Protein AF-0000000082942618 (afdb_homodimer)

pLDDT: mean 71.34, std 27.85, range [18.3, 97.94]

Nearest PDB structures (foldseek):
  6x68-assembly1_C  TM=7.010E-01  e=1.190E-18  Trichoplusia ni
  1muh-assembly1_A-2  TM=3.674E-01  e=6.248E-06  Escherichia coli
  8fmw-assembly1_K  TM=4.222E-01  e=3.245E+00  Borreliella burgdorferi B31
  6yt9-assembly1_l  TM=3.705E-01  e=3.069E+00  Acinetobacter baumannii
  6x68-assembly1_C  TM=7.028E-01  e=9.181E-19  Trichoplusia ni

Sequence (1066 aa):
MNRGLNDDDIVNLLNGDVSDIEEFDEGEDINYENLDEILSTIPNESEVNNNVELTINENLNEVIPNNLDLLEQILNNNEIEDFELFETIQIPKWEKVPWNNTDNIWKGSLPKPPDNILSPFEYFKLFVDNDMICNISEQTNLYSVEKCGKCVATSPEEIEQFLGIQLYMSIIKMPSYRMFWSENTRFTTISDAMSRNRFDSLRSNIHFNDNSKMLPREHPNHDKLFKVRPFINAIRENMKKIKVEEYTAVDEIIIPFKGRSTMKQYNKNKPHKWGIKMFALASSNGLVHDFEIYVGKGTLPPSEHGLGISGDVVMRLVDSIPKHQNYKVSMDNWFNSHSLQCKLHFCGILGIGTVRSNRIAGCVLESDKTLKSKGRGTHDSQVDTVNNIVVTKWFDNKVVHVISNYQGPLPINQVKRWSVTDKKYINIPRPTSIAEYNSFMGGVDLYDMLVEIYRVNIRQLKIKKTMSLLKFKSEVAHALLQAGKNKLNKRGRPSLSTTPPTKKRRLFAPRPVDNVRFDEIAHWPIPVTKKQRMNRGLNDDDIVNLLNGDVSDIEEFDEGEDINYENLDEILSTIPNESEVNNNVELTINENLNEVIPNNLDLLEQILNNNEIEDFELFETIQIPKWEKVPWNNTDNIWKGSLPKPPDNILSPFEYFKLFVDNDMICNISEQTNLYSVEKCGKCVATSPEEIEQFLGIQLYMSIIKMPSYRMFWSENTRFTTISDAMSRNRFDSLRSNIHFNDNSKMLPREHPNHDKLFKVRPFINAIRENMKKIKVEEYTAVDEIIIPFKGRSTMKQYNKNKPHKWGIKMFALASSNGLVHDFEIYVGKGTLPPSEHGLGISGDVVMRLVDSIPKHQNYKVSMDNWFNSHSLQCKLHFCGILGIGTVRSNRIAGCVLESDKTLKSKGRGTHDSQVDTVNNIVVTKWFDNKVVHVISNYQGPLPINQVKRWSVTDKKYINIPRPTSIAEYNSFMGGVDLYDMLVEIYRVNIRQLKIKKTMSLLKFKSEVAHALLQAGKNKLNKRGRPSLSTTPPTKKRRLFAPRPVDNVRFDEIAHWPIPVTKKQR

Solvent-accessible surface area (backbone atoms only — not comparable to full-atom values): 62410 Å² total; per-residue (Å²): 132,84,80,66,83,48,71,66,53,50,50,53,62,68,49,50,79,60,68,75,56,64,74,75,67,74,75,72,68,74,67,66,66,56,54,54,54,59,61,58,63,49,77,69,73,67,73,72,71,74,74,78,74,75,76,75,75,81,70,86,68,71,81,74,67,80,72,65,60,64,64,52,52,72,64,66,73,72,76,79,66,79,69,70,72,74,71,71,81,65,80,68,44,74,38,85,56,86,73,76,77,55,93,66,68,65,66,68,79,75,79,73,77,69,91,66,83,70,52,54,49,56,56,47,38,57,44,60,34,68,66,58,42,42,44,31,24,51,24,17,28,53,45,20,28,72,72,73,69,48,62,74,72,63,42,45,40,54,48,36,25,49,51,13,45,52,47,44,48,64,54,41,38,52,72,45,79,67,40,37,63,30,84,88,54,39,29,56,74,52,40,72,67,44,54,65,67,57,49,51,50,47,68,75,30,66,34,47,40,67,70,86,73,58,62,55,84,83,41,90,80,38,55,95,52,51,59,48,39,58,56,52,52,48,38,38,55,36,27,52,68,48,81,74,54,59,47,29,35,46,46,82,42,70,42,74,43,91,69,92,51,91,48,56,38,80,37,88,90,39,95,60,34,35,14,37,43,27,36,34,31,25,21,50,88,41,52,62,33,31,71,45,67,49,58,63,90,67,54,52,73,79,69,84,76,70,55,47,70,48,27,40,51,51,55,59,51,50,63,79,50,71,62,67,26,36,32,34,39,34,35,44,44,80,44,39,34,46,69,44,39,46,51,32,46,71,51,25,33,35,36,34,25,33,33,46,83,90,36,44,77,83,67,84,68,77,48,69,68,61,43,58,72,71,34,65,32,37,69,43,60,36,26,21,74,73,70,49,37,30,40,35,37,37,30,61,96,55,79,47,39,35,38,19,46,56,50,41,48,70,65,72,40,78,41,80,42,78,32,81,91,73,69,42,76,41,78,29,50,34,38,34,36,57,53,55,44,49,57,50,62,72,37,36,40,41,62,58,47,49,46,45,66,68,38,53,71,56,72,84,62,85,66,73,94,61,73,48,70,61,56,40,49,50,49,28,18,53,55,26,46,50,42,71,58,78,69,62,71,71,84,58,82,80,66,81,74,75,71,73,81,75,78,76,77,76,77,77,72,78,78,76,63,63,78,70,61,69,50,74,69,76,74,63,77,71,79,70,78,77,76,84,124,133,85,78,65,85,50,71,64,55,50,51,54,65,68,49,51,78,60,68,76,58,64,75,76,68,74,73,73,69,76,67,65,66,56,53,54,53,60,58,59,62,49,77,71,74,66,71,72,68,79,72,79,73,73,74,75,73,79,72,85,66,72,78,76,64,82,70,64,58,65,63,53,51,67,61,62,81,58,69,78,65,78,69,72,74,74,71,72,81,64,80,71,44,74,38,85,56,85,74,75,76,56,93,66,68,66,64,68,78,75,80,72,77,69,91,66,81,71,52,54,48,56,55,47,39,57,44,58,35,69,66,57,42,42,43,32,24,52,23,16,28,51,44,22,28,73,72,74,68,47,63,74,73,63,42,46,39,54,48,36,25,50,51,11,45,51,47,44,48,65,54,42,38,54,70,44,79,67,41,36,62,31,84,88,55,38,30,57,74,51,39,72,67,44,52,65,66,58,49,51,52,46,68,75,31,66,36,46,39,68,69,86,74,58,61,56,82,85,42,91,80,37,56,95,52,50,59,48,38,60,56,52,52,49,37,38,56,37,28,52,69,49,83,73,53,60,49,29,34,45,46,82,42,70,42,75,44,90,68,93,51,91,48,57,38,81,38,88,89,39,94,60,34,36,14,38,42,28,38,34,30,25,21,50,86,40,52,63,33,33,69,45,67,49,59,63,89,68,54,54,73,79,69,84,74,71,55,48,70,49,27,42,49,51,54,60,50,50,63,79,51,72,64,66,26,38,32,33,39,33,36,45,45,80,44,40,34,45,68,44,40,45,52,33,46,73,51,25,33,35,36,34,24,33,34,45,84,88,36,44,78,83,66,84,68,76,50,70,69,62,41,56,72,72,32,66,32,36,69,43,61,38,25,21,73,72,70,52,37,30,40,37,38,38,28,61,97,54,78,46,38,36,38,18,43,57,49,39,47,70,65,72,39,77,41,81,42,79,31,80,91,72,69,41,75,40,80,29,51,35,39,34,36,57,52,53,45,51,57,50,63,73,37,35,39,44,61,59,48,49,44,46,67,68,38,53,71,56,73,84,61,88,65,71,92,61,73,46,68,62,55,40,50,50,49,29,18,52,54,27,44,50,42,71,56,79,72,61,74,69,85,57,80,80,66,81,75,76,72,74,81,74,78,76,78,76,79,75,70,79,78,77,62,62,78,68,62,68,50,76,69,77,73,60,74,67,75,66,72,72,40,103,75

Foldseek 3Di:
DPPPCDPVNVVVVVVPCCVVVPPPPDPPPPPVVCVCVVVVPPPPVPPPVPVPVPPPDPPPPDDPDPCVVVVVVVVPDPPPPPPPCPPPPDQFDKDQDDADFDDQDFQDDADDPDPDDDALQVVVCLQVPLVQLQLQQVQLQVQCCVPVVDGLNDDSLVSLLLVLLVLVCLLPPDPDSLLCCDDVSPVCLNCVLDPPVNSVSCVVRGWRDDPVPADDPPDPLGDPCRGCVVVQVSSLVSLLVHAADLEKEKDKDWAQDPDDDLQWAADPPDPRRIGWIKIFIAHLQQRTRHIFTPRDPPSDPPPPPPQPPLLVRVVVRCVSPQFQRNREYEYEQVRDACSSQLVCVVRNYKYKYWHDPVRHSPDDWDDQVVQVVVPAQDKTKIARPVSQKIWMWGHHPHIIIMIINRFYQPPWDWDWDADPVVRDTDIHIGGVSVVVNVVSVVRNCNRVVSCVVNVVVDDPDVPPPPCRPSNSSNSNSSVSSCRPVVPPDPPDPPDPDCPDDDPDPPPPDPDPDCVVVPPVPCPPPPPPPDPPD/DPPDCDPVNVVVVVVPCCVVVPPPPDPPPPPVVCVCVVVVPPPPVPPPVPVPVPCPDPPPPDDPDPCVVVVVPVVPVPPVPPPPCPPPPDQFDKDQDDADFDPQDFQDDADDPDPDDDALQVVVCLQVPLVQLQLQQVQLQVQCCVPVVDGLNDDSLVSLLLVLLVLVCLLPPDPDSLLCCDDVSPVCLNCVLDPPVNSVSCVVRGWRDHPVPADDPPDPLGDPCRGCVVVQVSSLVSLLVHAADLEKEKDKDWAQDPDDDLQWAADPPDPRRIGWIKIFIAHLQQRTRHIFTPRDPPSDDPPPPPQPPLLVRVVVRCVSPQFQRNREYEYEQVRDACSSQLVCVVRRYKYKYWHDPVRHSPDDWDDQVVQVVVPAQDKTKIARPVSQKIWMWHHHPHIIIMIINRFYQPPWDWDWDADPVVRDTDIHIGGVSRVVNVVSVVRNCNVVVSCVVNCSVDDPDVPPPPCRPSNSSNSNSSVSSCRPVVPPDPPDPPDPDCPDDDPDPPPPDPDPDVVVVPPVPCPPVPPPPPPCD

Radius of gyration: 37.54 Å; Cα contacts (8 Å, |Δi|>4): 1390; chains: 2; bounding box: 103×123×80 Å

Secondary structure (DSSP, 8-state):
------HHHHHHHHS---TTS----------THHHHHHHHTS--TT-----------S-TTS----TTHHHHHHTTS-----S------PPP-EE--------------PPPPPSSPPPHHHHHHHHS-HHHHHHHHHHHHHHHHHHHSS-----HHHHHHHHHHHHHHHHSB-SSGGGGGSTTT--HHHHTTS-HHHHHHHHHH--SS-GGGPPPTTSTT--TTGGGHHHHHHHHHHHHTSPPPSEEEEEEEEEE--S--TTEEE-TTSSS-EEEEEEEEEETTS-EEEEEE--STTSSSS-SSSSHHHHHHHHHHHTTSPTTS-EEEEE-TTT--HHHHHHHHHTTEEEEEE--GGGSTT-----HHHHHHH-TT-EEEEEETTTTEEEEEEESSSEEEEEESS--SPSEEEEEEEETTTTEEEEEEEEHHHHHHHHHHTT-THHHHHHHHH----------SS--HHHHHHHHHHHHHTTTGGG----------------------PPPPGGGTT---------------/------HHHHHHHHS---TTS----------THHHHHHHHTS--TT-----------S-TTS----TTSHHHHHTTS-----S------PPP-EE--PPPPP-------PPPPPSSPPPHHHHHHHHS-HHHHHHHHHHHHHHHHHHHSS-----HHHHHHHHHHHHHHHHSB-SSGGGGGSTTT--HHHHTTS-HHHHHHHHHH--SS-GGGPPPTTSTT--TTGGGHHHHHHHHHHHHTSPPPSEEEEEEEEEE--S--TTEEE-TTSSS-EEEEEEEEEETTS-EEEEEE--STTSSSS-SSSSHHHHHHHHHHHTTSPTTS-EEEEE-TTT--HHHHHHHHHTTEEEEEE--GGGSTT-----HHHHHHH-TT-EEEEEETTTTEEEEEEESSSEEEEEESS--SPSEEEEEEEETTTTEEEEEEEEHHHHHHHHHHHH-THHHHHHHHH----------SS--HHHHHHHHHHHHHTTTTT-----------------------PPPPHHHHT---------------

Organism: Aphis glycines (NCBI:txid307491)

Structure (mmCIF, N/CA/C/O backbone):
data_AF-0000000082942618-model_v1
#
loop_
_entity.id
_entity.type
_entity.pdbx_description
1 polymer 'PiggyBac transposable element-derived protein domain-containing protein'
#
loop_
_atom_site.group_PDB
_atom_site.id
_atom_site.type_symbol
_atom_site.label_atom_id
_atom_site.label_alt_id
_atom_site.label_comp_id
_atom_site.label_asym_id
_atom_site.label_entity_id
_atom_site.label_seq_id
_atom_site.pdbx_PDB_ins_code
_atom_site.Cartn_x
_atom_site.Cartn_y
_atom_site.Cartn_z
_atom_site.occupancy
_atom_site.B_iso_or_equiv
_atom_site.auth_seq_id
_atom_site.auth_comp_id
_atom_site.auth_asym_id
_atom_site.auth_atom_id
_atom_site.pdbx_PDB_model_num
ATOM 1 N N . MET A 1 1 ? 4.152 -18.672 38.906 1 23.05 1 MET A N 1
ATOM 2 C CA . MET A 1 1 ? 4.121 -17.203 38.969 1 23.05 1 MET A CA 1
ATOM 3 C C . MET A 1 1 ? 4.379 -16.594 37.594 1 23.05 1 MET A C 1
ATOM 5 O O . MET A 1 1 ? 5.41 -16.875 36.969 1 23.05 1 MET A O 1
ATOM 9 N N . ASN A 1 2 ? 3.318 -16.359 36.75 1 24.41 2 ASN A N 1
ATOM 10 C CA . ASN A 1 2 ? 3.133 -15.961 35.375 1 24.41 2 ASN A CA 1
ATOM 11 C C . ASN A 1 2 ? 3.818 -14.625 35.094 1 24.41 2 ASN A C 1
ATOM 13 O O . ASN A 1 2 ? 3.422 -13.594 35.625 1 24.41 2 ASN A O 1
ATOM 17 N N . ARG A 1 3 ? 5.219 -14.672 35 1 29.75 3 ARG A N 1
ATOM 18 C CA . ARG A 1 3 ? 6.047 -13.477 34.938 1 29.75 3 ARG A CA 1
ATOM 19 C C . ARG A 1 3 ? 5.547 -12.531 33.844 1 29.75 3 ARG A C 1
ATOM 21 O O . ARG A 1 3 ? 5.508 -12.883 32.656 1 29.75 3 ARG A O 1
ATOM 28 N N . GLY A 1 4 ? 4.684 -11.648 34.156 1 30.09 4 GLY A N 1
ATOM 29 C CA . GLY A 1 4 ? 4.039 -10.586 33.375 1 30.09 4 GLY A CA 1
ATOM 30 C C . GLY A 1 4 ? 5.023 -9.727 32.625 1 30.09 4 GLY A C 1
ATOM 31 O O . GLY A 1 4 ? 6.172 -9.555 33.031 1 30.09 4 GLY A O 1
ATOM 32 N N . LEU A 1 5 ? 5.004 -9.766 31.281 1 34.5 5 LEU A N 1
ATOM 33 C CA . LEU A 1 5 ? 5.875 -8.938 30.453 1 34.5 5 LEU A CA 1
ATOM 34 C C . LEU A 1 5 ? 5.949 -7.516 30.984 1 34.5 5 LEU A C 1
ATOM 36 O O . LEU A 1 5 ? 4.922 -6.914 31.312 1 34.5 5 LEU A O 1
ATOM 40 N N . ASN A 1 6 ? 6.996 -7.203 31.844 1 34.38 6 ASN A N 1
ATOM 41 C CA . ASN A 1 6 ? 7.172 -5.875 32.406 1 34.38 6 ASN A CA 1
ATOM 42 C C . ASN A 1 6 ? 7.16 -4.793 31.344 1 34.38 6 ASN A C 1
ATOM 44 O O . ASN A 1 6 ? 7.305 -5.09 30.156 1 34.38 6 ASN A O 1
ATOM 48 N N . ASP A 1 7 ? 6.914 -3.592 31.719 1 33.34 7 ASP A N 1
ATOM 49 C CA . ASP A 1 7 ? 6.727 -2.387 30.922 1 33.34 7 ASP A CA 1
ATOM 50 C C . ASP A 1 7 ? 7.883 -2.195 29.938 1 33.34 7 ASP A C 1
ATOM 52 O O . ASP A 1 7 ? 7.672 -1.813 28.781 1 33.34 7 ASP A O 1
ATOM 56 N N . ASP A 1 8 ? 9.039 -2.432 30.453 1 36.84 8 ASP A N 1
ATOM 57 C CA . ASP A 1 8 ? 10.227 -2.217 29.641 1 36.84 8 ASP A CA 1
ATOM 58 C C . ASP A 1 8 ? 10.289 -3.203 28.484 1 36.84 8 ASP A C 1
ATOM 60 O O . ASP A 1 8 ? 10.734 -2.854 27.391 1 36.84 8 ASP A O 1
ATOM 64 N N . ASP A 1 9 ? 9.812 -4.371 28.766 1 37.56 9 ASP A N 1
ATOM 65 C CA . ASP A 1 9 ? 9.82 -5.391 27.719 1 37.56 9 ASP A CA 1
ATOM 66 C C . ASP A 1 9 ? 8.875 -5.016 26.578 1 37.56 9 ASP A C 1
ATOM 68 O O . ASP A 1 9 ? 9.188 -5.254 25.422 1 37.56 9 ASP A O 1
ATOM 72 N N . ILE A 1 10 ? 7.797 -4.453 27.016 1 34.31 10 ILE A N 1
ATOM 73 C CA . ILE A 1 10 ? 6.832 -4.016 26.016 1 34.31 10 ILE A CA 1
ATOM 74 C C . ILE A 1 10 ? 7.438 -2.896 25.172 1 34.31 10 ILE A C 1
ATOM 76 O O . ILE A 1 10 ? 7.316 -2.902 23.953 1 34.31 10 ILE A O 1
ATOM 80 N N . VAL A 1 11 ? 8.156 -1.949 25.875 1 34.22 11 VAL A N 1
ATOM 81 C CA . VAL A 1 11 ? 8.797 -0.866 25.141 1 34.22 11 VAL A CA 1
ATOM 82 C C . VAL A 1 11 ? 9.805 -1.44 24.141 1 34.22 11 VAL A C 1
ATOM 84 O O . VAL A 1 11 ? 9.859 -1.009 22.984 1 34.22 11 VAL A O 1
ATOM 87 N N . ASN A 1 12 ? 10.562 -2.363 24.641 1 35.03 12 ASN A N 1
ATOM 88 C CA . ASN A 1 12 ? 11.562 -2.949 23.75 1 35.03 12 ASN A CA 1
ATOM 89 C C . ASN A 1 12 ? 10.922 -3.709 22.594 1 35.03 12 ASN A C 1
ATOM 91 O O . ASN A 1 12 ? 11.461 -3.74 21.484 1 35.03 12 ASN A O 1
ATOM 95 N N . LEU A 1 13 ? 9.906 -4.504 22.859 1 33.56 13 LEU A N 1
ATOM 96 C CA . LEU A 1 13 ? 9.211 -5.238 21.812 1 33.56 13 LEU A CA 1
ATOM 97 C C . LEU A 1 13 ? 8.578 -4.281 20.797 1 33.56 13 LEU A C 1
ATOM 99 O O . LEU A 1 13 ? 8.523 -4.578 19.609 1 33.56 13 LEU A O 1
ATOM 103 N N . LEU A 1 14 ? 7.945 -3.291 21.344 1 29.89 14 LEU A N 1
ATOM 104 C CA . LEU A 1 14 ? 7.352 -2.291 20.469 1 29.89 14 LEU A CA 1
ATOM 105 C C . LEU A 1 14 ? 8.43 -1.538 19.688 1 29.89 14 LEU A C 1
ATOM 107 O O . LEU A 1 14 ? 8.148 -0.947 18.656 1 29.89 14 LEU A O 1
ATOM 111 N N . ASN A 1 15 ? 9.578 -1.283 20.391 1 28.83 15 ASN A N 1
ATOM 112 C CA . ASN A 1 15 ? 10.633 -0.607 19.656 1 28.83 15 ASN A CA 1
ATOM 113 C C . ASN A 1 15 ? 11.195 -1.496 18.547 1 28.83 15 ASN A C 1
ATOM 115 O O . ASN A 1 15 ? 11.945 -2.438 18.812 1 28.83 15 ASN A O 1
ATOM 119 N N . GLY A 1 16 ? 10.344 -2.145 17.844 1 28 16 GLY A N 1
ATOM 120 C CA . GLY A 1 16 ? 10.906 -2.736 16.641 1 28 16 GLY A CA 1
ATOM 121 C C . GLY A 1 16 ? 12.156 -2.031 16.156 1 28 16 GLY A C 1
ATOM 122 O O . GLY A 1 16 ? 12.406 -0.881 16.516 1 28 16 GLY A O 1
ATOM 123 N N . ASP A 1 17 ? 13.227 -2.799 16.094 1 25.98 17 ASP A N 1
ATOM 124 C CA . ASP A 1 17 ? 14.516 -2.277 15.648 1 25.98 17 ASP A CA 1
ATOM 125 C C . ASP A 1 17 ? 14.336 -1.259 14.523 1 25.98 17 ASP A C 1
ATOM 127 O O . ASP A 1 17 ? 14.133 -1.634 13.367 1 25.98 17 ASP A O 1
ATOM 131 N N . VAL A 1 18 ? 13.609 -0.201 14.828 1 27.31 18 VAL A N 1
ATOM 132 C CA . VAL A 1 18 ? 13.594 0.966 13.953 1 27.31 18 VAL A CA 1
ATOM 133 C C . VAL A 1 18 ? 15.023 1.4 13.641 1 27.31 18 VAL A C 1
ATOM 135 O O . VAL A 1 18 ? 15.242 2.416 12.977 1 27.31 18 VAL A O 1
ATOM 138 N N . SER A 1 19 ? 16 0.824 14.367 1 26.03 19 SER A N 1
ATOM 139 C CA . SER A 1 19 ? 17.344 1.326 14.086 1 26.03 19 SER A CA 1
ATOM 140 C C . SER A 1 19 ? 17.719 1.116 12.625 1 26.03 19 SER A C 1
ATOM 142 O O . SER A 1 19 ? 18.547 1.849 12.078 1 26.03 19 SER A O 1
ATOM 144 N N . ASP A 1 20 ? 17.453 -0.089 12.172 1 23.78 20 ASP A N 1
ATOM 145 C CA . ASP A 1 20 ? 17.938 -0.301 10.812 1 23.78 20 ASP A CA 1
ATOM 146 C C . ASP A 1 20 ? 17.141 0.535 9.812 1 23.78 20 ASP A C 1
ATOM 148 O O . ASP A 1 20 ? 17.141 0.241 8.609 1 23.78 20 ASP A O 1
ATOM 152 N N . ILE A 1 21 ? 16.141 1.247 10.289 1 24.03 21 ILE A N 1
ATOM 153 C CA . ILE A 1 21 ? 15.734 2.279 9.336 1 24.03 21 ILE A CA 1
ATOM 154 C C . ILE A 1 21 ? 16.938 3.143 8.977 1 24.03 21 ILE A C 1
ATOM 156 O O . ILE A 1 21 ? 17.5 3.84 9.828 1 24.03 21 ILE A O 1
ATOM 160 N N . GLU A 1 22 ? 17.812 2.537 8.172 1 24.22 22 GLU A N 1
ATOM 161 C CA . GLU A 1 22 ? 18.891 3.322 7.57 1 24.22 22 GLU A CA 1
ATOM 162 C C . GLU A 1 22 ? 18.5 4.797 7.48 1 24.22 22 GLU A C 1
ATOM 164 O O . GLU A 1 22 ? 17.328 5.133 7.352 1 24.22 22 GLU A O 1
ATOM 169 N N . GLU A 1 23 ? 19.344 5.613 8.133 1 24.73 23 GLU A N 1
ATOM 170 C CA . GLU A 1 23 ? 19.406 7.062 8 1 24.73 23 GLU A CA 1
ATOM 171 C C . GLU A 1 23 ? 18.906 7.52 6.637 1 24.73 23 GLU A C 1
ATOM 173 O O . GLU A 1 23 ? 19.266 6.934 5.609 1 24.73 23 GLU A O 1
ATOM 178 N N . PHE A 1 24 ? 17.734 8.062 6.664 1 23.31 24 PHE A N 1
ATOM 179 C CA . PHE A 1 24 ? 17.281 8.906 5.57 1 23.31 24 PHE A CA 1
ATOM 180 C C . PHE A 1 24 ? 18.438 9.688 4.969 1 23.31 24 PHE A C 1
ATOM 182 O O . PHE A 1 24 ? 19.094 10.484 5.656 1 23.31 24 PHE A O 1
ATOM 189 N N . ASP A 1 25 ? 19.297 8.984 4.254 1 24.55 25 ASP A N 1
ATOM 190 C CA . ASP A 1 25 ? 20.203 9.828 3.494 1 24.55 25 ASP A CA 1
ATOM 191 C C . ASP A 1 25 ? 19.531 11.141 3.09 1 24.55 25 ASP A C 1
ATOM 193 O O . ASP A 1 25 ? 18.344 11.156 2.758 1 24.55 25 ASP A O 1
ATOM 197 N N . GLU A 1 26 ? 20.016 12.242 3.633 1 25.06 26 GLU A N 1
ATOM 198 C CA . GLU A 1 26 ? 19.75 13.609 3.199 1 25.06 26 GLU A CA 1
ATOM 199 C C . GLU A 1 26 ? 19.422 13.664 1.709 1 25.06 26 GLU A C 1
ATOM 201 O O . GLU A 1 26 ? 20.031 12.945 0.911 1 25.06 26 GLU A O 1
ATOM 206 N N . GLY A 1 27 ? 18.203 14 1.404 1 24.83 27 GLY A N 1
ATOM 207 C CA . GLY A 1 27 ? 17.641 14.305 0.095 1 24.83 27 GLY A CA 1
ATOM 208 C C . GLY A 1 27 ? 18.672 14.891 -0.864 1 24.83 27 GLY A C 1
ATOM 209 O O . GLY A 1 27 ? 19.297 15.898 -0.56 1 24.83 27 GLY A O 1
ATOM 210 N N . GLU A 1 28 ? 19.594 14.047 -1.373 1 25.14 28 GLU A N 1
ATOM 211 C CA . GLU A 1 28 ? 20.172 14.719 -2.531 1 25.14 28 GLU A CA 1
ATOM 212 C C . GLU A 1 28 ? 19.141 15.57 -3.26 1 25.14 28 GLU A C 1
ATOM 214 O O . GLU A 1 28 ? 18 15.133 -3.467 1 25.14 28 GLU A O 1
ATOM 219 N N . ASP A 1 29 ? 19.297 16.891 -3.146 1 24.25 29 ASP A N 1
ATOM 220 C CA . ASP A 1 29 ? 18.594 17.938 -3.881 1 24.25 29 ASP A CA 1
ATOM 221 C C . ASP A 1 29 ? 18.25 17.469 -5.293 1 24.25 29 ASP A C 1
ATOM 223 O O . ASP A 1 29 ? 19.047 16.812 -5.953 1 24.25 29 ASP A O 1
ATOM 227 N N . ILE A 1 30 ? 17.031 17.219 -5.43 1 25.38 30 ILE A N 1
ATOM 228 C CA . ILE A 1 30 ? 16.562 17.109 -6.805 1 25.38 30 ILE A CA 1
ATOM 229 C C . ILE A 1 30 ? 17.328 18.078 -7.699 1 25.38 30 ILE A C 1
ATOM 231 O O . ILE A 1 30 ? 17.312 19.281 -7.477 1 25.38 30 ILE A O 1
ATOM 235 N N . ASN A 1 31 ? 18.531 17.594 -8.062 1 23.41 31 ASN A N 1
ATOM 236 C CA . ASN A 1 31 ? 19.109 18.391 -9.133 1 23.41 31 ASN A CA 1
ATOM 237 C C . ASN A 1 31 ? 18.047 18.797 -10.164 1 23.41 31 ASN A C 1
ATOM 239 O O . ASN A 1 31 ? 17.469 17.938 -10.828 1 23.41 31 ASN A O 1
ATOM 243 N N . TYR A 1 32 ? 17.312 19.922 -9.891 1 25.34 32 TYR A N 1
ATOM 244 C CA . TYR A 1 32 ? 16.406 20.688 -10.734 1 25.34 32 TYR A CA 1
ATOM 245 C C . TYR A 1 32 ? 16.922 20.75 -12.164 1 25.34 32 TYR A C 1
ATOM 247 O O . TYR A 1 32 ? 16.312 21.406 -13.016 1 25.34 32 TYR A O 1
ATOM 255 N N . GLU A 1 33 ? 18.172 20.328 -12.336 1 26.92 33 GLU A N 1
ATOM 256 C CA . GLU A 1 33 ? 18.594 20.578 -13.711 1 26.92 33 GLU A CA 1
ATOM 257 C C . GLU A 1 33 ? 17.797 19.734 -14.703 1 26.92 33 GLU A C 1
ATOM 259 O O . GLU A 1 33 ? 17.469 20.188 -15.797 1 26.92 33 GLU A O 1
ATOM 264 N N . ASN A 1 34 ? 17.516 18.438 -14.266 1 26.11 34 ASN A N 1
ATOM 265 C CA . ASN A 1 34 ? 17.016 17.656 -15.398 1 26.11 34 ASN A CA 1
ATOM 266 C C . ASN A 1 34 ? 15.508 17.844 -15.562 1 26.11 34 ASN A C 1
ATOM 268 O O . ASN A 1 34 ? 14.883 17.156 -16.375 1 26.11 34 ASN A O 1
ATOM 272 N N . LEU A 1 35 ? 14.844 18.391 -14.57 1 25.73 35 LEU A N 1
ATOM 273 C CA . LEU A 1 35 ? 13.43 18.641 -14.844 1 25.73 35 LEU A CA 1
ATOM 274 C C . LEU A 1 35 ? 13.266 19.5 -16.094 1 25.73 35 LEU A C 1
ATOM 276 O O . LEU A 1 35 ? 12.352 19.281 -16.891 1 25.73 35 LEU A O 1
ATOM 280 N N . ASP A 1 36 ? 14.141 20.484 -16.25 1 26.75 36 ASP A N 1
ATOM 281 C CA . ASP A 1 36 ? 14.047 21.297 -17.453 1 26.75 36 ASP A CA 1
ATOM 282 C C . ASP A 1 36 ? 14.172 20.438 -18.703 1 26.75 36 ASP A C 1
ATOM 284 O O . ASP A 1 36 ? 13.531 20.719 -19.719 1 26.75 36 ASP A O 1
ATOM 288 N N . GLU A 1 37 ? 14.953 19.391 -18.547 1 28.38 37 GLU A N 1
ATOM 289 C CA . GLU A 1 37 ? 15.102 18.609 -19.766 1 28.38 37 GLU A CA 1
ATOM 290 C C . GLU A 1 37 ? 13.836 17.797 -20.078 1 28.38 37 GLU A C 1
ATOM 292 O O . GLU A 1 37 ? 13.43 17.688 -21.234 1 28.38 37 GLU A O 1
ATOM 297 N N . ILE A 1 38 ? 13.219 17.219 -18.984 1 28.61 38 ILE A N 1
ATOM 298 C CA . ILE A 1 38 ? 12.039 16.438 -19.328 1 28.61 38 ILE A CA 1
ATOM 299 C C . ILE A 1 38 ? 10.914 17.375 -19.781 1 28.61 38 ILE A C 1
ATOM 301 O O . ILE A 1 38 ? 10.203 17.094 -20.75 1 28.61 38 ILE A O 1
ATOM 305 N N . LEU A 1 39 ? 10.734 18.5 -19.078 1 26.91 39 LEU A N 1
ATOM 306 C CA . LEU A 1 39 ? 9.727 19.438 -19.547 1 26.91 39 LEU A CA 1
ATOM 307 C C . LEU A 1 39 ? 10.07 19.984 -20.938 1 26.91 39 LEU A C 1
ATOM 309 O O . LEU A 1 39 ? 9.188 20.406 -21.672 1 26.91 39 LEU A O 1
ATOM 313 N N . SER A 1 40 ? 11.344 20.094 -21.109 1 28.75 40 SER A N 1
ATOM 314 C CA . SER A 1 40 ? 11.641 20.672 -22.406 1 28.75 40 SER A CA 1
ATOM 315 C C . SER A 1 40 ? 11.211 19.75 -23.547 1 28.75 40 SER A C 1
ATOM 317 O O . SER A 1 40 ? 11.211 20.141 -24.719 1 28.75 40 SER A O 1
ATOM 319 N N . THR A 1 41 ? 11.117 18.438 -23.141 1 29 41 THR A N 1
ATOM 320 C CA . THR A 1 41 ? 10.789 17.625 -24.312 1 29 41 THR A CA 1
ATOM 321 C C . THR A 1 41 ? 9.32 17.781 -24.688 1 29 41 THR A C 1
ATOM 323 O O . THR A 1 41 ? 8.797 17.047 -25.516 1 29 41 THR A O 1
ATOM 326 N N . ILE A 1 42 ? 8.5 18.469 -23.797 1 26.17 42 ILE A N 1
ATOM 327 C CA . ILE A 1 42 ? 7.18 18.734 -24.359 1 26.17 42 ILE A CA 1
ATOM 328 C C . ILE A 1 42 ? 7.324 19.578 -25.625 1 26.17 42 ILE A C 1
ATOM 330 O O . ILE A 1 42 ? 7.953 20.641 -25.609 1 26.17 42 ILE A O 1
ATOM 334 N N . PRO A 1 43 ? 7.145 18.953 -26.781 1 25.58 43 PRO A N 1
ATOM 335 C CA . PRO A 1 43 ? 7.25 19.719 -28.016 1 25.58 43 PRO A CA 1
ATOM 336 C C . PRO A 1 43 ? 6.543 21.078 -27.953 1 25.58 43 PRO A C 1
ATOM 338 O O . PRO A 1 43 ? 5.395 21.156 -27.5 1 25.58 43 PRO A O 1
ATOM 341 N N . ASN A 1 44 ? 7.254 22.094 -27.375 1 23.47 44 ASN A N 1
ATOM 342 C CA . ASN A 1 44 ? 6.773 23.453 -27.594 1 23.47 44 ASN A CA 1
ATOM 343 C C . ASN A 1 44 ? 6.32 23.656 -29.031 1 23.47 44 ASN A C 1
ATOM 345 O O . ASN A 1 44 ? 7.102 23.469 -29.969 1 23.47 44 ASN A O 1
ATOM 349 N N . GLU A 1 45 ? 5.137 23.25 -29.422 1 24.12 45 GLU A N 1
ATOM 350 C CA . GLU A 1 45 ? 4.602 23.562 -30.734 1 24.12 45 GLU A CA 1
ATOM 351 C C . GLU A 1 45 ? 4.957 24.984 -31.156 1 24.12 45 GLU A C 1
ATOM 353 O O . GLU A 1 45 ? 4.77 25.375 -32.312 1 24.12 45 GLU A O 1
ATOM 358 N N . SER A 1 46 ? 5.168 25.875 -30.172 1 23.53 46 SER A N 1
ATOM 359 C CA . SER A 1 46 ? 5.031 27.25 -30.672 1 23.53 46 SER A CA 1
ATOM 360 C C . SER A 1 46 ? 6.152 27.594 -31.641 1 23.53 46 SER A C 1
ATOM 362 O O . SER A 1 46 ? 6.285 28.734 -32.062 1 23.53 46 SER A O 1
ATOM 364 N N . GLU A 1 47 ? 7.055 26.766 -32.062 1 22.62 47 GLU A N 1
ATOM 365 C CA . GLU A 1 47 ? 8.086 27.5 -32.812 1 22.62 47 GLU A CA 1
ATOM 366 C C . GLU A 1 47 ? 7.508 28.156 -34.062 1 22.62 47 GLU A C 1
ATOM 368 O O . GLU A 1 47 ? 7.719 27.688 -35.188 1 22.62 47 GLU A O 1
ATOM 373 N N . VAL A 1 48 ? 6.148 28.312 -34.281 1 21.53 48 VAL A N 1
ATOM 374 C CA . VAL A 1 48 ? 5.914 29.141 -35.469 1 21.53 48 VAL A CA 1
ATOM 375 C C . VAL A 1 48 ? 6.695 30.438 -35.344 1 21.53 48 VAL A C 1
ATOM 377 O O . VAL A 1 48 ? 6.426 31.25 -34.438 1 21.53 48 VAL A O 1
ATOM 380 N N . ASN A 1 49 ? 7.992 30.422 -35.625 1 20.31 49 ASN A N 1
ATOM 381 C CA . ASN A 1 49 ? 9 31.469 -35.719 1 20.31 49 ASN A CA 1
ATOM 382 C C . ASN A 1 49 ? 8.547 32.594 -36.656 1 20.31 49 ASN A C 1
ATOM 384 O O . ASN A 1 49 ? 8.75 32.5 -37.875 1 20.31 49 ASN A O 1
ATOM 388 N N . ASN A 1 50 ? 7.152 33 -36.75 1 20.45 50 ASN A N 1
ATOM 389 C CA . ASN A 1 50 ? 7.035 34.219 -37.594 1 20.45 50 ASN A CA 1
ATOM 390 C C . ASN A 1 50 ? 8.109 35.25 -37.219 1 20.45 50 ASN A C 1
ATOM 392 O O . ASN A 1 50 ? 8.406 35.469 -36.062 1 20.45 50 ASN A O 1
ATOM 396 N N . ASN A 1 51 ? 9.062 35.469 -38.156 1 22.12 51 ASN A N 1
ATOM 397 C CA . ASN A 1 51 ? 10.156 36.406 -38.281 1 22.12 51 ASN A CA 1
ATOM 398 C C . ASN A 1 51 ? 9.711 37.844 -38 1 22.12 51 ASN A C 1
ATOM 400 O O . ASN A 1 51 ? 9.766 38.688 -38.875 1 22.12 51 ASN A O 1
ATOM 404 N N . VAL A 1 52 ? 8.555 38.156 -37.281 1 20.66 52 VAL A N 1
ATOM 405 C CA . VAL A 1 52 ? 8.297 39.562 -37.344 1 20.66 52 VAL A CA 1
ATOM 406 C C . VAL A 1 52 ? 9.531 40.344 -36.875 1 20.66 52 VAL A C 1
ATOM 408 O O . VAL A 1 52 ? 10.055 40.062 -35.781 1 20.66 52 VAL A O 1
ATOM 411 N N . GLU A 1 53 ? 10.312 40.906 -37.812 1 21.77 53 GLU A N 1
ATOM 412 C CA . GLU A 1 53 ? 11.422 41.844 -37.844 1 21.77 53 GLU A CA 1
ATOM 413 C C . GLU A 1 53 ? 11.141 43.062 -36.938 1 21.77 53 GLU A C 1
ATOM 415 O O . GLU A 1 53 ? 10.336 43.906 -37.281 1 21.77 53 GLU A O 1
ATOM 420 N N . LEU A 1 54 ? 10.539 42.875 -35.75 1 19.91 54 LEU A N 1
ATOM 421 C CA . LEU A 1 54 ? 10.344 44.156 -35.094 1 19.91 54 LEU A CA 1
ATOM 422 C C . LEU A 1 54 ? 11.656 44.938 -35.031 1 19.91 54 LEU A C 1
ATOM 424 O O . LEU A 1 54 ? 12.648 44.438 -34.5 1 19.91 54 LEU A O 1
ATOM 428 N N . THR A 1 55 ? 11.914 45.75 -36.062 1 20.25 55 THR A N 1
ATOM 429 C CA . THR A 1 55 ? 12.914 46.812 -36.25 1 20.25 55 THR A CA 1
ATOM 430 C C . THR A 1 55 ? 13 47.719 -35.031 1 20.25 55 THR A C 1
ATOM 432 O O . THR A 1 55 ? 12.086 48.5 -34.75 1 20.25 55 THR A O 1
ATOM 435 N N . ILE A 1 56 ? 13.203 47.094 -33.875 1 20.78 56 ILE A N 1
ATOM 436 C CA . ILE A 1 56 ? 13.367 47.969 -32.719 1 20.78 56 ILE A CA 1
ATOM 437 C C . ILE A 1 56 ? 14.414 49.031 -33.062 1 20.78 56 ILE A C 1
ATOM 439 O O . ILE A 1 56 ? 15.562 48.719 -33.344 1 20.78 56 ILE A O 1
ATOM 443 N N . ASN A 1 57 ? 13.922 50.156 -33.625 1 20.08 57 ASN A N 1
ATOM 444 C CA . ASN A 1 57 ? 14.57 51.406 -34 1 20.08 57 ASN A CA 1
ATOM 445 C C . ASN A 1 57 ? 15.555 51.844 -32.906 1 20.08 57 ASN A C 1
ATOM 447 O O . ASN A 1 57 ? 15.336 51.594 -31.719 1 20.0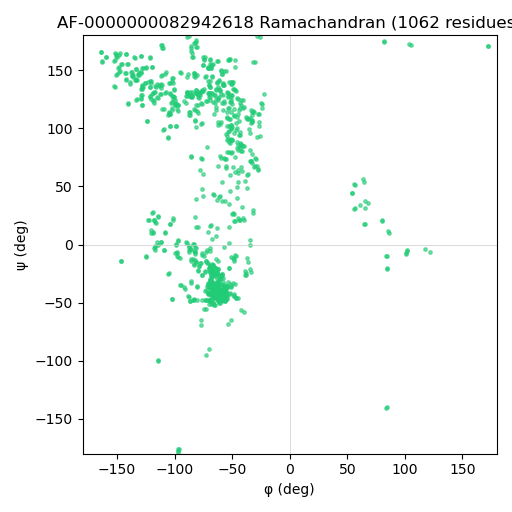8 57 ASN A O 1
ATOM 451 N N . GLU A 1 58 ? 16.844 52.062 -33.312 1 23.19 58 GLU A N 1
ATOM 452 C CA . GLU A 1 58 ? 18.141 52.406 -32.75 1 23.19 58 GLU A CA 1
ATOM 453 C C . GLU A 1 58 ? 18.031 53.594 -31.781 1 23.19 58 GLU A C 1
ATOM 455 O O . GLU A 1 58 ? 18.891 53.781 -30.922 1 23.19 58 GLU A O 1
ATOM 460 N N . ASN A 1 59 ? 17.047 54.531 -32.156 1 22.28 59 ASN A N 1
ATOM 461 C CA . ASN A 1 59 ? 17.438 55.906 -31.781 1 22.28 59 ASN A CA 1
ATOM 462 C C . ASN A 1 59 ? 17.406 56.094 -30.281 1 22.28 59 ASN A C 1
ATOM 464 O O . ASN A 1 59 ? 17.469 57.25 -29.797 1 22.28 59 ASN A O 1
ATOM 468 N N . LEU A 1 60 ? 16.625 55.219 -29.562 1 21.27 60 LEU A N 1
ATOM 469 C CA . LEU A 1 60 ? 16.172 55.812 -28.312 1 21.27 60 LEU A CA 1
ATOM 470 C C . LEU A 1 60 ? 17.359 56.188 -27.422 1 21.27 60 L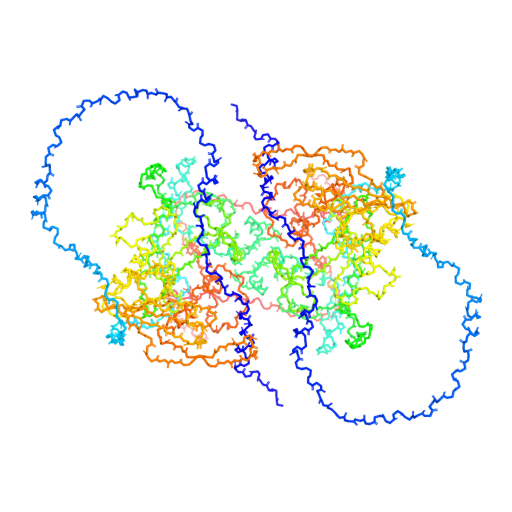EU A C 1
ATOM 472 O O . LEU A 1 60 ? 17.859 55.312 -26.688 1 21.27 60 LEU A O 1
ATOM 476 N N . ASN A 1 61 ? 18.406 56.75 -28.078 1 22.12 61 ASN A N 1
ATOM 477 C CA . ASN A 1 61 ? 19.625 57.219 -27.422 1 22.12 61 ASN A CA 1
ATOM 478 C C . ASN A 1 61 ? 19.328 57.906 -26.094 1 22.12 61 ASN A C 1
ATOM 480 O O . ASN A 1 61 ? 20.109 57.781 -25.156 1 22.12 61 ASN A O 1
ATOM 484 N N . GLU A 1 62 ? 18.5 58.969 -26.219 1 22.34 62 GLU A N 1
ATOM 485 C CA . GLU A 1 62 ? 18.875 60.219 -25.578 1 22.34 62 GLU A CA 1
ATOM 486 C C . GLU A 1 62 ? 18.719 60.125 -24.062 1 22.34 62 GLU A C 1
ATOM 488 O O . GLU A 1 62 ? 19.641 60.5 -23.328 1 22.34 62 GLU A O 1
ATOM 493 N N . VAL A 1 63 ? 17.469 60.625 -23.594 1 22.31 63 VAL A N 1
ATOM 494 C CA . VAL A 1 63 ? 17.281 61.5 -22.453 1 22.31 63 VAL A CA 1
ATOM 495 C C . VAL A 1 63 ? 17.297 60.688 -21.156 1 22.31 63 VAL A C 1
ATOM 497 O O . VAL A 1 63 ? 16.312 60.031 -20.828 1 22.31 63 VAL A O 1
ATOM 500 N N . ILE A 1 64 ? 18.156 59.688 -21.031 1 24.7 64 ILE A N 1
ATOM 501 C CA . ILE A 1 64 ? 18.047 58.844 -19.844 1 24.7 64 ILE A CA 1
ATOM 502 C C . ILE A 1 64 ? 18.219 59.688 -18.594 1 24.7 64 ILE A C 1
ATOM 504 O O . ILE A 1 64 ? 19.344 60.094 -18.25 1 24.7 64 ILE A O 1
ATOM 508 N N . PRO A 1 65 ? 17.344 60.812 -18.531 1 25.06 65 PRO A N 1
ATOM 509 C CA . PRO A 1 65 ? 17.672 61.75 -17.469 1 25.06 65 PRO A CA 1
ATOM 510 C C . PRO A 1 65 ? 17.906 61.062 -16.125 1 25.06 65 PRO A C 1
ATOM 512 O O . PRO A 1 65 ? 17.453 59.938 -15.914 1 25.06 65 PRO A O 1
ATOM 515 N N . ASN A 1 66 ? 18.766 61.75 -15.242 1 26.03 66 ASN A N 1
ATOM 516 C CA . ASN A 1 66 ? 19.406 61.438 -13.977 1 26.03 66 ASN A CA 1
ATOM 517 C C . ASN A 1 66 ? 18.375 61.156 -12.883 1 26.03 66 ASN A C 1
ATOM 519 O O . ASN A 1 66 ? 17.906 62.062 -12.211 1 26.03 66 ASN A O 1
ATOM 523 N N . ASN A 1 67 ? 17.281 60.406 -13.242 1 24.19 67 ASN A N 1
ATOM 524 C CA . ASN A 1 67 ? 16.125 60.219 -12.375 1 24.19 67 ASN A CA 1
ATOM 525 C C . ASN A 1 67 ? 16.547 59.812 -10.969 1 24.19 67 ASN A C 1
ATOM 527 O O . ASN A 1 67 ? 16.297 58.688 -10.539 1 24.19 67 ASN A O 1
ATOM 531 N N . LEU A 1 68 ? 17.797 60.188 -10.523 1 25.66 68 LEU A N 1
ATOM 532 C CA . LEU A 1 68 ? 18.344 60.031 -9.18 1 25.66 68 LEU A CA 1
ATOM 533 C C . LEU A 1 68 ? 17.422 60.656 -8.141 1 25.66 68 LEU A C 1
ATOM 535 O O . LEU A 1 68 ? 17.25 60.125 -7.047 1 25.66 68 LEU A O 1
ATOM 539 N N . ASP A 1 69 ? 16.953 61.969 -8.531 1 26.84 69 ASP A N 1
ATOM 540 C CA . ASP A 1 69 ? 16.359 62.844 -7.535 1 26.84 69 ASP A CA 1
ATOM 541 C C . ASP A 1 69 ? 15.008 62.312 -7.07 1 26.84 69 ASP A C 1
ATOM 543 O O . ASP A 1 69 ? 14.656 62.438 -5.895 1 26.84 69 ASP A O 1
ATOM 547 N N . LEU A 1 70 ? 14.117 61.938 -8.148 1 27.09 70 LEU A N 1
ATOM 548 C CA . LEU A 1 70 ? 12.75 61.625 -7.762 1 27.09 70 LEU A CA 1
ATOM 549 C C . LEU A 1 70 ? 12.711 60.438 -6.824 1 27.09 70 LEU A C 1
ATOM 551 O O . LEU A 1 70 ? 11.758 60.281 -6.059 1 27.09 70 LEU A O 1
ATOM 555 N N . LEU A 1 71 ? 13.758 59.531 -6.961 1 27.28 71 LEU A N 1
ATOM 556 C CA . LEU A 1 71 ? 13.797 58.438 -6.012 1 27.28 71 LEU A CA 1
ATOM 557 C C . LEU A 1 71 ? 13.883 58.938 -4.582 1 27.28 71 LEU A C 1
ATOM 559 O O . LEU A 1 71 ? 13.352 58.344 -3.658 1 27.28 71 LEU A O 1
ATOM 563 N N . GLU A 1 72 ? 14.445 60.188 -4.387 1 28.92 72 GLU A N 1
ATOM 564 C CA . GLU A 1 72 ? 14.648 60.781 -3.072 1 28.92 72 GLU A CA 1
ATOM 565 C C . GLU A 1 72 ? 13.32 61.219 -2.451 1 28.92 72 GLU A C 1
ATOM 567 O O . GLU A 1 72 ? 13.117 61.062 -1.245 1 28.92 72 GLU A O 1
ATOM 572 N N . GLN A 1 73 ? 12.477 61.938 -3.246 1 29.53 73 GLN A N 1
ATOM 573 C CA . GLN A 1 73 ? 11.305 62.562 -2.67 1 29.53 73 GLN A CA 1
ATOM 574 C C . GLN A 1 73 ? 10.266 61.531 -2.234 1 29.53 73 GLN A C 1
ATOM 576 O O . GLN A 1 73 ? 9.5 61.781 -1.296 1 29.53 73 GLN A O 1
ATOM 581 N N . ILE A 1 74 ? 9.969 60.562 -3.188 1 29.28 74 ILE A N 1
ATOM 582 C CA . ILE A 1 74 ? 8.961 59.625 -2.744 1 29.28 74 ILE A CA 1
ATOM 583 C C . ILE A 1 74 ? 9.367 59.031 -1.392 1 29.28 74 ILE A C 1
ATOM 585 O O . ILE A 1 74 ? 8.523 58.5 -0.66 1 29.28 74 ILE A O 1
ATOM 589 N N . LEU A 1 75 ? 10.734 59.062 -0.957 1 28.81 75 LEU A N 1
ATOM 590 C CA . LEU A 1 75 ? 11.258 58.781 0.375 1 28.81 75 LEU A CA 1
ATOM 591 C C . LEU A 1 75 ? 10.586 59.656 1.423 1 28.81 75 LEU A C 1
ATOM 593 O O . LEU A 1 75 ? 10.43 59.25 2.576 1 28.81 75 LEU A O 1
ATOM 597 N N . ASN A 1 76 ? 10.344 60.938 1.181 1 29.69 76 ASN A N 1
ATOM 598 C CA . ASN A 1 76 ? 10.031 61.875 2.246 1 29.69 76 ASN A CA 1
ATOM 599 C C . ASN A 1 76 ? 8.586 61.719 2.729 1 29.69 76 ASN A C 1
ATOM 601 O O . ASN A 1 76 ? 8.312 61.812 3.924 1 29.69 76 ASN A O 1
ATOM 605 N N . ASN A 1 77 ? 7.465 62.062 1.971 1 29.42 77 ASN A N 1
ATOM 606 C CA . ASN A 1 77 ? 6.184 62.406 2.592 1 29.42 77 ASN A CA 1
ATOM 607 C C . ASN A 1 77 ? 5.457 61.156 3.08 1 29.42 77 ASN A C 1
ATOM 609 O O . ASN A 1 77 ? 4.328 61.219 3.561 1 29.42 77 ASN A O 1
ATOM 613 N N . ASN A 1 78 ? 5.34 60.062 2.232 1 28.69 78 ASN A N 1
ATOM 614 C CA . ASN A 1 78 ? 4.426 58.969 2.496 1 28.69 78 ASN A CA 1
ATOM 615 C C . ASN A 1 78 ? 4.656 58.344 3.879 1 28.69 78 ASN A C 1
ATOM 617 O O . ASN A 1 78 ? 5.734 57.812 4.156 1 28.69 78 ASN A O 1
ATOM 621 N N . GLU A 1 79 ? 3.938 58.719 4.961 1 30.2 79 GLU A N 1
ATOM 622 C CA . GLU A 1 79 ? 3.738 58.438 6.379 1 30.2 79 GLU A CA 1
ATOM 623 C C . GLU A 1 79 ? 3.465 56.969 6.605 1 30.2 79 GLU A C 1
ATOM 625 O O . GLU A 1 79 ? 2.379 56.594 7.051 1 30.2 79 GLU A O 1
ATOM 630 N N . ILE A 1 80 ? 3.461 56.125 5.605 1 30.7 80 ILE A N 1
ATOM 631 C CA . ILE A 1 80 ? 3.379 54.656 5.816 1 30.7 80 ILE A CA 1
ATOM 632 C C . ILE A 1 80 ? 4.266 54.281 6.996 1 30.7 80 ILE A C 1
ATOM 634 O O . ILE A 1 80 ? 5.484 54.125 6.844 1 30.7 80 ILE A O 1
ATOM 638 N N . GLU A 1 81 ? 4.047 54.719 8.211 1 29.58 81 GLU A N 1
ATOM 639 C CA . GLU A 1 81 ? 4.66 54.656 9.539 1 29.58 81 GLU A CA 1
ATOM 640 C C . GLU A 1 81 ? 4.895 53.188 9.938 1 29.58 81 GLU A C 1
ATOM 642 O O . GLU A 1 81 ? 5.957 52.844 10.469 1 29.58 81 GLU A O 1
ATOM 647 N N . ASP A 1 82 ? 3.754 52.469 10.172 1 29.72 82 ASP A N 1
ATOM 648 C CA . ASP A 1 82 ? 3.881 51.25 10.992 1 29.72 82 ASP A CA 1
ATOM 649 C C . ASP A 1 82 ? 4.59 50.125 10.234 1 29.72 82 ASP A C 1
AT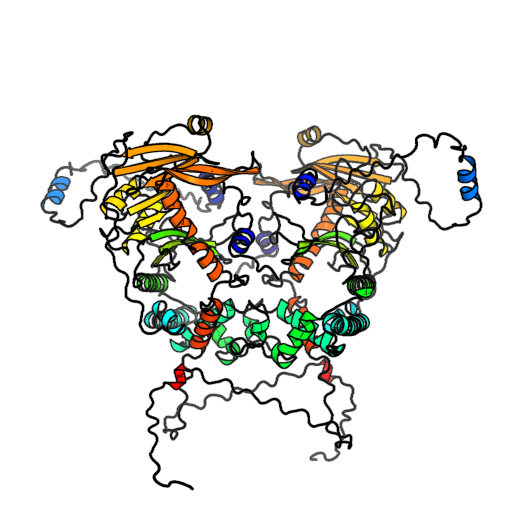OM 651 O O . ASP A 1 82 ? 4.387 48.969 10.523 1 29.72 82 ASP A O 1
ATOM 655 N N . PHE A 1 83 ? 4.918 50.25 8.992 1 31.97 83 PHE A N 1
ATOM 656 C CA . PHE A 1 83 ? 5.719 49.156 8.43 1 31.97 83 PHE A CA 1
ATOM 657 C C . PHE A 1 83 ? 6.848 48.781 9.375 1 31.97 83 PHE A C 1
ATOM 659 O O . PHE A 1 83 ? 7.75 49.594 9.633 1 31.97 83 PHE A O 1
ATOM 666 N N . GLU A 1 84 ? 6.562 47.938 10.383 1 35.16 84 GLU A N 1
ATOM 667 C CA . GLU A 1 84 ? 7.527 47.375 11.328 1 35.16 84 GLU A CA 1
ATOM 668 C C . GLU A 1 84 ? 8.891 47.188 10.664 1 35.16 84 GLU A C 1
ATOM 670 O O . GLU A 1 84 ? 8.969 46.844 9.484 1 35.16 84 GLU A O 1
ATOM 675 N N . LEU A 1 85 ? 9.914 47.844 11.039 1 33.34 85 LEU A N 1
ATOM 676 C CA . LEU A 1 85 ? 11.352 47.781 10.836 1 33.34 85 LEU A CA 1
ATOM 677 C C . LEU A 1 85 ? 11.797 46.344 10.547 1 33.34 85 LEU A C 1
ATOM 679 O O . LEU A 1 85 ? 11.688 45.469 11.406 1 33.34 85 LEU A O 1
ATOM 683 N N . PHE A 1 86 ? 11.422 45.75 9.492 1 41.09 86 PHE A N 1
ATOM 684 C CA . PHE A 1 86 ? 12.266 44.594 9.195 1 41.09 86 PHE A CA 1
ATOM 685 C C . PHE A 1 86 ? 13.688 44.812 9.688 1 41.09 86 PHE A C 1
ATOM 687 O O . PHE A 1 86 ? 14.406 45.656 9.172 1 41.09 86 PHE A O 1
ATOM 694 N N . GLU A 1 87 ? 13.961 44.875 10.914 1 47.72 87 GLU A N 1
ATOM 695 C CA . GLU A 1 87 ? 15.328 45 11.422 1 47.72 87 GLU A CA 1
ATOM 696 C C . GLU A 1 87 ? 16.312 44.219 10.547 1 47.72 87 GLU A C 1
ATOM 698 O O . GLU A 1 87 ? 16.047 43.062 10.188 1 47.72 87 GLU A O 1
ATOM 703 N N . THR A 1 88 ? 16.984 44.844 9.68 1 57.5 88 THR A N 1
ATOM 704 C CA . THR A 1 88 ? 18.109 44.438 8.844 1 57.5 88 THR A CA 1
ATOM 705 C C . THR A 1 88 ? 18.938 43.344 9.539 1 57.5 88 THR A C 1
ATOM 707 O O . THR A 1 88 ? 19.406 43.562 10.656 1 57.5 88 THR A O 1
ATOM 710 N N . ILE A 1 89 ? 18.594 42.125 9.242 1 69.12 89 ILE A N 1
ATOM 711 C CA . ILE A 1 89 ? 19.516 41.062 9.672 1 69.12 89 ILE A CA 1
ATOM 712 C C . ILE A 1 89 ? 20.953 41.562 9.523 1 69.12 89 ILE A C 1
ATOM 714 O O . ILE A 1 89 ? 21.359 42 8.453 1 69.12 89 ILE A O 1
ATOM 718 N N . GLN A 1 90 ? 21.5 41.781 10.648 1 75.75 90 GLN A N 1
ATOM 719 C CA . GLN A 1 90 ? 22.891 42.188 10.648 1 75.75 90 GLN A CA 1
ATOM 720 C C . GLN A 1 90 ? 23.812 41.062 10.203 1 75.75 90 GLN A C 1
ATOM 722 O O . GLN A 1 90 ? 23.453 39.906 10.281 1 75.75 90 GLN A O 1
ATOM 727 N N . ILE A 1 91 ? 24.906 41.5 9.648 1 86.5 91 ILE A N 1
ATOM 728 C CA . ILE A 1 91 ? 25.938 40.531 9.32 1 86.5 91 ILE A CA 1
ATOM 729 C C . ILE A 1 91 ? 26.375 39.812 10.586 1 86.5 91 ILE A C 1
ATOM 731 O O . ILE A 1 91 ? 26.703 40.438 11.602 1 86.5 91 ILE A O 1
ATOM 735 N N . PRO A 1 92 ? 26.219 38.562 10.508 1 91.88 92 PRO A N 1
ATOM 736 C CA . PRO A 1 92 ? 26.531 37.812 11.719 1 91.88 92 PRO A CA 1
ATOM 737 C C . PRO A 1 92 ? 27.984 37.938 12.156 1 91.88 92 PRO A C 1
ATOM 739 O O . PRO A 1 92 ? 28.875 38.094 11.312 1 91.88 92 PRO A O 1
ATOM 742 N N . LYS A 1 93 ? 28.203 38.031 13.422 1 93.88 93 LYS A N 1
ATOM 743 C CA . LYS A 1 93 ? 29.516 37.938 14.047 1 93.88 93 LYS A CA 1
ATOM 744 C C . LYS A 1 93 ? 29.656 36.625 14.836 1 93.88 93 LYS A C 1
ATOM 746 O O . LYS A 1 93 ? 29.297 36.562 16.016 1 93.88 93 LYS A O 1
ATOM 751 N N . TRP A 1 94 ? 30.297 35.719 14.18 1 95.56 94 TRP A N 1
ATOM 752 C CA . TRP A 1 94 ? 30.422 34.406 14.781 1 95.56 94 TRP A CA 1
ATOM 753 C C . TRP A 1 94 ? 31.625 34.344 15.719 1 95.56 94 TRP A C 1
ATOM 755 O O . TRP A 1 94 ? 32.75 34.688 15.336 1 95.56 94 TRP A O 1
ATOM 765 N N . GLU A 1 95 ? 31.375 33.906 16.969 1 95.44 95 GLU A N 1
ATOM 766 C CA . GLU A 1 95 ? 32.406 33.781 17.969 1 95.44 95 GLU A CA 1
ATOM 767 C C . GLU A 1 95 ? 32.281 32.469 18.766 1 95.44 95 GLU A C 1
ATOM 769 O O . GLU A 1 95 ? 31.172 31.984 18.953 1 95.44 95 GLU A O 1
ATOM 774 N N . LYS A 1 96 ? 33.406 31.969 19.172 1 93.56 96 LYS A N 1
ATOM 775 C CA . LYS A 1 96 ? 33.406 30.781 20.031 1 93.56 96 LYS A CA 1
ATOM 776 C C . LYS A 1 96 ? 33.25 31.172 21.5 1 93.56 96 LYS A C 1
ATOM 778 O O . LYS A 1 96 ? 34.25 31.203 22.234 1 93.56 96 LYS A O 1
ATOM 783 N N . VAL A 1 97 ? 32.094 31.516 21.891 1 92.12 97 VAL A N 1
ATOM 784 C CA . VAL A 1 97 ? 31.781 31.922 23.25 1 92.12 97 VAL A CA 1
ATOM 785 C C . VAL A 1 97 ? 30.641 31.062 23.781 1 92.12 97 VAL A C 1
ATOM 787 O O . VAL A 1 97 ? 29.859 30.5 23.016 1 92.12 97 VAL A O 1
ATOM 790 N N . PRO A 1 98 ? 30.656 30.938 25.078 1 90.69 98 PRO A N 1
ATOM 791 C CA . PRO A 1 98 ? 29.5 30.219 25.641 1 90.69 98 PRO A CA 1
ATOM 792 C C . PRO A 1 98 ? 28.172 30.938 25.406 1 90.69 98 PRO A C 1
ATOM 794 O O . PRO A 1 98 ? 28.125 32.156 25.438 1 90.69 98 PRO A O 1
ATOM 797 N N . TRP A 1 99 ? 27.25 30.219 25.109 1 92.06 99 TRP A N 1
ATOM 798 C CA . TRP A 1 99 ? 25.906 30.766 24.891 1 92.06 99 TRP A CA 1
ATOM 799 C C . TRP A 1 99 ? 25.281 31.234 26.203 1 92.06 99 TRP A C 1
ATOM 801 O O . TRP A 1 99 ? 25.359 30.531 27.219 1 92.06 99 TRP A O 1
ATOM 811 N N . ASN A 1 100 ? 24.797 32.406 26.172 1 83.94 100 ASN A N 1
ATOM 812 C CA . ASN A 1 100 ? 24.047 32.938 27.312 1 83.94 100 ASN A CA 1
ATOM 813 C C . ASN A 1 100 ? 22.547 32.781 27.125 1 83.94 100 ASN A C 1
ATOM 815 O O . ASN A 1 100 ? 21.969 33.344 26.203 1 83.94 100 ASN A O 1
ATOM 819 N N . ASN A 1 101 ? 22.016 31.969 28 1 72.06 101 ASN A N 1
ATOM 820 C CA . ASN A 1 101 ? 20.594 31.656 27.875 1 72.06 101 ASN A CA 1
ATOM 821 C C . ASN A 1 101 ? 19.719 32.875 28.141 1 72.06 101 ASN A C 1
ATOM 823 O O . ASN A 1 101 ? 19.953 33.594 29.109 1 72.06 101 ASN A O 1
ATOM 827 N N . THR A 1 102 ? 18.969 33.156 27.203 1 75.69 102 THR A N 1
ATOM 828 C CA . THR A 1 102 ? 17.969 34.219 27.359 1 75.69 102 THR A CA 1
ATOM 829 C C . THR A 1 102 ? 16.703 33.656 28 1 75.69 102 THR A C 1
ATOM 831 O O . THR A 1 102 ? 16.547 32.438 28.172 1 75.69 102 THR A O 1
ATOM 834 N N . ASP A 1 103 ? 15.836 34.531 28.484 1 85.12 103 ASP A N 1
ATOM 835 C CA . ASP A 1 103 ? 14.531 34.156 29.031 1 85.12 103 ASP A CA 1
ATOM 836 C C . ASP A 1 103 ? 13.742 33.281 28.062 1 85.12 103 ASP A C 1
ATOM 838 O O . ASP A 1 103 ? 13.422 33.719 26.953 1 85.12 103 ASP A O 1
ATOM 842 N N . ASN A 1 104 ? 13.656 32.031 28.438 1 89.5 104 ASN A N 1
ATOM 843 C CA . ASN A 1 104 ? 12.914 31.125 27.562 1 89.5 104 ASN A CA 1
ATOM 844 C C . ASN A 1 104 ? 11.695 30.547 28.281 1 89.5 104 ASN A C 1
ATOM 846 O O . ASN A 1 104 ? 11.188 29.484 27.891 1 89.5 104 ASN A O 1
ATOM 850 N N . ILE A 1 105 ? 11.211 31.203 29.359 1 92.25 105 ILE A N 1
ATOM 851 C CA . ILE A 1 105 ? 10.055 30.734 30.109 1 92.25 105 ILE A CA 1
ATOM 852 C C . ILE A 1 105 ? 8.773 31.094 29.359 1 92.25 105 ILE A C 1
ATOM 854 O O . ILE A 1 105 ? 8.578 32.25 28.969 1 92.25 105 ILE A O 1
ATOM 858 N N . TRP A 1 106 ? 8.039 30.141 29.219 1 94 106 TRP A N 1
ATOM 859 C CA . TRP A 1 106 ? 6.785 30.312 28.484 1 94 106 TRP A CA 1
ATOM 860 C C . TRP A 1 106 ? 5.82 31.203 29.266 1 94 106 TRP A C 1
ATOM 862 O O . TRP A 1 106 ? 5.574 30.969 30.453 1 94 106 TRP A O 1
ATOM 872 N N . LYS A 1 107 ? 5.266 32.188 28.609 1 94.06 107 LYS A N 1
ATOM 873 C CA . LYS A 1 107 ? 4.391 33.156 29.25 1 94.06 107 LYS A CA 1
ATOM 874 C C . LYS A 1 107 ? 2.955 33 28.75 1 94.06 107 LYS A C 1
ATOM 876 O O . LYS A 1 107 ? 2.076 33.781 29.141 1 94.06 107 LYS A O 1
ATOM 881 N N . GLY A 1 108 ? 2.725 32.062 27.906 1 91.38 108 GLY A N 1
ATOM 882 C CA . GLY A 1 108 ? 1.385 31.859 27.375 1 91.38 108 GLY A CA 1
ATOM 883 C C . GLY A 1 108 ? 0.481 31.078 28.312 1 91.38 108 GLY A C 1
ATOM 884 O O . GLY A 1 108 ? 0.862 30.797 29.453 1 91.38 108 GLY A O 1
ATOM 885 N N . SER A 1 109 ? -0.8 30.969 27.906 1 88.94 109 SER A N 1
ATOM 886 C CA . SER A 1 109 ? -1.767 30.219 28.703 1 88.94 109 SER A CA 1
ATOM 887 C C . SER A 1 109 ? -2.645 29.328 27.812 1 88.94 109 SER A C 1
ATOM 889 O O . SER A 1 109 ? -2.824 29.609 26.625 1 88.94 109 SER A O 1
ATOM 891 N N . LEU A 1 110 ? -2.951 28.203 28.375 1 86.25 110 LEU A N 1
ATOM 892 C CA . LEU A 1 110 ? -3.91 27.328 27.703 1 86.25 110 LEU A CA 1
ATOM 893 C C . LEU A 1 110 ? -5.285 27.438 28.359 1 86.25 110 LEU A C 1
ATOM 895 O O . LEU A 1 110 ? -5.387 27.656 29.562 1 86.25 110 LEU A O 1
ATOM 899 N N . PRO A 1 111 ? -6.281 27.422 27.484 1 81.25 111 PRO A N 1
ATOM 900 C CA . PRO A 1 111 ? -7.629 27.484 28.047 1 81.25 111 PRO A CA 1
ATOM 901 C C . PRO A 1 111 ? -7.93 26.312 29 1 81.25 111 PRO A C 1
ATOM 903 O O . PRO A 1 111 ? -7.34 25.25 28.859 1 81.25 111 PRO A O 1
ATOM 906 N N . LYS A 1 112 ? -8.758 26.547 29.969 1 79.44 112 LYS A N 1
ATOM 907 C CA . LYS A 1 112 ? -9.203 25.484 30.875 1 79.44 112 LYS A CA 1
ATOM 908 C C . LYS A 1 112 ? -9.953 24.406 30.109 1 79.44 112 LYS A C 1
ATOM 910 O O . LYS A 1 112 ? -10.648 24.688 29.141 1 79.44 112 LYS A O 1
ATOM 915 N N . PRO A 1 113 ? -9.594 23.25 30.453 1 77.75 113 PRO A N 1
ATOM 916 C CA . PRO A 1 113 ? -10.352 22.188 29.781 1 77.75 113 PRO A CA 1
ATOM 917 C C . PRO A 1 113 ? -11.859 22.422 29.859 1 77.75 113 PRO A C 1
ATOM 919 O O . PRO A 1 113 ? -12.367 22.922 30.859 1 77.75 113 PRO A O 1
ATOM 922 N N . PRO A 1 114 ? -12.414 22.25 28.75 1 75.5 114 PRO A N 1
ATOM 923 C CA . PRO A 1 114 ? -13.859 22.469 28.719 1 75.5 114 PRO A CA 1
ATOM 924 C C . PRO A 1 114 ? -14.609 21.578 29.703 1 75.5 114 PRO A C 1
ATOM 926 O O . PRO A 1 114 ? -14.18 20.453 29.984 1 75.5 114 PRO A O 1
ATOM 929 N N . ASP A 1 115 ? -15.547 22.125 30.375 1 74.06 115 ASP A N 1
ATOM 930 C CA . ASP A 1 115 ? -16.359 21.406 31.344 1 74.06 115 ASP A CA 1
ATOM 931 C C . ASP A 1 115 ? -17.078 20.219 30.688 1 74.06 115 ASP A C 1
ATOM 933 O O . ASP A 1 115 ? -17.188 19.156 31.297 1 74.06 115 ASP A O 1
ATOM 937 N N . ASN A 1 116 ? -17.562 20.516 29.5 1 82.19 116 ASN A N 1
ATOM 938 C CA . ASN A 1 116 ? -18.297 19.453 28.797 1 82.19 116 ASN A CA 1
ATOM 939 C C . ASN A 1 116 ? -17.547 18.984 27.562 1 82.19 116 ASN A C 1
ATOM 941 O O . ASN A 1 116 ? -17.016 19.797 26.797 1 82.19 116 ASN A O 1
ATOM 945 N N . ILE A 1 117 ? -17.438 17.688 27.531 1 84.44 117 ILE A N 1
ATOM 946 C CA . ILE A 1 117 ? -16.828 17.109 26.344 1 84.44 117 ILE A CA 1
ATOM 947 C C . ILE A 1 117 ? -17.828 17.109 25.188 1 84.44 117 ILE A C 1
ATOM 949 O O . ILE A 1 117 ? -18.938 16.625 25.328 1 84.44 117 ILE A O 1
ATOM 953 N N . LEU A 1 118 ? -17.422 17.734 24.172 1 86.31 118 LEU A N 1
ATOM 954 C CA . LEU A 1 118 ? -18.266 17.828 23 1 86.31 118 LEU A CA 1
ATOM 955 C C . LEU A 1 118 ? -18.391 16.469 22.312 1 86.31 118 LEU A C 1
ATOM 957 O O . LEU A 1 118 ? -17.531 15.594 22.5 1 86.31 118 LEU A O 1
ATOM 961 N N . SER A 1 119 ? -1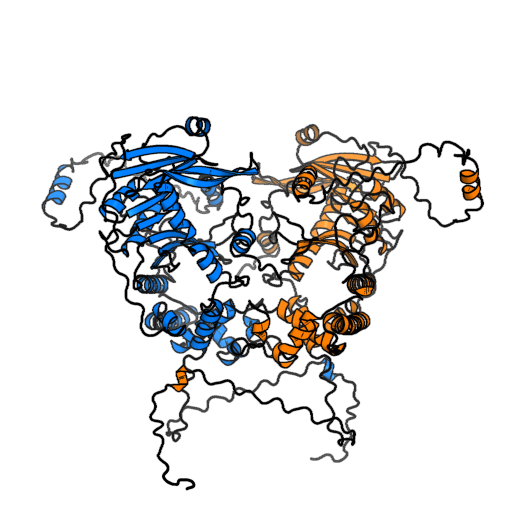9.531 16.266 21.625 1 88.75 119 SER A N 1
ATOM 962 C CA . SER A 1 119 ? -19.656 15.086 20.781 1 88.75 119 SER A CA 1
ATOM 963 C C . SER A 1 119 ? -18.75 15.164 19.578 1 88.75 119 SER A C 1
ATOM 965 O O . SER A 1 119 ? -18.312 16.25 19.188 1 88.75 119 SER A O 1
ATOM 967 N N . PRO A 1 120 ? -18.453 14.062 18.984 1 88.06 120 PRO A N 1
ATOM 968 C CA . PRO A 1 120 ? -17.609 14.062 17.797 1 88.06 120 PRO A CA 1
ATOM 969 C C . PRO A 1 120 ? -18.141 14.969 16.688 1 88.06 120 PRO A C 1
ATOM 971 O O . PRO A 1 120 ? -17.375 15.672 16.031 1 88.06 120 PRO A O 1
ATOM 974 N N . PHE A 1 121 ? -19.406 15 16.578 1 93.25 121 PHE A N 1
ATOM 975 C CA . PHE A 1 121 ? -20.031 15.844 15.57 1 93.25 121 PHE A CA 1
ATOM 976 C C . PHE A 1 121 ? -19.812 17.312 15.891 1 93.25 121 PHE A C 1
ATOM 978 O O . PHE A 1 121 ? -19.516 18.109 15 1 93.25 121 PHE A O 1
ATOM 985 N N . GLU A 1 122 ? -19.922 17.656 17.109 1 92.81 122 GLU A N 1
ATOM 986 C CA . GLU A 1 122 ? -19.703 19.047 17.516 1 92.81 122 GLU A CA 1
ATOM 987 C C . GLU A 1 122 ? -18.266 19.469 17.281 1 92.81 122 GLU A C 1
ATOM 989 O O . GLU A 1 122 ? -18 20.594 16.875 1 92.81 122 GLU A O 1
ATOM 994 N N . TYR A 1 123 ? -17.375 18.562 17.609 1 89.06 123 TYR A N 1
ATOM 995 C CA . TYR A 1 123 ? -15.977 18.859 17.328 1 89.06 123 TYR A CA 1
ATOM 996 C C . TYR A 1 123 ? -15.75 19.047 15.828 1 89.06 123 TYR A C 1
ATOM 998 O O . TYR A 1 123 ? -15.016 19.953 15.422 1 89.06 123 TYR A O 1
ATOM 1006 N N . PHE A 1 124 ? -16.391 18.203 15.07 1 92.12 124 PHE A N 1
ATOM 1007 C CA . PHE A 1 124 ? -16.297 18.312 13.617 1 92.12 124 PHE A CA 1
ATOM 1008 C C . PHE A 1 124 ? -16.781 19.672 13.141 1 92.12 124 PHE A C 1
ATOM 1010 O O . PHE A 1 124 ? -16.156 20.297 12.297 1 92.12 124 PHE A O 1
ATOM 1017 N N . LYS A 1 125 ? -17.797 20.094 13.695 1 94.38 125 LYS A N 1
ATOM 1018 C CA . LYS A 1 125 ? -18.422 21.344 13.289 1 94.38 125 LYS A CA 1
ATOM 1019 C C . LYS A 1 125 ? -17.578 22.547 13.695 1 94.38 125 LYS A C 1
ATOM 1021 O O . LYS A 1 125 ? -17.781 23.656 13.188 1 94.38 125 LYS A O 1
ATOM 1026 N N . LEU A 1 126 ? -16.672 22.312 14.578 1 91.62 126 LEU A N 1
ATOM 1027 C CA . LEU A 1 126 ? -15.742 23.391 14.914 1 91.62 126 LEU A CA 1
ATOM 1028 C C . LEU A 1 126 ? -14.82 23.688 13.734 1 91.62 126 LEU A C 1
ATOM 1030 O O . LEU A 1 126 ? -14.359 24.828 13.578 1 91.62 126 LEU A O 1
ATOM 1034 N N . PHE A 1 127 ? -14.602 22.703 12.914 1 92.62 127 PHE A N 1
ATOM 1035 C CA . PHE A 1 127 ? -13.672 22.859 11.797 1 92.62 127 PHE A CA 1
ATOM 1036 C C . PHE A 1 127 ? -14.438 23.078 10.492 1 92.62 127 PHE A C 1
ATOM 1038 O O . PHE A 1 127 ? -14.055 23.922 9.68 1 92.62 127 PHE A O 1
ATOM 1045 N N . VAL A 1 128 ? -15.406 22.25 10.336 1 95.19 128 VAL A N 1
ATOM 1046 C CA . VAL A 1 128 ? -16.281 22.422 9.18 1 95.19 128 VAL A CA 1
ATOM 1047 C C . VAL A 1 128 ? -17.625 23 9.633 1 95.19 128 VAL A C 1
ATOM 1049 O O . VAL A 1 128 ? -18.562 22.25 9.922 1 95.19 128 VAL A O 1
ATOM 1052 N N . ASP A 1 129 ? -17.719 24.281 9.602 1 95.19 129 ASP A N 1
ATOM 1053 C CA . ASP A 1 129 ? -18.891 24.922 10.188 1 95.19 129 ASP A CA 1
ATOM 1054 C C . ASP A 1 129 ? -20.016 25.062 9.172 1 95.19 129 ASP A C 1
ATOM 1056 O O . ASP A 1 129 ? -19.875 24.641 8.023 1 95.19 129 ASP A O 1
ATOM 1060 N N . ASN A 1 130 ? -21.141 25.609 9.586 1 96.25 130 ASN A N 1
ATOM 1061 C CA . ASN A 1 130 ? -22.344 25.672 8.773 1 96.25 130 ASN A CA 1
ATOM 1062 C C . ASN A 1 130 ? -22.156 26.625 7.586 1 96.25 130 ASN A C 1
ATOM 1064 O O . ASN A 1 130 ? -22.734 26.391 6.52 1 96.25 130 ASN A O 1
ATOM 1068 N N . ASP A 1 131 ? -21.359 27.641 7.828 1 97.06 131 ASP A N 1
ATOM 1069 C CA . ASP A 1 131 ? -21.125 28.562 6.73 1 97.06 131 ASP A CA 1
ATOM 1070 C C . ASP A 1 131 ? -20.406 27.875 5.57 1 97.06 131 ASP A C 1
ATOM 1072 O O . ASP A 1 131 ? -20.719 28.141 4.406 1 97.06 131 ASP A O 1
ATOM 1076 N N . MET A 1 132 ? -19.453 27.062 5.914 1 97.44 132 MET A N 1
ATOM 1077 C CA . MET A 1 132 ? -18.734 26.297 4.895 1 97.44 132 MET A CA 1
ATOM 1078 C C . MET A 1 132 ? -19.688 25.406 4.117 1 97.44 132 MET A C 1
ATOM 1080 O O . MET A 1 132 ? -19.641 25.359 2.887 1 97.44 132 MET A O 1
ATOM 1084 N N . ILE A 1 133 ? -20.562 24.719 4.816 1 97.62 133 ILE A N 1
ATOM 1085 C CA . ILE A 1 133 ? -21.516 23.781 4.207 1 97.62 133 ILE A CA 1
ATOM 1086 C C . ILE A 1 133 ? -22.484 24.562 3.307 1 97.62 133 ILE A C 1
ATOM 1088 O O . ILE A 1 133 ? -22.797 24.125 2.195 1 97.62 133 ILE A O 1
ATOM 1092 N N . CYS A 1 134 ? -22.922 25.703 3.76 1 97.88 134 CYS A N 1
ATOM 1093 C CA . CYS A 1 134 ? -23.797 26.562 2.971 1 97.88 134 CYS A CA 1
ATOM 1094 C C . CYS A 1 134 ? -23.125 27.016 1.687 1 97.88 134 CYS A C 1
ATOM 1096 O O . CYS A 1 134 ? -23.734 27 0.616 1 97.88 134 CYS A O 1
ATOM 1098 N N . ASN A 1 135 ? -21.906 27.406 1.854 1 97.88 135 ASN A N 1
ATOM 1099 C CA . ASN A 1 135 ? -21.172 27.828 0.67 1 97.88 135 ASN A CA 1
ATOM 1100 C C . ASN A 1 135 ? -21.062 26.703 -0.354 1 97.88 135 ASN A C 1
ATOM 1102 O O . ASN A 1 135 ? -21.203 26.938 -1.555 1 97.88 135 ASN A O 1
ATOM 1106 N N . ILE A 1 136 ? -20.797 25.5 0.085 1 97.44 136 ILE A N 1
ATOM 1107 C CA . ILE A 1 136 ? -20.688 24.359 -0.814 1 97.44 136 ILE A CA 1
ATOM 1108 C C . ILE A 1 136 ? -22 24.156 -1.554 1 97.44 136 ILE A C 1
ATOM 1110 O O . ILE A 1 136 ? -22.016 23.922 -2.764 1 97.44 136 ILE A O 1
ATOM 1114 N N . SER A 1 137 ? -23.109 24.219 -0.845 1 97.94 137 SER A N 1
ATOM 1115 C CA . SER A 1 137 ? -24.438 24.062 -1.445 1 97.94 137 SER A CA 1
ATOM 1116 C C . SER A 1 137 ? -24.688 25.125 -2.516 1 97.94 137 SER A C 1
ATOM 1118 O O . SER A 1 137 ? -25.109 24.797 -3.627 1 97.94 137 SER A O 1
ATOM 1120 N N . GLU A 1 138 ? -24.344 26.328 -2.197 1 97.56 138 GLU A N 1
ATOM 1121 C CA . GLU A 1 138 ? -24.578 27.438 -3.109 1 97.56 138 GLU A CA 1
ATOM 1122 C C . GLU A 1 138 ? -23.719 27.312 -4.367 1 97.56 138 GLU A C 1
ATOM 1124 O O . GLU A 1 138 ? -24.234 27.453 -5.484 1 97.56 138 GLU A O 1
ATOM 1129 N N . GLN A 1 139 ? -22.438 27.094 -4.184 1 97.31 139 GLN A N 1
ATOM 1130 C CA . GLN A 1 139 ? -21.531 27 -5.316 1 97.31 139 GLN A CA 1
ATOM 1131 C C . GLN A 1 139 ? -21.828 25.781 -6.172 1 97.31 139 GLN A C 1
ATOM 1133 O O . GLN A 1 139 ? -21.656 25.812 -7.395 1 97.31 139 GLN A O 1
ATOM 1138 N N . THR A 1 140 ? -22.281 24.672 -5.547 1 97 140 THR A N 1
ATOM 1139 C CA . THR A 1 140 ? -22.672 23.484 -6.285 1 97 140 THR A CA 1
ATOM 1140 C C . THR A 1 140 ? -23.875 23.75 -7.184 1 97 140 THR A C 1
ATOM 1142 O O . THR A 1 140 ? -23.891 23.344 -8.344 1 97 140 THR A O 1
ATOM 1145 N N . ASN A 1 141 ? -24.828 24.438 -6.625 1 97.19 141 ASN A N 1
ATOM 1146 C CA . ASN A 1 141 ? -25.984 24.812 -7.418 1 97.19 141 ASN A CA 1
ATOM 1147 C C . ASN A 1 141 ? -25.609 25.75 -8.562 1 97.19 141 ASN A C 1
ATOM 1149 O O . ASN A 1 141 ? -26.078 25.594 -9.688 1 97.19 141 ASN A O 1
ATOM 1153 N N . LEU A 1 142 ? -24.766 26.688 -8.281 1 96.56 142 LEU A N 1
ATOM 1154 C CA . LEU A 1 142 ? -24.297 27.625 -9.305 1 96.56 142 LEU A CA 1
ATOM 1155 C C . LEU A 1 142 ? -23.562 26.875 -10.422 1 96.56 142 LEU A C 1
ATOM 1157 O O . LEU A 1 142 ? -23.844 27.109 -11.602 1 96.56 142 LEU A O 1
ATOM 1161 N N . TYR A 1 143 ? -22.719 26.047 -10.055 1 95.88 143 TYR A N 1
ATOM 1162 C CA . TYR A 1 143 ? -21.906 25.312 -11.023 1 95.88 143 TYR A CA 1
ATOM 1163 C C . TYR A 1 143 ? -22.781 24.406 -11.883 1 95.88 143 TYR A C 1
ATOM 1165 O O . TYR A 1 143 ? -22.547 24.266 -13.086 1 95.88 143 TYR A O 1
ATOM 1173 N N . SER A 1 144 ? -23.719 23.703 -11.242 1 95.38 144 SER A N 1
ATOM 1174 C CA . SER A 1 144 ? -24.609 22.812 -11.992 1 95.38 144 SER A CA 1
ATOM 1175 C C . SER A 1 144 ? -25.328 23.562 -13.102 1 95.38 144 SER A C 1
ATOM 1177 O O . SER A 1 144 ? -25.516 23.047 -14.203 1 95.38 144 SER A O 1
ATOM 1179 N N . VAL A 1 145 ? -25.703 24.75 -12.859 1 94.12 145 VAL A N 1
ATOM 1180 C CA . VAL A 1 145 ? -26.375 25.578 -13.852 1 94.12 145 VAL A CA 1
ATOM 1181 C C . VAL A 1 145 ? -25.391 25.938 -14.969 1 94.12 145 VAL A C 1
ATOM 1183 O O . VAL A 1 145 ? -25.75 25.891 -16.156 1 94.12 145 VAL A O 1
ATOM 1186 N N . GLU A 1 146 ? -24.25 26.359 -14.594 1 91.44 146 GLU A N 1
ATOM 1187 C CA . GLU A 1 146 ? -23.203 26.719 -15.562 1 91.44 146 GLU A CA 1
ATOM 1188 C C . GLU A 1 146 ? -22.875 25.531 -16.469 1 91.44 146 GLU A C 1
ATOM 1190 O O . GLU A 1 146 ? -22.656 25.703 -17.672 1 91.44 146 GLU A O 1
ATOM 1195 N N . LYS A 1 147 ? -22.734 24.375 -15.867 1 89.88 147 LYS A N 1
ATOM 1196 C CA . LYS A 1 147 ? -22.281 23.172 -16.547 1 89.88 147 LYS A CA 1
ATOM 1197 C C . LYS A 1 147 ? -23.359 22.609 -17.469 1 89.88 147 LYS A C 1
ATOM 1199 O O . LYS A 1 147 ? -23.109 22.328 -18.641 1 89.88 147 LYS A O 1
ATOM 1204 N N . CYS A 1 148 ? -24.516 22.344 -16.953 1 89 148 CYS A N 1
ATOM 1205 C CA . CYS A 1 148 ? -25.516 21.609 -17.719 1 89 148 CYS A CA 1
ATOM 1206 C C . CYS A 1 148 ? -26.766 22.453 -17.938 1 89 148 CYS A C 1
ATOM 1208 O O . CYS A 1 148 ? -27.672 22.047 -18.656 1 89 148 CYS A O 1
ATOM 1210 N N . GLY A 1 149 ? -26.859 23.688 -17.391 1 89.75 149 GLY A N 1
ATOM 1211 C CA . GLY A 1 149 ? -28 24.562 -17.562 1 89.75 149 GLY A CA 1
ATOM 1212 C C . GLY A 1 149 ? -29.125 24.281 -16.594 1 89.75 149 GLY A C 1
ATOM 1213 O O . GLY A 1 149 ? -30.109 25.016 -16.547 1 89.75 149 GLY A O 1
ATOM 1214 N N . LYS A 1 150 ? -28.984 23.156 -15.891 1 92.44 150 LYS A N 1
ATOM 1215 C CA . LYS A 1 150 ? -30 22.797 -14.906 1 92.44 150 LYS A CA 1
ATOM 1216 C C . LYS A 1 150 ? -29.406 22.766 -13.492 1 92.44 150 LYS A C 1
ATOM 1218 O O . LYS A 1 150 ? -28.312 22.266 -13.281 1 92.44 150 LYS A O 1
ATOM 1223 N N . CYS A 1 151 ? -30.203 23.344 -12.602 1 93.31 151 CYS A N 1
ATOM 1224 C CA . CYS A 1 151 ? -29.781 23.406 -11.211 1 93.31 151 CYS A CA 1
ATOM 1225 C C . CYS A 1 151 ? -30.016 22.062 -10.508 1 93.31 151 CYS A C 1
ATOM 1227 O O . CYS A 1 151 ? -31.125 21.531 -10.547 1 93.31 151 CYS A O 1
ATOM 1229 N N . VAL A 1 152 ? -29.016 21.516 -9.906 1 95.38 152 VAL A N 1
ATOM 1230 C CA . VAL A 1 152 ? -29.125 20.266 -9.148 1 95.38 152 VAL A CA 1
ATOM 1231 C C . VAL A 1 152 ? -29.984 20.5 -7.906 1 95.38 152 VAL A C 1
ATOM 1233 O O . VAL A 1 152 ? -30.578 19.562 -7.363 1 95.38 152 VAL A O 1
ATOM 1236 N N . ALA A 1 153 ? -30.172 21.734 -7.398 1 96.12 153 ALA A N 1
ATOM 1237 C CA . ALA A 1 153 ? -31.047 22.156 -6.301 1 96.12 153 ALA A CA 1
ATOM 1238 C C . ALA A 1 153 ? -30.719 21.391 -5.023 1 96.12 153 ALA A C 1
ATOM 1240 O O . ALA A 1 153 ? -31.609 20.828 -4.387 1 96.12 153 ALA A O 1
ATOM 1241 N N . THR A 1 154 ? -29.469 21.391 -4.68 1 97.25 154 THR A N 1
ATOM 1242 C CA . THR A 1 154 ? -29.062 20.75 -3.43 1 97.25 154 THR A CA 1
ATOM 1243 C C . THR A 1 154 ? -29.234 21.703 -2.252 1 97.25 154 THR A C 1
ATOM 1245 O O . THR A 1 154 ? -29.453 22.906 -2.445 1 97.25 154 THR A O 1
ATOM 1248 N N . SER A 1 155 ? -29.281 21.203 -1.01 1 97.25 155 SER A N 1
ATOM 1249 C CA . SER A 1 155 ? -29.406 21.953 0.24 1 97.25 155 SER A CA 1
ATOM 1250 C C . SER A 1 155 ? -28.234 21.672 1.171 1 97.25 155 SER A C 1
ATOM 1252 O O . SER A 1 155 ? -27.484 20.719 0.959 1 97.25 155 SER A O 1
ATOM 1254 N N . PRO A 1 156 ? -28.031 22.562 2.133 1 97.56 156 PRO A N 1
ATOM 1255 C CA . PRO A 1 156 ? -26.969 22.312 3.105 1 97.56 156 PRO A CA 1
ATOM 1256 C C . PRO A 1 156 ? -27.125 20.953 3.797 1 97.56 156 PRO A C 1
ATOM 1258 O O . PRO A 1 156 ? -26.125 20.281 4.055 1 97.56 156 PRO A O 1
ATOM 1261 N N . GLU A 1 157 ? -28.312 20.562 4.062 1 96.75 157 GLU A N 1
ATOM 1262 C CA . GLU A 1 157 ? -28.547 19.266 4.703 1 96.75 157 GLU A CA 1
ATOM 1263 C C . GLU A 1 157 ? -28.094 18.125 3.803 1 96.75 157 GLU A C 1
ATOM 1265 O O . GLU A 1 157 ? -27.5 17.156 4.273 1 96.75 157 GLU A O 1
ATOM 1270 N N . GLU A 1 158 ? -28.391 18.266 2.578 1 96.81 158 GLU A N 1
ATOM 1271 C CA . GLU A 1 158 ? -28 17.234 1.628 1 96.81 158 GLU A CA 1
ATOM 1272 C C . GLU A 1 158 ? -26.484 17.172 1.481 1 96.81 158 GLU A C 1
ATOM 1274 O O . GLU A 1 158 ? -25.906 16.094 1.29 1 96.81 158 GLU A O 1
ATOM 1279 N N . ILE A 1 159 ? -25.859 18.328 1.484 1 97.44 159 ILE A N 1
ATOM 1280 C CA . ILE A 1 159 ? -24.406 18.375 1.413 1 97.44 159 ILE A CA 1
ATOM 1281 C C . ILE A 1 159 ? -23.812 17.688 2.637 1 97.44 159 ILE A C 1
ATOM 1283 O O . ILE A 1 159 ? -22.812 16.969 2.527 1 97.44 159 ILE A O 1
ATOM 1287 N N . GLU A 1 160 ? -24.391 17.906 3.775 1 97.31 160 GLU A N 1
ATOM 1288 C CA . GLU A 1 160 ? -23.938 17.203 4.973 1 97.31 160 GLU A CA 1
ATOM 1289 C C . GLU A 1 160 ? -24.062 15.688 4.805 1 97.31 160 GLU A C 1
ATOM 1291 O O . GLU A 1 160 ? -23.141 14.945 5.156 1 97.31 160 GLU A O 1
ATOM 1296 N N . GLN A 1 161 ? -25.156 15.242 4.262 1 97.38 161 GLN A N 1
ATOM 1297 C CA . GLN A 1 161 ? -25.328 13.812 3.994 1 97.38 161 GLN A CA 1
ATOM 1298 C C . GLN A 1 161 ? -24.25 13.305 3.033 1 97.38 161 GLN A C 1
ATOM 1300 O O . GLN A 1 161 ? -23.688 12.227 3.236 1 97.38 161 GLN A O 1
ATOM 1305 N N . PHE A 1 162 ? -24.062 14.117 2.094 1 96.62 162 PHE A N 1
ATOM 1306 C CA . PHE A 1 162 ? -23.047 13.773 1.11 1 96.62 162 PHE A CA 1
ATOM 1307 C C . PHE A 1 162 ? -21.688 13.586 1.779 1 96.62 162 PHE A C 1
ATOM 1309 O O . PHE A 1 162 ? -20.984 12.609 1.517 1 96.62 162 PHE A O 1
ATOM 1316 N N . LEU A 1 163 ? -21.328 14.484 2.584 1 95.62 163 LEU A N 1
ATOM 1317 C CA . LEU A 1 163 ? -20.078 14.391 3.32 1 95.62 163 LEU A CA 1
ATOM 1318 C C . LEU A 1 163 ? -20.062 13.164 4.23 1 95.62 163 LEU A C 1
ATOM 1320 O O . LEU A 1 163 ? -19.031 12.508 4.375 1 95.62 163 LEU A O 1
ATOM 1324 N N . GLY A 1 164 ? -21.156 12.953 4.875 1 94.94 164 GLY A N 1
ATOM 1325 C CA . GLY A 1 164 ? -21.266 11.758 5.691 1 94.94 164 GLY A CA 1
ATOM 1326 C C . GLY A 1 164 ? -21.031 10.477 4.914 1 94.94 164 GLY A C 1
ATOM 1327 O O . GLY A 1 164 ? -20.312 9.586 5.387 1 94.94 164 GLY A O 1
ATOM 1328 N N . ILE A 1 165 ? -21.578 10.398 3.736 1 95.31 165 ILE A N 1
ATOM 1329 C CA . ILE A 1 165 ? -21.375 9.234 2.871 1 95.31 165 ILE A CA 1
ATOM 1330 C C . ILE A 1 165 ? -19.891 9.102 2.518 1 95.31 165 ILE A C 1
ATOM 1332 O O . ILE A 1 165 ? -19.328 8.008 2.586 1 95.31 165 ILE A O 1
ATOM 1336 N N . GLN A 1 166 ? -19.312 10.211 2.219 1 93.12 166 GLN A N 1
ATOM 1337 C CA . GLN A 1 166 ? -17.891 10.195 1.887 1 93.12 166 GLN A CA 1
ATOM 1338 C C . GLN A 1 166 ? -17.062 9.688 3.061 1 93.12 166 GLN A C 1
ATOM 1340 O O . GLN A 1 166 ? -16.109 8.922 2.871 1 93.12 166 GLN A O 1
ATOM 1345 N N . LEU A 1 167 ? -17.375 10.102 4.172 1 91.19 167 LEU A N 1
ATOM 1346 C CA . LEU A 1 167 ? -16.656 9.656 5.359 1 91.19 167 LEU A CA 1
ATOM 1347 C C . LEU A 1 167 ? -16.844 8.164 5.586 1 91.19 167 LEU A C 1
ATOM 1349 O O . LEU A 1 167 ? -15.883 7.449 5.891 1 91.19 167 LEU A O 1
ATOM 1353 N N . TYR A 1 168 ? -18.031 7.684 5.414 1 91.56 168 TYR A N 1
ATOM 1354 C CA . TYR A 1 168 ? -18.281 6.246 5.531 1 91.56 168 TYR A CA 1
ATOM 1355 C C . TYR A 1 168 ? -17.453 5.473 4.504 1 91.56 168 TYR A C 1
ATOM 1357 O O . TYR A 1 168 ? -16.891 4.422 4.816 1 91.56 168 TYR A O 1
ATOM 1365 N N . MET A 1 169 ? -17.422 6.027 3.332 1 89.94 169 MET A N 1
ATOM 1366 C CA . MET A 1 169 ? -16.703 5.348 2.254 1 89.94 169 MET A CA 1
ATOM 1367 C C . MET A 1 169 ? -15.211 5.324 2.529 1 89.94 169 MET A C 1
ATOM 1369 O O . MET A 1 169 ? -14.492 4.484 1.986 1 89.94 169 MET A O 1
ATOM 1373 N N . SER A 1 170 ? -14.766 6.23 3.322 1 84.56 170 SER A N 1
ATOM 1374 C CA . SER A 1 170 ? -13.359 6.227 3.701 1 84.56 170 SER A CA 1
ATOM 1375 C C . SER A 1 170 ? -13.07 5.152 4.746 1 84.56 170 SER A C 1
ATOM 1377 O O . SER A 1 170 ? -11.93 4.695 4.879 1 84.56 170 SER A O 1
ATOM 1379 N N . ILE A 1 171 ? -14.039 4.801 5.484 1 85.38 171 ILE A N 1
ATOM 1380 C CA . ILE A 1 171 ? -13.898 3.783 6.516 1 85.38 171 ILE A CA 1
ATOM 1381 C C . ILE A 1 171 ? -14.133 2.4 5.914 1 85.38 171 ILE A C 1
ATOM 1383 O O . ILE A 1 171 ? -13.352 1.473 6.156 1 85.38 171 ILE A O 1
ATOM 1387 N N . ILE A 1 172 ? -15.219 2.387 5.195 1 89.44 172 ILE A N 1
ATOM 1388 C CA . ILE A 1 172 ? -15.578 1.15 4.512 1 89.44 172 ILE A CA 1
ATOM 1389 C C . ILE A 1 172 ? -15.148 1.223 3.049 1 89.44 172 ILE A C 1
ATOM 1391 O O . ILE A 1 172 ? -15.656 2.051 2.287 1 89.44 172 ILE A O 1
ATOM 1395 N N . LYS A 1 173 ? -14.375 0.373 2.703 1 86.25 173 LYS A N 1
ATOM 1396 C CA . LYS A 1 173 ? -13.812 0.449 1.355 1 86.25 173 LYS A CA 1
ATOM 1397 C C . LYS A 1 173 ? -14.391 -0.641 0.459 1 86.25 173 LYS A C 1
ATOM 1399 O O . LYS A 1 173 ? -14.5 -1.799 0.87 1 86.25 173 LYS A O 1
ATOM 1404 N N . MET A 1 174 ? -14.82 -0.198 -0.653 1 86.88 174 MET A N 1
ATOM 1405 C CA . MET A 1 174 ? -15.266 -1.089 -1.722 1 86.88 174 MET A CA 1
ATOM 1406 C C . MET A 1 174 ? -14.562 -0.755 -3.035 1 86.88 174 MET A C 1
ATOM 1408 O O . MET A 1 174 ? -14.133 0.38 -3.242 1 86.88 174 MET A O 1
ATOM 1412 N N . PRO A 1 175 ? -14.383 -1.725 -3.912 1 80.62 175 PRO A N 1
ATOM 1413 C CA . PRO A 1 175 ? -13.695 -1.48 -5.18 1 80.62 175 PRO A CA 1
ATOM 1414 C C . PRO A 1 175 ? -14.336 -0.359 -5.996 1 80.62 175 PRO A C 1
ATOM 1416 O O . PRO A 1 175 ? -13.633 0.393 -6.672 1 80.62 175 PRO A O 1
ATOM 1419 N N . SER A 1 176 ? -15.602 -0.236 -5.938 1 83.44 176 SER A N 1
ATOM 1420 C CA . SER A 1 176 ? -16.359 0.84 -6.574 1 83.44 176 SER A CA 1
ATOM 1421 C C . SER A 1 176 ? -17.406 1.422 -5.625 1 83.44 176 SER A C 1
ATOM 1423 O O . SER A 1 176 ? -18.031 0.686 -4.867 1 83.44 176 SER A O 1
ATOM 1425 N N . TYR A 1 177 ? -17.5 2.76 -5.77 1 87.69 177 TYR A N 1
ATOM 1426 C CA . TYR A 1 177 ? -18.422 3.375 -4.816 1 87.69 177 TYR A CA 1
ATOM 1427 C C . TYR A 1 177 ? -19.859 2.973 -5.109 1 87.69 177 TYR A C 1
ATOM 1429 O O . TYR A 1 177 ? -20.703 2.992 -4.215 1 87.69 177 TYR A O 1
ATOM 1437 N N . ARG A 1 178 ? -20.156 2.598 -6.328 1 89.62 178 ARG A N 1
ATOM 1438 C CA . ARG A 1 178 ? -21.516 2.248 -6.695 1 89.62 178 ARG A CA 1
ATOM 1439 C C . ARG A 1 178 ? -21.953 0.951 -6.02 1 89.62 178 ARG A C 1
ATOM 1441 O O . ARG A 1 178 ? -23.156 0.662 -5.926 1 89.62 178 ARG A O 1
ATOM 1448 N N . MET A 1 179 ? -20.984 0.203 -5.586 1 91.06 179 MET A N 1
ATOM 1449 C CA . MET A 1 179 ? -21.281 -1.075 -4.938 1 91.06 179 MET A CA 1
ATOM 1450 C C . MET A 1 179 ? -22.016 -0.866 -3.625 1 91.06 179 MET A C 1
ATOM 1452 O O . MET A 1 179 ? -22.719 -1.768 -3.148 1 91.06 179 MET A O 1
ATOM 1456 N N . PHE A 1 180 ? -21.938 0.311 -3.072 1 94 180 PHE A N 1
ATOM 1457 C CA . PHE A 1 180 ? -22.641 0.614 -1.831 1 94 180 PHE A CA 1
ATOM 1458 C C . PHE A 1 180 ? -24.156 0.55 -2.035 1 94 180 PHE A C 1
ATOM 1460 O O . PHE A 1 180 ? -24.906 0.426 -1.071 1 94 180 PHE A O 1
ATOM 1467 N N . TRP A 1 181 ? -24.641 0.662 -3.316 1 95 181 TRP A N 1
ATOM 1468 C CA . TRP A 1 181 ? -26.062 0.649 -3.633 1 95 181 TRP A CA 1
ATOM 1469 C C . TRP A 1 181 ? -26.453 -0.644 -4.34 1 95 181 TRP A C 1
ATOM 1471 O O . TRP A 1 181 ? -27.641 -0.887 -4.598 1 95 181 TRP A O 1
ATOM 1481 N N . SER A 1 182 ? -25.453 -1.503 -4.648 1 91.06 182 SER A N 1
ATOM 1482 C CA . SER A 1 182 ? -25.734 -2.725 -5.398 1 91.06 182 SER A CA 1
ATOM 1483 C C . SER A 1 182 ? -26.422 -3.766 -4.523 1 91.06 182 SER A C 1
ATOM 1485 O O . SER A 1 182 ? -26.25 -3.766 -3.301 1 91.06 182 SER A O 1
ATOM 1487 N N . GLU A 1 183 ? -27.047 -4.641 -5.082 1 86.38 183 GLU A N 1
ATOM 1488 C CA . GLU A 1 183 ? -27.922 -5.582 -4.379 1 86.38 183 GLU A CA 1
ATOM 1489 C C . GLU A 1 183 ? -27.109 -6.469 -3.432 1 86.38 183 GLU A C 1
ATOM 1491 O O . GLU A 1 183 ? -27.391 -6.523 -2.232 1 86.38 183 GLU A O 1
ATOM 1496 N N . ASN A 1 184 ? -26.078 -7.113 -3.893 1 84.62 184 ASN A N 1
ATOM 1497 C CA . ASN A 1 184 ? -25.359 -8.094 -3.1 1 84.62 184 ASN A CA 1
ATOM 1498 C C . ASN A 1 184 ? -24.406 -7.418 -2.109 1 84.62 184 ASN A C 1
ATOM 1500 O O . ASN A 1 184 ? -24 -8.031 -1.117 1 84.62 184 ASN A O 1
ATOM 1504 N N . THR A 1 185 ? -24.094 -6.156 -2.373 1 90.25 185 THR A N 1
ATOM 1505 C CA . THR A 1 185 ? -23.141 -5.461 -1.521 1 90.25 185 THR A CA 1
ATOM 1506 C C . THR A 1 185 ? -23.766 -4.203 -0.919 1 90.25 185 THR A C 1
ATOM 1508 O O . THR A 1 185 ? -23.047 -3.299 -0.482 1 90.25 185 THR A O 1
ATOM 1511 N N . ARG A 1 186 ? -25.016 -4.188 -0.898 1 91.31 186 ARG A N 1
ATOM 1512 C CA . ARG A 1 186 ? -25.734 -2.994 -0.465 1 91.31 186 ARG A CA 1
ATOM 1513 C C . ARG A 1 186 ? -25.391 -2.643 0.979 1 91.31 186 ARG A C 1
ATOM 1515 O O . ARG A 1 186 ? -25.453 -3.498 1.864 1 91.31 186 ARG A O 1
ATOM 1522 N N . PHE A 1 187 ? -25 -1.479 1.184 1 93.75 187 PHE A N 1
ATOM 1523 C CA . PHE A 1 187 ? -24.766 -0.928 2.512 1 93.75 187 PHE A CA 1
ATOM 1524 C C . PHE A 1 187 ? -25.891 0.013 2.918 1 93.75 187 PHE A C 1
ATOM 1526 O O . PHE A 1 187 ? -25.906 1.18 2.521 1 93.75 187 PHE A O 1
ATOM 1533 N N . THR A 1 188 ? -26.75 -0.416 3.701 1 92.69 188 THR A N 1
ATOM 1534 C CA . THR A 1 188 ? -28.031 0.206 3.957 1 92.69 188 THR A CA 1
ATOM 1535 C C . THR A 1 188 ? -27.859 1.583 4.59 1 92.69 188 THR A C 1
ATOM 1537 O O . THR A 1 188 ? -28.641 2.502 4.316 1 92.69 188 THR A O 1
ATOM 1540 N N . THR A 1 189 ? -26.859 1.754 5.379 1 92.75 189 THR A N 1
ATOM 1541 C CA . THR A 1 189 ? -26.625 3.037 6.031 1 92.75 189 THR A CA 1
ATOM 1542 C C . THR A 1 189 ? -26.469 4.148 5 1 92.75 189 THR A C 1
ATOM 1544 O O . THR A 1 189 ? -26.984 5.258 5.191 1 92.75 189 THR A O 1
ATOM 1547 N N . ILE A 1 190 ? -25.797 3.834 3.918 1 94.38 190 ILE A N 1
ATOM 1548 C CA . ILE A 1 190 ? -25.531 4.812 2.865 1 94.38 190 ILE A CA 1
ATOM 1549 C C . ILE A 1 190 ? -26.703 4.816 1.871 1 94.38 190 ILE A C 1
ATOM 1551 O O . ILE A 1 190 ? -27.234 5.875 1.531 1 94.38 190 ILE A O 1
ATOM 1555 N N . SER A 1 191 ? -27.141 3.609 1.498 1 95 191 SER A N 1
ATOM 1556 C CA . SER A 1 191 ? -28.125 3.482 0.423 1 95 191 SER A CA 1
ATOM 1557 C C . SER A 1 191 ? -29.484 4.012 0.853 1 95 191 SER A C 1
ATOM 1559 O O . SER A 1 191 ? -30.266 4.496 0.023 1 95 191 SER A O 1
ATOM 1561 N N . ASP A 1 192 ? -29.781 3.924 2.102 1 92.75 192 ASP A N 1
ATOM 1562 C CA . ASP A 1 192 ? -31.047 4.414 2.604 1 92.75 192 ASP A CA 1
ATOM 1563 C C . ASP A 1 192 ? -31.031 5.93 2.789 1 92.75 192 ASP A C 1
ATOM 1565 O O . ASP A 1 192 ? -32.062 6.574 2.838 1 92.75 192 ASP A O 1
ATOM 1569 N N . ALA A 1 193 ? -29.922 6.535 2.939 1 94.19 193 ALA A N 1
ATOM 1570 C CA . ALA A 1 193 ? -29.797 7.969 3.193 1 94.19 193 ALA A CA 1
ATOM 1571 C C . ALA A 1 193 ? -29.922 8.766 1.9 1 94.19 193 ALA A C 1
ATOM 1573 O O . ALA A 1 193 ? -30.469 9.875 1.901 1 94.19 193 ALA A O 1
ATOM 1574 N N . MET A 1 194 ? -29.422 8.234 0.821 1 95.75 194 MET A N 1
ATOM 1575 C CA . MET A 1 194 ? -29.422 8.906 -0.474 1 95.75 194 MET A CA 1
ATOM 1576 C C . MET A 1 194 ? -29.422 7.895 -1.614 1 95.75 194 MET A C 1
ATOM 1578 O O . MET A 1 194 ? -28.734 6.883 -1.553 1 95.75 194 MET A O 1
ATOM 1582 N N . SER A 1 195 ? -30.25 8.18 -2.594 1 96.75 195 SER A N 1
ATOM 1583 C CA . SER A 1 195 ? -30.281 7.285 -3.748 1 96.75 195 SER A CA 1
ATOM 1584 C C . SER A 1 195 ? -28.969 7.371 -4.535 1 96.75 195 SER A C 1
ATOM 1586 O O . SER A 1 195 ? -28.281 8.391 -4.492 1 96.75 195 SER A O 1
ATOM 1588 N N . ARG A 1 196 ? -28.625 6.352 -5.238 1 96.06 196 ARG A N 1
ATOM 1589 C CA . ARG A 1 196 ? -27.391 6.281 -6.02 1 96.06 196 ARG A CA 1
ATOM 1590 C C . ARG A 1 196 ? -27.344 7.402 -7.055 1 96.06 196 ARG A C 1
ATOM 1592 O O . ARG A 1 196 ? -26.328 8.102 -7.164 1 96.06 196 ARG A O 1
ATOM 1599 N N . ASN A 1 197 ? -28.391 7.59 -7.758 1 96.12 197 ASN A N 1
ATOM 1600 C CA . ASN A 1 197 ? -28.422 8.594 -8.812 1 96.12 197 ASN A CA 1
ATOM 1601 C C . ASN A 1 197 ? -28.234 10.008 -8.25 1 96.12 197 ASN A C 1
ATOM 1603 O O . ASN A 1 197 ? -27.594 10.844 -8.867 1 96.12 197 ASN A O 1
ATOM 1607 N N . ARG A 1 198 ? -28.891 10.242 -7.188 1 96.69 198 ARG A N 1
ATOM 1608 C CA . ARG A 1 198 ? -28.719 11.547 -6.551 1 96.69 198 ARG A CA 1
ATOM 1609 C C . ARG A 1 198 ? -27.281 11.758 -6.102 1 96.69 198 ARG A C 1
ATOM 1611 O O . ARG A 1 198 ? -26.719 12.836 -6.301 1 96.69 198 ARG A O 1
ATOM 1618 N N . PHE A 1 199 ? -26.719 10.742 -5.516 1 96.5 199 PHE A N 1
ATOM 1619 C CA . PHE A 1 199 ? -25.312 10.828 -5.121 1 96.5 199 PHE A CA 1
ATOM 1620 C C . PHE A 1 199 ? -24.422 11.102 -6.324 1 96.5 199 PHE A C 1
ATOM 1622 O O . PHE A 1 199 ? -23.531 11.945 -6.266 1 96.5 199 PHE A O 1
ATOM 1629 N N . ASP A 1 200 ? -24.672 10.414 -7.379 1 94.38 200 ASP A N 1
ATOM 1630 C CA . ASP A 1 200 ? -23.938 10.617 -8.617 1 94.38 200 ASP A CA 1
ATOM 1631 C C . ASP A 1 200 ? -24.047 12.062 -9.094 1 94.38 200 ASP A C 1
ATOM 1633 O O . ASP A 1 200 ? -23.047 12.656 -9.516 1 94.38 200 ASP A O 1
ATOM 1637 N N . SER A 1 201 ? -25.188 12.523 -9.031 1 94.94 201 SER A N 1
ATOM 1638 C CA . SER A 1 201 ? -25.422 13.898 -9.453 1 94.94 201 SER A CA 1
ATOM 1639 C C . SER A 1 201 ? -24.641 14.891 -8.594 1 94.94 201 SER A C 1
ATOM 1641 O O . SER A 1 201 ? -23.984 15.789 -9.125 1 94.94 201 SER A O 1
ATOM 1643 N N . LEU A 1 202 ? -24.703 14.727 -7.336 1 95.62 202 LEU A N 1
ATOM 1644 C CA . LEU A 1 202 ? -23.984 15.617 -6.43 1 95.62 202 LEU A CA 1
ATOM 1645 C C . LEU A 1 202 ? -22.484 15.492 -6.621 1 95.62 202 LEU A C 1
ATOM 1647 O O . LEU A 1 202 ? -21.766 16.5 -6.641 1 95.62 202 LEU A O 1
ATOM 1651 N N . ARG A 1 203 ? -22.016 14.289 -6.754 1 94.31 203 ARG A N 1
ATOM 1652 C CA . ARG A 1 203 ? -20.594 14.016 -6.934 1 94.31 203 ARG A CA 1
ATOM 1653 C C . ARG A 1 203 ? -20.062 14.711 -8.18 1 94.31 203 ARG A C 1
ATOM 1655 O O . ARG A 1 203 ? -18.953 15.242 -8.172 1 94.31 203 ARG A O 1
ATOM 1662 N N . SER A 1 204 ? -20.875 14.797 -9.172 1 92.94 204 SER A N 1
ATOM 1663 C CA . SER A 1 204 ? -20.438 15.375 -10.438 1 92.94 204 SER A CA 1
ATOM 1664 C C . SER A 1 204 ? -20.516 16.906 -10.406 1 92.94 204 SER A C 1
ATOM 1666 O O . SER A 1 204 ? -19.922 17.578 -11.25 1 92.94 204 SER A O 1
ATOM 1668 N N . ASN A 1 205 ? -21.25 17.375 -9.453 1 94.81 205 ASN A N 1
ATOM 1669 C CA . ASN A 1 205 ? -21.484 18.812 -9.484 1 94.81 205 ASN A CA 1
ATOM 1670 C C . ASN A 1 205 ? -20.906 19.5 -8.266 1 94.81 205 ASN A C 1
ATOM 1672 O O . ASN A 1 205 ? -20.953 20.734 -8.164 1 94.81 205 ASN A O 1
ATOM 1676 N N . ILE A 1 206 ? -20.312 18.781 -7.352 1 95.75 206 ILE A N 1
ATOM 1677 C CA . ILE A 1 206 ? -19.812 19.391 -6.121 1 95.75 206 ILE A CA 1
ATOM 1678 C C . ILE A 1 206 ? -18.781 20.469 -6.453 1 95.75 206 ILE A C 1
ATOM 1680 O O . ILE A 1 206 ? -17.922 20.266 -7.301 1 95.75 206 ILE A O 1
ATOM 1684 N N . HIS A 1 207 ? -18.969 21.625 -5.895 1 96.12 207 HIS A N 1
ATOM 1685 C CA . HIS A 1 207 ? -18.109 22.766 -6.168 1 96.12 207 HIS A CA 1
ATOM 1686 C C . HIS A 1 207 ? -17.953 23.641 -4.934 1 96.12 207 HIS A C 1
ATOM 1688 O O . HIS A 1 207 ? -18.828 23.672 -4.066 1 96.12 207 HIS A O 1
ATOM 1694 N N . PHE A 1 208 ? -16.844 24.391 -4.875 1 96.38 208 PHE A N 1
ATOM 1695 C CA . PHE A 1 208 ? -16.531 25.141 -3.664 1 96.38 208 PHE A CA 1
ATOM 1696 C C . PHE A 1 208 ? -16.344 26.625 -3.979 1 96.38 208 PHE A C 1
ATOM 1698 O O . PHE A 1 208 ? -16.234 27.438 -3.066 1 96.38 208 PHE A O 1
ATOM 1705 N N . ASN A 1 209 ? -16.266 26.984 -5.324 1 95.81 209 ASN A N 1
ATOM 1706 C CA . ASN A 1 209 ? -16 28.359 -5.734 1 95.81 209 ASN A CA 1
ATOM 1707 C C . ASN A 1 209 ? -16.656 28.672 -7.078 1 95.81 209 ASN A C 1
ATOM 1709 O O . ASN A 1 209 ? -17.047 27.766 -7.816 1 95.81 209 ASN A O 1
ATOM 1713 N N . ASP A 1 210 ? -16.766 29.938 -7.277 1 94.5 210 ASP A N 1
ATOM 1714 C CA . ASP A 1 210 ? -17.328 30.406 -8.539 1 94.5 210 ASP A CA 1
ATOM 1715 C C . ASP A 1 210 ? -16.297 30.375 -9.656 1 94.5 210 ASP A C 1
ATOM 1717 O O . ASP A 1 210 ? -15.391 31.219 -9.688 1 94.5 210 ASP A O 1
ATOM 1721 N N . ASN A 1 211 ? -16.484 29.562 -10.602 1 91.06 211 ASN A N 1
ATOM 1722 C CA . ASN A 1 211 ? -15.516 29.359 -11.68 1 91.06 211 ASN A CA 1
ATOM 1723 C C . ASN A 1 211 ? -15.406 30.594 -12.562 1 91.06 211 ASN A C 1
ATOM 1725 O O . ASN A 1 211 ? -14.391 30.797 -13.234 1 91.06 211 ASN A O 1
ATOM 1729 N N . SER A 1 212 ? -16.422 31.344 -12.57 1 90.44 212 SER A N 1
ATOM 1730 C CA . SER A 1 212 ? -16.438 32.531 -13.438 1 90.44 212 SER A CA 1
ATOM 1731 C C . SER A 1 212 ? -15.398 33.562 -12.984 1 90.44 212 SER A C 1
ATOM 1733 O O . SER A 1 212 ? -14.969 34.375 -13.781 1 90.44 212 SER A O 1
ATOM 1735 N N . LYS A 1 213 ? -14.977 33.438 -11.844 1 93 213 LYS A N 1
ATOM 1736 C CA . LYS A 1 213 ? -14.039 34.406 -11.289 1 93 213 LYS A CA 1
ATOM 1737 C C . LYS A 1 213 ? -12.602 33.906 -11.375 1 93 213 LYS A C 1
ATOM 1739 O O . LYS A 1 213 ? -11.672 34.594 -10.953 1 93 213 LYS A O 1
ATOM 1744 N N . MET A 1 214 ? -12.453 32.781 -11.891 1 92.75 214 MET A N 1
ATOM 1745 C CA . MET A 1 214 ? -11.117 32.188 -11.961 1 92.75 214 MET A CA 1
ATOM 1746 C C . MET A 1 214 ? -10.281 32.875 -13.047 1 92.75 214 MET A C 1
ATOM 1748 O O . MET A 1 214 ? -10.742 33 -14.188 1 92.75 214 MET A O 1
ATOM 1752 N N . LEU A 1 215 ? -9.125 33.188 -12.703 1 91.38 215 LEU A N 1
ATOM 1753 C CA . LEU A 1 215 ? -8.211 33.781 -13.656 1 91.38 215 LEU A CA 1
ATOM 1754 C C . LEU A 1 215 ? -7.539 32.719 -14.523 1 91.38 215 LEU A C 1
ATOM 1756 O O . LEU A 1 215 ? -7.27 31.625 -14.055 1 91.38 215 LEU A O 1
ATOM 1760 N N . PRO A 1 216 ? -7.277 33.094 -15.742 1 89.31 216 PRO A N 1
ATOM 1761 C CA . PRO A 1 216 ? -6.633 32.156 -16.641 1 89.31 216 PRO A CA 1
ATOM 1762 C C . PRO A 1 216 ? -5.238 31.734 -16.172 1 89.31 216 PRO A C 1
ATOM 1764 O O . PRO A 1 216 ? -4.629 32.438 -15.352 1 89.31 216 PRO A O 1
ATOM 1767 N N . ARG A 1 217 ? -4.734 30.641 -16.594 1 83.5 217 ARG A N 1
ATOM 1768 C CA . ARG A 1 217 ? -3.477 30.031 -16.172 1 83.5 217 ARG A CA 1
ATOM 1769 C C . ARG A 1 217 ? -2.297 30.953 -16.453 1 83.5 217 ARG A C 1
ATOM 1771 O O . ARG A 1 217 ? -1.298 30.938 -15.734 1 83.5 217 ARG A O 1
ATOM 1778 N N . GLU A 1 218 ? -2.453 31.75 -17.469 1 83.5 218 GLU A N 1
ATOM 1779 C CA . GLU A 1 218 ? -1.367 32.625 -17.906 1 83.5 218 GLU A CA 1
ATOM 1780 C C . GLU A 1 218 ? -1.3 33.875 -17.062 1 83.5 218 GLU A C 1
ATOM 1782 O O . GLU A 1 218 ? -0.295 34.594 -17.094 1 83.5 218 GLU A O 1
ATOM 1787 N N . HIS A 1 219 ? -2.277 34.094 -16.391 1 86.44 219 HIS A N 1
ATOM 1788 C CA . HIS A 1 219 ? -2.303 35.281 -15.555 1 86.44 219 HIS A CA 1
ATOM 1789 C C . HIS A 1 219 ? -1.336 35.156 -14.383 1 86.44 219 HIS A C 1
ATOM 1791 O O . HIS A 1 219 ? -1.234 34.094 -13.766 1 86.44 219 HIS A O 1
ATOM 1797 N N . PRO A 1 220 ? -0.627 36.125 -14.07 1 80 220 PRO A N 1
ATOM 1798 C CA . PRO A 1 220 ? 0.352 36.094 -12.984 1 80 220 PRO A CA 1
ATOM 1799 C C . PRO A 1 220 ? -0.282 35.781 -11.633 1 80 220 PRO A C 1
ATOM 1801 O O . PRO A 1 220 ? 0.379 35.219 -10.75 1 80 220 PRO A O 1
ATOM 1804 N N . ASN A 1 221 ? -1.511 36.125 -11.516 1 82.81 221 ASN A N 1
ATOM 1805 C CA . ASN A 1 221 ? -2.182 35.906 -10.242 1 82.81 221 ASN A CA 1
ATOM 1806 C C . ASN A 1 221 ? -3.07 34.656 -10.281 1 82.81 221 ASN A C 1
ATOM 1808 O O . ASN A 1 221 ? -4.016 34.562 -9.5 1 82.81 221 ASN A O 1
ATOM 1812 N N . HIS A 1 222 ? -2.758 33.875 -11.148 1 87.69 222 HIS A N 1
ATOM 1813 C CA . HIS A 1 222 ? -3.529 32.656 -11.227 1 87.69 222 HIS A CA 1
ATOM 1814 C C . HIS A 1 222 ? -3.328 31.781 -9.984 1 87.69 222 HIS A C 1
ATOM 1816 O O . HIS A 1 222 ? -2.191 31.547 -9.57 1 87.69 222 HIS A O 1
ATOM 1822 N N . ASP A 1 223 ? -4.344 31.375 -9.391 1 87.81 223 ASP A N 1
ATOM 1823 C CA . ASP A 1 223 ? -4.316 30.516 -8.211 1 87.81 223 ASP A CA 1
ATOM 1824 C C . ASP A 1 223 ? -4.672 29.078 -8.562 1 87.81 223 ASP A C 1
ATOM 1826 O O . ASP A 1 223 ? -5.828 28.781 -8.867 1 87.81 223 ASP A O 1
ATOM 1830 N N . LYS A 1 224 ? -3.682 28.219 -8.445 1 86.5 224 LYS A N 1
ATOM 1831 C CA . LYS A 1 224 ? -3.898 26.812 -8.766 1 86.5 224 LYS A CA 1
ATOM 1832 C C . LYS A 1 224 ? -4.938 26.188 -7.836 1 86.5 224 LYS A C 1
ATOM 1834 O O . LYS A 1 224 ? -5.551 25.172 -8.172 1 86.5 224 LYS A O 1
ATOM 1839 N N . LEU A 1 225 ? -5.152 26.812 -6.656 1 90.5 225 LEU A N 1
ATOM 1840 C CA . LEU A 1 225 ? -6.098 26.281 -5.684 1 90.5 225 LEU A CA 1
ATOM 1841 C C . LEU A 1 225 ? -7.391 27.078 -5.684 1 90.5 225 LEU A C 1
ATOM 1843 O O . LEU A 1 225 ? -8.18 27 -4.738 1 90.5 225 LEU A O 1
ATOM 1847 N N . PHE A 1 226 ? -7.645 27.828 -6.699 1 92.06 226 PHE A N 1
ATOM 1848 C CA . PHE A 1 226 ? -8.781 28.734 -6.758 1 92.06 226 PHE A CA 1
ATOM 1849 C C . PHE A 1 226 ? -10.086 27.984 -6.488 1 92.06 226 PHE A C 1
ATOM 1851 O O . PHE A 1 226 ? -10.922 28.453 -5.715 1 92.06 226 PHE A O 1
ATOM 1858 N N . LYS A 1 227 ? -10.234 26.859 -7.047 1 91.5 227 LYS A N 1
ATOM 1859 C CA . LYS A 1 227 ? -11.484 26.125 -7 1 91.5 227 LYS A CA 1
ATOM 1860 C C . LYS A 1 227 ? -11.812 25.672 -5.578 1 91.5 227 LYS A C 1
ATOM 1862 O O . LYS A 1 227 ? -12.984 25.5 -5.23 1 91.5 227 LYS A O 1
ATOM 1867 N N . VAL A 1 228 ? -10.82 25.5 -4.699 1 92.88 228 VAL A N 1
ATOM 1868 C CA . VAL A 1 228 ? -11.07 25.016 -3.348 1 92.88 228 VAL A CA 1
ATOM 1869 C C . VAL A 1 228 ? -10.633 26.078 -2.332 1 92.88 228 VAL A C 1
ATOM 1871 O O . VAL A 1 228 ? -10.602 25.812 -1.128 1 92.88 228 VAL A O 1
ATOM 1874 N N . ARG A 1 229 ? -10.305 27.25 -2.703 1 93.88 229 ARG A N 1
ATOM 1875 C CA . ARG A 1 229 ? -9.719 28.312 -1.876 1 93.88 229 ARG A CA 1
ATOM 1876 C C . ARG A 1 229 ? -10.656 28.688 -0.73 1 93.88 229 ARG A C 1
ATOM 1878 O O . ARG A 1 229 ? -10.227 28.781 0.421 1 93.88 229 ARG A O 1
ATOM 1885 N N . PRO A 1 230 ? -11.969 28.844 -1.018 1 95.62 230 PRO A N 1
ATOM 1886 C CA . PRO A 1 230 ? -12.852 29.203 0.095 1 95.62 230 PRO A CA 1
ATOM 1887 C C . PRO A 1 230 ? -12.883 28.141 1.19 1 95.62 230 PRO A C 1
ATOM 1889 O O . PRO A 1 230 ? -12.914 28.484 2.379 1 95.62 230 PRO A O 1
ATOM 1892 N N . PHE A 1 231 ? -12.867 26.938 0.751 1 94.94 231 PHE A N 1
ATOM 1893 C CA . PHE A 1 231 ? -12.867 25.828 1.711 1 94.94 231 PHE A CA 1
ATOM 1894 C C . PHE A 1 231 ? -11.57 25.812 2.518 1 94.94 231 PHE A C 1
ATOM 1896 O O . PHE A 1 231 ? -11.602 25.719 3.744 1 94.94 231 PHE A O 1
ATOM 1903 N N . ILE A 1 232 ? -10.477 25.969 1.901 1 93.38 232 ILE A N 1
ATOM 1904 C CA . ILE A 1 232 ? -9.156 25.953 2.521 1 93.38 232 ILE A CA 1
ATOM 1905 C C . ILE A 1 232 ? -9.039 27.109 3.514 1 93.38 232 ILE A C 1
ATOM 1907 O O . ILE A 1 232 ? -8.609 26.906 4.652 1 93.38 232 ILE A O 1
ATOM 1911 N N . ASN A 1 233 ? -9.445 28.266 3.068 1 95.12 233 ASN A N 1
ATOM 1912 C CA . ASN A 1 233 ? -9.352 29.438 3.928 1 95.12 233 ASN A CA 1
ATOM 1913 C C . ASN A 1 233 ? -10.211 29.281 5.18 1 95.12 233 ASN A C 1
ATOM 1915 O O . ASN A 1 233 ? -9.766 29.594 6.285 1 95.12 233 ASN A O 1
ATOM 1919 N N . ALA A 1 234 ? -11.383 28.781 4.941 1 95.88 234 ALA A N 1
ATOM 1920 C CA . ALA A 1 234 ? -12.297 28.656 6.066 1 95.88 234 ALA A CA 1
ATOM 1921 C C . ALA A 1 234 ? -11.781 27.641 7.082 1 95.88 234 ALA A C 1
ATOM 1923 O O . ALA A 1 234 ? -11.82 27.875 8.289 1 95.88 234 ALA A O 1
ATOM 1924 N N . ILE A 1 235 ? -11.328 26.516 6.617 1 94.5 235 ILE A N 1
ATOM 1925 C CA . ILE A 1 235 ? -10.828 25.484 7.516 1 94.5 235 ILE A CA 1
ATOM 1926 C C . ILE A 1 235 ? -9.609 26.016 8.273 1 94.5 235 ILE A C 1
ATOM 1928 O O . ILE A 1 235 ? -9.461 25.75 9.477 1 94.5 235 ILE A O 1
ATOM 1932 N N . ARG A 1 236 ? -8.719 26.719 7.641 1 94.12 236 ARG A N 1
ATOM 1933 C CA . ARG A 1 236 ? -7.539 27.281 8.281 1 94.12 236 ARG A CA 1
ATOM 1934 C C . ARG A 1 236 ? -7.934 28.266 9.375 1 94.12 236 ARG A C 1
ATOM 1936 O O . ARG A 1 236 ? -7.367 28.25 10.469 1 94.12 236 ARG A O 1
ATOM 1943 N N . GLU A 1 237 ? -8.875 29.109 9.008 1 95.56 237 GLU A N 1
ATOM 1944 C CA . GLU A 1 237 ? -9.336 30.094 9.984 1 95.56 237 GLU A CA 1
ATOM 1945 C C . GLU A 1 237 ? -9.898 29.406 11.227 1 95.56 237 GLU A C 1
ATOM 1947 O O . GLU A 1 237 ? -9.664 29.875 12.352 1 95.56 237 GLU A O 1
ATOM 1952 N N . ASN A 1 238 ? -10.617 28.359 11.008 1 94.44 238 ASN A N 1
ATOM 1953 C CA . ASN A 1 238 ? -11.188 27.625 12.141 1 94.44 238 ASN A CA 1
ATOM 1954 C C . ASN A 1 238 ? -10.102 26.906 12.938 1 94.44 238 ASN A C 1
ATOM 1956 O O . ASN A 1 238 ? -10.203 26.781 14.164 1 94.44 238 ASN A O 1
ATOM 1960 N N . MET A 1 239 ? -9.117 26.391 12.336 1 92.69 239 MET A N 1
ATOM 1961 C CA . MET A 1 239 ? -8 25.719 13.008 1 92.69 239 MET A CA 1
ATOM 1962 C C . MET A 1 239 ? -7.215 26.719 13.867 1 92.69 239 MET A C 1
ATOM 1964 O O . MET A 1 239 ? -6.742 26.359 14.945 1 92.69 239 MET A O 1
ATOM 1968 N N . LYS A 1 240 ? -7.117 27.906 13.375 1 93.69 240 LYS A N 1
ATOM 1969 C CA . LYS A 1 240 ? -6.371 28.953 14.078 1 93.69 240 LYS A CA 1
ATOM 1970 C C . LYS A 1 240 ? -7.059 29.344 15.383 1 93.69 240 LYS A C 1
ATOM 1972 O O . LYS A 1 240 ? -6.434 29.922 16.266 1 93.69 240 LYS A O 1
ATOM 1977 N N . LYS A 1 241 ? -8.352 29.016 15.438 1 91.62 241 LYS A N 1
ATOM 1978 C CA . LYS A 1 241 ? -9.102 29.359 16.641 1 91.62 241 LYS A CA 1
ATOM 1979 C C . LYS A 1 241 ? -8.672 28.5 17.828 1 91.62 241 LYS A C 1
ATOM 1981 O O . LYS A 1 241 ? -8.914 28.859 18.969 1 91.62 241 LYS A O 1
ATOM 1986 N N . ILE A 1 242 ? -8.062 27.391 17.531 1 89.44 242 ILE A N 1
ATOM 1987 C CA . ILE A 1 242 ? -7.57 26.531 18.594 1 89.44 242 ILE A CA 1
ATOM 1988 C C . ILE A 1 242 ? -6.234 27.047 19.125 1 89.44 242 ILE A C 1
ATOM 1990 O O . ILE A 1 242 ? -5.309 27.281 18.344 1 89.44 242 ILE A O 1
ATOM 1994 N N . LYS A 1 243 ? -6.129 27.172 20.344 1 90.19 243 LYS A N 1
ATOM 1995 C CA . LYS A 1 243 ? -4.934 27.75 20.938 1 90.19 243 LYS A CA 1
ATOM 1996 C C . LYS A 1 243 ? -3.73 26.828 20.781 1 90.19 243 LYS A C 1
ATOM 1998 O O . LYS A 1 243 ? -3.846 25.609 20.969 1 90.19 243 LYS A O 1
ATOM 2003 N N . VAL A 1 244 ? -2.623 27.406 20.516 1 91.19 244 VAL A N 1
ATOM 2004 C CA . VAL A 1 244 ? -1.372 26.688 20.312 1 91.19 244 VAL A CA 1
ATOM 2005 C C . VAL A 1 244 ? -0.725 26.375 21.656 1 91.19 244 VAL A C 1
ATOM 2007 O O . VAL A 1 244 ? -0.807 27.172 22.594 1 91.19 244 VAL A O 1
ATOM 2010 N N . GLU A 1 245 ? -0.046 25.25 21.703 1 90.06 245 GLU A N 1
ATOM 2011 C CA . GLU A 1 245 ? 0.721 24.906 22.891 1 90.06 245 GLU A CA 1
ATOM 2012 C C . GLU A 1 245 ? 2.113 25.531 22.859 1 90.06 245 GLU A C 1
ATOM 2014 O O . GLU A 1 245 ? 2.504 26.125 21.859 1 90.06 245 GLU A O 1
ATOM 2019 N N . GLU A 1 246 ? 2.711 25.391 23.984 1 93.25 246 GLU A N 1
ATOM 2020 C CA . GLU A 1 246 ? 4.047 25.969 24.125 1 93.25 246 GLU A CA 1
ATOM 2021 C C . GLU A 1 246 ? 4.988 25.453 23.047 1 93.25 246 GLU A C 1
ATOM 2023 O O . GLU A 1 246 ? 5.723 26.219 22.422 1 93.25 246 GLU A O 1
ATOM 2028 N N . TYR A 1 247 ? 4.957 24.172 22.859 1 90.88 247 TYR A N 1
ATOM 2029 C CA . TYR A 1 247 ? 5.855 23.531 21.906 1 90.88 247 TYR A CA 1
ATOM 2030 C C . TYR A 1 247 ? 5.125 23.203 20.609 1 90.88 247 TYR A C 1
ATOM 2032 O O . TYR A 1 247 ? 4.121 22.484 20.625 1 90.88 247 TYR A O 1
ATOM 2040 N N . THR A 1 248 ? 5.66 23.75 19.531 1 90.69 248 THR A N 1
ATOM 2041 C CA . THR A 1 248 ? 5.062 23.5 18.219 1 90.69 248 THR A CA 1
ATOM 2042 C C . THR A 1 248 ? 6.125 23.047 17.219 1 90.69 248 THR A C 1
ATOM 2044 O O . THR A 1 248 ? 7.32 23.188 17.469 1 90.69 248 THR A O 1
ATOM 2047 N N . ALA A 1 249 ? 5.613 22.469 16.172 1 90.12 249 ALA A N 1
ATOM 2048 C CA . ALA A 1 249 ? 6.527 22.031 15.117 1 90.12 249 ALA A CA 1
ATOM 2049 C C . ALA A 1 249 ? 5.961 22.328 13.734 1 90.12 249 ALA A C 1
ATOM 2051 O O . ALA A 1 249 ? 4.75 22.234 13.516 1 90.12 249 ALA A O 1
ATOM 2052 N N . VAL A 1 250 ? 6.859 22.766 12.867 1 90.25 250 VAL A N 1
ATOM 2053 C CA . VAL A 1 250 ? 6.523 22.891 11.453 1 90.25 250 VAL A CA 1
ATOM 2054 C C . VAL A 1 250 ? 7.102 21.719 10.68 1 90.25 250 VAL A C 1
ATOM 2056 O O . VAL A 1 250 ? 8.289 21.406 10.797 1 90.25 250 VAL A O 1
ATOM 2059 N N . ASP A 1 251 ? 6.223 21.094 9.938 1 83.19 251 ASP A N 1
ATOM 2060 C CA . ASP A 1 251 ? 6.691 19.922 9.203 1 83.19 251 ASP A CA 1
ATOM 2061 C C . ASP A 1 251 ? 5.934 19.766 7.883 1 83.19 251 ASP A C 1
ATOM 2063 O O . ASP A 1 251 ? 4.887 20.391 7.688 1 83.19 251 ASP A O 1
ATOM 2067 N N . GLU A 1 252 ? 6.559 18.953 7.047 1 80.88 252 GLU A N 1
ATOM 2068 C CA . GLU A 1 252 ? 5.953 18.594 5.766 1 80.88 252 GLU A CA 1
ATOM 2069 C C . GLU A 1 252 ? 5.055 17.375 5.898 1 80.88 252 GLU A C 1
ATOM 2071 O O . GLU A 1 252 ? 5.414 16.406 6.566 1 80.88 252 GLU A O 1
ATOM 2076 N N . ILE A 1 253 ? 3.84 17.516 5.375 1 76.44 253 ILE A N 1
ATOM 2077 C CA . ILE A 1 253 ? 2.898 16.406 5.344 1 76.44 253 ILE A CA 1
ATOM 2078 C C . ILE A 1 253 ? 2.566 16.062 3.895 1 76.44 253 ILE A C 1
ATOM 2080 O O . ILE A 1 253 ? 2.301 16.938 3.078 1 76.44 253 ILE A O 1
ATOM 2084 N N . ILE A 1 254 ? 2.635 14.742 3.508 1 74.5 254 ILE A N 1
ATOM 2085 C CA . ILE A 1 254 ? 2.246 14.312 2.17 1 74.5 254 ILE A CA 1
ATOM 2086 C C . ILE A 1 254 ? 0.86 13.672 2.217 1 74.5 254 ILE A C 1
ATOM 2088 O O . ILE A 1 254 ? 0.641 12.703 2.949 1 74.5 254 ILE A O 1
ATOM 2092 N N . ILE A 1 255 ? -0.003 14.211 1.601 1 73.56 255 ILE A N 1
ATOM 2093 C CA . ILE A 1 255 ? -1.349 13.656 1.469 1 73.56 255 ILE A CA 1
ATOM 2094 C C . ILE A 1 255 ? -1.406 12.711 0.271 1 73.56 255 ILE A C 1
ATOM 2096 O O . ILE A 1 255 ? -1.239 13.141 -0.874 1 73.56 255 ILE A O 1
ATOM 2100 N N . PRO A 1 256 ? -1.556 11.438 0.584 1 70.38 256 PRO A N 1
ATOM 2101 C CA . PRO A 1 256 ? -1.622 10.508 -0.55 1 70.38 256 PRO A CA 1
ATOM 2102 C C . PRO A 1 256 ? -2.693 10.898 -1.566 1 70.38 256 PRO A C 1
ATOM 2104 O O . PRO A 1 256 ? -3.785 11.328 -1.185 1 70.38 256 PRO A O 1
ATOM 2107 N N . PHE A 1 257 ? -2.299 10.93 -2.791 1 66.19 257 PHE A N 1
ATOM 2108 C CA . PHE A 1 257 ? -3.199 11.32 -3.869 1 66.19 257 PHE A CA 1
ATOM 2109 C C . PHE A 1 257 ? -2.969 10.461 -5.105 1 66.19 257 PHE A C 1
ATOM 2111 O O . PHE A 1 257 ? -1.839 10.344 -5.586 1 66.19 257 PHE A O 1
ATOM 2118 N N . LYS A 1 258 ? -4.008 9.766 -5.57 1 60.03 258 LYS A N 1
ATOM 2119 C CA . LYS A 1 258 ? -3.875 8.867 -6.715 1 60.03 258 LYS A CA 1
ATOM 2120 C C . LYS A 1 258 ? -4.34 9.547 -8 1 60.03 258 LYS A C 1
ATOM 2122 O O . LYS A 1 258 ? -4.121 9.023 -9.094 1 60.03 258 LYS A O 1
ATOM 2127 N N . GLY A 1 259 ? -4.91 10.727 -7.891 1 60.81 259 GLY A N 1
ATOM 2128 C CA . GLY A 1 259 ? -5.457 11.391 -9.07 1 60.81 259 GLY A CA 1
ATOM 2129 C C . GLY A 1 259 ? -4.41 12.125 -9.883 1 60.81 259 GLY A C 1
ATOM 2130 O O . GLY A 1 259 ? -3.215 12.031 -9.594 1 60.81 259 GLY A O 1
ATOM 2131 N N . ARG A 1 260 ? -4.922 12.57 -10.992 1 62.12 260 ARG A N 1
ATOM 2132 C CA . ARG A 1 260 ? -4.066 13.383 -11.844 1 62.12 260 ARG A CA 1
ATOM 2133 C C . ARG A 1 260 ? -4.043 14.836 -11.367 1 62.12 260 ARG A C 1
ATOM 2135 O O . ARG A 1 260 ? -5.094 15.438 -11.148 1 62.12 260 ARG A O 1
ATOM 2142 N N . SER A 1 261 ? -2.979 15.219 -10.797 1 67.12 261 SER A N 1
ATOM 2143 C CA . SER A 1 261 ? -2.824 16.609 -10.375 1 67.12 261 SER A CA 1
ATOM 2144 C C . SER A 1 261 ? -1.399 17.094 -10.602 1 67.12 261 SER A C 1
ATOM 2146 O O . SER A 1 261 ? -0.444 16.328 -10.484 1 67.12 261 SER A O 1
ATOM 2148 N N . THR A 1 262 ? -1.388 18.312 -10.992 1 67.19 262 THR A N 1
ATOM 2149 C CA . THR A 1 262 ? -0.083 18.938 -11.18 1 67.19 262 THR A CA 1
ATOM 2150 C C . THR A 1 262 ? 0.633 19.109 -9.844 1 67.19 262 THR A C 1
ATOM 2152 O O . THR A 1 262 ? 1.846 19.328 -9.812 1 67.19 262 THR A O 1
ATOM 2155 N N . MET A 1 263 ? -0.075 19.031 -8.859 1 69.81 263 MET A N 1
ATOM 2156 C CA . MET A 1 263 ? 0.497 19.25 -7.531 1 69.81 263 MET A CA 1
ATOM 2157 C C . MET A 1 263 ? 1.064 17.953 -6.965 1 69.81 263 MET A C 1
ATOM 2159 O O . MET A 1 263 ? 1.655 17.953 -5.883 1 69.81 263 MET A O 1
ATOM 2163 N N . LYS A 1 264 ? 0.926 16.891 -7.711 1 72.81 264 LYS A N 1
ATOM 2164 C CA . LYS A 1 264 ? 1.343 15.578 -7.219 1 72.81 264 LYS A CA 1
ATOM 2165 C C . LYS A 1 264 ? 2.863 15.484 -7.141 1 72.81 264 LYS A C 1
ATOM 2167 O O . LYS A 1 264 ? 3.568 15.945 -8.039 1 72.81 264 LYS A O 1
ATOM 2172 N N . GLN A 1 265 ? 3.297 15.031 -5.977 1 70.81 265 GLN A N 1
ATOM 2173 C CA . GLN A 1 265 ? 4.723 14.828 -5.727 1 70.81 265 GLN A CA 1
ATOM 2174 C C . GLN A 1 265 ? 5.051 13.344 -5.594 1 70.81 265 GLN A C 1
ATOM 2176 O O . GLN A 1 265 ? 4.238 12.562 -5.094 1 70.81 265 GLN A O 1
ATOM 2181 N N . TYR A 1 266 ? 6.168 12.914 -6.203 1 67.12 266 TYR A N 1
ATOM 2182 C CA . TYR A 1 266 ? 6.645 11.539 -6.117 1 67.12 266 TYR A CA 1
ATOM 2183 C C . TYR A 1 266 ? 7.711 11.391 -5.039 1 67.12 266 TYR A C 1
ATOM 2185 O O . TYR A 1 266 ? 8.672 12.164 -5 1 67.12 266 TYR A O 1
ATOM 2193 N N . ASN A 1 267 ? 7.434 10.57 -4.109 1 63.25 267 ASN A N 1
ATOM 2194 C CA . ASN A 1 267 ? 8.438 10.227 -3.104 1 63.25 267 ASN A CA 1
ATOM 2195 C C . ASN A 1 267 ? 8.672 8.719 -3.037 1 63.25 267 ASN A C 1
ATOM 2197 O O . ASN A 1 267 ? 7.844 7.98 -2.508 1 63.25 267 ASN A O 1
ATOM 2201 N N . LYS A 1 268 ? 9.797 8.219 -3.549 1 61.34 268 LYS A N 1
ATOM 2202 C CA . LYS A 1 268 ? 10.141 6.805 -3.705 1 61.34 268 LYS A CA 1
ATOM 2203 C C . LYS A 1 268 ? 10.195 6.098 -2.354 1 61.34 268 LYS A C 1
ATOM 2205 O O . LYS A 1 268 ? 9.898 4.906 -2.256 1 61.34 268 LYS A O 1
ATOM 2210 N N . ASN A 1 269 ? 10.547 6.82 -1.347 1 56.88 269 ASN A N 1
ATOM 2211 C CA . ASN A 1 269 ? 10.828 6.211 -0.051 1 56.88 269 ASN A CA 1
ATOM 2212 C C . ASN A 1 269 ? 9.562 6.082 0.792 1 56.88 269 ASN A C 1
ATOM 2214 O O . ASN A 1 269 ? 9.586 5.492 1.874 1 56.88 269 ASN A O 1
ATOM 2218 N N . LYS A 1 270 ? 8.531 6.645 0.2 1 57.38 270 LYS A N 1
ATOM 2219 C CA . LYS A 1 270 ? 7.297 6.598 0.98 1 57.38 270 LYS A CA 1
ATOM 2220 C C . LYS A 1 270 ? 6.359 5.508 0.463 1 57.38 270 LYS A C 1
ATOM 2222 O O . LYS A 1 270 ? 6.41 5.148 -0.716 1 57.38 270 LYS A O 1
ATOM 2227 N N . PRO A 1 271 ? 5.668 4.855 1.373 1 58.09 271 PRO A N 1
ATOM 2228 C CA . PRO A 1 271 ? 4.734 3.814 0.947 1 58.09 271 PRO A CA 1
ATOM 2229 C C . PRO A 1 271 ? 3.811 4.273 -0.181 1 58.09 271 PRO A C 1
ATOM 2231 O O . PRO A 1 271 ? 3.549 3.512 -1.116 1 58.09 271 PRO A O 1
ATOM 2234 N N . HIS A 1 272 ? 3.33 5.492 0.037 1 60.31 272 HIS A N 1
ATOM 2235 C CA . HIS A 1 272 ? 2.568 6.098 -1.048 1 60.31 272 HIS A CA 1
ATOM 2236 C C . HIS A 1 272 ? 3.43 7.07 -1.85 1 60.31 272 HIS A C 1
ATOM 2238 O O . HIS A 1 272 ? 3.707 8.18 -1.393 1 60.31 272 HIS A O 1
ATOM 2244 N N . LYS A 1 273 ? 3.818 6.574 -2.926 1 62.94 273 LYS A N 1
ATOM 2245 C CA . LYS A 1 273 ? 4.867 7.266 -3.666 1 62.94 273 LYS A CA 1
ATOM 2246 C C . LYS A 1 273 ? 4.359 8.586 -4.238 1 62.94 273 LYS A C 1
ATOM 2248 O O . LYS A 1 273 ? 5.145 9.5 -4.492 1 62.94 273 LYS A O 1
ATOM 2253 N N . TRP A 1 274 ? 2.99 8.719 -4.324 1 65.25 274 TRP A N 1
ATOM 2254 C CA . TRP A 1 274 ? 2.43 9.93 -4.914 1 65.25 274 TRP A CA 1
ATOM 2255 C C . TRP A 1 274 ? 1.51 10.641 -3.926 1 65.25 274 TRP A C 1
ATOM 2257 O O . TRP A 1 274 ? 0.736 10 -3.213 1 65.25 274 TRP A O 1
ATOM 2267 N N . GLY A 1 275 ? 1.78 11.945 -3.723 1 75.19 275 GLY A N 1
ATOM 2268 C CA . GLY A 1 275 ? 0.907 12.68 -2.826 1 75.19 275 GLY A CA 1
ATOM 2269 C C . GLY A 1 275 ? 1.056 14.188 -2.957 1 75.19 275 GLY A C 1
ATOM 2270 O O . GLY A 1 275 ? 1.91 14.672 -3.705 1 75.19 275 GLY A O 1
ATOM 2271 N N . ILE A 1 276 ? 0.062 14.891 -2.369 1 79.12 276 ILE A N 1
ATOM 2272 C CA . ILE A 1 276 ? 0.089 16.344 -2.273 1 79.12 276 ILE A CA 1
ATOM 2273 C C . ILE A 1 276 ? 0.857 16.766 -1.021 1 79.12 276 ILE A C 1
ATOM 2275 O O . ILE A 1 276 ? 0.621 16.234 0.067 1 79.12 276 ILE A O 1
ATOM 2279 N N . LYS A 1 277 ? 1.835 17.672 -1.33 1 81.44 277 LYS A N 1
ATOM 2280 C CA . LYS A 1 277 ? 2.682 18.172 -0.246 1 81.44 277 LYS A CA 1
ATOM 2281 C C . LYS A 1 277 ? 2.029 19.344 0.471 1 81.44 277 LYS A C 1
ATOM 2283 O O . LYS A 1 277 ? 1.513 20.266 -0.173 1 81.44 277 LYS A O 1
ATOM 2288 N N . MET A 1 278 ? 1.985 19.188 1.814 1 85.25 278 MET A N 1
ATOM 2289 C CA . MET A 1 278 ? 1.452 20.25 2.656 1 85.25 278 MET A CA 1
ATOM 2290 C C . MET A 1 278 ? 2.375 20.516 3.84 1 85.25 278 MET A C 1
ATOM 2292 O O . MET A 1 278 ? 2.963 19.594 4.398 1 85.25 278 MET A O 1
ATOM 2296 N N . PHE A 1 279 ? 2.51 21.828 4.184 1 87.75 279 PHE A N 1
ATOM 2297 C CA . PHE A 1 279 ? 3.242 22.25 5.375 1 87.75 279 PHE A CA 1
ATOM 2298 C C . PHE A 1 279 ? 2.285 22.578 6.512 1 87.75 279 PHE A C 1
ATOM 2300 O O . PHE A 1 279 ? 1.277 23.266 6.297 1 87.75 279 PHE A O 1
ATOM 2307 N N . ALA A 1 280 ? 2.607 22.078 7.652 1 89.62 280 ALA A N 1
ATOM 2308 C CA . ALA A 1 280 ? 1.661 22.297 8.742 1 89.62 280 ALA A CA 1
ATOM 2309 C C . ALA A 1 280 ? 2.387 22.672 10.031 1 89.62 280 ALA A C 1
ATOM 2311 O O . ALA A 1 280 ? 3.553 22.328 10.227 1 89.62 280 ALA A O 1
ATOM 2312 N N . LEU A 1 281 ? 1.734 23.516 10.797 1 91.69 281 LEU A N 1
ATOM 2313 C CA . LEU A 1 281 ? 2.115 23.828 12.164 1 91.69 281 LEU A CA 1
ATOM 2314 C C . LEU A 1 281 ? 1.28 23.031 13.164 1 91.69 281 LEU A C 1
ATOM 2316 O O . LEU A 1 281 ? 0.053 23.156 13.188 1 91.69 281 LEU A O 1
ATOM 2320 N N . ALA A 1 282 ? 1.964 22.266 13.984 1 87.56 282 ALA A N 1
ATOM 2321 C CA . ALA A 1 282 ? 1.245 21.406 14.922 1 87.56 282 ALA A CA 1
ATOM 2322 C C . ALA A 1 282 ? 1.813 21.531 16.328 1 87.56 282 ALA A C 1
ATOM 2324 O O . ALA A 1 282 ? 3.008 21.781 16.5 1 87.56 282 ALA A O 1
ATOM 2325 N N . SER A 1 283 ? 0.948 21.406 17.266 1 86.62 283 SER A N 1
ATOM 2326 C CA . SER A 1 283 ? 1.354 21.375 18.672 1 86.62 283 SER A CA 1
ATOM 2327 C C . SER A 1 283 ? 1.856 19.984 19.062 1 86.62 283 SER A C 1
ATOM 2329 O O . SER A 1 283 ? 1.715 19.031 18.297 1 86.62 283 SER A O 1
ATOM 2331 N N . SER A 1 284 ? 2.422 19.875 20.219 1 78.94 284 SER A N 1
ATOM 2332 C CA . SER A 1 284 ? 2.996 18.625 20.719 1 78.94 284 SER A CA 1
ATOM 2333 C C . SER A 1 284 ? 1.926 17.562 20.891 1 78.94 284 SER A C 1
ATOM 2335 O O . SER A 1 284 ? 2.221 16.359 20.812 1 78.94 284 SER A O 1
ATOM 2337 N N . ASN A 1 285 ? 0.681 17.969 21.047 1 74.94 285 ASN A N 1
ATOM 2338 C CA . ASN A 1 285 ? -0.406 17.016 21.203 1 74.94 285 ASN A CA 1
ATOM 2339 C C . ASN A 1 285 ? -0.886 16.484 19.859 1 74.94 285 ASN A C 1
ATOM 2341 O O . ASN A 1 285 ? -1.806 15.664 19.797 1 74.94 285 ASN A O 1
ATOM 2345 N N . GLY A 1 286 ? -0.364 17.047 18.828 1 77.06 286 GLY A N 1
ATOM 2346 C CA . GLY A 1 286 ? -0.688 16.516 17.516 1 77.06 286 GLY A CA 1
ATOM 2347 C C . GLY A 1 286 ? -1.72 17.359 16.781 1 77.06 286 GLY A C 1
ATOM 2348 O O . GLY A 1 286 ? -2.006 17.094 15.609 1 77.06 286 GLY A O 1
ATOM 2349 N N . LEU A 1 287 ? -2.26 18.344 17.391 1 80.94 287 LEU A N 1
ATOM 2350 C CA . LEU A 1 287 ? -3.268 19.172 16.734 1 80.94 287 LEU A CA 1
ATOM 2351 C C . LEU A 1 287 ? -2.621 20.125 15.742 1 80.94 287 LEU A C 1
ATOM 2353 O O . LEU A 1 287 ? -1.621 20.781 16.062 1 80.94 287 LEU A O 1
ATOM 2357 N N . VAL A 1 288 ? -3.207 20.156 14.594 1 86.12 288 VAL A N 1
ATOM 2358 C CA . VAL A 1 288 ? -2.734 21.078 13.562 1 86.12 288 VAL A CA 1
ATOM 2359 C C . VAL A 1 288 ? -3.457 22.406 13.688 1 86.12 288 VAL A C 1
ATOM 2361 O O . VAL A 1 288 ? -4.688 22.453 13.797 1 86.12 288 VAL A O 1
ATOM 2364 N N . HIS A 1 289 ? -2.697 23.484 13.68 1 91.12 289 HIS A N 1
ATOM 2365 C CA . HIS A 1 289 ? -3.264 24.812 13.898 1 91.12 289 HIS A CA 1
ATOM 2366 C C . HIS A 1 289 ? -3.35 25.609 12.602 1 91.12 289 HIS A C 1
ATOM 2368 O O . HIS A 1 289 ? -4.129 26.547 12.492 1 91.12 289 HIS A O 1
ATOM 2374 N N . ASP A 1 290 ? -2.506 25.234 11.719 1 92.19 290 ASP A N 1
ATOM 2375 C CA . ASP A 1 290 ? -2.482 25.875 10.406 1 92.19 290 ASP A CA 1
ATOM 2376 C C . ASP A 1 290 ? -1.71 25.031 9.398 1 92.19 290 ASP A C 1
ATOM 2378 O O . ASP A 1 290 ? -0.936 24.156 9.781 1 92.19 290 ASP A O 1
ATOM 2382 N N . PHE A 1 291 ? -2.047 25.297 8.109 1 91.12 291 PHE A N 1
ATOM 2383 C CA . PHE A 1 291 ? -1.326 24.547 7.082 1 91.12 291 PHE A CA 1
ATOM 2384 C C . PHE A 1 291 ? -1.267 25.328 5.781 1 91.12 291 PHE A C 1
ATOM 2386 O O . PHE A 1 291 ? -1.985 26.312 5.613 1 91.12 291 PHE A O 1
ATOM 2393 N N . GLU A 1 292 ? -0.279 24.953 4.98 1 90.12 292 GLU A N 1
ATOM 2394 C CA . GLU A 1 292 ? -0.1 25.516 3.645 1 90.12 292 GLU A CA 1
ATOM 2395 C C . GLU A 1 292 ? 0.139 24.422 2.611 1 90.12 292 GLU A C 1
ATOM 2397 O O . GLU A 1 292 ? 1.021 23.578 2.785 1 90.12 292 GLU A O 1
ATOM 2402 N N . ILE A 1 293 ? -0.722 24.453 1.576 1 88.75 293 ILE A N 1
ATOM 2403 C CA . ILE A 1 293 ? -0.56 23.469 0.514 1 88.75 293 ILE A CA 1
ATOM 2404 C C . ILE A 1 293 ? 0.538 23.922 -0.447 1 88.75 293 ILE A C 1
ATOM 2406 O O . ILE A 1 293 ? 0.564 25.078 -0.87 1 88.75 293 ILE A O 1
ATOM 2410 N N . TYR A 1 294 ? 1.419 23.062 -0.721 1 85.88 294 TYR A N 1
ATOM 2411 C CA . TYR A 1 294 ? 2.527 23.359 -1.62 1 85.88 294 TYR A CA 1
ATOM 2412 C C . TYR A 1 294 ? 2.107 23.203 -3.076 1 85.88 294 TYR A C 1
ATOM 2414 O O . TYR A 1 294 ? 1.697 22.125 -3.496 1 85.88 294 TYR A O 1
ATOM 2422 N N . VAL A 1 295 ? 2.105 24.25 -3.877 1 84.56 295 VAL A N 1
ATOM 2423 C CA . VAL A 1 295 ? 1.698 24.188 -5.277 1 84.56 295 VAL A CA 1
ATOM 2424 C C . VAL A 1 295 ? 2.883 24.547 -6.176 1 84.56 295 VAL A C 1
ATOM 2426 O O . VAL A 1 295 ? 2.701 24.906 -7.34 1 84.56 295 VAL A O 1
ATOM 2429 N N . GLY A 1 296 ? 4.035 24.469 -5.684 1 76 296 GLY A N 1
ATOM 2430 C CA . GLY A 1 296 ? 5.211 24.859 -6.441 1 76 296 GLY A CA 1
ATOM 2431 C C . GLY A 1 296 ? 5.484 26.359 -6.367 1 76 296 GLY A C 1
ATOM 2432 O O . GLY A 1 296 ? 5.363 26.969 -5.305 1 76 296 GLY A O 1
ATOM 2433 N N . LYS A 1 297 ? 5.879 26.75 -7.645 1 70.06 297 LYS A N 1
ATOM 2434 C CA . LYS A 1 297 ? 6.086 28.188 -7.754 1 70.06 297 LYS A CA 1
ATOM 2435 C C . LYS A 1 297 ? 4.777 28.953 -7.566 1 70.06 297 LYS A C 1
ATOM 2437 O O . LYS A 1 297 ? 3.76 28.594 -8.172 1 70.06 297 LYS A O 1
ATOM 2442 N N . GLY A 1 298 ? 4.582 29.703 -6.516 1 71.5 298 GLY A N 1
ATOM 2443 C CA . GLY A 1 298 ? 3.363 30.453 -6.273 1 71.5 298 GLY A CA 1
ATOM 2444 C C . GLY A 1 298 ? 2.68 30.094 -4.969 1 71.5 298 GLY A C 1
ATOM 2445 O O . GLY A 1 298 ? 1.568 30.547 -4.691 1 71.5 298 GLY A O 1
ATOM 2446 N N . THR A 1 299 ? 3.189 29.094 -4.312 1 77 299 THR A N 1
ATOM 2447 C CA . THR A 1 299 ? 2.619 28.734 -3.018 1 77 299 THR A CA 1
ATOM 2448 C C . THR A 1 299 ? 2.379 29.984 -2.168 1 77 299 THR A C 1
ATOM 2450 O O . THR A 1 299 ? 1.323 30.125 -1.548 1 77 299 THR A O 1
ATOM 2453 N N . LEU A 1 300 ? 3.367 30.797 -2.166 1 77.44 300 LEU A N 1
ATOM 2454 C CA . LEU A 1 300 ? 3.246 32.062 -1.464 1 77.44 300 LEU A CA 1
ATOM 2455 C C . LEU A 1 300 ? 3.58 33.25 -2.389 1 77.44 300 LEU A C 1
ATOM 2457 O O . LEU A 1 300 ? 4.32 33.062 -3.359 1 77.44 300 LEU A O 1
ATOM 2461 N N . PRO A 1 301 ? 2.785 34.219 -2.223 1 69.5 301 PRO A N 1
ATOM 2462 C CA . PRO A 1 301 ? 3.18 35.375 -3.006 1 69.5 301 PRO A CA 1
ATOM 2463 C C . PRO A 1 301 ? 4.645 35.75 -2.809 1 69.5 301 PRO A C 1
ATOM 2465 O O . PRO A 1 301 ? 5.242 35.406 -1.786 1 69.5 301 PRO A O 1
ATOM 2468 N N . PRO A 1 302 ? 5.246 36.094 -4.031 1 58.5 302 PRO A N 1
ATOM 2469 C CA . PRO A 1 302 ? 6.672 36.438 -3.934 1 58.5 302 PRO A CA 1
ATOM 2470 C C . PRO A 1 302 ? 7.039 37.062 -2.59 1 58.5 302 PRO A C 1
ATOM 2472 O O . PRO A 1 302 ? 6.18 37.625 -1.907 1 58.5 302 PRO A O 1
ATOM 2475 N N . SER A 1 303 ? 8.469 36.969 -2.182 1 58.78 303 SER A N 1
ATOM 2476 C CA . SER A 1 303 ? 9.203 36.938 -0.921 1 58.78 303 SER A CA 1
ATOM 2477 C C . SER A 1 303 ? 8.836 38.156 -0.058 1 58.78 303 SER A C 1
ATOM 2479 O O . SER A 1 303 ? 9.195 39.281 -0.378 1 58.78 303 SER A O 1
ATOM 2481 N N . GLU A 1 304 ? 7.676 38 0.583 1 58.41 304 GLU A N 1
ATOM 2482 C CA . GLU A 1 304 ? 7.336 39.031 1.572 1 58.41 304 GLU A CA 1
ATOM 2483 C C . GLU A 1 304 ? 8.484 39.25 2.551 1 58.41 304 GLU A C 1
ATOM 2485 O O . GLU A 1 304 ? 8.797 40.406 2.902 1 58.41 304 GLU A O 1
ATOM 2490 N N . HIS A 1 305 ? 9.195 38.156 2.91 1 64.75 305 HIS A N 1
ATOM 2491 C CA . HIS A 1 305 ? 10.188 38.281 3.969 1 64.75 305 HIS A CA 1
ATOM 2492 C C . HIS A 1 305 ? 11.602 38.062 3.436 1 64.75 305 HIS A C 1
ATOM 2494 O O . HIS A 1 305 ? 12.578 38.219 4.172 1 64.75 305 HIS A O 1
ATOM 2500 N N . GLY A 1 306 ? 11.703 37.812 2.191 1 70.94 306 GLY A N 1
ATOM 2501 C CA . GLY A 1 306 ? 13.023 37.625 1.601 1 70.94 306 GLY A CA 1
ATOM 2502 C C . GLY A 1 306 ? 13.734 36.406 2.133 1 70.94 306 GLY A C 1
ATOM 2503 O O . GLY A 1 306 ? 14.969 36.344 2.127 1 70.94 306 GLY A O 1
ATOM 2504 N N . LEU A 1 307 ? 13.078 35.438 2.758 1 79.75 307 LEU A N 1
ATOM 2505 C CA . LEU A 1 307 ? 13.68 34.25 3.393 1 79.75 307 LEU A CA 1
ATOM 2506 C C . LEU A 1 307 ? 13.633 33.062 2.461 1 79.75 307 LEU A C 1
ATOM 2508 O O . LEU A 1 307 ? 14.117 31.969 2.814 1 79.75 307 LEU A O 1
ATOM 2512 N N . GLY A 1 308 ? 13.164 33.25 1.266 1 80.62 308 GLY A N 1
ATOM 2513 C CA . GLY A 1 308 ? 12.891 32.094 0.411 1 80.62 308 GLY A CA 1
ATOM 2514 C C . GLY A 1 308 ? 11.555 31.453 0.7 1 80.62 308 GLY A C 1
ATOM 2515 O O . GLY A 1 308 ? 10.898 31.781 1.688 1 80.62 308 GLY A O 1
ATOM 2516 N N . ILE A 1 309 ? 11.188 30.531 -0.049 1 81.69 309 ILE A N 1
ATOM 2517 C CA . ILE A 1 309 ? 9.875 29.922 0.054 1 81.69 309 ILE A CA 1
ATOM 2518 C C . ILE A 1 309 ? 9.758 29.156 1.378 1 81.69 309 ILE A C 1
ATOM 2520 O O . ILE A 1 309 ? 8.734 29.25 2.061 1 81.69 309 ILE A O 1
ATOM 2524 N N . SER A 1 310 ? 10.805 28.391 1.761 1 85.38 310 SER A N 1
ATOM 2525 C CA . SER A 1 310 ? 10.758 27.594 2.979 1 85.38 310 SER A CA 1
ATOM 2526 C C . SER A 1 310 ? 10.641 28.469 4.219 1 85.38 310 SER A C 1
ATOM 2528 O O . SER A 1 310 ? 9.852 28.188 5.117 1 85.38 310 SER A O 1
ATOM 2530 N N . GLY A 1 311 ? 11.445 29.547 4.262 1 89 311 GLY A N 1
ATOM 2531 C CA . GLY A 1 311 ? 11.367 30.469 5.383 1 89 311 GLY A CA 1
ATOM 2532 C C . GLY A 1 311 ? 10.062 31.234 5.43 1 89 311 GLY A C 1
ATOM 2533 O O . GLY A 1 311 ? 9.492 31.438 6.508 1 89 311 GLY A O 1
ATOM 2534 N N . ASP A 1 312 ? 9.555 31.562 4.281 1 89.31 312 ASP A N 1
ATOM 2535 C CA . ASP A 1 312 ? 8.312 32.312 4.207 1 89.31 312 ASP A CA 1
ATOM 2536 C C . ASP A 1 312 ? 7.125 31.469 4.656 1 89.31 312 ASP A C 1
ATOM 2538 O O . ASP A 1 312 ? 6.184 31.984 5.27 1 89.31 312 ASP A O 1
ATOM 2542 N N . VAL A 1 313 ? 7.16 30.234 4.316 1 91.12 313 VAL A N 1
ATOM 2543 C CA . VAL A 1 313 ? 6.105 29.312 4.742 1 91.12 313 VAL A CA 1
ATOM 2544 C C . VAL A 1 313 ? 6.062 29.25 6.27 1 91.12 313 VAL A C 1
ATOM 2546 O O . VAL A 1 313 ? 4.988 29.297 6.867 1 91.12 313 VAL A O 1
ATOM 2549 N N . VAL A 1 314 ? 7.266 29.141 6.879 1 93.56 314 VAL A N 1
ATOM 2550 C CA . VAL A 1 314 ? 7.324 29.078 8.336 1 93.56 314 VAL A CA 1
ATOM 2551 C C . VAL A 1 314 ? 6.758 30.359 8.938 1 93.56 314 VAL A C 1
ATOM 2553 O O . VAL A 1 314 ? 5.949 30.312 9.867 1 93.56 314 VAL A O 1
ATOM 2556 N N . MET A 1 315 ? 7.156 31.453 8.367 1 93.19 315 MET A N 1
ATOM 2557 C CA . MET A 1 315 ? 6.707 32.75 8.891 1 93.19 315 MET A CA 1
ATOM 2558 C C . MET A 1 315 ? 5.191 32.875 8.781 1 93.19 315 MET A C 1
ATOM 2560 O O . MET A 1 315 ? 4.543 33.406 9.68 1 93.19 315 MET A O 1
ATOM 2564 N N . ARG A 1 316 ? 4.641 32.375 7.754 1 91.69 316 ARG A N 1
ATOM 2565 C CA . ARG A 1 316 ? 3.191 32.438 7.578 1 91.69 316 ARG A CA 1
ATOM 2566 C C . ARG A 1 316 ? 2.492 31.547 8.602 1 91.69 316 ARG A C 1
ATOM 2568 O O . ARG A 1 316 ? 1.482 31.938 9.188 1 91.69 316 ARG A O 1
ATOM 2575 N N . LEU A 1 317 ? 3.012 30.391 8.805 1 93.44 317 LEU A N 1
ATOM 2576 C CA . LEU A 1 317 ? 2.4 29.422 9.711 1 93.44 317 LEU A CA 1
ATOM 2577 C C . LEU A 1 317 ? 2.508 29.891 11.156 1 93.44 317 LEU A C 1
ATOM 2579 O O . LEU A 1 317 ? 1.587 29.688 11.953 1 93.44 317 LEU A O 1
ATOM 2583 N N . VAL A 1 318 ? 3.592 30.578 11.5 1 94.62 318 VAL A N 1
ATOM 2584 C CA . VAL A 1 318 ? 3.807 30.969 12.891 1 94.62 318 VAL A CA 1
ATOM 2585 C C . VAL A 1 318 ? 3.088 32.281 13.18 1 94.62 318 VAL A C 1
ATOM 2587 O O . VAL A 1 318 ? 3.062 32.75 14.32 1 94.62 318 VAL A O 1
ATOM 2590 N N . ASP A 1 319 ? 2.5 32.844 12.172 1 91.06 319 ASP A N 1
ATOM 2591 C CA . ASP A 1 319 ? 1.762 34.094 12.352 1 91.06 319 ASP A CA 1
ATOM 2592 C C . ASP A 1 319 ? 0.633 33.938 13.367 1 91.06 319 ASP A C 1
ATOM 2594 O O . ASP A 1 319 ? 0.239 34.875 14.039 1 91.06 319 ASP A O 1
ATOM 2598 N N . SER A 1 320 ? 0.143 32.719 13.508 1 89.75 320 SER A N 1
ATOM 2599 C CA . SER A 1 320 ? -0.956 32.469 14.422 1 89.75 320 SER A CA 1
ATOM 2600 C C . SER A 1 320 ? -0.452 32.281 15.852 1 89.75 320 SER A C 1
ATOM 2602 O O . SER A 1 320 ? -1.245 32.25 16.797 1 89.75 320 SER A O 1
ATOM 2604 N N . ILE A 1 321 ? 0.825 32.25 16.062 1 95.06 321 ILE A N 1
ATOM 2605 C CA . ILE A 1 321 ? 1.424 32.094 17.391 1 95.06 321 ILE A CA 1
ATOM 2606 C C . ILE A 1 321 ? 1.566 33.438 18.047 1 95.06 321 ILE A C 1
ATOM 2608 O O . ILE A 1 321 ? 2.066 34.406 17.438 1 95.06 321 ILE A O 1
ATOM 2612 N N . PRO A 1 322 ? 1.121 33.531 19.312 1 94.44 322 PRO A N 1
ATOM 2613 C CA . PRO A 1 322 ? 1.321 34.781 20.016 1 94.44 322 PRO A CA 1
ATOM 2614 C C . PRO A 1 322 ? 2.791 35.188 20.094 1 94.44 322 PRO A C 1
ATOM 2616 O O . PRO A 1 322 ? 3.648 34.344 20.391 1 94.44 322 PRO A O 1
ATOM 2619 N N . LYS A 1 323 ? 3.055 36.5 19.891 1 94.5 323 LYS A N 1
ATOM 2620 C CA . LYS A 1 323 ? 4.422 37 19.844 1 94.5 323 LYS A CA 1
ATOM 2621 C C . LYS A 1 323 ? 4.918 37.375 21.234 1 94.5 323 LYS A C 1
ATOM 2623 O O . LYS A 1 323 ? 4.125 37.75 22.109 1 94.5 323 LYS A O 1
ATOM 2628 N N . HIS A 1 324 ? 6.211 37.188 21.5 1 94.88 324 HIS A N 1
ATOM 2629 C CA . HIS A 1 324 ? 6.934 37.594 22.688 1 94.88 324 HIS A CA 1
ATOM 2630 C C . HIS A 1 324 ? 6.371 36.938 23.938 1 94.88 324 HIS A C 1
ATOM 2632 O O . HIS A 1 324 ? 6.223 37.562 24.984 1 94.88 324 HIS A O 1
ATOM 2638 N N . GLN A 1 325 ? 5.93 35.75 23.719 1 95.81 325 GLN A N 1
ATOM 2639 C CA . GLN A 1 325 ? 5.461 34.938 24.844 1 95.81 325 GLN A CA 1
ATOM 2640 C C . GLN A 1 325 ? 6.254 33.656 24.969 1 95.81 325 GLN A C 1
ATOM 2642 O O . GLN A 1 325 ? 5.816 32.719 25.641 1 95.81 325 GLN A O 1
ATOM 2647 N N . ASN A 1 326 ? 7.301 33.531 24.25 1 96.25 326 ASN A N 1
ATOM 2648 C CA . ASN A 1 326 ? 8.289 32.469 24.328 1 96.25 326 ASN A CA 1
ATOM 2649 C C . ASN A 1 326 ? 7.703 31.141 23.875 1 96.25 326 ASN A C 1
ATOM 2651 O O . ASN A 1 326 ? 7.891 30.125 24.547 1 96.25 326 ASN A O 1
ATOM 2655 N N . TYR A 1 327 ? 6.844 31.219 22.891 1 96.19 327 TYR A N 1
ATOM 2656 C CA . TYR A 1 327 ? 6.461 29.984 22.219 1 96.19 327 TYR A CA 1
ATOM 2657 C C . TYR A 1 327 ? 7.637 29.391 21.453 1 96.19 327 TYR A C 1
ATOM 2659 O O . TYR A 1 327 ? 8.461 30.141 20.906 1 96.19 327 TYR A O 1
ATOM 2667 N N . LYS A 1 328 ? 7.703 28.109 21.422 1 95.88 328 LYS A N 1
ATOM 2668 C CA . LYS A 1 328 ? 8.836 27.422 20.797 1 95.88 328 LYS A CA 1
ATOM 2669 C C . LYS A 1 328 ? 8.391 26.672 19.547 1 95.88 328 LYS A C 1
ATOM 2671 O O . LYS A 1 328 ? 7.355 26.016 19.547 1 95.88 328 LYS A O 1
ATOM 2676 N N . VAL A 1 329 ? 9.18 26.797 18.516 1 95.19 329 VAL A N 1
ATOM 2677 C CA . VAL A 1 329 ? 8.859 26.156 17.25 1 95.19 329 VAL A CA 1
ATOM 2678 C C . VAL A 1 329 ? 10.062 25.359 16.75 1 95.19 329 VAL A C 1
ATOM 2680 O O . VAL A 1 329 ? 11.18 25.875 16.719 1 95.19 329 VAL A O 1
ATOM 2683 N N . SER A 1 330 ? 9.805 24.125 16.438 1 93.94 330 SER A N 1
ATOM 2684 C CA . SER A 1 330 ? 10.852 23.297 15.859 1 93.94 330 SER A CA 1
ATOM 2685 C C . SER A 1 330 ? 10.617 23.047 14.375 1 93.94 330 SER A C 1
ATOM 2687 O O . SER A 1 330 ? 9.469 23.062 13.906 1 93.94 330 SER A O 1
ATOM 2689 N N . MET A 1 331 ? 11.695 22.906 13.641 1 91.94 331 MET A N 1
ATOM 2690 C CA . MET A 1 331 ? 11.586 22.656 12.211 1 91.94 331 MET A CA 1
ATOM 2691 C C . MET A 1 331 ? 12.797 21.859 11.703 1 91.94 331 MET A C 1
ATOM 2693 O O . MET A 1 331 ? 13.82 21.797 12.383 1 91.94 331 MET A O 1
ATOM 2697 N N . ASP A 1 332 ? 12.68 21.328 10.562 1 88.5 332 ASP A N 1
ATOM 2698 C CA . ASP A 1 332 ? 13.773 20.531 10.023 1 88.5 332 ASP A CA 1
ATOM 2699 C C . ASP A 1 332 ? 14.641 21.344 9.078 1 88.5 332 ASP A C 1
ATOM 2701 O O . ASP A 1 332 ? 14.445 22.547 8.93 1 88.5 332 ASP A O 1
ATOM 2705 N N . ASN A 1 333 ? 15.633 20.703 8.453 1 88.88 333 ASN A N 1
ATOM 2706 C CA . ASN A 1 333 ? 16.672 21.375 7.691 1 88.88 333 ASN A CA 1
ATOM 2707 C C . ASN A 1 333 ? 16.141 21.922 6.371 1 88.88 333 ASN A C 1
ATOM 2709 O O . ASN A 1 333 ? 16.781 22.766 5.75 1 88.88 333 ASN A O 1
ATOM 2713 N N . TRP A 1 334 ? 14.984 21.469 6.016 1 84.5 334 TRP A N 1
ATOM 2714 C CA . TRP A 1 334 ? 14.383 22.031 4.805 1 84.5 334 TRP A CA 1
ATOM 2715 C C . TRP A 1 334 ? 13.93 23.469 5.031 1 84.5 334 TRP A C 1
ATOM 2717 O O . TRP A 1 334 ? 14.062 24.312 4.145 1 84.5 334 TRP A O 1
ATOM 2727 N N . PHE A 1 335 ? 13.523 23.734 6.18 1 90.12 335 PHE A N 1
ATOM 2728 C CA . PHE A 1 335 ? 12.938 25.031 6.492 1 90.12 335 PHE A CA 1
ATOM 2729 C C . PHE A 1 335 ? 13.984 25.969 7.062 1 90.12 335 PHE A C 1
ATOM 2731 O O . PHE A 1 335 ? 14 27.156 6.73 1 90.12 335 PHE A O 1
ATOM 2738 N N . ASN A 1 336 ? 14.828 25.484 7.75 1 93.81 336 ASN A N 1
ATOM 2739 C CA . ASN A 1 336 ? 15.602 26.266 8.711 1 93.81 336 ASN A CA 1
ATOM 2740 C C . ASN A 1 336 ? 16.766 27 8.039 1 93.81 336 ASN A C 1
ATOM 2742 O O . ASN A 1 336 ? 17.312 26.5 7.055 1 93.81 336 ASN A O 1
ATOM 2746 N N . SER A 1 337 ? 17.062 28.172 8.5 1 95 337 SER A N 1
ATOM 2747 C CA . SER A 1 337 ? 18.172 29.016 8.07 1 95 337 SER A CA 1
ATOM 2748 C C . SER A 1 337 ? 18.516 30.062 9.125 1 95 337 SER A C 1
ATOM 2750 O O . SER A 1 337 ? 17.734 30.312 10.039 1 95 337 SER A O 1
ATOM 2752 N N . HIS A 1 338 ? 19.75 30.578 8.961 1 95.62 338 HIS A N 1
ATOM 2753 C CA . HIS A 1 338 ? 20.156 31.641 9.852 1 95.62 338 HIS A CA 1
ATOM 2754 C C . HIS A 1 338 ? 19.203 32.844 9.773 1 95.62 338 HIS A C 1
ATOM 2756 O O . HIS A 1 338 ? 18.781 33.344 10.805 1 95.62 338 HIS A O 1
ATOM 2762 N N . SER A 1 339 ? 18.812 33.188 8.586 1 93.69 339 SER A N 1
ATOM 2763 C CA . SER A 1 339 ? 17.922 34.344 8.383 1 93.69 339 SER A CA 1
ATOM 2764 C C . SER A 1 339 ? 16.562 34.094 9.016 1 93.69 339 SER A C 1
ATOM 2766 O O . SER A 1 339 ? 15.977 35 9.609 1 93.69 339 SER A O 1
ATOM 2768 N N . LEU A 1 340 ? 16.078 32.906 8.922 1 95.19 340 LEU A N 1
ATOM 2769 C CA . LEU A 1 340 ? 14.797 32.594 9.516 1 95.19 340 LEU A CA 1
ATOM 2770 C C . LEU A 1 340 ? 14.859 32.656 11.039 1 95.19 340 LEU A C 1
ATOM 2772 O O . LEU A 1 340 ? 13.961 33.219 11.672 1 95.19 340 LEU A O 1
ATOM 2776 N N . GLN A 1 341 ? 15.922 32.156 11.609 1 96.38 341 GLN A N 1
ATOM 2777 C CA . GLN A 1 341 ? 16.078 32.188 13.055 1 96.38 341 GLN A CA 1
ATOM 2778 C C . GLN A 1 341 ? 16.156 33.625 13.555 1 96.38 341 GLN A C 1
ATOM 2780 O O . GLN A 1 341 ? 15.625 33.969 14.625 1 96.38 341 GLN A O 1
ATOM 2785 N N . CYS A 1 342 ? 16.844 34.438 12.812 1 95.06 342 CYS A N 1
ATOM 2786 C CA . CYS A 1 342 ? 16.922 35.844 13.164 1 95.06 342 CYS A CA 1
ATOM 2787 C C . CYS A 1 342 ? 15.531 36.5 13.172 1 95.06 342 CYS A C 1
ATOM 2789 O O . CYS A 1 342 ? 15.172 37.219 14.102 1 95.06 342 CYS A O 1
ATOM 2791 N N . LYS A 1 343 ? 14.773 36.188 12.172 1 93.62 343 LYS A N 1
ATOM 2792 C CA . LYS A 1 343 ? 13.43 36.75 12.062 1 93.62 343 LYS A CA 1
ATOM 2793 C C . LYS A 1 343 ? 12.531 36.219 13.18 1 93.62 343 LYS A C 1
ATOM 2795 O O . LYS A 1 343 ? 11.758 37 13.766 1 93.62 343 LYS A O 1
ATOM 2800 N N . LEU A 1 344 ? 12.617 34.969 13.469 1 95.81 344 LEU A N 1
ATOM 2801 C CA . LEU A 1 344 ? 11.844 34.406 14.562 1 95.81 344 LEU A CA 1
ATOM 2802 C C . LEU A 1 344 ? 12.203 35.062 15.891 1 95.81 344 LEU A C 1
ATOM 2804 O O . LEU A 1 344 ? 11.32 35.375 16.688 1 95.81 344 LEU A O 1
ATOM 2808 N N . HIS A 1 345 ? 13.469 35.219 16.078 1 94.44 345 HIS A N 1
ATOM 2809 C CA . HIS A 1 345 ? 13.93 35.875 17.281 1 94.44 345 HIS A CA 1
ATOM 2810 C C . HIS A 1 345 ? 13.352 37.281 17.406 1 94.44 345 HIS A C 1
ATOM 2812 O O . HIS A 1 345 ? 12.906 37.688 18.484 1 94.44 345 HIS A O 1
ATOM 2818 N N . PHE A 1 346 ? 13.336 37.906 16.359 1 91.25 346 PHE A N 1
ATOM 2819 C CA . PHE A 1 346 ? 12.812 39.281 16.312 1 91.25 346 PHE A CA 1
ATOM 2820 C C . PHE A 1 346 ? 11.336 39.281 16.672 1 91.25 346 PHE A C 1
ATOM 2822 O O . PHE A 1 346 ? 10.875 40.188 17.375 1 91.25 346 PHE A O 1
ATOM 2829 N N . CYS A 1 347 ? 10.586 38.312 16.25 1 92.44 347 CYS A N 1
ATOM 2830 C CA . CYS A 1 347 ? 9.156 38.219 16.5 1 92.44 347 CYS A CA 1
ATOM 2831 C C . CYS A 1 347 ? 8.875 37.656 17.875 1 92.44 347 CYS A C 1
ATOM 2833 O O . CYS A 1 347 ? 7.715 37.531 18.281 1 92.44 347 CYS A O 1
ATOM 2835 N N . GLY A 1 348 ? 9.906 37.312 18.547 1 93.81 348 GLY A N 1
ATOM 2836 C CA . GLY A 1 348 ? 9.734 36.781 19.891 1 93.81 348 GLY A CA 1
ATOM 2837 C C . GLY A 1 348 ? 9.328 35.312 19.906 1 93.81 348 GLY A C 1
ATOM 2838 O O . GLY A 1 348 ? 8.633 34.875 20.812 1 93.81 348 GLY A O 1
ATOM 2839 N N . ILE A 1 349 ? 9.57 34.625 18.891 1 96.25 349 ILE A N 1
ATOM 2840 C CA . ILE A 1 349 ? 9.32 33.188 18.812 1 96.25 349 ILE A CA 1
ATOM 2841 C C . ILE A 1 349 ? 10.633 32.438 18.938 1 96.25 349 ILE A C 1
ATOM 2843 O O . ILE A 1 349 ? 11.617 32.781 18.281 1 96.25 349 ILE A O 1
ATOM 2847 N N . LEU A 1 350 ? 10.664 31.484 19.781 1 96.81 350 LEU A N 1
ATOM 2848 C CA . LEU A 1 350 ? 11.867 30.703 20.016 1 96.81 350 LEU A CA 1
ATOM 2849 C C . LEU A 1 350 ? 11.961 29.531 19.047 1 96.81 350 LEU A C 1
ATOM 2851 O O . LEU A 1 350 ? 11.125 28.625 19.094 1 96.81 350 LEU A O 1
ATOM 2855 N N . GLY A 1 351 ? 12.961 29.562 18.172 1 96.25 351 GLY A N 1
ATOM 2856 C CA . GLY A 1 351 ? 13.094 28.562 17.141 1 96.25 351 GLY A CA 1
ATOM 2857 C C . GLY A 1 351 ? 14.281 27.641 17.328 1 96.25 351 GLY A C 1
ATOM 2858 O O . GLY A 1 351 ? 15.328 28.062 17.828 1 96.25 351 GLY A O 1
ATOM 2859 N N . ILE A 1 352 ? 14.117 26.406 16.938 1 96.06 352 ILE A N 1
ATOM 2860 C CA . ILE A 1 352 ? 15.203 25.438 16.969 1 96.06 352 ILE A CA 1
ATOM 2861 C C . ILE A 1 352 ? 15 24.391 15.867 1 96.06 352 ILE A C 1
ATOM 2863 O O . ILE A 1 352 ? 13.859 24.062 15.523 1 96.06 352 ILE A O 1
ATOM 2867 N N . GLY A 1 353 ? 16.062 23.906 15.289 1 95.12 353 GLY A N 1
ATOM 2868 C CA . GLY A 1 353 ? 15.938 22.844 14.305 1 95.12 353 GLY A CA 1
ATOM 2869 C C . GLY A 1 353 ? 17.25 22.531 13.609 1 95.12 353 GLY A C 1
ATOM 2870 O O . GLY A 1 353 ? 18.25 23.219 13.797 1 95.12 353 GLY A O 1
ATOM 2871 N N . THR A 1 354 ? 17.234 21.484 12.875 1 94.06 354 THR A N 1
ATOM 2872 C CA . THR A 1 354 ? 18.406 21.156 12.062 1 94.06 354 THR A CA 1
ATOM 2873 C C . THR A 1 354 ? 18.547 22.125 10.898 1 94.06 354 THR A C 1
ATOM 2875 O O . THR A 1 354 ? 17.578 22.766 10.484 1 94.06 354 THR A O 1
ATOM 2878 N N . VAL A 1 355 ? 19.75 22.297 10.477 1 95.44 355 VAL A N 1
ATOM 2879 C CA . VAL A 1 355 ? 20.016 23.25 9.398 1 95.44 355 VAL A CA 1
ATOM 2880 C C . VAL A 1 355 ? 21.109 22.703 8.484 1 95.44 355 VAL A C 1
ATOM 2882 O O . VAL A 1 355 ? 22 21.969 8.945 1 95.44 355 VAL A O 1
ATOM 2885 N N . ARG A 1 356 ? 20.984 23.031 7.293 1 92.5 356 ARG A N 1
ATOM 2886 C CA . ARG A 1 356 ? 22.031 22.672 6.34 1 92.5 356 ARG A CA 1
ATOM 2887 C C . ARG A 1 356 ? 23.25 23.562 6.504 1 92.5 356 ARG A C 1
ATOM 2889 O O . ARG A 1 356 ? 23.125 24.734 6.852 1 92.5 356 ARG A O 1
ATOM 2896 N N . SER A 1 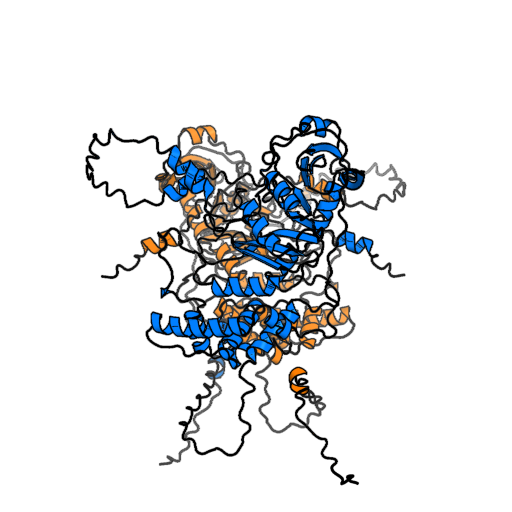357 ? 24.375 23.047 6.125 1 90.69 357 SER A N 1
ATOM 2897 C CA . SER A 1 357 ? 25.641 23.734 6.336 1 90.69 357 SER A CA 1
ATOM 2898 C C . SER A 1 357 ? 25.734 24.984 5.465 1 90.69 357 SER A C 1
ATOM 2900 O O . SER A 1 357 ? 26.438 25.938 5.816 1 90.69 357 SER A O 1
ATOM 2902 N N . ASN A 1 358 ? 25 25.016 4.402 1 90.12 358 ASN A N 1
ATOM 2903 C CA . ASN A 1 358 ? 25.078 26.141 3.49 1 90.12 358 ASN A CA 1
ATOM 2904 C C . ASN A 1 358 ? 24.094 27.234 3.869 1 90.12 358 ASN A C 1
ATOM 2906 O O . ASN A 1 358 ? 24.016 28.266 3.197 1 90.12 358 ASN A O 1
ATOM 2910 N N . ARG A 1 359 ? 23.328 27.078 4.938 1 93.38 359 ARG A N 1
ATOM 2911 C CA . ARG A 1 359 ? 22.312 28.047 5.32 1 93.38 359 ARG A CA 1
ATOM 2912 C C . ARG A 1 359 ? 22.594 28.641 6.695 1 93.38 359 ARG A C 1
ATOM 2914 O O . ARG A 1 359 ? 21.672 29.031 7.418 1 93.38 359 ARG A O 1
ATOM 2921 N N . ILE A 1 360 ? 23.812 28.703 7.109 1 94.12 360 ILE A N 1
ATOM 2922 C CA . ILE A 1 360 ? 24.172 29.188 8.438 1 94.12 360 ILE A CA 1
ATOM 2923 C C . ILE A 1 360 ? 24.969 30.484 8.312 1 94.12 360 ILE A C 1
ATOM 2925 O O . ILE A 1 360 ? 25.828 30.766 9.156 1 94.12 360 ILE A O 1
ATOM 2929 N N . ALA A 1 361 ? 24.812 31.188 7.238 1 92.31 361 ALA A N 1
ATOM 2930 C CA . ALA A 1 361 ? 25.312 32.531 7.027 1 92.31 361 ALA A CA 1
ATOM 2931 C C . ALA A 1 361 ? 26.812 32.625 7.293 1 92.31 361 ALA A C 1
ATOM 2933 O O . ALA A 1 361 ? 27.281 33.5 8.023 1 92.31 361 ALA A O 1
ATOM 2934 N N . GLY A 1 362 ? 27.609 31.672 6.805 1 90.38 362 GLY A N 1
ATOM 2935 C CA . GLY A 1 362 ? 29.062 31.75 6.828 1 90.38 362 GLY A CA 1
ATOM 2936 C C . GLY A 1 362 ? 29.656 31.25 8.125 1 90.38 362 GLY A C 1
ATOM 2937 O O . GLY A 1 362 ? 30.828 31.484 8.406 1 90.38 362 GLY A O 1
ATOM 2938 N N . CYS A 1 363 ? 28.922 30.609 8.977 1 93.44 363 CYS A N 1
ATOM 2939 C CA . CYS A 1 363 ? 29.453 30.031 10.211 1 93.44 363 CYS A CA 1
ATOM 2940 C C . CYS A 1 363 ? 30.453 28.922 9.906 1 93.44 363 CYS A C 1
ATOM 2942 O O . CYS A 1 363 ? 30.172 28.016 9.133 1 93.44 363 CYS A O 1
ATOM 2944 N N . VAL A 1 364 ? 31.656 29.047 10.453 1 92.88 364 VAL A N 1
ATOM 2945 C CA . VAL A 1 364 ? 32.688 28.062 10.203 1 92.88 364 VAL A CA 1
ATOM 2946 C C . VAL A 1 364 ? 32.875 27.172 11.43 1 92.88 364 VAL A C 1
ATOM 2948 O O . VAL A 1 364 ? 33.344 27.641 12.477 1 92.88 364 VAL A O 1
ATOM 2951 N N . LEU A 1 365 ? 32.531 26 11.289 1 95.19 365 LEU A N 1
ATOM 2952 C CA . LEU A 1 365 ? 32.688 25.016 12.352 1 95.19 365 LEU A CA 1
ATOM 2953 C C . LEU A 1 365 ? 33.75 23.984 11.984 1 95.19 365 LEU A C 1
ATOM 2955 O O . LEU A 1 365 ? 34.281 24.016 10.883 1 95.19 365 LEU A O 1
ATOM 2959 N N . GLU A 1 366 ? 34.062 23.188 12.922 1 94.44 366 GLU A N 1
ATOM 2960 C CA . GLU A 1 366 ? 35.062 22.156 12.672 1 94.44 366 GLU A CA 1
ATOM 2961 C C . GLU A 1 366 ? 34.625 21.234 11.531 1 94.44 366 GLU A C 1
ATOM 2963 O O . GLU A 1 366 ? 33.438 20.938 11.375 1 94.44 366 GLU A O 1
ATOM 2968 N N . SER A 1 367 ? 35.625 20.797 10.836 1 92.69 367 SER A N 1
ATOM 2969 C CA . SER A 1 367 ? 35.312 19.938 9.695 1 92.69 367 SER A CA 1
ATOM 2970 C C . SER A 1 367 ? 34.781 18.594 10.148 1 92.69 367 SER A C 1
ATOM 2972 O O . SER A 1 367 ? 35 18.172 11.289 1 92.69 367 SER A O 1
ATOM 2974 N N . ASP A 1 368 ? 34.031 17.984 9.273 1 92.38 368 ASP A N 1
ATOM 2975 C CA . ASP A 1 368 ? 33.469 16.656 9.562 1 92.38 368 ASP A CA 1
ATOM 2976 C C . ASP A 1 368 ? 34.594 15.672 9.922 1 92.38 368 ASP A C 1
ATOM 2978 O O . ASP A 1 368 ? 34.438 14.859 10.844 1 92.38 368 ASP A O 1
ATOM 2982 N N . LYS A 1 369 ? 35.719 15.758 9.18 1 91.81 369 LYS A N 1
ATOM 2983 C CA . LYS A 1 369 ? 36.844 14.852 9.398 1 91.81 369 LYS A CA 1
ATOM 2984 C C . LYS A 1 369 ? 37.406 15.008 10.805 1 91.81 369 LYS A C 1
ATOM 2986 O O . LYS A 1 369 ? 37.688 14.008 11.484 1 91.81 369 LYS A O 1
ATOM 2991 N N . THR A 1 370 ? 37.594 16.234 11.188 1 92.56 370 THR A N 1
ATOM 2992 C CA . THR A 1 370 ? 38.156 16.516 12.5 1 92.56 370 THR A CA 1
ATOM 2993 C C . THR A 1 370 ? 37.219 16.031 13.609 1 92.56 370 THR A C 1
ATOM 2995 O O . THR A 1 370 ? 37.688 15.445 14.586 1 92.56 370 THR A O 1
ATOM 2998 N N . LEU A 1 371 ? 35.938 16.266 13.461 1 93.38 371 LEU A N 1
ATOM 2999 C CA . LEU A 1 371 ? 34.969 15.852 14.469 1 93.38 371 LEU A CA 1
ATOM 3000 C C . LEU A 1 371 ? 34.906 14.328 14.562 1 93.38 371 LEU A C 1
ATOM 3002 O O . LEU A 1 371 ? 34.812 13.773 15.656 1 93.38 371 LEU A O 1
ATOM 3006 N N . LYS A 1 372 ? 34.938 13.695 13.453 1 91.31 372 LYS A N 1
ATOM 3007 C CA . LYS A 1 372 ? 34.906 12.234 13.406 1 91.31 372 LYS A CA 1
ATOM 3008 C C . LYS A 1 372 ? 36.125 11.633 14.117 1 91.31 372 LYS A C 1
ATOM 3010 O O . LYS A 1 372 ? 36 10.625 14.812 1 91.31 372 LYS A O 1
ATOM 3015 N N . SER A 1 373 ? 37.25 12.258 13.93 1 92.5 373 SER A N 1
ATOM 3016 C CA . SER A 1 373 ? 38.469 11.758 14.531 1 92.5 373 SER A CA 1
ATOM 3017 C C . SER A 1 373 ? 38.438 11.859 16.047 1 92.5 373 SER A C 1
ATOM 3019 O O . SER A 1 373 ? 39.062 11.078 16.75 1 92.5 373 SER A O 1
ATOM 3021 N N . LYS A 1 374 ? 37.656 12.758 16.562 1 93.12 374 LYS A N 1
ATOM 3022 C CA . LYS A 1 374 ? 37.562 12.961 18 1 93.12 374 LYS A CA 1
ATOM 3023 C C . LYS A 1 374 ? 36.562 11.969 18.625 1 93.12 374 LYS A C 1
ATOM 3025 O O . LYS A 1 374 ? 36.5 11.82 19.844 1 93.12 374 LYS A O 1
ATOM 3030 N N . GLY A 1 375 ? 35.781 11.305 17.812 1 90.38 375 GLY A N 1
ATOM 3031 C CA . GLY A 1 375 ? 34.938 10.242 18.297 1 90.38 375 GLY A CA 1
ATOM 3032 C C . GLY A 1 375 ? 33.469 10.641 18.375 1 90.38 375 GLY A C 1
ATOM 3033 O O . GLY A 1 375 ? 33.125 11.828 18.297 1 90.38 375 GLY A O 1
ATOM 3034 N N . ARG A 1 376 ? 32.625 9.727 18.641 1 92.25 376 ARG A N 1
ATOM 3035 C CA . ARG A 1 376 ? 31.188 9.953 18.719 1 92.25 376 ARG A CA 1
ATOM 3036 C C . ARG A 1 376 ? 30.828 10.797 19.938 1 92.25 376 ARG A C 1
ATOM 3038 O O . ARG A 1 376 ? 31.375 10.594 21.016 1 92.25 376 ARG A O 1
ATOM 3045 N N . GLY A 1 377 ? 29.953 11.781 19.797 1 93.5 377 GLY A N 1
ATOM 3046 C CA . GLY A 1 377 ? 29.531 12.641 20.891 1 93.5 377 GLY A CA 1
ATOM 3047 C C . GLY A 1 377 ? 30.234 13.984 20.875 1 93.5 377 GLY A C 1
ATOM 3048 O O . GLY A 1 377 ? 29.891 14.875 21.656 1 93.5 377 GLY A O 1
ATOM 3049 N N . THR A 1 378 ? 31.203 14.148 20.031 1 95.25 378 THR A N 1
ATOM 3050 C CA . THR A 1 378 ? 31.922 15.406 19.953 1 95.25 378 THR A CA 1
ATOM 3051 C C . THR A 1 378 ? 31.062 16.484 19.297 1 95.25 378 THR A C 1
ATOM 3053 O O . THR A 1 378 ? 30.203 16.188 18.453 1 95.25 378 THR A O 1
ATOM 3056 N N . HIS A 1 379 ? 31.219 17.75 19.781 1 96.5 379 HIS A N 1
ATOM 3057 C CA . HIS A 1 379 ? 30.438 18.844 19.219 1 96.5 379 HIS A CA 1
ATOM 3058 C C . HIS A 1 379 ? 31.266 20.109 19.109 1 96.5 379 HIS A C 1
ATOM 3060 O O . HIS A 1 379 ? 32.344 20.219 19.688 1 96.5 379 HIS A O 1
ATOM 3066 N N . ASP A 1 380 ? 30.891 20.922 18.25 1 96.56 380 ASP A N 1
ATOM 3067 C CA . ASP A 1 380 ? 31.406 22.281 18.062 1 96.56 380 ASP A CA 1
ATOM 3068 C C . ASP A 1 380 ? 30.266 23.297 17.953 1 96.56 380 ASP A C 1
ATOM 3070 O O . ASP A 1 380 ? 29.156 22.938 17.531 1 96.56 380 ASP A O 1
ATOM 3074 N N . SER A 1 381 ? 30.516 24.516 18.469 1 96.75 381 SER A N 1
ATOM 3075 C CA . SER A 1 381 ? 29.453 25.516 18.422 1 96.75 381 SER A CA 1
ATOM 3076 C C . SER A 1 381 ? 30.016 26.922 18.266 1 96.75 381 SER A C 1
ATOM 3078 O O . SER A 1 381 ? 31.156 27.188 18.656 1 96.75 381 SER A O 1
ATOM 3080 N N . GLN A 1 382 ? 29.297 27.719 17.641 1 97.25 382 GLN A N 1
ATOM 3081 C CA . GLN A 1 382 ? 29.578 29.141 17.531 1 97.25 382 GLN A CA 1
ATOM 3082 C C . GLN A 1 382 ? 28.328 29.969 17.797 1 97.25 382 GLN A C 1
ATOM 3084 O O . GLN A 1 382 ? 27.203 29.5 17.547 1 97.25 382 GLN A O 1
ATOM 3089 N N . VAL A 1 383 ? 28.562 31.156 18.297 1 96.81 383 VAL A N 1
ATOM 3090 C CA . VAL A 1 383 ? 27.469 32.062 18.641 1 96.81 383 VAL A CA 1
ATOM 3091 C C . VAL A 1 383 ? 27.562 33.344 17.828 1 96.81 383 VAL A C 1
ATOM 3093 O O . VAL A 1 383 ? 28.641 33.938 17.734 1 96.81 383 VAL A O 1
ATOM 3096 N N . ASP A 1 384 ? 26.469 33.594 17.141 1 96.44 384 ASP A N 1
ATOM 3097 C CA . ASP A 1 384 ? 26.328 34.938 16.578 1 96.44 384 ASP A CA 1
ATOM 3098 C C . ASP A 1 384 ? 25.938 35.938 17.656 1 96.44 384 ASP A C 1
ATOM 3100 O O . ASP A 1 384 ? 24.75 36.062 18 1 96.44 384 ASP A O 1
ATOM 3104 N N . THR A 1 385 ? 26.875 36.75 18.094 1 92.94 385 THR A N 1
ATOM 3105 C CA . THR A 1 385 ? 26.688 37.625 19.266 1 92.94 385 THR A CA 1
ATOM 3106 C C . THR A 1 385 ? 25.859 38.844 18.891 1 92.94 385 THR A C 1
ATOM 3108 O O . THR A 1 385 ? 25.312 39.5 19.766 1 92.94 385 THR A O 1
ATOM 3111 N N . VAL A 1 386 ? 25.766 39.062 17.594 1 91.69 386 VAL A N 1
ATOM 3112 C CA . VAL A 1 386 ? 25.031 40.219 17.141 1 91.69 386 VAL A CA 1
ATOM 3113 C C . VAL A 1 386 ? 23.547 39.906 17.078 1 91.69 386 VAL A C 1
ATOM 3115 O O . VAL A 1 386 ? 22.703 40.656 17.594 1 91.69 386 VAL A O 1
ATOM 3118 N N . ASN A 1 387 ? 23.188 38.844 16.516 1 92.12 387 ASN A N 1
ATOM 3119 C CA . ASN A 1 387 ? 21.797 38.438 16.297 1 92.12 387 ASN A CA 1
ATOM 3120 C C . ASN A 1 387 ? 21.328 37.469 17.359 1 92.12 387 ASN A C 1
ATOM 3122 O O . ASN A 1 387 ? 20.125 37.156 17.438 1 92.12 387 ASN A O 1
ATOM 3126 N N . ASN A 1 388 ? 22.203 36.969 18.188 1 92.62 388 ASN A N 1
ATOM 3127 C CA . ASN A 1 388 ? 21.906 36.031 19.266 1 92.62 388 ASN A CA 1
ATOM 3128 C C . ASN A 1 388 ? 21.391 34.719 18.719 1 92.62 388 ASN A C 1
ATOM 3130 O O . ASN A 1 388 ? 20.297 34.25 19.078 1 92.62 388 ASN A O 1
ATOM 3134 N N . ILE A 1 389 ? 22.141 34.125 17.891 1 96.06 389 ILE A N 1
ATOM 3135 C CA . ILE A 1 389 ? 21.875 32.812 17.281 1 96.06 389 ILE A CA 1
ATOM 3136 C C . ILE A 1 389 ? 23.047 31.875 17.578 1 96.06 389 ILE A C 1
ATOM 3138 O O . ILE A 1 389 ? 24.203 32.281 17.562 1 96.06 389 ILE A O 1
ATOM 3142 N N . VAL A 1 390 ? 22.734 30.688 17.859 1 97.19 390 VAL A N 1
ATOM 3143 C CA . VAL A 1 390 ? 23.781 29.703 18.141 1 97.19 390 VAL A CA 1
ATOM 3144 C C . VAL A 1 390 ? 23.672 28.531 17.172 1 97.19 390 VAL A C 1
ATOM 3146 O O . VAL A 1 390 ? 22.562 28.078 16.875 1 97.19 390 VAL A O 1
ATOM 3149 N N . VAL A 1 391 ? 24.781 28.078 16.625 1 97.69 391 VAL A N 1
ATOM 3150 C CA . VAL A 1 391 ? 24.859 26.891 15.773 1 97.69 391 VAL A CA 1
ATOM 3151 C C . VAL A 1 391 ? 25.703 25.828 16.469 1 97.69 391 VAL A C 1
ATOM 3153 O O . VAL A 1 391 ? 26.797 26.109 16.953 1 97.69 391 VAL A O 1
ATOM 3156 N N . THR A 1 392 ? 25.141 24.672 16.578 1 97.44 392 THR A N 1
ATOM 3157 C CA . THR A 1 392 ? 25.812 23.531 17.188 1 97.44 392 THR A CA 1
ATOM 3158 C C . THR A 1 392 ? 25.984 22.391 16.203 1 97.44 392 THR A C 1
ATOM 3160 O O . THR A 1 392 ? 25.031 21.984 15.539 1 97.44 392 THR A O 1
ATOM 3163 N N . LYS A 1 393 ? 27.203 21.984 15.992 1 97.12 393 LYS A N 1
ATOM 3164 C CA . LYS A 1 393 ? 27.547 20.812 15.18 1 97.12 393 LYS A CA 1
ATOM 3165 C C . LYS A 1 393 ? 27.844 19.594 16.062 1 97.12 393 LYS A C 1
ATOM 3167 O O . LYS A 1 393 ? 28.656 19.688 16.984 1 97.12 393 LYS A O 1
ATOM 3172 N N . TRP A 1 394 ? 27.141 18.484 15.836 1 96.44 394 TRP A N 1
ATOM 3173 C CA . TRP A 1 394 ? 27.266 17.297 16.672 1 96.44 394 TRP A CA 1
ATOM 3174 C C . TRP A 1 394 ? 27.516 16.062 15.82 1 96.44 394 TRP A C 1
ATOM 3176 O O . TRP A 1 394 ? 26.875 15.867 14.789 1 96.44 394 TRP A O 1
ATOM 3186 N N . PHE A 1 395 ? 28.516 15.258 16.266 1 95.56 395 PHE A N 1
ATOM 3187 C CA . PHE A 1 395 ? 28.828 14.031 15.547 1 95.56 395 PHE A CA 1
ATOM 3188 C C . PHE A 1 395 ? 28.406 12.805 16.344 1 95.56 395 PHE A C 1
ATOM 3190 O O . PHE A 1 395 ? 28.875 12.602 17.469 1 95.56 395 PHE A O 1
ATOM 3197 N N . ASP A 1 396 ? 27.5 12.055 15.828 1 91.12 396 ASP A N 1
ATOM 3198 C CA . ASP A 1 396 ? 27.172 10.711 16.312 1 91.12 396 ASP A CA 1
ATOM 3199 C C . ASP A 1 396 ? 27.516 9.648 15.273 1 91.12 396 ASP A C 1
ATOM 3201 O O . ASP A 1 396 ? 28.688 9.32 15.07 1 91.12 396 ASP A O 1
ATOM 3205 N N . ASN A 1 397 ? 26.469 9.164 14.523 1 85.31 397 ASN A N 1
ATOM 3206 C CA . ASN A 1 397 ? 26.734 8.344 13.344 1 85.31 397 ASN A CA 1
ATOM 3207 C C . ASN A 1 397 ? 26.984 9.211 12.109 1 85.31 397 ASN A C 1
ATOM 3209 O O . ASN A 1 397 ? 27.797 8.859 11.25 1 85.31 397 ASN A O 1
ATOM 3213 N N . LYS A 1 398 ? 26.328 10.25 12.141 1 88.38 398 LYS A N 1
ATOM 3214 C CA . LYS A 1 398 ? 26.484 11.305 11.148 1 88.38 398 LYS A CA 1
ATOM 3215 C C . LYS A 1 398 ? 26.562 12.68 11.805 1 88.38 398 LYS A C 1
ATOM 3217 O O . LYS A 1 398 ? 26.25 12.828 12.984 1 88.38 398 LYS A O 1
ATOM 3222 N N . VAL A 1 399 ? 27.078 13.578 11.062 1 92.94 399 VAL A N 1
ATOM 3223 C CA . VAL A 1 399 ? 27.188 14.945 11.562 1 92.94 399 VAL A CA 1
ATOM 3224 C C . VAL A 1 399 ? 25.844 15.672 11.383 1 92.94 399 VAL A C 1
ATOM 3226 O O . VAL A 1 399 ? 25.219 15.57 10.336 1 92.94 399 VAL A O 1
ATOM 3229 N N . VAL A 1 400 ? 25.406 16.344 12.438 1 94.06 400 VAL A N 1
ATOM 3230 C CA . VAL A 1 400 ? 24.156 17.094 12.391 1 94.06 400 VAL A CA 1
ATOM 3231 C C . VAL A 1 400 ? 24.406 18.531 12.859 1 94.06 400 VAL A C 1
ATOM 3233 O O . VAL A 1 400 ? 25.141 18.75 13.82 1 94.06 400 VAL A O 1
ATOM 3236 N N . HIS A 1 401 ? 23.844 19.531 12.148 1 96.38 401 HIS A N 1
ATOM 3237 C CA . HIS A 1 401 ? 23.859 20.938 12.547 1 96.38 401 HIS A CA 1
ATOM 3238 C C . HIS A 1 401 ? 22.516 21.344 13.141 1 96.38 401 HIS A C 1
ATOM 3240 O O . HIS A 1 401 ? 21.469 21.094 12.555 1 96.38 401 HIS A O 1
ATOM 3246 N N . VAL A 1 402 ? 22.578 21.922 14.312 1 96.94 402 VAL A N 1
ATOM 3247 C CA . VAL A 1 402 ? 21.359 22.469 14.93 1 96.94 402 VAL A CA 1
ATOM 3248 C C . VAL A 1 402 ? 21.531 23.969 15.148 1 96.94 402 VAL A C 1
ATOM 3250 O O . VAL A 1 402 ? 22.578 24.422 15.602 1 96.94 402 VAL A O 1
ATOM 3253 N N . ILE A 1 403 ? 20.578 24.703 14.703 1 97.5 403 ILE A N 1
ATOM 3254 C CA . ILE A 1 403 ? 20.562 26.156 14.891 1 97.5 403 ILE A CA 1
ATOM 3255 C C . ILE A 1 403 ? 19.406 26.547 15.805 1 97.5 403 ILE A C 1
ATOM 3257 O O . ILE A 1 403 ? 18.312 25.984 15.711 1 97.5 403 ILE A O 1
ATOM 3261 N N . SER A 1 404 ? 19.656 27.469 16.734 1 97 404 SER A N 1
ATOM 3262 C CA . SER A 1 404 ? 18.641 27.906 17.688 1 97 404 SER A CA 1
ATOM 3263 C C . SER A 1 404 ? 18.844 29.359 18.078 1 97 404 SER A C 1
ATOM 3265 O O . SER A 1 404 ? 19.969 29.875 18.047 1 97 404 SER A O 1
ATOM 3267 N N . ASN A 1 405 ? 17.75 29.984 18.438 1 96.5 405 ASN A N 1
ATOM 3268 C CA . ASN A 1 405 ? 17.828 31.359 18.938 1 96.5 405 ASN A CA 1
ATOM 3269 C C . ASN A 1 405 ? 17.562 31.406 20.438 1 96.5 405 ASN A C 1
ATOM 3271 O O . ASN A 1 405 ? 17.391 32.5 21 1 96.5 405 ASN A O 1
ATOM 3275 N N . TYR A 1 406 ? 17.516 30.188 21.109 1 95.75 406 TYR A N 1
ATOM 3276 C CA . TYR A 1 406 ? 17.203 30.297 22.531 1 95.75 406 TYR A CA 1
ATOM 3277 C C . TYR A 1 406 ? 17.922 29.219 23.328 1 95.75 406 TYR A C 1
ATOM 3279 O O . TYR A 1 406 ? 17.984 29.281 24.562 1 95.75 406 TYR A O 1
ATOM 3287 N N . GLN A 1 407 ? 18.453 28.188 22.594 1 94.69 407 GLN A N 1
ATOM 3288 C CA . GLN A 1 407 ? 19.062 27.062 23.312 1 94.69 407 GLN A CA 1
ATOM 3289 C C . GLN A 1 407 ? 20.453 26.766 22.781 1 94.69 407 GLN A C 1
ATOM 3291 O O . GLN A 1 407 ? 20.625 26.469 21.594 1 94.69 407 GLN A O 1
ATOM 3296 N N . GLY A 1 408 ? 21.453 26.75 23.625 1 94.5 408 GLY A N 1
ATOM 3297 C CA . GLY A 1 408 ? 22.828 26.406 23.266 1 94.5 408 GLY A CA 1
ATOM 3298 C C . GLY A 1 408 ? 23.188 24.969 23.562 1 94.5 408 GLY A C 1
ATOM 3299 O O . GLY A 1 408 ? 22.312 24.172 23.953 1 94.5 408 GLY A O 1
ATOM 3300 N N . PRO A 1 409 ? 24.422 24.625 23.312 1 95.19 409 PRO A N 1
ATOM 3301 C CA . PRO A 1 409 ? 24.844 23.234 23.484 1 95.19 409 PRO A CA 1
ATOM 3302 C C . PRO A 1 409 ? 24.984 22.828 24.938 1 95.19 409 PRO A C 1
ATOM 3304 O O . PRO A 1 409 ? 24.875 21.641 25.266 1 95.19 409 PRO A O 1
ATOM 3307 N N . LEU A 1 410 ? 25.188 23.75 25.828 1 92.5 410 LEU A N 1
ATOM 3308 C CA . LEU A 1 410 ? 25.422 23.422 27.234 1 92.5 410 LEU A CA 1
ATOM 3309 C C . LEU A 1 410 ? 24.125 23.469 28.031 1 92.5 410 LEU A C 1
ATOM 3311 O O . LEU A 1 410 ? 23.234 24.266 27.734 1 92.5 410 LEU A O 1
ATOM 3315 N N . PRO A 1 411 ? 23.969 22.672 29.031 1 91.75 411 PRO A N 1
ATOM 3316 C CA . PRO A 1 411 ? 24.891 21.625 29.484 1 91.75 411 PRO A CA 1
ATOM 3317 C C . PRO A 1 411 ? 24.859 20.391 28.578 1 91.75 411 PRO A C 1
ATOM 3319 O O . PRO A 1 411 ? 23.938 20.219 27.781 1 91.75 411 PRO A O 1
ATOM 3322 N N . ILE A 1 412 ? 25.906 19.609 28.703 1 93.88 412 ILE A N 1
ATOM 3323 C CA . ILE A 1 412 ? 26 18.391 27.922 1 93.88 412 ILE A CA 1
ATOM 3324 C C . ILE A 1 412 ? 25.375 17.234 28.688 1 93.88 412 ILE A C 1
ATOM 3326 O O . ILE A 1 412 ? 25.609 17.062 29.891 1 93.88 412 ILE A O 1
ATOM 3330 N N . ASN A 1 413 ? 24.5 16.578 28.016 1 92.12 413 ASN A N 1
ATOM 3331 C CA . ASN A 1 413 ? 23.891 15.383 28.609 1 92.12 413 ASN A CA 1
ATOM 3332 C C . ASN A 1 413 ? 24.344 14.109 27.891 1 92.12 413 ASN A C 1
ATOM 3334 O O . ASN A 1 413 ? 25.031 14.18 26.875 1 92.12 413 ASN A O 1
ATOM 3338 N N . GLN A 1 414 ? 23.984 12.992 28.578 1 93.38 414 GLN A N 1
ATOM 3339 C CA . GLN A 1 414 ? 24.344 11.703 28 1 93.38 414 GLN A CA 1
ATOM 3340 C C . GLN A 1 414 ? 23.125 11.031 27.375 1 93.38 414 GLN A C 1
ATOM 3342 O O . GLN A 1 414 ? 22 11.148 27.875 1 93.38 414 GLN A O 1
ATOM 3347 N N . VAL A 1 415 ? 23.391 10.453 26.234 1 91.81 415 VAL A N 1
ATOM 3348 C CA . VAL A 1 415 ? 22.312 9.719 25.562 1 91.81 415 VAL A CA 1
ATOM 3349 C C . VAL A 1 415 ? 22.797 8.312 25.219 1 91.81 415 VAL A C 1
ATOM 3351 O O . VAL A 1 415 ? 23.953 8.117 24.828 1 91.81 415 VAL A O 1
ATOM 3354 N N . LYS A 1 416 ? 21.953 7.371 25.453 1 90.88 416 LYS A N 1
ATOM 3355 C CA . LYS A 1 416 ? 22.234 5.98 25.109 1 90.88 416 LYS A CA 1
ATOM 3356 C C . LYS A 1 416 ? 21.969 5.707 23.641 1 90.88 416 LYS A C 1
ATOM 3358 O O . LYS A 1 416 ? 20.875 5.945 23.141 1 90.88 416 LYS A O 1
ATOM 3363 N N . ARG A 1 417 ? 23.031 5.281 22.922 1 88.25 417 ARG A N 1
ATOM 3364 C CA . ARG A 1 417 ? 22.922 5 21.5 1 88.25 417 ARG A CA 1
ATOM 3365 C C . ARG A 1 417 ? 23.484 3.619 21.172 1 88.25 417 ARG A C 1
ATOM 3367 O O . ARG A 1 417 ? 24.422 3.16 21.812 1 88.25 417 ARG A O 1
ATOM 3374 N N . TRP A 1 418 ? 22.984 2.955 20.219 1 85.19 418 TRP A N 1
ATOM 3375 C CA . TRP A 1 418 ? 23.453 1.652 19.766 1 85.19 418 TRP A CA 1
ATOM 3376 C C . TRP A 1 418 ? 24.703 1.796 18.922 1 85.19 418 TRP A C 1
ATOM 3378 O O . TRP A 1 418 ? 24.75 2.619 18 1 85.19 418 TRP A O 1
ATOM 3388 N N . SER A 1 419 ? 25.656 0.982 19.297 1 83.5 419 SER A N 1
ATOM 3389 C CA . SER A 1 419 ? 26.875 0.903 18.5 1 83.5 419 SER A CA 1
ATOM 3390 C C . SER A 1 419 ? 26.922 -0.373 17.672 1 83.5 419 SER A C 1
ATOM 3392 O O . SER A 1 419 ? 26.938 -1.478 18.219 1 83.5 419 SER A O 1
ATOM 3394 N N . VAL A 1 420 ? 26.859 -0.196 16.422 1 82.31 420 VAL A N 1
ATOM 3395 C CA . VAL A 1 420 ? 26.906 -1.338 15.516 1 82.31 420 VAL A CA 1
ATOM 3396 C C . VAL A 1 420 ? 28.234 -2.059 15.656 1 82.31 420 VAL A C 1
ATOM 3398 O O . VAL A 1 420 ? 28.297 -3.291 15.625 1 82.31 420 VAL A O 1
ATOM 3401 N N . THR A 1 421 ? 29.344 -1.23 15.797 1 77.56 421 THR A N 1
ATOM 3402 C CA . THR A 1 421 ? 30.688 -1.777 15.906 1 77.56 421 THR A CA 1
ATOM 3403 C C . THR A 1 421 ? 30.828 -2.609 17.188 1 77.56 421 THR A C 1
ATOM 3405 O O . THR A 1 421 ? 31.359 -3.725 17.141 1 77.56 421 THR A O 1
ATOM 3408 N N . ASP A 1 422 ? 30.281 -2.074 18.172 1 81.25 422 ASP A N 1
ATOM 3409 C CA . ASP A 1 422 ? 30.453 -2.732 19.469 1 81.25 422 ASP A CA 1
ATOM 3410 C C . ASP A 1 422 ? 29.281 -3.646 19.781 1 81.25 422 ASP A C 1
ATOM 3412 O O . ASP A 1 422 ? 29.312 -4.395 20.766 1 81.25 422 ASP A O 1
ATOM 3416 N N . LYS A 1 423 ? 28.219 -3.539 19.016 1 83.69 423 LYS A N 1
ATOM 3417 C CA . LYS A 1 423 ? 27 -4.332 19.188 1 83.69 423 LYS A CA 1
ATOM 3418 C C . LYS A 1 423 ? 26.438 -4.164 20.594 1 83.69 423 LYS A C 1
ATOM 3420 O O . LYS A 1 423 ? 26.062 -5.148 21.25 1 83.69 423 LYS A O 1
ATOM 3425 N N . LYS A 1 424 ? 26.594 -3.107 21.172 1 85.88 424 LYS A N 1
ATOM 3426 C CA . LYS A 1 424 ? 26.062 -2.76 22.484 1 85.88 424 LYS A CA 1
ATOM 3427 C C . LYS A 1 424 ? 25.625 -1.297 22.531 1 85.88 424 LYS A C 1
ATOM 3429 O O . LYS A 1 424 ? 25.984 -0.51 21.656 1 85.88 424 LYS A O 1
ATOM 3434 N N . TYR A 1 425 ? 24.844 -0.977 23.547 1 89.44 425 TYR A N 1
ATOM 3435 C CA . TYR A 1 425 ? 24.469 0.417 23.781 1 89.44 425 TYR A CA 1
ATOM 3436 C C . TYR A 1 425 ? 25.594 1.165 24.484 1 89.44 425 TYR A C 1
ATOM 3438 O O . TYR A 1 425 ? 26.188 0.654 25.438 1 89.44 425 TYR A O 1
ATOM 3446 N N . ILE A 1 426 ? 25.938 2.262 23.953 1 90.19 426 ILE A N 1
ATOM 3447 C CA . ILE A 1 426 ? 26.984 3.084 24.547 1 90.19 426 ILE A CA 1
ATOM 3448 C C . ILE A 1 426 ? 26.406 4.453 24.922 1 90.19 426 ILE A C 1
ATOM 3450 O O . ILE A 1 426 ? 25.422 4.898 24.328 1 90.19 426 ILE A O 1
ATOM 3454 N N . ASN A 1 427 ? 27.016 5.07 25.922 1 92 427 ASN A N 1
ATOM 3455 C CA . ASN A 1 427 ? 26.656 6.43 26.312 1 92 427 ASN A CA 1
ATOM 3456 C C . ASN A 1 427 ? 27.516 7.465 25.578 1 92 427 ASN A C 1
ATOM 3458 O O . ASN A 1 427 ? 28.75 7.41 25.625 1 92 427 ASN A O 1
ATOM 3462 N N . ILE A 1 428 ? 26.828 8.312 24.922 1 93.69 428 ILE A N 1
ATOM 3463 C CA . ILE A 1 428 ? 27.547 9.359 24.188 1 93.69 428 ILE A CA 1
ATOM 3464 C C . ILE A 1 428 ? 27.094 10.734 24.672 1 93.69 428 ILE A C 1
ATOM 3466 O O . ILE A 1 428 ? 25.906 10.938 24.953 1 93.69 428 ILE A O 1
ATOM 3470 N N . PRO A 1 429 ? 28.062 11.703 24.797 1 95.06 429 PRO A N 1
ATOM 3471 C CA . PRO A 1 429 ? 27.672 13.07 25.156 1 95.06 429 PRO A CA 1
ATOM 3472 C C . PRO A 1 429 ? 26.797 13.734 24.109 1 95.06 429 PRO A C 1
ATOM 3474 O O . PRO A 1 429 ? 27.078 13.633 22.906 1 95.06 429 PRO A O 1
ATOM 3477 N N . ARG A 1 430 ? 25.734 14.367 24.5 1 95.75 430 ARG A N 1
ATOM 3478 C CA . ARG A 1 430 ? 24.797 15.055 23.609 1 95.75 430 ARG A CA 1
ATOM 3479 C C . ARG A 1 430 ? 24.547 16.484 24.078 1 95.75 430 ARG A C 1
ATOM 3481 O O . ARG A 1 430 ? 24.094 16.703 25.188 1 95.75 430 ARG A O 1
ATOM 3488 N N . PRO A 1 431 ? 24.875 17.438 23.219 1 95.88 431 PRO A N 1
ATOM 3489 C CA . PRO A 1 431 ? 24.531 18.828 23.562 1 95.88 431 PRO A CA 1
ATOM 3490 C C . PRO A 1 431 ? 23.031 19.016 23.859 1 95.88 431 PRO A C 1
ATOM 3492 O O . PRO A 1 431 ? 22.203 18.328 23.266 1 95.88 431 PRO A O 1
ATOM 3495 N N . THR A 1 432 ? 22.672 19.922 24.703 1 94.62 432 THR A N 1
ATOM 3496 C CA . THR A 1 432 ? 21.297 20.172 25.141 1 94.62 432 THR A CA 1
ATOM 3497 C C . THR A 1 432 ? 20.453 20.656 23.969 1 94.62 432 THR A C 1
ATOM 3499 O O . THR A 1 432 ? 19.25 20.391 23.906 1 94.62 432 THR A O 1
ATOM 3502 N N . SER A 1 433 ? 21.062 21.453 23.078 1 94.56 433 SER A N 1
ATOM 3503 C CA . SER A 1 433 ? 20.328 21.922 21.906 1 94.56 433 SER A CA 1
ATOM 3504 C C . SER A 1 433 ? 19.797 20.75 21.078 1 94.56 433 SER A C 1
ATOM 3506 O O . SER A 1 433 ? 18.672 20.781 20.578 1 94.56 433 SER A O 1
ATOM 3508 N N . ILE A 1 434 ? 20.609 19.734 21 1 93.62 434 ILE A N 1
ATOM 3509 C CA . ILE A 1 434 ? 20.203 18.531 20.25 1 93.62 434 ILE A CA 1
ATOM 3510 C C . ILE A 1 434 ? 19.109 17.797 21.016 1 93.62 434 ILE A C 1
ATOM 3512 O O . ILE A 1 434 ? 18.141 17.328 20.406 1 93.62 434 ILE A O 1
ATOM 3516 N N . ALA A 1 435 ? 19.266 17.719 22.281 1 91.5 435 ALA A N 1
ATOM 3517 C CA . ALA A 1 435 ? 18.266 17.062 23.109 1 91.5 435 ALA A CA 1
ATOM 3518 C C . ALA A 1 435 ? 16.906 17.766 23 1 91.5 435 ALA A C 1
ATOM 3520 O O . ALA A 1 435 ? 15.867 17.109 22.906 1 91.5 435 ALA A O 1
ATOM 3521 N N . GLU A 1 436 ? 16.984 19.031 23.031 1 90.31 436 GLU A N 1
ATOM 3522 C CA . GLU A 1 436 ? 15.781 19.844 22.922 1 90.31 436 GLU A CA 1
ATOM 3523 C C . GLU A 1 436 ? 15.086 19.609 21.578 1 90.31 436 GLU A C 1
ATOM 3525 O O . GLU A 1 436 ? 13.875 19.375 21.531 1 90.31 436 GLU A O 1
ATOM 3530 N N . TYR A 1 437 ? 15.797 19.625 20.578 1 90.12 437 TYR A N 1
ATOM 3531 C CA . TYR A 1 437 ? 15.234 19.406 19.25 1 90.12 437 TYR A CA 1
ATOM 3532 C C . TYR A 1 437 ? 14.602 18.016 19.156 1 90.12 437 TYR A C 1
ATOM 3534 O O . TYR A 1 437 ? 13.492 17.875 18.641 1 90.12 437 TYR A O 1
ATOM 3542 N N . ASN A 1 438 ? 15.305 17.031 19.688 1 83 438 ASN A N 1
ATOM 3543 C CA . ASN A 1 438 ? 14.805 15.664 19.656 1 83 438 ASN A CA 1
ATOM 3544 C C . ASN A 1 438 ? 13.5 15.516 20.422 1 83 438 ASN A C 1
ATOM 3546 O O . ASN A 1 438 ? 12.656 14.695 20.078 1 83 438 ASN A O 1
ATOM 3550 N N . SER A 1 439 ? 13.336 16.219 21.375 1 80.69 439 SER A N 1
ATOM 3551 C CA . SER A 1 439 ? 12.125 16.141 22.188 1 80.69 439 SER A CA 1
ATOM 3552 C C . SER A 1 439 ? 10.906 16.625 21.406 1 80.69 439 SER A C 1
ATOM 3554 O O . SER A 1 439 ? 9.781 16.203 21.656 1 80.69 439 SER A O 1
ATOM 3556 N N . PHE A 1 440 ? 11.148 17.609 20.484 1 78.44 440 PHE A N 1
ATOM 3557 C CA . PHE A 1 440 ? 10.078 18.094 19.625 1 78.44 440 PHE A CA 1
ATOM 3558 C C . PHE A 1 440 ? 9.664 17.031 18.625 1 78.44 440 PHE A C 1
ATOM 3560 O O . PHE A 1 440 ? 8.469 16.844 18.375 1 78.44 440 PHE A O 1
ATOM 3567 N N . MET A 1 441 ? 10.648 16.391 17.938 1 68.94 441 MET A N 1
ATOM 3568 C CA . MET A 1 441 ? 10.414 15.445 16.844 1 68.94 441 MET A CA 1
ATOM 3569 C C . MET A 1 441 ? 9.688 14.203 17.344 1 68.94 441 MET A C 1
ATOM 3571 O O . MET A 1 441 ? 8.828 13.656 16.656 1 68.94 441 MET A O 1
ATOM 3575 N N . GLY A 1 442 ? 10.047 13.688 18.438 1 57.25 442 GLY A N 1
ATOM 3576 C CA . GLY A 1 442 ? 9.375 12.531 19.016 1 57.25 442 GLY A CA 1
ATOM 3577 C C . GLY A 1 442 ? 7.949 12.82 19.453 1 57.25 442 GLY A C 1
ATOM 3578 O O . GLY A 1 442 ? 7.125 11.906 19.547 1 57.25 442 GLY A O 1
ATOM 3579 N N . GLY A 1 443 ? 7.727 13.945 19.703 1 51.31 443 GLY A N 1
ATOM 3580 C CA . GLY A 1 443 ? 6.434 14.297 20.266 1 51.31 443 GLY A CA 1
ATOM 3581 C C . GLY A 1 443 ? 5.402 14.656 19.203 1 51.31 443 GLY A C 1
ATOM 3582 O O . GLY A 1 443 ? 4.199 14.539 19.438 1 51.31 443 GLY A O 1
ATOM 3583 N N . VAL A 1 444 ? 5.867 15.312 18.234 1 51.88 444 VAL A N 1
ATOM 3584 C CA . VAL A 1 444 ? 4.852 15.703 17.266 1 51.88 444 VAL A CA 1
ATOM 3585 C C . VAL A 1 444 ? 4.465 14.5 16.406 1 51.88 444 VAL A C 1
ATOM 3587 O O . VAL A 1 444 ? 5.27 14.016 15.609 1 51.88 444 VAL A O 1
ATOM 3590 N N . ASP A 1 445 ? 3.766 13.602 16.891 1 51.62 445 ASP A N 1
ATOM 3591 C CA . ASP A 1 445 ? 3.049 12.477 16.312 1 51.62 445 ASP A CA 1
ATOM 3592 C C . ASP A 1 445 ? 2.312 12.891 15.031 1 51.62 445 ASP A C 1
ATOM 3594 O O . ASP A 1 445 ? 1.223 12.391 14.75 1 51.62 445 ASP A O 1
ATOM 3598 N N . LEU A 1 446 ? 2.842 13.961 14.555 1 52.38 446 LEU A N 1
ATOM 3599 C CA . LEU A 1 446 ? 2.107 14.461 13.398 1 52.38 446 LEU A CA 1
ATOM 3600 C C . LEU A 1 446 ? 1.962 13.367 12.336 1 52.38 446 LEU A C 1
ATOM 3602 O O . LEU A 1 446 ? 0.893 13.219 11.742 1 52.38 446 LEU A O 1
ATOM 3606 N N . TYR A 1 447 ? 3.182 12.703 12.094 1 46.59 447 TYR A N 1
ATOM 3607 C CA . TYR A 1 447 ? 3.176 11.695 11.039 1 46.59 447 TYR A CA 1
ATOM 3608 C C . TYR A 1 447 ? 2.186 10.578 11.352 1 46.59 447 TYR A C 1
ATOM 3610 O O . TYR A 1 447 ? 1.383 10.195 10.5 1 46.59 447 TYR A O 1
ATOM 3618 N N . ASP A 1 448 ? 2.373 10.156 12.516 1 48.59 448 ASP A N 1
ATOM 3619 C CA . ASP A 1 448 ? 1.477 9.055 12.867 1 48.59 448 ASP A CA 1
ATOM 3620 C C . ASP A 1 448 ? 0.02 9.516 12.859 1 48.59 448 ASP A C 1
ATOM 3622 O O . ASP A 1 448 ? -0.871 8.758 12.469 1 48.59 448 ASP A O 1
ATOM 3626 N N . MET A 1 449 ? -0.068 10.773 13.352 1 50.88 449 MET A N 1
ATOM 3627 C CA . MET A 1 449 ? -1.428 11.305 13.336 1 50.88 449 MET A CA 1
ATOM 3628 C C . MET A 1 449 ? -1.973 11.367 11.914 1 50.88 449 MET A C 1
ATOM 3630 O O . MET A 1 449 ? -3.107 10.961 11.656 1 50.88 449 MET A O 1
ATOM 3634 N N . LEU A 1 450 ? -1.062 11.859 11.055 1 46.91 450 LEU A N 1
ATOM 3635 C CA . LEU A 1 450 ? -1.497 12.023 9.672 1 46.91 450 LEU A CA 1
ATOM 3636 C C . LEU A 1 450 ? -1.698 10.664 9 1 46.91 450 LEU A C 1
ATOM 3638 O O . LEU A 1 450 ? -2.646 10.477 8.234 1 46.91 450 LEU A O 1
ATOM 3642 N N . VAL A 1 451 ? -0.724 9.812 9.312 1 46.19 451 VAL A N 1
ATOM 3643 C CA . VAL A 1 451 ? -0.833 8.461 8.781 1 46.19 451 VAL A CA 1
ATOM 3644 C C . VAL A 1 451 ? -2.143 7.828 9.25 1 46.19 451 VAL A C 1
ATOM 3646 O O . VAL A 1 451 ? -2.822 7.152 8.477 1 46.19 451 VAL A O 1
ATOM 3649 N N . GLU A 1 452 ? -2.367 8.078 10.562 1 46.03 452 GLU A N 1
ATOM 3650 C CA . GLU A 1 452 ? -3.58 7.504 11.141 1 46.03 452 GLU A CA 1
ATOM 3651 C C . GLU A 1 452 ? -4.828 8.086 10.484 1 46.03 452 GLU A C 1
ATOM 3653 O O . GLU A 1 452 ? -5.832 7.391 10.32 1 46.03 452 GLU A O 1
ATOM 3658 N N . ILE A 1 453 ? -4.66 9.391 10.328 1 45.16 453 ILE A N 1
ATOM 3659 C CA . ILE A 1 453 ? -5.836 10.023 9.742 1 45.16 453 ILE A CA 1
ATOM 3660 C C . ILE A 1 453 ? -6.117 9.414 8.367 1 45.16 453 ILE A C 1
ATOM 3662 O O . ILE A 1 453 ? -7.273 9.18 8.016 1 45.16 453 ILE A O 1
ATOM 3666 N N . TYR A 1 454 ? -5.043 9.258 7.648 1 41.06 454 TYR A N 1
ATOM 3667 C CA . TYR A 1 454 ? -5.281 8.805 6.285 1 41.06 454 TYR A CA 1
ATOM 3668 C C . TYR A 1 454 ? -5.449 7.289 6.242 1 41.06 454 TYR A C 1
ATOM 3670 O O . TYR A 1 454 ? -6.156 6.762 5.379 1 41.06 454 TYR A O 1
ATOM 3678 N N . ARG A 1 455 ? -4.438 6.574 6.98 1 42.34 455 ARG A N 1
ATOM 3679 C CA . ARG A 1 455 ? -4.504 5.121 6.879 1 42.34 455 ARG A CA 1
ATOM 3680 C C . ARG A 1 455 ? -5.602 4.559 7.781 1 42.34 455 ARG A C 1
ATOM 3682 O O . ARG A 1 455 ? -5.434 4.492 9 1 42.34 455 ARG A O 1
ATOM 3689 N N . VAL A 1 456 ? -6.715 4.891 7.5 1 38.81 456 VAL A N 1
ATOM 3690 C CA . VAL A 1 456 ? -7.75 4.207 8.266 1 38.81 456 VAL A CA 1
ATOM 3691 C C . VAL A 1 456 ? -7.316 2.768 8.547 1 38.81 456 VAL A C 1
ATOM 3693 O O . VAL A 1 456 ? -7.977 2.051 9.305 1 38.81 456 VAL A O 1
ATOM 3696 N N . ASN A 1 457 ? -6.422 2.164 7.832 1 37.09 457 ASN A N 1
ATOM 3697 C CA . ASN A 1 457 ? -6.145 0.771 8.172 1 37.09 457 ASN A CA 1
ATOM 3698 C C . ASN A 1 457 ? -5.297 0.657 9.43 1 37.09 457 ASN A C 1
ATOM 3700 O O . ASN A 1 457 ? -4.066 0.652 9.359 1 37.09 457 ASN A O 1
ATOM 3704 N N . ILE A 1 458 ? -5.531 1.271 10.492 1 34.72 458 ILE A N 1
ATOM 3705 C CA . ILE A 1 458 ? -4.715 1.331 11.695 1 34.72 458 ILE A CA 1
ATOM 3706 C C . ILE A 1 458 ? -4.57 -0.067 12.289 1 34.72 458 ILE A C 1
ATOM 3708 O O . ILE A 1 458 ? -5.566 -0.712 12.625 1 34.72 458 ILE A O 1
ATOM 3712 N N . ARG A 1 459 ? -3.529 -0.662 12.109 1 36.69 459 ARG A N 1
ATOM 3713 C CA . ARG A 1 459 ? -3.174 -1.769 12.992 1 36.69 459 ARG A CA 1
ATOM 3714 C C . ARG A 1 459 ? -3.473 -1.426 14.453 1 36.69 459 ARG A C 1
ATOM 3716 O O . ARG A 1 459 ? -3.35 -0.269 14.859 1 36.69 459 ARG A O 1
ATOM 3723 N N . GLN A 1 460 ? -4.324 -2.219 15.133 1 34.22 460 GLN A N 1
ATOM 3724 C CA . GLN A 1 460 ? -4.75 -2.076 16.516 1 34.22 460 GLN A CA 1
ATOM 3725 C C . GLN A 1 460 ? -3.604 -1.586 17.391 1 34.22 460 GLN A C 1
ATOM 3727 O O . GLN A 1 460 ? -2.715 -2.359 17.75 1 34.22 460 GLN A O 1
ATOM 3732 N N . LEU A 1 461 ? -2.908 -0.627 17.078 1 31.66 461 LEU A N 1
ATOM 3733 C CA . LEU A 1 461 ? -2.057 -0.225 18.188 1 31.66 461 LEU A CA 1
ATOM 3734 C C . LEU A 1 461 ? -2.879 -0.03 19.469 1 31.66 461 LEU A C 1
ATOM 3736 O O . LEU A 1 461 ? -4.043 0.368 19.391 1 31.66 461 LEU A O 1
ATOM 3740 N N . LYS A 1 462 ? -2.447 -0.727 20.594 1 33.69 462 LYS A N 1
ATOM 3741 C CA . LYS A 1 462 ? -2.951 -0.567 21.953 1 33.69 462 LYS A CA 1
ATOM 3742 C C . LYS A 1 462 ? -3.205 0.903 22.266 1 33.69 462 LYS A C 1
ATOM 3744 O O . LYS A 1 462 ? -2.395 1.546 22.938 1 33.69 462 LYS A O 1
ATOM 3749 N N . ILE A 1 463 ? -3.357 1.705 21.406 1 32.66 463 ILE A N 1
ATOM 3750 C CA . ILE A 1 463 ? -3.58 3.027 21.984 1 32.66 463 ILE A CA 1
ATOM 3751 C C . ILE A 1 463 ? -4.695 2.955 23.031 1 32.66 463 ILE A C 1
ATOM 3753 O O . ILE A 1 463 ? -5.742 2.346 22.781 1 32.66 463 ILE A O 1
ATOM 3757 N N . LYS A 1 464 ? -4.492 3.477 24.328 1 34.44 464 LYS A N 1
ATOM 3758 C CA . LYS A 1 464 ? -5.348 3.771 25.469 1 34.44 464 LYS A CA 1
ATOM 3759 C C . LYS A 1 464 ? -6.77 4.105 25.031 1 34.44 464 LYS A C 1
ATOM 3761 O O . LYS A 1 464 ? -7 4.418 23.859 1 34.44 464 LYS A O 1
ATOM 3766 N N . LYS A 1 465 ? -7.777 4.418 26.031 1 40.62 465 LYS A N 1
ATOM 3767 C CA . LYS A 1 465 ? -9.188 4.707 26.266 1 40.62 465 LYS A CA 1
ATOM 3768 C C . LYS A 1 465 ? -9.695 5.777 25.297 1 40.62 465 LYS A C 1
ATOM 3770 O O . LYS A 1 465 ? -10.836 6.227 25.406 1 40.62 465 LYS A O 1
ATOM 3775 N N . THR A 1 466 ? -8.859 6.555 24.562 1 41.56 466 THR A N 1
ATOM 3776 C CA . THR A 1 466 ? -9.375 7.625 23.719 1 41.56 466 THR A CA 1
ATOM 3777 C C . THR A 1 466 ? -10.133 7.055 22.531 1 41.56 466 THR A C 1
ATOM 3779 O O . THR A 1 466 ? -9.789 5.992 22.016 1 41.56 466 THR A O 1
ATOM 3782 N N . MET A 1 467 ? -11.289 7.566 22.453 1 51.41 467 MET A N 1
ATOM 3783 C CA . MET A 1 467 ? -12.133 7.23 21.312 1 51.41 467 MET A CA 1
ATOM 3784 C C . MET A 1 467 ? -11.297 7.016 20.062 1 51.41 467 MET A C 1
ATOM 3786 O O . MET A 1 467 ? -10.594 7.922 19.609 1 51.41 467 MET A O 1
ATOM 3790 N N . SER A 1 468 ? -11.164 5.801 19.734 1 65.69 468 SER A N 1
ATOM 3791 C CA . SER A 1 468 ? -10.406 5.496 18.531 1 65.69 468 SER A CA 1
ATOM 3792 C C . SER A 1 468 ? -10.805 6.414 17.375 1 65.69 468 SER A C 1
ATOM 3794 O O . SER A 1 468 ? -11.93 6.914 17.344 1 65.69 468 SER A O 1
ATOM 3796 N N . LEU A 1 469 ? -9.875 7.082 16.781 1 74.06 469 LEU A N 1
ATOM 3797 C CA . LEU A 1 469 ? -10.109 7.918 15.617 1 74.06 469 LEU A CA 1
ATOM 3798 C C . LEU A 1 469 ? -11.133 7.27 14.68 1 74.06 469 LEU A C 1
ATOM 3800 O O . LEU A 1 469 ? -11.922 7.965 14.039 1 74.06 469 LEU A O 1
ATOM 3804 N N . LEU A 1 470 ? -11.172 6.043 14.812 1 78.94 470 LEU A N 1
ATOM 3805 C CA . LEU A 1 470 ? -12.141 5.336 13.984 1 78.94 470 LEU A CA 1
ATOM 3806 C C . LEU A 1 470 ? -13.555 5.555 14.492 1 78.94 470 LEU A C 1
ATOM 3808 O O . LEU A 1 470 ? -14.469 5.812 13.711 1 78.94 470 LEU A O 1
ATOM 3812 N N . LYS A 1 471 ? -13.68 5.379 15.805 1 82.75 471 LYS A N 1
ATOM 3813 C CA . LYS A 1 471 ? -14.992 5.629 16.406 1 82.75 471 LYS A CA 1
ATOM 3814 C C . LYS A 1 471 ? -15.43 7.074 16.188 1 82.75 471 LYS A C 1
ATOM 3816 O O . LYS A 1 471 ? -16.594 7.336 15.875 1 82.75 471 LYS A O 1
ATOM 3821 N N . PHE A 1 472 ? -14.5 7.938 16.375 1 84.56 472 PHE A N 1
ATOM 3822 C CA . PHE A 1 472 ? -14.773 9.352 16.141 1 84.56 472 PHE A CA 1
ATOM 3823 C C . PHE A 1 472 ? -15.281 9.578 14.719 1 84.56 472 PHE A C 1
ATOM 3825 O O . PHE A 1 472 ? -16.328 10.18 14.523 1 84.56 472 PHE A O 1
ATOM 3832 N N . LYS A 1 473 ? -14.602 9.031 13.758 1 85.62 473 LYS A N 1
ATOM 3833 C CA . LYS A 1 473 ? -14.953 9.195 12.352 1 85.62 473 LYS A CA 1
ATOM 3834 C C . LYS A 1 473 ? -16.312 8.586 12.047 1 85.62 473 LYS A C 1
ATOM 3836 O O . LYS A 1 473 ? -17.125 9.18 11.336 1 85.62 473 LYS A O 1
ATOM 3841 N N . SER A 1 474 ? -16.484 7.445 12.562 1 87.62 474 SER A N 1
ATOM 3842 C CA . SER A 1 474 ? -17.75 6.758 12.32 1 87.62 474 SER A CA 1
ATOM 3843 C C . SER A 1 474 ? -18.922 7.531 12.906 1 87.62 474 SER A C 1
ATOM 3845 O O . SER A 1 474 ? -19.984 7.629 12.289 1 87.62 474 SER A O 1
ATOM 3847 N N . GLU A 1 475 ? -18.75 8.086 14.078 1 90.69 475 GLU A N 1
ATOM 3848 C CA . GLU A 1 475 ? -19.812 8.859 14.727 1 90.69 475 GLU A CA 1
ATOM 3849 C C . GLU A 1 475 ? -20.109 10.141 13.961 1 90.69 475 GLU A C 1
ATOM 3851 O O . GLU A 1 475 ? -21.266 10.531 13.82 1 90.69 475 GLU A O 1
ATOM 3856 N N . VAL A 1 476 ? -19.078 10.758 13.531 1 93.44 476 VAL A N 1
ATOM 3857 C CA . VAL A 1 476 ? -19.266 11.961 12.727 1 93.44 476 VAL A CA 1
ATOM 3858 C C . VAL A 1 476 ? -20.016 11.617 11.445 1 93.44 476 VAL A C 1
ATOM 3860 O O . VAL A 1 476 ? -20.984 12.297 11.086 1 93.44 476 VAL A O 1
ATOM 3863 N N . ALA A 1 477 ? -19.562 10.57 10.781 1 93.56 477 ALA A N 1
ATOM 3864 C CA . ALA A 1 477 ? -20.203 10.141 9.547 1 93.56 477 ALA A CA 1
ATOM 3865 C C . ALA A 1 477 ? -21.688 9.867 9.773 1 93.56 477 ALA A C 1
ATOM 3867 O O . ALA A 1 477 ? -22.531 10.312 9 1 93.56 477 ALA A O 1
ATOM 3868 N N . HIS A 1 478 ? -21.984 9.203 10.828 1 93.31 478 HIS A N 1
ATOM 3869 C CA . HIS A 1 478 ? -23.375 8.852 11.133 1 93.31 478 HIS A CA 1
ATOM 3870 C C . HIS A 1 478 ? -24.203 10.086 11.43 1 93.31 478 HIS A C 1
ATOM 3872 O O . HIS A 1 478 ? -25.344 10.203 10.961 1 93.31 478 HIS A O 1
ATOM 3878 N N . ALA A 1 479 ? -23.672 10.969 12.172 1 94.44 479 ALA A N 1
ATOM 3879 C CA . ALA A 1 479 ? -24.375 12.195 12.508 1 94.44 479 ALA A CA 1
ATOM 3880 C C . ALA A 1 479 ? -24.672 13.016 11.258 1 94.44 479 ALA A C 1
ATOM 3882 O O . ALA A 1 479 ? -25.781 13.562 11.117 1 94.44 479 ALA A O 1
ATOM 3883 N N . LEU A 1 480 ? -23.734 13.102 10.422 1 94.88 480 LEU A N 1
ATOM 3884 C CA . LEU A 1 480 ? -23.891 13.852 9.188 1 94.88 480 LEU A CA 1
ATOM 3885 C C . LEU A 1 480 ? -25 13.242 8.328 1 94.88 480 LEU A C 1
ATOM 3887 O O . LEU A 1 480 ? -25.766 13.961 7.684 1 94.88 480 LEU A O 1
ATOM 3891 N N . LEU A 1 481 ? -25.078 11.969 8.281 1 94.25 481 LEU A N 1
ATOM 3892 C CA . LEU A 1 481 ? -26.094 11.281 7.477 1 94.25 481 LEU A CA 1
ATOM 3893 C C . LEU A 1 481 ? -27.5 11.609 7.969 1 94.25 481 LEU A C 1
ATOM 3895 O O . LEU A 1 481 ? -28.469 11.5 7.215 1 94.25 481 LEU A O 1
ATOM 3899 N N . GLN A 1 482 ? -27.656 11.961 9.188 1 91.81 482 GLN A N 1
ATOM 3900 C CA . GLN A 1 482 ? -28.969 12.219 9.781 1 91.81 482 GLN A CA 1
ATOM 3901 C C . GLN A 1 482 ? -29.438 13.641 9.484 1 91.81 482 GLN A C 1
ATOM 3903 O O . GLN A 1 482 ? -30.562 14.016 9.828 1 91.81 482 GLN A O 1
ATOM 3908 N N . ALA A 1 483 ? -28.656 14.312 8.812 1 90.62 483 ALA A N 1
ATOM 3909 C CA . ALA A 1 483 ? -29.016 15.695 8.508 1 90.62 483 ALA A CA 1
ATOM 3910 C C . ALA A 1 483 ? -30.312 15.766 7.719 1 90.62 483 ALA A C 1
ATOM 3912 O O . ALA A 1 483 ? -30.5 15.047 6.734 1 90.62 483 ALA A O 1
ATOM 3913 N N . GLY A 1 484 ? -31.234 16.594 8.078 1 81.88 484 GLY A N 1
ATOM 3914 C CA . GLY A 1 484 ? -32.469 16.828 7.363 1 81.88 484 GLY A CA 1
ATOM 3915 C C . GLY A 1 484 ? -33.562 15.82 7.715 1 81.88 484 GLY A C 1
ATOM 3916 O O . GLY A 1 484 ? -34.719 15.953 7.273 1 81.88 484 GLY A O 1
ATOM 3917 N N . LYS A 1 485 ? -33.25 14.664 8.25 1 74.62 485 LYS A N 1
ATOM 3918 C CA . LYS A 1 485 ? -34.219 13.617 8.531 1 74.62 485 LYS A CA 1
ATOM 3919 C C . LYS A 1 485 ? -35.125 14.008 9.703 1 74.62 485 LYS A C 1
ATOM 3921 O O . LYS A 1 485 ? -36.281 13.625 9.75 1 74.62 485 LYS A O 1
ATOM 3926 N N . ASN A 1 486 ? -34.75 14.648 10.703 1 58.5 486 ASN A N 1
ATOM 3927 C CA . ASN A 1 486 ? -35.656 15 11.797 1 58.5 486 ASN A CA 1
ATOM 3928 C C . ASN A 1 486 ? -36.75 15.938 11.336 1 58.5 486 ASN A C 1
ATOM 3930 O O . ASN A 1 486 ? -37.625 16.312 12.117 1 58.5 486 ASN A O 1
ATOM 3934 N N . LYS A 1 487 ? -36.75 16.531 10.258 1 47.31 487 LYS A N 1
ATOM 3935 C CA . LYS A 1 487 ? -37.906 17.344 9.867 1 47.31 487 LYS A CA 1
ATOM 3936 C C . LYS A 1 487 ? -39.094 16.469 9.539 1 47.31 487 LYS A C 1
ATOM 3938 O O . LYS A 1 487 ? -40.031 16.906 8.867 1 47.31 487 LYS A O 1
ATOM 3943 N N . LEU A 1 488 ? -39.062 15.297 9.797 1 39.12 488 LEU A N 1
ATOM 3944 C CA . LEU A 1 488 ? -40.312 14.57 9.602 1 39.12 488 LEU A CA 1
ATOM 3945 C C . LEU A 1 488 ? -41.438 15.227 10.367 1 39.12 488 LEU A C 1
ATOM 3947 O O . LEU A 1 488 ? -41.25 15.719 11.477 1 39.12 488 LEU A O 1
ATOM 3951 N N . ASN A 1 489 ? -42.594 15.445 9.656 1 35.56 489 ASN A N 1
ATOM 3952 C CA . ASN A 1 489 ? -43.938 15.938 9.852 1 35.56 489 ASN A CA 1
ATOM 3953 C C . ASN A 1 489 ? -44.594 15.344 11.102 1 35.56 489 ASN A C 1
ATOM 3955 O O . ASN A 1 489 ? -44.656 14.117 11.25 1 35.56 489 ASN A O 1
ATOM 3959 N N . LYS A 1 490 ? -44.469 15.852 12.18 1 32.94 490 LYS A N 1
ATOM 3960 C CA . LYS A 1 490 ? -45.625 15.508 12.984 1 32.94 490 LYS A CA 1
ATOM 3961 C C . LYS A 1 490 ? -46.906 15.492 12.141 1 32.94 490 LYS A C 1
ATOM 3963 O O . LYS A 1 490 ? -47.125 16.391 11.32 1 32.94 490 LYS A O 1
ATOM 3968 N N . ARG A 1 491 ? -47.5 14.32 11.836 1 34.62 491 ARG A N 1
ATOM 3969 C CA . ARG A 1 491 ? -48.844 14.211 11.32 1 34.62 491 ARG A CA 1
ATOM 3970 C C . ARG A 1 491 ? -49.75 15.32 11.867 1 34.62 491 ARG A C 1
ATOM 3972 O O . ARG A 1 491 ? -50.344 15.172 12.945 1 34.62 491 ARG A O 1
ATOM 3979 N N . GLY A 1 492 ? -49.281 16.516 12.203 1 31.17 492 GLY A N 1
ATOM 3980 C CA . GLY A 1 492 ? -50.469 17.312 12.391 1 31.17 492 GLY A CA 1
ATOM 3981 C C . GLY A 1 492 ? -51.438 17.266 11.203 1 31.17 492 GLY A C 1
ATOM 3982 O O . GLY A 1 492 ? -51.062 16.734 10.148 1 31.17 492 GLY A O 1
ATOM 3983 N N . ARG A 1 493 ? -52.781 17.594 11.359 1 32.56 493 ARG A N 1
ATOM 3984 C CA . ARG A 1 493 ? -53.844 17.641 10.367 1 32.56 493 ARG A CA 1
ATOM 3985 C C . ARG A 1 493 ? -53.344 18.219 9.047 1 32.56 493 ARG A C 1
ATOM 3987 O O . ARG A 1 493 ? -52.594 19.203 9.039 1 32.56 493 ARG A O 1
ATOM 3994 N N . PRO A 1 494 ? -53.406 17.391 7.953 1 34.38 494 PRO A N 1
ATOM 3995 C CA . PRO A 1 494 ? -53.094 17.797 6.582 1 34.38 494 PRO A CA 1
ATOM 3996 C C . PRO A 1 494 ? -53.5 19.234 6.281 1 34.38 494 PRO A C 1
ATOM 3998 O O . PRO A 1 494 ? -54.688 19.594 6.457 1 34.38 494 PRO A O 1
ATOM 4001 N N . SER A 1 495 ? -52.844 20.188 6.789 1 30.34 495 SER A N 1
ATOM 4002 C CA . SER A 1 495 ? -53.344 21.422 6.176 1 30.34 495 SER A CA 1
ATOM 4003 C C . SER A 1 495 ? -53.375 21.297 4.656 1 30.34 495 SER A C 1
ATOM 4005 O O . SER A 1 495 ? -52.656 20.484 4.07 1 30.34 495 SER A O 1
ATOM 4007 N N . LEU A 1 496 ? -54.406 21.797 3.93 1 30.67 496 LEU A N 1
ATOM 4008 C CA . LEU A 1 496 ? -55 21.812 2.596 1 30.67 496 LEU A CA 1
ATOM 4009 C C . LEU A 1 496 ? -53.938 22.062 1.532 1 30.67 496 LEU A C 1
ATOM 4011 O O . LEU A 1 496 ? -54.25 22.25 0.358 1 30.67 496 LEU A O 1
ATOM 4015 N N . SER A 1 497 ? -52.688 22.438 1.887 1 29.59 497 SER A N 1
ATOM 4016 C CA . SER A 1 497 ? -52.062 22.922 0.66 1 29.59 497 SER A CA 1
ATOM 4017 C C . SER A 1 497 ? -51.719 21.766 -0.278 1 29.59 497 SER A C 1
ATOM 4019 O O . SER A 1 497 ? -51.438 20.656 0.175 1 29.59 497 SER A O 1
ATOM 4021 N N . THR A 1 498 ? -52.188 21.703 -1.547 1 31.92 498 THR A N 1
ATOM 4022 C CA . THR A 1 498 ? -52.281 20.891 -2.754 1 31.92 498 THR A CA 1
ATOM 4023 C C . THR A 1 498 ? -50.906 20.359 -3.152 1 31.92 498 THR A C 1
ATOM 4025 O O . THR A 1 498 ? -50.656 20.078 -4.328 1 31.92 498 THR A O 1
ATOM 4028 N N . THR A 1 499 ? -50.031 20.219 -2.223 1 31.48 499 THR A N 1
ATOM 4029 C CA . THR A 1 499 ? -48.781 19.828 -2.893 1 31.48 499 THR A CA 1
ATOM 4030 C C . THR A 1 499 ? -48.938 18.469 -3.559 1 31.48 499 THR A C 1
ATOM 4032 O O . THR A 1 499 ? -49.5 17.531 -2.971 1 31.48 499 THR A O 1
ATOM 4035 N N . PRO A 1 500 ? -48.719 18.359 -4.926 1 32.75 500 PRO A N 1
ATOM 4036 C CA . PRO A 1 500 ? -49.031 17.156 -5.703 1 32.75 500 PRO A CA 1
ATOM 4037 C C . PRO A 1 500 ? -48.406 15.898 -5.109 1 32.75 500 PRO A C 1
ATOM 4039 O O . PRO A 1 500 ? -47.406 15.977 -4.391 1 32.75 500 PRO A O 1
ATOM 4042 N N . PRO A 1 501 ? -49.156 14.766 -5.109 1 30.7 501 PRO A N 1
ATOM 4043 C CA . PRO A 1 501 ? -48.844 13.445 -4.555 1 30.7 501 PRO A CA 1
ATOM 4044 C C . PRO A 1 501 ? -47.469 12.922 -5.027 1 30.7 501 PRO A C 1
ATOM 4046 O O . PRO A 1 501 ? -47.156 13.031 -6.211 1 30.7 501 PRO A O 1
ATOM 4049 N N . THR A 1 502 ? -46.531 13.039 -4.281 1 28.45 502 THR A N 1
ATOM 4050 C CA . THR A 1 502 ? -45.219 12.516 -4.594 1 28.45 502 THR A CA 1
ATOM 4051 C C . THR A 1 502 ? -45.281 11.07 -5.074 1 28.45 502 THR A C 1
ATOM 4053 O O . THR A 1 502 ? -46 10.25 -4.469 1 28.45 502 THR A O 1
ATOM 4056 N N . LYS A 1 503 ? -45 10.727 -6.387 1 30.16 503 LYS A N 1
ATOM 4057 C CA . LYS A 1 503 ? -45.094 9.414 -7.027 1 30.16 503 LYS A CA 1
ATOM 4058 C C . LYS A 1 503 ? -44.5 8.328 -6.125 1 30.16 503 LYS A C 1
ATOM 4060 O O . LYS A 1 503 ? -43.438 8.492 -5.555 1 30.16 503 LYS A O 1
ATOM 4065 N N . LYS A 1 504 ? -45.25 7.41 -5.672 1 27.39 504 LYS A N 1
ATOM 4066 C CA . LYS A 1 504 ? -44.938 6.176 -4.957 1 27.39 504 LYS A CA 1
ATOM 4067 C C . LYS A 1 504 ? -43.75 5.465 -5.582 1 27.39 504 LYS A C 1
ATOM 4069 O O . LYS A 1 504 ? -43.75 5.195 -6.785 1 27.39 504 LYS A O 1
ATOM 4074 N N . ARG A 1 505 ? -42.594 5.605 -5.129 1 30.58 505 ARG A N 1
ATOM 4075 C CA . ARG A 1 505 ? -41.406 4.848 -5.566 1 30.58 505 ARG A CA 1
ATOM 4076 C C . ARG A 1 505 ? -41.75 3.359 -5.66 1 30.58 505 ARG A C 1
ATOM 4078 O O . ARG A 1 505 ? -42.219 2.76 -4.695 1 30.58 505 ARG A O 1
ATOM 4085 N N . ARG A 1 506 ? -42.031 2.773 -6.844 1 30.14 506 ARG A N 1
ATOM 4086 C CA . ARG A 1 506 ? -42.219 1.343 -7.086 1 30.14 506 ARG A CA 1
ATOM 4087 C C . ARG A 1 506 ? -41.094 0.543 -6.402 1 30.14 506 ARG A C 1
ATOM 4089 O O . ARG A 1 506 ? -39.906 0.878 -6.523 1 30.14 506 ARG A O 1
ATOM 4096 N N . LEU A 1 507 ? -41.344 -0.106 -5.293 1 29.28 507 LEU A N 1
ATOM 4097 C CA . LEU A 1 507 ? -40.5 -1.096 -4.645 1 29.28 507 LEU A CA 1
ATOM 4098 C C . LEU A 1 507 ? -39.938 -2.092 -5.66 1 29.28 507 LEU A C 1
ATOM 4100 O O . LEU A 1 507 ? -40.688 -2.754 -6.363 1 29.28 507 LEU A O 1
ATOM 4104 N N . PHE A 1 508 ? -38.906 -1.784 -6.363 1 27.88 508 PHE A N 1
ATOM 4105 C CA . PHE A 1 508 ? -38.312 -2.75 -7.273 1 27.88 508 PHE A CA 1
ATOM 4106 C C . PHE A 1 508 ? -38 -4.059 -6.551 1 27.88 508 PHE A C 1
ATOM 4108 O O . PHE A 1 508 ? -37.25 -4.074 -5.586 1 27.88 508 PHE A O 1
ATOM 4115 N N . ALA A 1 509 ? -38.906 -5.02 -6.457 1 31.16 509 ALA A N 1
ATOM 4116 C CA . ALA A 1 509 ? -38.656 -6.379 -5.984 1 31.16 509 ALA A CA 1
ATOM 4117 C C . ALA A 1 509 ? -37.531 -7.035 -6.762 1 31.16 509 ALA A C 1
ATOM 4119 O O . ALA A 1 509 ? -37.5 -7.004 -7.992 1 31.16 509 ALA A O 1
ATOM 4120 N N . PRO A 1 510 ? -36.406 -7.246 -6.141 1 33.5 510 PRO A N 1
ATOM 4121 C CA . PRO A 1 510 ? -35.281 -7.867 -6.816 1 33.5 510 PRO A CA 1
ATOM 4122 C C . PRO A 1 510 ? -35.656 -9.164 -7.539 1 33.5 510 PRO A C 1
ATOM 4124 O O . PRO A 1 510 ? -36.562 -9.883 -7.098 1 33.5 510 PRO A O 1
ATOM 4127 N N . ARG A 1 511 ? -35.469 -9.289 -8.828 1 35.62 511 ARG A N 1
ATOM 4128 C CA . ARG A 1 511 ? -35.75 -10.484 -9.617 1 35.62 511 ARG A CA 1
ATOM 4129 C C . ARG A 1 511 ? -35.062 -11.711 -9.016 1 35.62 511 ARG A C 1
ATOM 4131 O O . ARG A 1 511 ? -33.906 -11.648 -8.602 1 35.62 511 ARG A O 1
ATOM 4138 N N . PRO A 1 512 ? -35.781 -12.781 -8.547 1 34.22 512 PRO A N 1
ATOM 4139 C CA . PRO A 1 512 ? -35.25 -14.023 -7.984 1 34.22 512 PRO A CA 1
ATOM 4140 C C . PRO A 1 512 ? -34.125 -14.609 -8.828 1 34.22 512 PRO A C 1
ATOM 4142 O O . PRO A 1 512 ? -34.031 -14.359 -10.031 1 34.22 512 PRO A O 1
ATOM 4145 N N . VAL A 1 513 ? -33 -15 -8.242 1 35.25 513 VAL A N 1
ATOM 4146 C CA . VAL A 1 513 ? -31.844 -15.602 -8.906 1 35.25 513 VAL A CA 1
ATOM 4147 C C . VAL A 1 513 ? -32.281 -16.812 -9.734 1 35.25 513 VAL A C 1
ATOM 4149 O O . VAL A 1 513 ? -33.25 -17.5 -9.367 1 35.25 513 VAL A O 1
ATOM 4152 N N . ASP A 1 514 ? -31.938 -16.828 -10.953 1 32.75 514 ASP A N 1
ATOM 4153 C CA . ASP A 1 514 ? -32.406 -17.781 -11.961 1 32.75 514 ASP A CA 1
ATOM 4154 C C . ASP A 1 514 ? -32.188 -19.219 -11.484 1 32.75 514 ASP A C 1
ATOM 4156 O O . ASP A 1 514 ? -32.938 -20.125 -11.875 1 32.75 514 ASP A O 1
ATOM 4160 N N . ASN A 1 515 ? -31.094 -19.453 -10.672 1 33.41 515 ASN A N 1
ATOM 4161 C CA . ASN A 1 515 ? -30.875 -20.859 -10.367 1 33.41 515 ASN A CA 1
ATOM 4162 C C . ASN A 1 515 ? -32.062 -21.453 -9.594 1 33.41 515 ASN A C 1
ATOM 4164 O O . ASN A 1 515 ? -32.125 -22.672 -9.438 1 33.41 515 ASN A O 1
ATOM 4168 N N . VAL A 1 516 ? -32.656 -20.625 -8.75 1 34.53 516 VAL A N 1
ATOM 4169 C CA . VAL A 1 516 ? -33.812 -21.141 -8.039 1 34.53 516 VAL A CA 1
ATOM 4170 C C . VAL A 1 516 ? -34.969 -21.375 -9.023 1 34.53 516 VAL A C 1
ATOM 4172 O O . VAL A 1 516 ? -36 -21.953 -8.672 1 34.53 516 VAL A O 1
ATOM 4175 N N . ARG A 1 517 ? -34.938 -20.594 -10.07 1 33.22 517 ARG A N 1
ATOM 4176 C CA . ARG A 1 517 ? -36.094 -20.703 -10.945 1 33.22 517 ARG A CA 1
ATOM 4177 C C . ARG A 1 517 ? -36.188 -22.109 -11.539 1 33.22 517 ARG A C 1
ATOM 4179 O O . ARG A 1 517 ? -37.312 -22.594 -11.797 1 33.22 517 ARG A O 1
ATOM 4186 N N . PHE A 1 518 ? -35.062 -22.547 -12.016 1 30.97 518 PHE A N 1
ATOM 4187 C CA . PHE A 1 518 ? -35.188 -23.734 -12.844 1 30.97 518 PHE A CA 1
ATOM 4188 C C . PHE A 1 518 ? -35.281 -24.984 -11.977 1 30.97 518 PHE A C 1
ATOM 4190 O O . PHE A 1 518 ? -34.406 -25.844 -12.023 1 30.97 518 PHE A O 1
ATOM 4197 N N . ASP A 1 519 ? -35.562 -24.766 -10.578 1 29.88 519 ASP A N 1
ATOM 4198 C CA . ASP A 1 519 ? -35.875 -26.031 -9.922 1 29.88 519 ASP A CA 1
ATOM 4199 C C . ASP A 1 519 ? -37 -26.766 -10.656 1 29.88 519 ASP A C 1
ATOM 4201 O O . ASP A 1 519 ? -37.969 -26.141 -11.102 1 29.88 519 ASP A O 1
ATOM 4205 N N . GLU A 1 520 ? -36.688 -27.547 -11.523 1 29.41 520 GLU A N 1
ATOM 4206 C CA . GLU A 1 520 ? -37.531 -28.406 -12.344 1 29.41 520 GLU A CA 1
ATOM 4207 C C . GLU A 1 520 ? -38.75 -28.906 -11.555 1 29.41 520 GLU A C 1
ATOM 4209 O O . GLU A 1 520 ? -39.375 -29.891 -11.945 1 29.41 520 GLU A O 1
ATOM 4214 N N . ILE A 1 521 ? -38.844 -28.375 -10.266 1 30.12 521 ILE A N 1
ATOM 4215 C CA . ILE A 1 521 ? -40.062 -28.922 -9.695 1 30.12 521 ILE A CA 1
ATOM 4216 C C . ILE A 1 521 ? -41.25 -28.578 -10.578 1 30.12 521 ILE A C 1
ATOM 4218 O O . ILE A 1 521 ? -41.375 -27.438 -11.031 1 30.12 521 ILE A O 1
ATOM 4222 N N . ALA A 1 522 ? -41.938 -29.656 -10.992 1 30.05 522 ALA A N 1
ATOM 4223 C CA . ALA A 1 522 ? -43 -29.938 -11.938 1 30.05 522 ALA A CA 1
ATOM 4224 C C . ALA A 1 522 ? -44.188 -29.016 -11.703 1 30.05 522 ALA A C 1
ATOM 4226 O O . ALA A 1 522 ? -44.906 -29.141 -10.695 1 30.05 522 ALA A O 1
ATOM 4227 N N . HIS A 1 523 ? -43.938 -27.688 -11.523 1 29.7 523 HIS A N 1
ATOM 4228 C CA . HIS A 1 523 ? -45.188 -26.969 -11.445 1 29.7 523 HIS A CA 1
ATOM 4229 C C . HIS A 1 523 ? -46.062 -27.219 -12.68 1 29.7 523 HIS A C 1
ATOM 4231 O O . HIS A 1 523 ? -45.781 -26.688 -13.758 1 29.7 523 HIS A O 1
ATOM 4237 N N . TRP A 1 524 ? -46.469 -28.484 -12.766 1 29.75 524 TRP A N 1
ATOM 4238 C CA . TRP A 1 524 ? -47.406 -28.891 -13.828 1 29.75 524 TRP A CA 1
ATOM 4239 C C . TRP A 1 524 ? -48.625 -27.984 -13.883 1 29.75 524 TRP A C 1
ATOM 4241 O O . TRP A 1 524 ? -49.156 -27.609 -12.844 1 29.75 524 TRP A O 1
ATOM 4251 N N . PRO A 1 525 ? -48.625 -27.125 -14.82 1 32.38 525 PRO A N 1
ATOM 4252 C CA . PRO A 1 525 ? -49.844 -26.344 -14.977 1 32.38 525 PRO A CA 1
ATOM 4253 C C . PRO A 1 525 ? -51.125 -27.203 -14.852 1 32.38 525 PRO A C 1
ATOM 4255 O O . PRO A 1 525 ? -51.188 -28.281 -15.422 1 32.38 525 PRO A O 1
ATOM 4258 N N . ILE A 1 526 ? -51.594 -27.375 -13.609 1 32.66 526 ILE A N 1
ATOM 4259 C CA . ILE A 1 526 ? -52.875 -28.094 -13.578 1 32.66 526 ILE A CA 1
ATOM 4260 C C . ILE A 1 526 ? -53.844 -27.438 -14.539 1 32.66 526 ILE A C 1
ATOM 4262 O O . ILE A 1 526 ? -54.125 -26.234 -14.445 1 32.66 526 ILE A O 1
ATOM 4266 N N . PRO A 1 527 ? -54.031 -28.031 -15.672 1 30.75 527 PRO A N 1
ATOM 4267 C CA . PRO A 1 527 ? -55.031 -27.547 -16.641 1 30.75 527 PRO A CA 1
ATOM 4268 C C . PRO A 1 527 ? -56.406 -27.297 -16.016 1 30.75 527 PRO A C 1
ATOM 4270 O O . PRO A 1 527 ? -56.969 -28.203 -15.391 1 30.75 527 PRO A O 1
ATOM 4273 N N . VAL A 1 528 ? -56.469 -26.281 -15.117 1 32.38 528 VAL A N 1
ATOM 4274 C CA . VAL A 1 528 ? -57.812 -26.094 -14.625 1 32.38 528 VAL A CA 1
ATOM 4275 C C . VAL A 1 528 ? -58.75 -25.812 -15.797 1 32.38 528 VAL A C 1
ATOM 4277 O O . VAL A 1 528 ? -58.375 -25.141 -16.766 1 32.38 528 VAL A O 1
ATOM 4280 N N . THR A 1 529 ? -59.656 -26.703 -16 1 25.98 529 THR A N 1
ATOM 4281 C CA . THR A 1 529 ? -60.719 -26.766 -17 1 25.98 529 THR A CA 1
ATOM 4282 C C . THR A 1 529 ? -61.469 -25.438 -17.062 1 25.98 529 THR A C 1
ATOM 4284 O O . THR A 1 529 ? -62.125 -25.141 -18.047 1 25.98 529 THR A O 1
ATOM 4287 N N . LYS A 1 530 ? -61.812 -24.766 -15.883 1 29.34 530 LYS A N 1
ATOM 4288 C CA . LYS A 1 530 ? -62.875 -23.781 -16.125 1 29.34 530 LYS A CA 1
ATOM 4289 C C . LYS A 1 530 ? -62.281 -22.5 -16.688 1 29.34 530 LYS A C 1
ATOM 4291 O O . LYS A 1 530 ? -61.344 -21.922 -16.141 1 29.34 530 LYS A O 1
ATOM 4296 N N . LYS A 1 531 ? -62.344 -22.234 -17.969 1 29.16 531 LYS A N 1
ATOM 4297 C CA . LYS A 1 531 ? -62.156 -21.031 -18.766 1 29.16 531 LYS A CA 1
ATOM 4298 C C . LYS A 1 531 ? -62.812 -19.812 -18.094 1 29.16 531 LYS A C 1
ATOM 4300 O O . LYS A 1 531 ? -64 -19.766 -17.906 1 29.16 531 LYS A O 1
ATOM 4305 N N . GLN A 1 532 ? -62.375 -19.281 -16.906 1 22.34 532 GLN A N 1
ATOM 4306 C CA . GLN A 1 532 ? -63.094 -18.109 -16.406 1 22.34 532 GLN A CA 1
ATOM 4307 C C . GLN A 1 532 ? -63 -16.938 -17.391 1 22.34 532 GLN A C 1
ATOM 4309 O O . GLN A 1 532 ? -61.906 -16.406 -17.594 1 22.34 532 GLN A O 1
ATOM 4314 N N . ARG A 1 533 ? -63.719 -16.922 -18.469 1 22.12 533 ARG A N 1
ATOM 4315 C CA . ARG A 1 533 ? -64.312 -15.703 -19 1 22.12 533 ARG A CA 1
ATOM 4316 C C . ARG A 1 533 ? -65.062 -14.938 -17.922 1 22.12 533 ARG A C 1
ATOM 4318 O O . ARG A 1 533 ? -65.75 -15.539 -17.094 1 22.12 533 ARG A O 1
ATOM 4325 N N . MET B 1 1 ? -15.352 16.5 -37.562 1 22.52 1 MET B N 1
ATOM 4326 C CA . MET B 1 1 ? -15.211 15.047 -37.562 1 22.52 1 MET B CA 1
ATOM 4327 C C . MET B 1 1 ? -14.312 14.578 -36.438 1 22.52 1 MET B C 1
ATOM 4329 O O . MET B 1 1 ? -13.164 15.016 -36.312 1 22.52 1 MET B O 1
ATOM 4333 N N . ASN B 1 2 ? -14.844 14.273 -35.25 1 23.81 2 ASN B N 1
ATOM 4334 C CA . ASN B 1 2 ? -14.32 13.969 -33.938 1 23.81 2 ASN B CA 1
ATOM 4335 C C . ASN B 1 2 ? -13.414 12.734 -33.969 1 23.81 2 ASN B C 1
ATOM 4337 O O . ASN B 1 2 ? -13.891 11.617 -34.188 1 23.81 2 ASN B O 1
ATOM 4341 N N . ARG B 1 3 ? -12.148 12.906 -34.531 1 30.97 3 ARG B N 1
ATOM 4342 C CA . ARG B 1 3 ? -11.242 11.805 -34.812 1 30.97 3 ARG B CA 1
ATOM 4343 C C . ARG B 1 3 ? -11.031 10.93 -33.594 1 30.97 3 ARG B C 1
ATOM 4345 O O . ARG B 1 3 ? -10.609 11.422 -32.531 1 30.97 3 ARG B O 1
ATOM 4352 N N . GLY B 1 4 ? -11.703 9.875 -33.469 1 30.75 4 GLY B N 1
ATOM 4353 C CA . GLY B 1 4 ? -11.719 8.789 -32.5 1 30.75 4 GLY B CA 1
ATOM 4354 C C . GLY B 1 4 ? -10.344 8.234 -32.188 1 30.75 4 GLY B C 1
ATOM 4355 O O . GLY B 1 4 ? -9.438 8.32 -33.031 1 30.75 4 GLY B O 1
ATOM 4356 N N . LEU B 1 5 ? -9.867 8.336 -31 1 34.38 5 LEU B N 1
ATOM 4357 C CA . LEU B 1 5 ? -8.555 7.832 -30.609 1 34.38 5 LEU B CA 1
ATOM 4358 C C . LEU B 1 5 ? -8.312 6.441 -31.188 1 34.38 5 LEU B C 1
ATOM 4360 O O . LEU B 1 5 ? -9.188 5.574 -31.109 1 34.38 5 LEU B O 1
ATOM 4364 N N . ASN B 1 6 ? -7.641 6.355 -32.375 1 34.09 6 ASN B N 1
ATOM 4365 C CA . ASN B 1 6 ? -7.375 5.078 -33.031 1 34.09 6 ASN B CA 1
ATOM 4366 C C . ASN B 1 6 ? -6.703 4.09 -32.094 1 34.09 6 ASN B C 1
ATOM 4368 O O . ASN B 1 6 ? -6.172 4.488 -31.047 1 34.09 6 ASN B O 1
ATOM 4372 N N . ASP B 1 7 ? -6.77 2.832 -32.375 1 33.69 7 ASP B N 1
ATOM 4373 C CA . ASP B 1 7 ? -6.332 1.66 -31.625 1 33.69 7 ASP B CA 1
ATOM 4374 C C . ASP B 1 7 ? -4.879 1.8 -31.188 1 33.69 7 ASP B C 1
ATOM 4376 O O . ASP B 1 7 ? -4.523 1.432 -30.062 1 33.69 7 ASP B O 1
ATOM 4380 N N . ASP B 1 8 ? -4.109 2.293 -32.094 1 36.94 8 ASP B N 1
ATOM 4381 C CA . ASP B 1 8 ? -2.68 2.402 -31.828 1 36.94 8 ASP B CA 1
ATOM 4382 C C . ASP B 1 8 ? -2.404 3.42 -30.719 1 36.94 8 ASP B C 1
ATOM 4384 O O . ASP B 1 8 ? -1.493 3.234 -29.906 1 36.94 8 ASP B O 1
ATOM 4388 N N . ASP B 1 9 ? -3.211 4.414 -30.734 1 37.44 9 ASP B N 1
ATOM 4389 C CA . ASP B 1 9 ? -3.021 5.465 -29.734 1 37.44 9 ASP B CA 1
ATOM 4390 C C . ASP B 1 9 ? -3.322 4.945 -28.328 1 37.44 9 ASP B C 1
ATOM 4392 O O . ASP B 1 9 ? -2.641 5.309 -27.375 1 37.44 9 ASP B O 1
ATOM 4396 N N . ILE B 1 10 ? -4.312 4.125 -28.328 1 33.97 10 ILE B N 1
ATOM 4397 C CA . ILE B 1 10 ? -4.668 3.527 -27.047 1 33.97 10 ILE B CA 1
ATOM 4398 C C . ILE B 1 10 ? -3.537 2.621 -26.562 1 33.97 10 ILE B C 1
ATOM 4400 O O . ILE B 1 10 ? -3.162 2.656 -25.391 1 33.97 10 ILE B O 1
ATOM 4404 N N . VAL B 1 11 ? -2.939 1.854 -27.531 1 33.72 11 VAL B N 1
ATOM 4405 C CA . VAL B 1 11 ? -1.825 0.988 -27.156 1 33.72 11 VAL B CA 1
ATOM 4406 C C . VAL B 1 11 ? -0.68 1.83 -26.609 1 33.72 11 VAL B C 1
ATOM 4408 O O . VAL B 1 11 ? -0.076 1.476 -25.594 1 33.72 11 VAL B O 1
ATOM 4411 N N . ASN B 1 12 ? -0.416 2.889 -27.297 1 34.47 12 ASN B N 1
ATOM 4412 C CA . ASN B 1 12 ? 0.689 3.73 -26.859 1 34.47 12 ASN B CA 1
ATOM 4413 C C . ASN B 1 12 ? 0.399 4.367 -25.5 1 34.47 12 ASN B C 1
ATOM 4415 O O . ASN B 1 12 ? 1.311 4.566 -24.688 1 34.47 12 ASN B O 1
ATOM 4419 N N . LEU B 1 13 ? -0.78 4.879 -25.297 1 33.03 13 LEU B N 1
ATOM 4420 C CA . LEU B 1 13 ? -1.145 5.484 -24.016 1 33.03 13 LEU B CA 1
ATOM 4421 C C . LEU B 1 13 ? -1.096 4.457 -22.891 1 33.03 13 LEU B C 1
ATOM 4423 O O . LEU B 1 13 ? -0.745 4.789 -21.766 1 33.03 13 LEU B O 1
ATOM 4427 N N . LEU B 1 14 ? -1.649 3.322 -23.203 1 29.56 14 LEU B N 1
ATOM 4428 C CA . LEU B 1 14 ? -1.61 2.248 -22.219 1 29.56 14 LEU B CA 1
ATOM 4429 C C . LEU B 1 14 ? -0.176 1.805 -21.953 1 29.56 14 LEU B C 1
ATOM 4431 O O . LEU B 1 14 ? 0.111 1.198 -20.922 1 29.56 14 LEU B O 1
ATOM 4435 N N . ASN B 1 15 ? 0.646 1.803 -23.031 1 28.77 15 ASN B N 1
ATOM 4436 C CA . ASN B 1 15 ? 2.035 1.439 -22.781 1 28.77 15 ASN B CA 1
ATOM 4437 C C . ASN B 1 15 ? 2.734 2.477 -21.906 1 28.77 15 ASN B C 1
ATOM 4439 O O . ASN B 1 15 ? 3.061 3.57 -22.375 1 28.77 15 ASN B O 1
ATOM 4443 N N . GLY B 1 16 ? 2.07 2.92 -20.922 1 27.77 16 GLY B N 1
ATOM 4444 C CA . GLY B 1 16 ? 2.865 3.682 -19.969 1 27.77 16 GLY B CA 1
ATOM 4445 C C . GLY B 1 16 ? 4.34 3.324 -20 1 27.77 16 GLY B C 1
ATOM 4446 O O . GLY B 1 16 ? 4.711 2.242 -20.469 1 27.77 16 GLY B O 1
ATOM 4447 N N . ASP B 1 17 ? 5.129 4.32 -20.344 1 25.92 17 ASP B N 1
ATOM 4448 C CA . ASP B 1 17 ? 6.578 4.152 -20.422 1 25.92 17 ASP B CA 1
ATOM 4449 C C . ASP B 1 17 ? 7.086 3.227 -19.328 1 25.92 17 ASP B C 1
ATOM 4451 O O . ASP B 1 17 ? 7.223 3.643 -18.172 1 25.92 17 ASP B O 1
ATOM 4455 N N . VAL B 1 18 ? 6.617 2.002 -19.344 1 26.97 18 VAL B N 1
ATOM 4456 C CA . VAL B 1 18 ? 7.223 0.932 -18.562 1 26.97 18 VAL B CA 1
ATOM 4457 C C . VAL B 1 18 ? 8.734 0.903 -18.797 1 26.97 18 VAL B C 1
ATOM 4459 O O . VAL B 1 18 ? 9.43 0.027 -18.281 1 26.97 18 VAL B O 1
ATOM 4462 N N . SER B 1 19 ? 9.188 1.651 -19.812 1 25.72 19 SER B N 1
ATOM 4463 C CA . SER B 1 19 ? 10.625 1.509 -20.047 1 25.72 19 SER B CA 1
ATOM 4464 C C . SER B 1 19 ? 11.422 1.894 -18.812 1 25.72 19 SER B C 1
ATOM 4466 O O . SER B 1 19 ? 12.531 1.393 -18.594 1 25.72 19 SER B O 1
ATOM 4468 N N . ASP B 1 20 ? 11.078 3.041 -18.266 1 23.66 20 ASP B N 1
ATOM 4469 C CA . ASP B 1 20 ? 11.969 3.469 -17.203 1 23.66 20 ASP B CA 1
ATOM 4470 C C . ASP B 1 20 ? 11.828 2.564 -15.969 1 23.66 20 ASP B C 1
ATOM 4472 O O . ASP B 1 20 ? 12.227 2.943 -14.867 1 23.66 20 ASP B O 1
ATOM 4476 N N . ILE B 1 21 ? 10.867 1.644 -16.016 1 23.89 21 ILE B N 1
ATOM 4477 C CA . ILE B 1 21 ? 11.094 0.642 -14.977 1 23.89 21 ILE B CA 1
ATOM 4478 C C . ILE B 1 21 ? 12.484 0.036 -15.141 1 23.89 21 ILE B C 1
ATOM 4480 O O . ILE B 1 21 ? 12.773 -0.618 -16.156 1 23.89 21 ILE B O 1
ATOM 4484 N N . GLU B 1 22 ? 13.492 0.846 -14.781 1 24.17 22 GLU B N 1
ATOM 4485 C CA . GLU B 1 22 ? 14.867 0.361 -14.672 1 24.17 22 GLU B CA 1
ATOM 4486 C C . GLU B 1 22 ? 14.906 -1.148 -14.461 1 24.17 22 GLU B C 1
ATOM 4488 O O . GLU B 1 22 ? 13.953 -1.728 -13.922 1 24.17 22 GLU B O 1
ATOM 4493 N N . GLU B 1 23 ? 15.734 -1.781 -15.312 1 24.53 23 GLU B N 1
ATOM 4494 C CA . GLU B 1 23 ? 16.25 -3.148 -15.242 1 24.53 23 GLU B CA 1
ATOM 4495 C C . GLU B 1 23 ? 16.312 -3.639 -13.797 1 24.53 23 GLU B C 1
ATOM 4497 O O . GLU B 1 23 ? 16.828 -2.936 -12.93 1 24.53 23 GLU B O 1
ATOM 4502 N N . PHE B 1 24 ? 15.359 -4.426 -13.453 1 23.16 24 PHE B N 1
ATOM 4503 C CA . PHE B 1 24 ? 15.516 -5.32 -12.312 1 23.16 24 PHE B CA 1
ATOM 4504 C C . PHE B 1 24 ? 16.953 -5.789 -12.188 1 23.16 24 PHE B C 1
ATOM 4506 O O . PHE B 1 24 ? 17.484 -6.438 -13.094 1 23.16 24 PHE B O 1
ATOM 4513 N N . ASP B 1 25 ? 17.812 -4.875 -11.781 1 24.02 25 ASP B N 1
ATOM 4514 C CA . ASP B 1 25 ? 19.125 -5.438 -11.438 1 24.02 25 ASP B CA 1
ATOM 4515 C C . ASP B 1 25 ? 18.984 -6.848 -10.875 1 24.02 25 ASP B C 1
ATOM 4517 O O . ASP B 1 25 ? 18.031 -7.141 -10.148 1 24.02 25 ASP B O 1
ATOM 4521 N N . GLU B 1 26 ? 19.5 -7.816 -11.602 1 25.02 26 GLU B N 1
ATOM 4522 C CA . GLU B 1 26 ? 19.766 -9.18 -11.164 1 25.02 26 GLU B CA 1
ATOM 4523 C C . GLU B 1 26 ? 20 -9.234 -9.656 1 25.02 26 GLU B C 1
ATOM 4525 O O . GLU B 1 26 ? 20.656 -8.352 -9.094 1 25.02 26 GLU B O 1
ATOM 4530 N N . GLY B 1 27 ? 19.094 -9.844 -8.961 1 24.2 27 GLY B N 1
ATOM 4531 C CA . GLY B 1 27 ? 19.141 -10.211 -7.551 1 24.2 27 GLY B CA 1
ATOM 4532 C C . GLY B 1 27 ? 20.547 -10.5 -7.07 1 24.2 27 GLY B C 1
ATOM 4533 O O . GLY B 1 27 ? 21.266 -11.32 -7.656 1 24.2 27 GLY B O 1
ATOM 4534 N N . GLU B 1 28 ? 21.375 -9.453 -6.887 1 25.36 28 GLU B N 1
ATOM 4535 C CA . GLU B 1 28 ? 22.484 -9.914 -6.066 1 25.36 28 GLU B CA 1
ATOM 4536 C C . GLU B 1 28 ? 22.031 -10.992 -5.082 1 25.36 28 GLU B C 1
ATOM 4538 O O . GLU B 1 28 ? 20.969 -10.875 -4.469 1 25.36 28 GLU B O 1
ATOM 4543 N N . ASP B 1 29 ? 22.516 -12.242 -5.312 1 24.33 29 ASP B N 1
ATOM 4544 C CA . ASP B 1 29 ? 22.422 -13.422 -4.465 1 24.33 29 ASP B CA 1
ATOM 4545 C C . ASP B 1 29 ? 22.438 -13.047 -2.988 1 24.33 29 ASP B C 1
ATOM 4547 O O . ASP B 1 29 ? 23.188 -12.148 -2.582 1 24.33 29 ASP B O 1
ATOM 4551 N N . ILE B 1 30 ? 21.312 -13.18 -2.439 1 26.23 30 ILE B N 1
ATOM 4552 C CA . ILE B 1 30 ? 21.312 -13.203 -0.98 1 26.23 30 ILE B CA 1
ATOM 4553 C C . ILE B 1 30 ? 22.594 -13.859 -0.471 1 26.23 30 ILE B C 1
ATOM 4555 O O . ILE B 1 30 ? 22.844 -15.031 -0.763 1 26.23 30 ILE B O 1
ATOM 4559 N N . ASN B 1 31 ? 23.656 -13.062 -0.511 1 24.03 31 ASN B N 1
ATOM 4560 C CA . ASN B 1 31 ? 24.781 -13.633 0.23 1 24.03 31 ASN B CA 1
ATOM 4561 C C . ASN B 1 31 ? 24.328 -14.242 1.555 1 24.03 31 ASN B C 1
ATOM 4563 O O . ASN B 1 31 ? 23.844 -13.523 2.438 1 24.03 31 ASN B O 1
ATOM 4567 N N . TYR B 1 32 ? 23.875 -15.539 1.534 1 25.22 32 TYR B N 1
ATOM 4568 C CA . TYR B 1 32 ? 23.594 -16.484 2.611 1 25.22 32 TYR B CA 1
ATOM 4569 C C . TYR B 1 32 ? 24.594 -16.328 3.752 1 25.22 32 TYR B C 1
ATOM 4571 O O . TYR B 1 32 ? 24.531 -17.047 4.75 1 25.22 32 TYR B O 1
ATOM 4579 N N . GLU B 1 33 ? 25.703 -15.617 3.443 1 27.19 33 GLU B N 1
ATOM 4580 C CA . GLU B 1 33 ? 26.672 -15.695 4.539 1 27.19 33 GLU B CA 1
ATOM 4581 C C . GLU B 1 33 ? 26.141 -14.992 5.785 1 27.19 33 GLU B C 1
ATOM 4583 O O . GLU B 1 33 ? 26.375 -15.453 6.906 1 27.19 33 GLU B O 1
ATOM 4588 N N . ASN B 1 34 ? 25.406 -13.844 5.531 1 26.42 34 ASN B N 1
ATOM 4589 C CA . ASN B 1 34 ? 25.172 -13.156 6.797 1 26.42 34 ASN B CA 1
ATOM 4590 C C . ASN B 1 34 ? 23.938 -13.695 7.52 1 26.42 34 ASN B C 1
ATOM 4592 O O . ASN B 1 34 ? 23.516 -13.133 8.523 1 26.42 34 ASN B O 1
ATOM 4596 N N . LEU B 1 35 ? 23.125 -14.477 6.832 1 25.69 35 LEU B N 1
ATOM 4597 C CA . LEU B 1 35 ? 22.047 -15.07 7.617 1 25.69 35 LEU B CA 1
ATOM 4598 C C . LEU B 1 35 ? 22.609 -15.859 8.797 1 25.69 35 LEU B C 1
ATOM 4600 O O . LEU B 1 35 ? 22.047 -15.828 9.891 1 25.69 35 LEU B O 1
ATOM 4604 N N . ASP B 1 36 ? 23.719 -16.562 8.547 1 27.27 36 ASP B N 1
ATOM 4605 C CA . ASP B 1 36 ? 24.312 -17.312 9.648 1 27.27 36 ASP B CA 1
ATOM 4606 C C . ASP B 1 36 ? 24.688 -16.391 10.805 1 27.27 36 ASP B C 1
ATOM 4608 O O . ASP B 1 36 ? 24.562 -16.766 11.969 1 27.27 36 ASP B O 1
ATOM 4612 N N . GLU B 1 37 ? 25.094 -15.211 10.398 1 28.47 37 GLU B N 1
ATOM 4613 C CA . GLU B 1 37 ? 25.516 -14.359 11.5 1 28.47 37 GLU B CA 1
ATOM 4614 C C . GLU B 1 37 ? 24.312 -13.867 12.312 1 28.47 37 GLU B C 1
ATOM 4616 O O . GLU B 1 37 ? 24.359 -13.805 13.539 1 28.47 37 GLU B O 1
ATOM 4621 N N . ILE B 1 38 ? 23.219 -13.531 11.578 1 28.7 38 ILE B N 1
ATOM 4622 C CA . ILE B 1 38 ? 22.094 -13.039 12.383 1 28.7 38 ILE B CA 1
ATOM 4623 C C . ILE B 1 38 ? 21.5 -14.188 13.188 1 28.7 38 ILE B C 1
ATOM 4625 O O . ILE B 1 38 ? 21.172 -14.031 14.367 1 28.7 38 ILE B O 1
ATOM 4629 N N . LEU B 1 39 ? 21.391 -15.367 12.57 1 27.08 39 LEU B N 1
ATOM 4630 C CA . LEU B 1 39 ? 20.906 -16.5 13.352 1 27.08 39 LEU B CA 1
ATOM 4631 C C . LEU B 1 39 ? 21.859 -16.844 14.492 1 27.08 39 LEU B C 1
ATOM 4633 O O . LEU B 1 39 ? 21.453 -17.406 15.508 1 27.08 39 LEU B O 1
ATOM 4637 N N . SER B 1 40 ? 23.094 -16.641 14.195 1 29.2 40 SER B N 1
ATOM 4638 C CA . SER B 1 40 ? 24 -17.047 15.266 1 29.2 40 SER B CA 1
ATOM 4639 C C . SER B 1 40 ? 23.812 -16.172 16.5 1 29.2 40 SER B C 1
ATOM 4641 O O . SER B 1 40 ? 24.344 -16.484 17.578 1 29.2 40 SER B O 1
ATOM 4643 N N . THR B 1 41 ? 23.297 -14.93 16.234 1 28.91 41 THR B N 1
ATOM 4644 C CA . THR B 1 41 ? 23.25 -14.133 17.453 1 28.91 41 THR B CA 1
ATOM 4645 C C . THR B 1 41 ? 22.094 -14.578 18.344 1 28.91 41 THR B C 1
ATOM 4647 O O . THR B 1 41 ? 21.766 -13.906 19.328 1 28.91 41 THR B O 1
ATOM 4650 N N . ILE B 1 42 ? 21.203 -15.508 17.812 1 26.09 42 ILE B N 1
ATOM 4651 C CA . ILE B 1 42 ? 20.281 -16 18.828 1 26.09 42 ILE B CA 1
ATOM 4652 C C . ILE B 1 42 ? 21.062 -16.719 19.922 1 26.09 42 ILE B C 1
ATOM 4654 O O . ILE B 1 42 ? 21.859 -17.609 19.656 1 26.09 42 ILE B O 1
ATOM 4658 N N . PRO B 1 43 ? 21.203 -16.094 21.062 1 25.73 43 PRO B N 1
ATOM 4659 C CA . PRO B 1 43 ? 21.922 -16.719 22.172 1 25.73 43 PRO B CA 1
ATOM 4660 C C . PRO B 1 43 ? 21.562 -18.188 22.359 1 25.73 43 PRO B C 1
ATOM 4662 O O . PRO B 1 43 ? 20.375 -18.547 22.344 1 25.73 43 PRO B O 1
ATOM 4665 N N . ASN B 1 44 ? 22.266 -19.078 21.578 1 23.78 44 ASN B N 1
ATOM 4666 C CA . ASN B 1 44 ? 22.203 -20.5 21.953 1 23.78 44 ASN B CA 1
ATOM 4667 C C . ASN B 1 44 ? 22.328 -20.688 23.453 1 23.78 44 ASN B C 1
ATOM 4669 O O . ASN B 1 44 ? 23.312 -20.266 24.062 1 23.78 44 ASN B O 1
ATOM 4673 N N . GLU B 1 45 ? 21.297 -20.516 24.219 1 23.92 45 GLU B N 1
ATOM 4674 C CA . GLU B 1 45 ? 21.312 -20.828 25.641 1 23.92 45 GLU B CA 1
ATOM 4675 C C . GLU B 1 45 ? 22.094 -22.109 25.906 1 23.92 45 GLU B C 1
ATOM 4677 O O . GLU B 1 45 ? 22.328 -22.469 27.062 1 23.92 45 GLU B O 1
ATOM 4682 N N . SER B 1 46 ? 22.219 -22.984 24.875 1 23.83 46 SER B N 1
ATOM 4683 C CA . SER B 1 46 ? 22.547 -24.312 25.359 1 23.83 46 SER B CA 1
ATOM 4684 C C . SER B 1 46 ? 23.953 -24.359 25.953 1 23.83 46 SER B C 1
ATOM 4686 O O . SER B 1 46 ? 24.516 -25.438 26.156 1 23.83 46 SER B O 1
ATOM 4688 N N . GLU B 1 47 ? 24.656 -23.312 26.312 1 23.36 47 GLU B N 1
ATOM 4689 C CA . GLU B 1 47 ? 26 -23.719 26.703 1 23.36 47 GLU B CA 1
ATOM 4690 C C . GLU B 1 47 ? 25.953 -24.625 27.938 1 23.36 47 GLU B C 1
ATOM 4692 O O . GLU B 1 47 ? 26.656 -24.359 28.922 1 23.36 47 GLU B O 1
ATOM 4697 N N . VAL B 1 48 ? 24.781 -25.109 28.5 1 21.09 48 VAL B N 1
ATOM 4698 C CA . VAL B 1 48 ? 25.078 -25.969 29.656 1 21.09 48 VAL B CA 1
ATOM 4699 C C . VAL B 1 48 ? 26.047 -27.062 29.234 1 21.09 48 VAL B C 1
ATOM 4701 O O . VAL B 1 48 ? 25.75 -27.859 28.344 1 21.09 48 VAL B O 1
ATOM 4704 N N . ASN B 1 49 ? 27.375 -26.828 29.344 1 21.97 49 ASN B N 1
ATOM 4705 C CA . ASN B 1 49 ? 28.578 -27.625 29.125 1 21.97 49 ASN B CA 1
ATOM 4706 C C . ASN B 1 49 ? 28.531 -28.953 29.891 1 21.97 49 ASN B C 1
ATOM 4708 O O . ASN B 1 49 ? 29.547 -29.422 30.391 1 21.97 49 ASN B O 1
ATOM 4712 N N . ASN B 1 50 ? 27.297 -29.453 30.438 1 20.44 50 ASN B N 1
ATOM 4713 C CA . ASN B 1 50 ? 27.594 -30.656 31.203 1 20.44 50 ASN B CA 1
ATOM 4714 C C . ASN B 1 50 ? 28.469 -31.625 30.406 1 20.44 50 ASN B C 1
ATOM 4716 O O . ASN B 1 50 ? 28.219 -31.844 29.219 1 20.44 50 ASN B O 1
ATOM 4720 N N . ASN B 1 51 ? 29.75 -31.797 30.844 1 21.67 51 ASN B N 1
ATOM 4721 C CA . ASN B 1 51 ? 30.891 -32.625 30.5 1 21.67 51 ASN B CA 1
ATOM 4722 C C . ASN B 1 51 ? 30.484 -34.094 30.344 1 21.67 51 ASN B C 1
ATOM 4724 O O . ASN B 1 51 ? 31.109 -35 30.922 1 21.67 51 ASN B O 1
ATOM 4728 N N . VAL B 1 52 ? 29.203 -34.5 30.109 1 20.53 52 VAL B N 1
ATOM 4729 C CA . VAL B 1 52 ? 29.047 -35.938 30.188 1 20.53 52 VAL B CA 1
ATOM 4730 C C . VAL B 1 52 ? 30.062 -36.625 29.266 1 20.53 52 VAL B C 1
ATOM 4732 O O . VAL B 1 52 ? 30.094 -36.344 28.062 1 20.53 52 VAL B O 1
ATOM 4735 N N . GLU B 1 53 ? 31.203 -37.062 29.875 1 21.36 53 GLU B N 1
ATOM 4736 C CA . GLU B 1 53 ? 32.344 -37.875 29.422 1 21.36 53 GLU B CA 1
ATOM 4737 C C . GLU B 1 53 ? 31.875 -39.094 28.672 1 21.36 53 GLU B C 1
ATOM 4739 O O . GLU B 1 53 ? 31.328 -40.031 29.25 1 21.36 53 GLU B O 1
ATOM 4744 N N . LEU B 1 54 ? 30.984 -38.969 27.688 1 20.02 54 LEU B N 1
ATOM 4745 C CA . LEU B 1 54 ? 30.688 -40.25 27.047 1 20.02 54 LEU B CA 1
ATOM 4746 C C . LEU B 1 54 ? 31.969 -40.969 26.609 1 20.02 54 LEU B C 1
ATOM 4748 O O . LEU B 1 54 ? 32.75 -40.406 25.859 1 20.02 54 LEU B O 1
ATOM 4752 N N . THR B 1 55 ? 32.562 -41.75 27.484 1 20.47 55 THR B N 1
ATOM 4753 C CA . THR B 1 55 ? 33.656 -42.688 27.391 1 20.47 55 THR B CA 1
ATOM 4754 C C . THR B 1 55 ? 33.5 -43.562 26.156 1 20.47 55 THR B C 1
ATOM 4756 O O . THR B 1 55 ? 32.562 -44.375 26.078 1 20.47 55 THR B O 1
ATOM 4759 N N . ILE B 1 56 ? 33.562 -42.938 24.984 1 20.91 56 ILE B N 1
ATOM 4760 C CA . ILE B 1 56 ? 33.562 -43.75 23.766 1 20.91 56 ILE B CA 1
ATOM 4761 C C . ILE B 1 56 ? 34.625 -44.844 23.859 1 20.91 56 ILE B C 1
ATOM 4763 O O . ILE B 1 56 ? 35.812 -44.531 23.969 1 20.91 56 ILE B O 1
ATOM 4767 N N . ASN B 1 57 ? 34.281 -45.938 24.625 1 20.45 57 ASN B N 1
ATOM 4768 C CA . ASN B 1 57 ? 35.094 -47.125 24.766 1 20.45 57 ASN B CA 1
ATOM 4769 C C . ASN B 1 57 ? 35.719 -47.531 23.422 1 20.45 57 ASN B C 1
ATOM 4771 O O . ASN B 1 57 ? 35.094 -47.344 22.375 1 20.45 57 ASN B O 1
ATOM 4775 N N . GLU B 1 58 ? 37.094 -47.656 23.359 1 23.23 58 GLU B N 1
ATOM 4776 C CA . GLU B 1 58 ? 38.156 -47.906 22.406 1 23.23 58 GLU B CA 1
ATOM 4777 C C . GLU B 1 58 ? 37.875 -49.125 21.531 1 23.23 58 GLU B C 1
ATOM 4779 O O . GLU B 1 58 ? 38.438 -49.281 20.453 1 23.23 58 GLU B O 1
ATOM 4784 N N . ASN B 1 59 ? 37.156 -50.156 22.188 1 22.41 59 ASN B N 1
ATOM 4785 C CA . ASN B 1 59 ? 37.562 -51.469 21.688 1 22.41 59 ASN B CA 1
ATOM 4786 C C . ASN B 1 59 ? 37.125 -51.688 20.25 1 22.41 59 ASN B C 1
ATOM 4788 O O . ASN B 1 59 ? 37.188 -52.812 19.734 1 22.41 59 ASN B O 1
ATOM 4792 N N . LEU B 1 60 ? 36.031 -50.938 19.812 1 21.16 60 LEU B N 1
ATOM 4793 C CA . LEU B 1 60 ? 35.312 -51.594 18.734 1 21.16 60 LEU B CA 1
ATOM 4794 C C . LEU B 1 60 ? 36.156 -51.75 17.5 1 21.16 60 LEU B C 1
ATOM 4796 O O . LEU B 1 60 ? 36.25 -50.844 16.672 1 21.16 60 LEU B O 1
ATOM 4800 N N . ASN B 1 61 ? 37.469 -52.062 17.719 1 21.95 61 ASN B N 1
ATOM 4801 C CA . ASN B 1 61 ? 38.469 -52.281 16.672 1 21.95 61 ASN B CA 1
ATOM 4802 C C . ASN B 1 61 ? 37.875 -53.125 15.531 1 21.95 61 ASN B C 1
ATOM 4804 O O . ASN B 1 61 ? 38.281 -52.969 14.375 1 21.95 61 ASN B O 1
ATOM 4808 N N . GLU B 1 62 ? 37.375 -54.312 15.945 1 22.33 62 GLU B N 1
ATOM 4809 C CA . GLU B 1 62 ? 37.75 -55.5 15.195 1 22.33 62 GLU B CA 1
ATOM 4810 C C . GLU B 1 62 ? 37.094 -55.5 13.812 1 22.33 62 GLU B C 1
ATOM 4812 O O . GLU B 1 62 ? 37.75 -55.719 12.805 1 22.33 62 GLU B O 1
ATOM 4817 N N . VAL B 1 63 ? 35.812 -56.125 13.758 1 22.66 63 VAL B N 1
ATOM 4818 C CA . VAL B 1 63 ? 35.438 -57.094 12.742 1 22.66 63 VAL B CA 1
ATOM 4819 C C . VAL B 1 63 ? 35 -56.344 11.477 1 22.66 63 VAL B C 1
ATOM 4821 O O . VAL B 1 63 ? 33.844 -55.938 11.367 1 22.66 63 VAL B O 1
ATOM 4824 N N . ILE B 1 64 ? 35.406 -55.125 11.242 1 24.64 64 ILE B N 1
ATOM 4825 C CA . ILE B 1 64 ? 34.594 -54.469 10.227 1 24.64 64 ILE B CA 1
ATOM 4826 C C . ILE B 1 64 ? 34.719 -55.219 8.898 1 24.64 64 ILE B C 1
ATOM 4828 O O . ILE B 1 64 ? 35.75 -55.156 8.25 1 24.64 64 ILE B O 1
ATOM 4832 N N . PRO B 1 65 ? 34.156 -56.469 8.953 1 25.25 65 PRO B N 1
ATOM 4833 C CA . PRO B 1 65 ? 34.469 -57.375 7.82 1 25.25 65 PRO B CA 1
ATOM 4834 C C . PRO B 1 65 ? 34.281 -56.688 6.469 1 25.25 65 PRO B C 1
ATOM 4836 O O . PRO B 1 65 ? 33.594 -55.656 6.387 1 25.25 65 PRO B O 1
ATOM 4839 N N . ASN B 1 66 ? 34.969 -57.281 5.41 1 25.92 66 ASN B N 1
ATOM 4840 C CA . ASN B 1 66 ? 35.219 -56.938 4.016 1 25.92 66 ASN B CA 1
ATOM 4841 C C . ASN B 1 66 ? 33.938 -56.781 3.219 1 25.92 66 ASN B C 1
ATOM 4843 O O . ASN B 1 66 ? 33.438 -57.781 2.686 1 25.92 66 ASN B O 1
ATOM 4847 N N . ASN B 1 67 ? 32.875 -56.188 3.873 1 24.39 67 ASN B N 1
ATOM 4848 C CA . ASN B 1 67 ? 31.484 -56.125 3.4 1 24.39 67 ASN B CA 1
ATOM 4849 C C . ASN B 1 67 ? 31.422 -55.75 1.927 1 24.39 67 ASN B C 1
ATOM 4851 O O . ASN B 1 67 ? 30.938 -54.656 1.592 1 24.39 67 ASN B O 1
ATOM 4855 N N . LEU B 1 68 ? 32.531 -55.969 1.187 1 25.95 68 LEU B N 1
ATOM 4856 C CA . LEU B 1 68 ? 32.656 -55.75 -0.25 1 25.95 68 LEU B CA 1
ATOM 4857 C C . LEU B 1 68 ? 31.609 -56.531 -1.017 1 25.95 68 LEU B C 1
ATOM 4859 O O . LEU B 1 68 ? 31.047 -56.031 -1.996 1 25.95 68 LEU B O 1
ATOM 4863 N N . ASP B 1 69 ? 31.547 -57.906 -0.587 1 27.17 69 ASP B N 1
ATOM 4864 C CA . ASP B 1 69 ? 30.828 -58.906 -1.377 1 27.17 69 ASP B CA 1
ATOM 4865 C C . ASP B 1 69 ? 29.328 -58.625 -1.373 1 27.17 69 ASP B C 1
ATOM 4867 O O . ASP B 1 69 ? 28.656 -58.844 -2.381 1 27.17 69 ASP B O 1
ATOM 4871 N N . LEU B 1 70 ? 28.781 -58.438 -0.037 1 27.3 70 LEU B N 1
ATOM 4872 C CA . LEU B 1 70 ? 27.328 -58.375 0.03 1 27.3 70 LEU B CA 1
ATOM 4873 C C . LEU B 1 70 ? 26.781 -57.219 -0.806 1 27.3 70 LEU B C 1
ATOM 4875 O O . LEU B 1 70 ? 25.609 -57.25 -1.201 1 27.3 70 LEU B O 1
ATOM 4879 N N . LEU B 1 71 ? 27.625 -56.156 -0.987 1 27.06 71 LEU B N 1
ATOM 4880 C CA . LEU B 1 71 ? 27.219 -55.062 -1.868 1 27.06 71 LEU B CA 1
ATOM 4881 C C . LEU B 1 71 ? 26.938 -55.594 -3.275 1 27.06 71 LEU B C 1
ATOM 4883 O O . LEU B 1 71 ? 26.016 -55.094 -3.947 1 27.06 71 LEU B O 1
ATOM 4887 N N . GLU B 1 72 ? 27.609 -56.688 -3.688 1 28.94 72 GLU B N 1
ATOM 4888 C CA . GLU B 1 72 ? 27.5 -57.281 -5.02 1 28.94 72 GLU B CA 1
ATOM 4889 C C . GLU B 1 72 ? 26.141 -57.938 -5.207 1 28.94 72 GLU B C 1
ATOM 4891 O O . GLU B 1 72 ? 25.547 -57.844 -6.277 1 28.94 72 GLU B O 1
ATOM 4896 N N . GLN B 1 73 ? 25.75 -58.812 -4.227 1 29.98 73 GLN B N 1
ATOM 4897 C CA . GLN B 1 73 ? 24.578 -59.688 -4.422 1 29.98 73 GLN B CA 1
ATOM 4898 C C . GLN B 1 73 ? 23.297 -58.844 -4.438 1 29.98 73 GLN B C 1
ATOM 4900 O O . GLN B 1 73 ? 22.328 -59.219 -5.113 1 29.98 73 GLN B O 1
ATOM 4905 N N . ILE B 1 74 ? 23.141 -57.969 -3.387 1 29.25 74 ILE B N 1
ATOM 4906 C CA . ILE B 1 74 ? 21.906 -57.219 -3.436 1 29.25 74 ILE B CA 1
ATOM 4907 C C . ILE B 1 74 ? 21.766 -56.531 -4.797 1 29.25 74 ILE B C 1
ATOM 4909 O O . ILE B 1 74 ? 20.641 -56.219 -5.23 1 29.25 74 ILE B O 1
ATOM 4913 N N . LEU B 1 75 ? 22.906 -56.312 -5.617 1 28.62 75 LEU B N 1
ATOM 4914 C CA . LEU B 1 75 ? 22.953 -55.906 -7.023 1 28.62 75 LEU B CA 1
ATOM 4915 C C . LEU B 1 75 ? 22.203 -56.906 -7.891 1 28.62 75 LEU B C 1
ATOM 4917 O O . LEU B 1 75 ? 21.625 -56.562 -8.914 1 28.62 75 LEU B O 1
ATOM 4921 N N . ASN B 1 76 ? 22.312 -58.219 -7.645 1 29.81 76 ASN B N 1
ATOM 4922 C CA . ASN B 1 76 ? 21.859 -59.219 -8.594 1 29.81 76 ASN B CA 1
ATOM 4923 C C . ASN B 1 76 ? 20.344 -59.375 -8.57 1 29.81 76 ASN B C 1
ATOM 4925 O O . ASN B 1 76 ? 19.719 -59.594 -9.609 1 29.81 76 ASN B O 1
ATOM 4929 N N . ASN B 1 77 ? 19.672 -59.844 -7.48 1 30.86 77 ASN B N 1
ATOM 4930 C CA . ASN B 1 77 ? 18.297 -60.281 -7.656 1 30.86 77 ASN B CA 1
ATOM 4931 C C . ASN B 1 77 ? 17.344 -59.125 -7.871 1 30.86 77 ASN B C 1
ATOM 4933 O O . ASN B 1 77 ? 16.141 -59.25 -7.641 1 30.86 77 ASN B O 1
ATOM 4937 N N . ASN B 1 78 ? 17.812 -57.812 -7.746 1 27.7 78 ASN B N 1
ATOM 4938 C CA . ASN B 1 78 ? 17.25 -56.5 -7.883 1 27.7 78 ASN B CA 1
ATOM 4939 C C . ASN B 1 78 ? 16.531 -56.312 -9.219 1 27.7 78 ASN B C 1
ATOM 4941 O O . ASN B 1 78 ? 17.156 -55.969 -10.227 1 27.7 78 ASN B O 1
ATOM 4945 N N . GLU B 1 79 ? 15.5 -57.094 -9.531 1 30.36 79 GLU B N 1
ATOM 4946 C CA . GLU B 1 79 ? 14.562 -57 -10.641 1 30.36 79 GLU B CA 1
ATOM 4947 C C . GLU B 1 79 ? 13.859 -55.656 -10.648 1 30.36 79 GLU B C 1
ATOM 4949 O O . GLU B 1 79 ? 12.664 -55.562 -10.953 1 30.36 79 GLU B O 1
ATOM 4954 N N . ILE B 1 80 ? 14.102 -54.781 -9.711 1 30.66 80 ILE B N 1
ATOM 4955 C CA . ILE B 1 80 ? 13.57 -53.438 -9.781 1 30.66 80 ILE B CA 1
ATOM 4956 C C . ILE B 1 80 ? 13.75 -52.875 -11.195 1 30.66 80 ILE B C 1
ATOM 4958 O O . ILE B 1 80 ? 14.836 -52.406 -11.547 1 30.66 80 ILE B O 1
ATOM 4962 N N . GLU B 1 81 ? 13.195 -53.438 -12.227 1 29.72 81 GLU B N 1
ATOM 4963 C CA . GLU B 1 81 ? 13.18 -53.219 -13.672 1 29.72 81 GLU B CA 1
ATOM 4964 C C . GLU B 1 81 ? 12.836 -51.781 -14.008 1 29.72 81 GLU B C 1
ATOM 4966 O O . GLU B 1 81 ? 13.445 -51.188 -14.891 1 29.72 81 GLU B O 1
ATOM 4971 N N . ASP B 1 82 ? 11.586 -51.375 -13.664 1 29.8 82 ASP B N 1
ATOM 4972 C CA . ASP B 1 82 ? 11.016 -50.219 -14.336 1 29.8 82 ASP B CA 1
ATOM 4973 C C . ASP B 1 82 ? 11.648 -48.906 -13.836 1 29.8 82 ASP B C 1
ATOM 4975 O O . ASP B 1 82 ? 11.062 -47.844 -13.961 1 29.8 82 ASP B O 1
ATOM 4979 N N . PHE B 1 83 ? 12.445 -48.875 -12.789 1 31.89 83 PHE B N 1
ATOM 4980 C CA . PHE B 1 83 ? 13.102 -47.594 -12.5 1 31.89 83 PHE B CA 1
ATOM 4981 C C . PHE B 1 83 ? 13.656 -46.969 -13.773 1 31.89 83 PHE B C 1
ATOM 4983 O O . PHE B 1 83 ? 14.547 -47.531 -14.414 1 31.89 83 PHE B O 1
ATOM 4990 N N . GLU B 1 84 ? 12.852 -46.219 -14.523 1 35.06 84 GLU B N 1
ATOM 4991 C CA . GLU B 1 84 ? 13.219 -45.469 -15.719 1 35.06 84 GLU B CA 1
ATOM 4992 C C . GLU B 1 84 ? 14.641 -44.938 -15.609 1 35.06 84 GLU B C 1
ATOM 4994 O O . GLU B 1 84 ? 15.086 -44.562 -14.531 1 35.06 84 GLU B O 1
ATOM 4999 N N . LEU B 1 85 ? 15.578 -45.312 -16.391 1 33.44 85 LEU B N 1
ATOM 5000 C CA . LEU B 1 85 ? 16.922 -44.875 -16.75 1 33.44 85 LEU B CA 1
ATOM 5001 C C . LEU B 1 85 ? 17.094 -43.375 -16.562 1 33.44 85 LEU B C 1
ATOM 5003 O O . LEU B 1 85 ? 16.453 -42.594 -17.266 1 33.44 85 LEU B O 1
ATOM 5007 N N . PHE B 1 86 ? 17.016 -42.844 -15.391 1 40.91 86 PHE B N 1
ATOM 5008 C CA . PHE B 1 86 ? 17.625 -41.5 -15.359 1 40.91 86 PHE B CA 1
ATOM 5009 C C . PHE B 1 86 ? 18.766 -41.406 -16.359 1 40.91 86 PHE B C 1
ATOM 5011 O O . PHE B 1 86 ? 19.797 -42.062 -16.203 1 40.91 86 PHE B O 1
ATOM 5018 N N . GLU B 1 87 ? 18.578 -41.469 -17.609 1 48.03 87 GLU B N 1
ATOM 5019 C CA . GLU B 1 87 ? 19.625 -41.281 -18.594 1 48.03 87 GLU B CA 1
ATOM 5020 C C . GLU B 1 87 ? 20.656 -40.25 -18.141 1 48.03 87 GLU B C 1
ATOM 5022 O O . GLU B 1 87 ? 20.297 -39.156 -17.672 1 48.03 87 GLU B O 1
ATOM 5027 N N . THR B 1 88 ? 21.75 -40.656 -17.562 1 57.88 88 THR B N 1
ATOM 5028 C CA . THR B 1 88 ? 22.984 -39.969 -17.188 1 57.88 88 THR B CA 1
ATOM 5029 C C . THR B 1 88 ? 23.219 -38.75 -18.094 1 57.88 88 THR B C 1
ATOM 5031 O O . THR B 1 88 ? 23.266 -38.906 -19.328 1 57.88 88 THR B O 1
ATOM 5034 N N . ILE B 1 89 ? 22.75 -37.594 -17.641 1 69.31 89 ILE B N 1
ATOM 5035 C CA . ILE B 1 89 ? 23.188 -36.406 -18.344 1 69.31 89 ILE B CA 1
ATOM 5036 C C . ILE B 1 89 ? 24.641 -36.531 -18.766 1 69.31 89 ILE B C 1
ATOM 5038 O O . ILE B 1 89 ? 25.5 -36.844 -17.938 1 69.31 89 ILE B O 1
ATOM 5042 N N . GLN B 1 90 ? 24.766 -36.656 -20.016 1 75.75 90 GLN B N 1
ATOM 5043 C CA . GLN B 1 90 ? 26.125 -36.781 -20.547 1 75.75 90 GLN B CA 1
ATOM 5044 C C . GLN B 1 90 ? 26.875 -35.469 -20.438 1 75.75 90 GLN B C 1
ATOM 5046 O O . GLN B 1 90 ? 26.266 -34.406 -20.312 1 75.75 90 GLN B O 1
ATOM 5051 N N . ILE B 1 91 ? 28.156 -35.625 -20.328 1 86.56 91 ILE B N 1
ATOM 5052 C CA . ILE B 1 91 ? 29 -34.438 -20.359 1 86.56 91 ILE B CA 1
ATOM 5053 C C . ILE B 1 91 ? 28.75 -33.656 -21.656 1 86.56 91 ILE B C 1
ATOM 5055 O O . ILE B 1 91 ? 28.797 -34.25 -22.75 1 86.56 91 ILE B O 1
ATOM 5059 N N . PRO B 1 92 ? 28.375 -32.5 -21.469 1 91.94 92 PRO B N 1
ATOM 5060 C CA . PRO B 1 92 ? 28.016 -31.734 -22.672 1 91.94 92 PRO B CA 1
ATOM 5061 C C . PRO B 1 92 ? 29.188 -31.562 -23.625 1 91.94 92 PRO B C 1
ATOM 5063 O O . PRO B 1 92 ? 30.344 -31.469 -23.188 1 91.94 92 PRO B O 1
ATOM 5066 N N . LYS B 1 93 ? 28.938 -31.641 -24.891 1 93.94 93 LYS B N 1
ATOM 5067 C CA . LYS B 1 93 ? 29.859 -31.297 -25.953 1 93.94 93 LYS B CA 1
ATOM 5068 C C . LYS B 1 93 ? 29.406 -30.031 -26.672 1 93.94 93 LYS B C 1
ATOM 5070 O O . LYS B 1 93 ? 28.625 -30.094 -27.625 1 93.94 93 LYS B O 1
ATOM 5075 N N . TRP B 1 94 ? 30.016 -28.984 -26.266 1 95.56 94 TRP B N 1
ATOM 5076 C CA . TRP B 1 94 ? 29.609 -27.688 -26.797 1 95.56 94 TRP B CA 1
ATOM 5077 C C . TRP B 1 94 ? 30.328 -27.406 -28.125 1 95.56 94 TRP B C 1
ATOM 5079 O O . TRP B 1 94 ? 31.562 -27.469 -28.188 1 95.56 94 TRP B O 1
ATOM 5089 N N . GLU B 1 95 ? 29.547 -27.078 -29.172 1 95.44 95 GLU B N 1
ATOM 5090 C CA . GLU B 1 95 ? 30.078 -26.766 -30.484 1 95.44 95 GLU B CA 1
ATOM 5091 C C . GLU B 1 95 ? 29.359 -25.562 -31.109 1 95.44 95 GLU B C 1
ATOM 5093 O O . GLU B 1 95 ? 28.188 -25.344 -30.844 1 95.44 95 GLU B O 1
ATOM 5098 N N . LYS B 1 96 ? 30.109 -24.844 -31.875 1 93.56 96 LYS B N 1
ATOM 5099 C CA . LYS B 1 96 ? 29.531 -23.719 -32.625 1 93.56 96 LYS B CA 1
ATOM 5100 C C . LYS B 1 96 ? 28.938 -24.188 -33.938 1 93.56 96 LYS B C 1
ATOM 5102 O O . LYS B 1 96 ? 29.562 -24.031 -35 1 93.56 96 LYS B O 1
ATOM 5107 N N . VAL B 1 97 ? 27.828 -24.812 -33.906 1 92.19 97 VAL B N 1
ATOM 5108 C CA . VAL B 1 97 ? 27.109 -25.328 -35.062 1 92.19 97 VAL B CA 1
ATOM 5109 C C . VAL B 1 97 ? 25.688 -24.781 -35.094 1 92.19 97 VAL B C 1
ATOM 5111 O O . VAL B 1 97 ? 25.156 -24.359 -34.062 1 92.19 97 VAL B O 1
ATOM 5114 N N . PRO B 1 98 ? 25.203 -24.703 -36.281 1 90.81 98 PRO B N 1
ATOM 5115 C CA . PRO B 1 98 ? 23.797 -24.266 -36.344 1 90.81 98 PRO B CA 1
ATOM 5116 C C . PRO B 1 98 ? 22.859 -25.266 -35.656 1 90.81 98 PRO B C 1
ATOM 5118 O O . PRO B 1 98 ? 23.062 -26.469 -35.75 1 90.81 98 PRO B O 1
ATOM 5121 N N . TRP B 1 99 ? 21.969 -24.75 -35 1 92.19 99 TRP B N 1
ATOM 5122 C CA . TRP B 1 99 ? 20.969 -25.578 -34.344 1 92.19 99 TRP B CA 1
ATOM 5123 C C . TRP B 1 99 ? 20.031 -26.234 -35.344 1 92.19 99 TRP B C 1
ATOM 5125 O O . TRP B 1 99 ? 19.562 -25.578 -36.281 1 92.19 99 TRP B O 1
ATOM 5135 N N . ASN B 1 100 ? 19.859 -27.5 -35.188 1 84.06 100 ASN B N 1
ATOM 5136 C CA . ASN B 1 100 ? 18.891 -28.219 -36 1 84.06 100 ASN B CA 1
ATOM 5137 C C . ASN B 1 100 ? 17.562 -28.406 -35.25 1 84.06 100 ASN B C 1
ATOM 5139 O O . ASN B 1 100 ? 17.516 -29.062 -34.219 1 84.06 100 ASN B O 1
ATOM 5143 N N . ASN B 1 101 ? 16.562 -27.781 -35.844 1 72.44 101 ASN B N 1
ATOM 5144 C CA . ASN B 1 101 ? 15.266 -27.781 -35.156 1 72.44 101 ASN B CA 1
ATOM 5145 C C . ASN B 1 101 ? 14.656 -29.188 -35.156 1 72.44 101 ASN B C 1
ATOM 5147 O O . ASN B 1 101 ? 14.68 -29.891 -36.156 1 72.44 101 ASN B O 1
ATOM 5151 N N . THR B 1 102 ? 14.383 -29.594 -34 1 75.5 102 THR B N 1
ATOM 5152 C CA . THR B 1 102 ? 13.664 -30.844 -33.844 1 75.5 102 THR B CA 1
ATOM 5153 C C . THR B 1 102 ? 12.156 -30.625 -33.938 1 75.5 102 THR B C 1
ATOM 5155 O O . THR B 1 102 ? 11.688 -29.484 -33.969 1 75.5 102 THR B O 1
ATOM 5158 N N . ASP B 1 103 ? 11.398 -31.688 -34.094 1 85.19 103 ASP B N 1
ATOM 5159 C CA . ASP B 1 103 ? 9.938 -31.656 -34.125 1 85.19 103 ASP B CA 1
ATOM 5160 C C . ASP B 1 103 ? 9.391 -30.922 -32.875 1 85.19 103 ASP B C 1
ATOM 5162 O O . ASP B 1 103 ? 9.609 -31.359 -31.75 1 85.19 103 ASP B O 1
ATOM 5166 N N . ASN B 1 104 ? 8.898 -29.734 -33.156 1 89.44 104 ASN B N 1
ATOM 5167 C CA . ASN B 1 104 ? 8.344 -28.969 -32.031 1 89.44 104 ASN B CA 1
ATOM 5168 C C . ASN B 1 104 ? 6.852 -28.703 -32.219 1 89.44 104 ASN B C 1
ATOM 5170 O O . ASN B 1 104 ? 6.301 -27.781 -31.609 1 89.44 104 ASN B O 1
ATOM 5174 N N . ILE B 1 105 ? 6.156 -29.5 -33.062 1 92.19 105 ILE B N 1
ATOM 5175 C CA . ILE B 1 105 ? 4.727 -29.344 -33.281 1 92.19 105 ILE B CA 1
ATOM 5176 C C . ILE B 1 105 ? 3.939 -29.938 -32.125 1 92.19 105 ILE B C 1
ATOM 5178 O O . ILE B 1 105 ? 4.168 -31.078 -31.734 1 92.19 105 ILE B O 1
ATOM 5182 N N . TRP B 1 106 ? 3.125 -29.172 -31.672 1 94 106 TRP B N 1
ATOM 5183 C CA . TRP B 1 106 ? 2.303 -29.594 -30.547 1 94 106 TRP B CA 1
ATOM 5184 C C . TRP B 1 106 ? 1.344 -30.703 -30.938 1 94 106 TRP B C 1
ATOM 5186 O O . TRP B 1 106 ? 0.62 -30.578 -31.938 1 94 106 TRP B O 1
ATOM 5196 N N . LYS B 1 107 ? 1.315 -31.75 -30.172 1 93.88 107 LYS B N 1
ATOM 5197 C CA . LYS B 1 107 ? 0.507 -32.938 -30.469 1 93.88 107 LYS B CA 1
ATOM 5198 C C . LYS B 1 107 ? -0.63 -33.094 -29.469 1 93.88 107 LYS B C 1
ATOM 5200 O O . LYS B 1 107 ? -1.393 -34.062 -29.531 1 93.88 107 LYS B O 1
ATOM 5205 N N . GLY B 1 108 ? -0.738 -32.156 -28.547 1 91.25 108 GLY B N 1
ATOM 5206 C CA . GLY B 1 108 ? -1.789 -32.25 -27.547 1 91.25 108 GLY B CA 1
ATOM 5207 C C . GLY B 1 108 ? -3.131 -31.75 -28.047 1 91.25 108 GLY B C 1
ATOM 5208 O O . GLY B 1 108 ? -3.279 -31.438 -29.219 1 91.25 108 GLY B O 1
ATOM 5209 N N . SER B 1 109 ? -4.152 -31.906 -27.172 1 88.62 109 SER B N 1
ATOM 5210 C CA . SER B 1 109 ? -5.488 -31.422 -27.516 1 88.62 109 SER B CA 1
ATOM 5211 C C . SER B 1 109 ? -6.148 -30.719 -26.344 1 88.62 109 SER B C 1
ATOM 5213 O O . SER B 1 109 ? -5.801 -30.984 -25.188 1 88.62 109 SER B O 1
ATOM 5215 N N . LEU B 1 110 ? -6.883 -29.719 -26.703 1 85.94 110 LEU B N 1
ATOM 5216 C CA . LEU B 1 110 ? -7.699 -29.047 -25.703 1 85.94 110 LEU B CA 1
ATOM 5217 C C . LEU B 1 110 ? -9.156 -29.484 -25.797 1 85.94 110 LEU B C 1
ATOM 5219 O O . LEU B 1 110 ? -9.648 -29.781 -26.875 1 85.94 110 LEU B O 1
ATOM 5223 N N . PRO B 1 111 ? -9.734 -29.672 -24.594 1 80.94 111 PRO B N 1
ATOM 5224 C CA . PRO B 1 111 ? -11.141 -30.078 -24.625 1 80.94 111 PRO B CA 1
ATOM 5225 C C . PRO B 1 111 ? -12.023 -29.047 -25.328 1 80.94 111 PRO B C 1
ATOM 5227 O O . PRO B 1 111 ? -11.695 -27.859 -25.391 1 80.94 111 PRO B O 1
ATOM 5230 N N . LYS B 1 112 ? -13.102 -29.516 -25.953 1 79.12 112 LYS B N 1
ATOM 5231 C CA . LYS B 1 112 ? -14.078 -28.625 -26.578 1 79.12 112 LYS B CA 1
ATOM 5232 C C . LYS B 1 112 ? -14.711 -27.703 -25.547 1 79.12 112 LYS B C 1
ATOM 5234 O O . LYS B 1 112 ? -14.898 -28.078 -24.391 1 79.12 112 LYS B O 1
ATOM 5239 N N . PRO B 1 113 ? -14.75 -26.484 -25.953 1 77.56 113 PRO B N 1
ATOM 5240 C CA . PRO B 1 113 ? -15.43 -25.594 -25 1 77.56 113 PRO B CA 1
ATOM 5241 C C . PRO B 1 113 ? -16.75 -26.156 -24.5 1 77.56 113 PRO B C 1
ATOM 5243 O O . PRO B 1 113 ? -17.484 -26.812 -25.266 1 77.56 113 PRO B O 1
ATOM 5246 N N . PRO B 1 114 ? -16.875 -26.062 -23.25 1 75.19 114 PRO B N 1
ATOM 5247 C CA . PRO B 1 114 ? -18.125 -26.609 -22.688 1 75.19 114 PRO B CA 1
ATOM 5248 C C . PRO B 1 114 ? -19.359 -25.953 -23.297 1 75.19 114 PRO B C 1
ATOM 5250 O O . PRO B 1 114 ? -19.328 -24.781 -23.672 1 75.19 114 PRO B O 1
ATOM 5253 N N . ASP B 1 115 ? -20.328 -26.734 -23.594 1 73.5 115 ASP B N 1
ATOM 5254 C CA . ASP B 1 115 ? -21.578 -26.266 -24.156 1 73.5 115 ASP B CA 1
ATOM 5255 C C . ASP B 1 115 ? -22.266 -25.266 -23.234 1 73.5 115 ASP B C 1
ATOM 5257 O O . ASP B 1 115 ? -22.844 -24.281 -23.688 1 73.5 115 ASP B O 1
ATOM 5261 N N . ASN B 1 116 ? -22.203 -25.594 -21.953 1 81.69 116 ASN B N 1
ATOM 5262 C CA . ASN B 1 116 ? -22.828 -24.703 -20.984 1 81.69 116 ASN B CA 1
ATOM 5263 C C . ASN B 1 116 ? -21.812 -24.016 -20.094 1 81.69 116 ASN B C 1
ATOM 5265 O O . ASN B 1 116 ? -20.859 -24.656 -19.625 1 81.69 116 ASN B O 1
ATOM 5269 N N . ILE B 1 117 ? -21.984 -22.734 -20.047 1 84.06 117 ILE B N 1
ATOM 5270 C CA . ILE B 1 117 ? -21.125 -21.969 -19.156 1 84.06 117 ILE B CA 1
ATOM 5271 C C . ILE B 1 117 ? -21.594 -22.141 -17.719 1 84.06 117 ILE B C 1
ATOM 5273 O O . ILE B 1 117 ? -22.766 -21.938 -17.406 1 84.06 117 ILE B O 1
ATOM 5277 N N . LEU B 1 118 ? -20.719 -22.625 -16.953 1 86.12 118 LEU B N 1
ATOM 5278 C CA . LEU B 1 118 ? -21.016 -22.844 -15.547 1 86.12 118 LEU B CA 1
ATOM 5279 C C . LEU B 1 118 ? -21.188 -21.516 -14.812 1 86.12 118 LEU B C 1
ATOM 5281 O O . LEU B 1 118 ? -20.688 -20.484 -15.266 1 86.12 118 LEU B O 1
ATOM 5285 N N . SER B 1 119 ? -22 -21.547 -13.742 1 88.75 119 SER B N 1
ATOM 5286 C CA . SER B 1 119 ? -22.078 -20.391 -12.867 1 88.75 119 SER B CA 1
ATOM 5287 C C . SER B 1 119 ? -20.781 -20.203 -12.086 1 88.75 119 SER B C 1
ATOM 5289 O O . SER B 1 119 ? -20 -21.141 -11.922 1 88.75 119 SER B O 1
ATOM 5291 N N . PRO B 1 120 ? -20.547 -19.031 -11.617 1 87.81 120 PRO B N 1
ATOM 5292 C CA . PRO B 1 120 ? -19.344 -18.781 -10.82 1 87.81 120 PRO B CA 1
ATOM 5293 C C . PRO B 1 120 ? -19.203 -19.734 -9.641 1 87.81 120 PRO B C 1
ATOM 5295 O O . PRO B 1 120 ? -18.109 -20.219 -9.344 1 87.81 120 PRO B O 1
ATOM 5298 N N . PHE B 1 121 ? -20.297 -20.047 -9.07 1 93.12 121 PHE B N 1
ATOM 5299 C CA . PHE B 1 121 ? -20.297 -20.969 -7.938 1 93.12 121 PHE B CA 1
ATOM 5300 C C . PHE B 1 121 ? -19.875 -22.359 -8.375 1 93.12 121 PHE B C 1
ATOM 5302 O O . PHE B 1 121 ? -19.094 -23.031 -7.691 1 93.12 121 PHE B O 1
ATOM 5309 N N . GLU B 1 122 ? -20.359 -22.781 -9.461 1 92.75 122 GLU B N 1
ATOM 5310 C CA . GLU B 1 122 ? -20 -24.109 -9.984 1 92.75 122 GLU B CA 1
ATOM 5311 C C . GLU B 1 122 ? -18.516 -24.172 -10.328 1 92.75 122 GLU B C 1
ATOM 5313 O O . GLU B 1 122 ? -17.875 -25.203 -10.094 1 92.75 122 GLU B O 1
ATOM 5318 N N . TYR B 1 123 ? -18.047 -23.109 -10.914 1 88.88 123 TYR B N 1
ATOM 5319 C CA . TYR B 1 123 ? -16.625 -23.062 -11.188 1 88.88 123 TYR B CA 1
ATOM 5320 C C . TYR B 1 123 ? -15.812 -23.125 -9.898 1 88.88 123 TYR B C 1
ATOM 5322 O O . TYR B 1 123 ? -14.797 -23.812 -9.836 1 88.88 123 TYR B O 1
ATOM 5330 N N . PHE B 1 124 ? -16.297 -22.422 -8.914 1 92.06 124 PHE B N 1
ATOM 5331 C CA . PHE B 1 124 ? -15.641 -22.438 -7.613 1 92.06 124 PHE B CA 1
ATOM 5332 C C . PHE B 1 124 ? -15.594 -23.859 -7.043 1 92.06 124 PHE B C 1
ATOM 5334 O O . PHE B 1 124 ? -14.562 -24.281 -6.523 1 92.06 124 PHE B O 1
ATOM 5341 N N . LYS B 1 125 ? -16.609 -24.516 -7.203 1 94.38 125 LYS B N 1
ATOM 5342 C CA . LYS B 1 125 ? -16.734 -25.859 -6.645 1 94.38 125 LYS B CA 1
ATOM 5343 C C . LYS B 1 125 ? -15.859 -26.859 -7.391 1 94.38 125 LYS B C 1
ATOM 5345 O O . LYS B 1 125 ? -15.602 -27.953 -6.895 1 94.38 125 LYS B O 1
ATOM 5350 N N . LEU B 1 126 ? -15.422 -26.469 -8.547 1 91.5 126 LEU B N 1
ATOM 5351 C CA . LEU B 1 126 ? -14.461 -27.297 -9.25 1 91.5 126 LEU B CA 1
ATOM 5352 C C . LEU B 1 126 ? -13.125 -27.328 -8.523 1 91.5 126 LEU B C 1
ATOM 5354 O O . LEU B 1 126 ? -12.398 -28.328 -8.594 1 91.5 126 LEU B O 1
ATOM 5358 N N . PHE B 1 127 ? -12.852 -26.281 -7.781 1 92.62 127 PHE B N 1
ATOM 5359 C CA . PHE B 1 127 ? -11.57 -26.172 -7.094 1 92.62 127 PHE B CA 1
ATOM 5360 C C . PHE B 1 127 ? -11.719 -26.5 -5.613 1 92.62 127 PHE B C 1
ATOM 5362 O O . PHE B 1 127 ? -10.883 -27.219 -5.047 1 92.62 127 PHE B O 1
ATOM 5369 N N . VAL B 1 128 ? -12.711 -25.922 -5.066 1 95.19 128 VAL B N 1
ATOM 5370 C CA . VAL B 1 128 ? -13.031 -26.234 -3.678 1 95.19 128 VAL B CA 1
ATOM 5371 C C . VAL B 1 128 ? -14.273 -27.125 -3.621 1 95.19 128 VAL B C 1
ATOM 5373 O O . VAL B 1 128 ? -15.398 -26.625 -3.521 1 95.19 128 VAL B O 1
ATOM 5376 N N . ASP B 1 129 ? -14.062 -28.391 -3.623 1 95.12 129 ASP B N 1
ATOM 5377 C CA . ASP B 1 129 ? -15.188 -29.312 -3.762 1 95.12 129 ASP B CA 1
ATOM 5378 C C . ASP B 1 129 ? -15.797 -29.641 -2.4 1 95.12 129 ASP B C 1
ATOM 5380 O O . ASP B 1 129 ? -15.328 -29.156 -1.37 1 95.12 129 ASP B O 1
ATOM 5384 N N . ASN B 1 130 ? -16.828 -30.453 -2.395 1 96.25 130 ASN B N 1
ATOM 5385 C CA . ASN B 1 130 ? -17.594 -30.75 -1.191 1 96.25 130 ASN B CA 1
ATOM 5386 C C . ASN B 1 130 ? -16.781 -31.578 -0.199 1 96.25 130 ASN B C 1
ATOM 5388 O O . ASN B 1 130 ? -16.938 -31.438 1.014 1 96.25 130 ASN B O 1
ATOM 5392 N N . ASP B 1 131 ? -15.906 -32.406 -0.763 1 97 131 ASP B N 1
ATOM 5393 C CA . ASP B 1 131 ? -15.07 -33.219 0.123 1 97 131 ASP B CA 1
ATOM 5394 C C . ASP B 1 131 ? -14.148 -32.312 0.958 1 97 131 ASP B C 1
ATOM 5396 O O . ASP B 1 131 ? -13.93 -32.594 2.143 1 97 131 ASP B O 1
ATOM 5400 N N . MET B 1 132 ? -13.602 -31.328 0.318 1 97.44 132 MET B N 1
ATOM 5401 C CA . MET B 1 132 ? -12.75 -30.375 1.024 1 97.44 132 MET B CA 1
ATOM 5402 C C . MET B 1 132 ? -13.523 -29.672 2.141 1 97.44 132 MET B C 1
ATOM 5404 O O . MET B 1 132 ? -13.031 -29.562 3.264 1 97.44 132 MET B O 1
ATOM 5408 N N . ILE B 1 133 ? -14.727 -29.234 1.854 1 97.62 133 ILE B N 1
ATOM 5409 C CA . ILE B 1 133 ? -15.562 -28.516 2.814 1 97.62 133 ILE B CA 1
ATOM 5410 C C . ILE B 1 133 ? -15.922 -29.438 3.977 1 97.62 133 ILE B C 1
ATOM 5412 O O . ILE B 1 133 ? -15.883 -29.031 5.141 1 97.62 133 ILE B O 1
ATOM 5416 N N . CYS B 1 134 ? -16.234 -30.672 3.67 1 97.81 134 CYS B N 1
ATOM 5417 C CA . CYS B 1 134 ? -16.531 -31.672 4.695 1 97.81 134 CYS B CA 1
ATOM 5418 C C . CYS B 1 134 ? -15.336 -31.891 5.609 1 97.81 134 CYS B C 1
ATOM 5420 O O . CYS B 1 134 ? -15.492 -31.969 6.832 1 97.81 134 CYS B O 1
ATOM 5422 N N . ASN B 1 135 ? -14.227 -32.031 4.98 1 97.88 135 ASN B N 1
ATOM 5423 C CA . ASN B 1 135 ? -13.016 -32.219 5.785 1 97.88 135 ASN B CA 1
ATOM 5424 C C . ASN B 1 135 ? -12.789 -31.047 6.738 1 97.88 135 ASN B C 1
ATOM 5426 O O . ASN B 1 135 ? -12.43 -31.25 7.898 1 97.88 135 ASN B O 1
ATOM 5430 N N . ILE B 1 136 ? -12.992 -29.828 6.289 1 97.38 136 ILE B N 1
ATOM 5431 C CA . ILE B 1 136 ? -12.82 -28.641 7.129 1 97.38 136 ILE B CA 1
ATOM 5432 C C . ILE B 1 136 ? -13.781 -28.719 8.32 1 97.38 136 ILE B C 1
ATOM 5434 O O . ILE B 1 136 ? -13.391 -28.422 9.453 1 97.38 136 ILE B O 1
ATOM 5438 N N . SER B 1 137 ? -15.031 -29.062 8.062 1 97.94 137 SER B N 1
ATOM 5439 C CA . SER B 1 137 ? -16.031 -29.172 9.125 1 97.94 137 SER B CA 1
ATOM 5440 C C . SER B 1 137 ? -15.625 -30.219 10.164 1 97.94 137 SER B C 1
ATOM 5442 O O . SER B 1 137 ? -15.672 -29.953 11.367 1 97.94 137 SER B O 1
ATOM 5444 N N . GLU B 1 138 ? -15.156 -31.328 9.695 1 97.56 138 GLU B N 1
ATOM 5445 C CA . GLU B 1 138 ? -14.773 -32.438 10.586 1 97.56 138 GLU B CA 1
ATOM 5446 C C . GLU B 1 138 ? -13.562 -32.062 11.438 1 97.56 138 GLU B C 1
ATOM 5448 O O . GLU B 1 138 ? -13.57 -32.25 12.648 1 97.56 138 GLU B O 1
ATOM 5453 N N . GLN B 1 139 ? -12.547 -31.562 10.789 1 97.25 139 GLN B N 1
ATOM 5454 C CA . GLN B 1 139 ? -11.32 -31.219 11.5 1 97.25 139 GLN B CA 1
ATOM 5455 C C . GLN B 1 139 ? -11.539 -30.047 12.453 1 97.25 139 GLN B C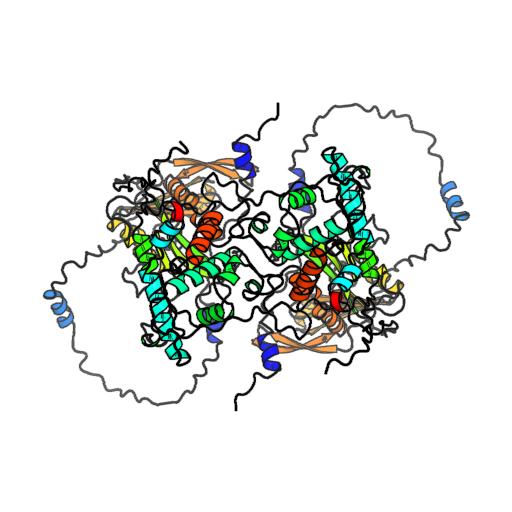 1
ATOM 5457 O O . GLN B 1 139 ? -10.922 -29.984 13.523 1 97.25 139 GLN B O 1
ATOM 5462 N N . THR B 1 140 ? -12.43 -29.109 12.102 1 97 140 THR B N 1
ATOM 5463 C CA . THR B 1 140 ? -12.773 -28 12.977 1 97 140 THR B CA 1
ATOM 5464 C C . THR B 1 140 ? -13.453 -28.5 14.25 1 97 140 THR B C 1
ATOM 5466 O O . THR B 1 140 ? -13.133 -28.062 15.352 1 97 140 THR B O 1
ATOM 5469 N N . ASN B 1 141 ? -14.359 -29.406 14.047 1 97.19 141 ASN B N 1
ATOM 5470 C CA . ASN B 1 141 ? -15.023 -30 15.203 1 97.19 141 ASN B CA 1
ATOM 5471 C C . ASN B 1 141 ? -14.047 -30.781 16.078 1 97.19 141 ASN B C 1
ATOM 5473 O O . ASN B 1 141 ? -14.086 -30.672 17.312 1 97.19 141 ASN B O 1
ATOM 5477 N N . LEU B 1 142 ? -13.188 -31.5 15.469 1 96.56 142 LEU B N 1
ATOM 5478 C CA . LEU B 1 142 ? -12.18 -32.25 16.203 1 96.56 142 LEU B CA 1
ATOM 5479 C C . LEU B 1 142 ? -11.266 -31.328 16.984 1 96.56 142 LEU B C 1
ATOM 5481 O O . LEU B 1 142 ? -11.023 -31.562 18.172 1 96.56 142 LEU B O 1
ATOM 5485 N N . TYR B 1 143 ? -10.812 -30.344 16.375 1 95.88 143 TYR B N 1
ATOM 5486 C CA . TYR B 1 143 ? -9.891 -29.406 17 1 95.88 143 TYR B CA 1
ATOM 5487 C C . TYR B 1 143 ? -10.562 -28.688 18.156 1 95.88 143 TYR B C 1
ATOM 5489 O O . TYR B 1 143 ? -9.93 -28.438 19.188 1 95.88 143 TYR B O 1
ATOM 5497 N N . SER B 1 144 ? -11.812 -28.234 17.953 1 95.31 144 SER B N 1
ATOM 5498 C CA . SER B 1 144 ? -12.523 -27.531 19.016 1 95.31 144 SER B CA 1
ATOM 5499 C C . SER B 1 144 ? -12.594 -28.375 20.281 1 95.31 144 SER B C 1
ATOM 5501 O O . SER B 1 144 ? -12.461 -27.859 21.391 1 95.31 144 SER B O 1
ATOM 5503 N N . VAL B 1 145 ? -12.75 -29.625 20.125 1 94.12 145 VAL B N 1
ATOM 5504 C CA . VAL B 1 145 ? -12.797 -30.531 21.266 1 94.12 145 VAL B CA 1
ATOM 5505 C C . VAL B 1 145 ? -11.422 -30.625 21.922 1 94.12 145 VAL B C 1
ATOM 5507 O O . VAL B 1 145 ? -11.312 -30.594 23.156 1 94.12 145 VAL B O 1
ATOM 5510 N N . GLU B 1 146 ? -10.43 -30.797 21.125 1 91.44 146 GLU B N 1
ATOM 5511 C CA . GLU B 1 146 ? -9.055 -30.875 21.625 1 91.44 146 GLU B CA 1
ATOM 5512 C C . GLU B 1 146 ? -8.68 -29.594 22.375 1 91.44 146 GLU B C 1
ATOM 5514 O O . GLU B 1 146 ? -8 -29.656 23.406 1 91.44 146 GLU B O 1
ATOM 5519 N N . LYS B 1 147 ? -9.055 -28.469 21.828 1 89.81 147 LYS B N 1
ATOM 5520 C CA . LYS B 1 147 ? -8.656 -27.172 22.344 1 89.81 147 LYS B CA 1
ATOM 5521 C C . LYS B 1 147 ? -9.414 -26.828 23.609 1 89.81 147 LYS B C 1
ATOM 5523 O O . LYS B 1 147 ? -8.805 -26.453 24.625 1 89.81 147 LYS B O 1
ATOM 5528 N N . CYS B 1 148 ? -10.695 -26.828 23.594 1 89 148 CYS B N 1
ATOM 5529 C CA . CYS B 1 148 ? -11.469 -26.312 24.703 1 89 148 CYS B CA 1
ATOM 5530 C C . CYS B 1 148 ? -12.312 -27.406 25.344 1 89 148 CYS B C 1
ATOM 5532 O O . CYS B 1 148 ? -12.969 -27.188 26.375 1 89 148 CYS B O 1
ATOM 5534 N N . GLY B 1 149 ? -12.344 -28.656 24.812 1 89.69 149 GLY B N 1
ATOM 5535 C CA . GLY B 1 149 ? -13.117 -29.75 25.359 1 89.69 149 GLY B CA 1
ATOM 5536 C C . GLY B 1 149 ? -14.562 -29.766 24.891 1 89.69 149 GLY B C 1
ATOM 5537 O O . GLY B 1 149 ? -15.297 -30.719 25.188 1 89.69 149 GLY B O 1
ATOM 5538 N N . LYS B 1 150 ? -14.938 -28.672 24.234 1 92.5 150 LYS B N 1
ATOM 5539 C CA . LYS B 1 150 ? -16.297 -28.578 23.719 1 92.5 150 LYS B CA 1
ATOM 5540 C C . LYS B 1 150 ? -16.312 -28.5 22.203 1 92.5 150 LYS B C 1
ATOM 5542 O O . LYS B 1 150 ? -15.516 -27.766 21.609 1 92.5 150 LYS B O 1
ATOM 5547 N N . CYS B 1 151 ? -17.234 -29.281 21.641 1 93.44 151 CYS B N 1
ATOM 5548 C CA . CYS B 1 151 ? -17.344 -29.312 20.188 1 93.44 151 CYS B CA 1
ATOM 5549 C C . CYS B 1 151 ? -18.109 -28.094 19.688 1 93.44 151 CYS B C 1
ATOM 5551 O O . CYS B 1 151 ? -19.219 -27.812 20.172 1 93.44 151 CYS B O 1
ATOM 5553 N N . VAL B 1 152 ? -17.562 -27.359 18.781 1 95.38 152 VAL B N 1
ATOM 5554 C CA . VAL B 1 152 ? -18.234 -26.203 18.172 1 95.38 152 VAL B CA 1
ATOM 5555 C C . VAL B 1 152 ? -19.422 -26.672 17.328 1 95.38 152 VAL B C 1
ATOM 5557 O O . VAL B 1 152 ? -20.359 -25.922 17.094 1 95.38 152 VAL B O 1
ATOM 5560 N N . ALA B 1 153 ? -19.5 -27.938 16.891 1 96.06 153 ALA B N 1
ATOM 5561 C CA . ALA B 1 153 ? -20.594 -28.594 16.172 1 96.06 153 ALA B CA 1
ATOM 5562 C C . ALA B 1 153 ? -20.953 -27.828 14.898 1 96.06 153 ALA B C 1
ATOM 5564 O O . ALA B 1 153 ? -22.125 -27.516 14.672 1 96.06 153 ALA B O 1
ATOM 5565 N N . THR B 1 154 ? -19.953 -27.562 14.109 1 97.19 154 THR B N 1
ATOM 5566 C CA . THR B 1 154 ? -20.203 -26.906 12.828 1 97.19 154 THR B CA 1
ATOM 5567 C C . THR B 1 154 ? -20.578 -27.938 11.766 1 97.19 154 THR B C 1
ATOM 5569 O O . THR B 1 154 ? -20.422 -29.141 11.969 1 97.19 154 THR B O 1
ATOM 5572 N N . SER B 1 155 ? -21.203 -27.516 10.656 1 97.25 155 SER B N 1
ATOM 5573 C CA . SER B 1 155 ? -21.609 -28.328 9.508 1 97.25 155 SER B CA 1
ATOM 5574 C C . SER B 1 155 ? -20.969 -27.828 8.219 1 97.25 155 SER B C 1
ATOM 5576 O O . SER B 1 155 ? -20.422 -26.719 8.18 1 97.25 155 SER B O 1
ATOM 5578 N N . PRO B 1 156 ? -20.938 -28.719 7.219 1 97.56 156 PRO B N 1
ATOM 5579 C CA . PRO B 1 156 ? -20.391 -28.266 5.93 1 97.56 156 PRO B CA 1
ATOM 5580 C C . PRO B 1 156 ? -21.094 -27.016 5.402 1 97.56 156 PRO B C 1
ATOM 5582 O O . PRO B 1 156 ? -20.438 -26.141 4.816 1 97.56 156 PRO B O 1
ATOM 5585 N N . GLU B 1 157 ? -22.359 -26.906 5.617 1 96.75 157 GLU B N 1
ATOM 5586 C CA . GLU B 1 157 ? -23.094 -25.734 5.168 1 96.75 157 GLU B CA 1
ATOM 5587 C C . GLU B 1 157 ? -22.625 -24.469 5.887 1 96.75 157 GLU B C 1
ATOM 5589 O O . GLU B 1 157 ? -22.484 -23.422 5.27 1 96.75 157 GLU B O 1
ATOM 5594 N N . GLU B 1 158 ? -22.391 -24.625 7.121 1 96.75 158 GLU B N 1
ATOM 5595 C CA . GLU B 1 158 ? -21.906 -23.484 7.898 1 96.75 158 GLU B CA 1
ATOM 5596 C C . GLU B 1 158 ? -20.5 -23.078 7.469 1 96.75 158 GLU B C 1
ATOM 5598 O O . GLU B 1 158 ? -20.172 -21.891 7.48 1 96.75 158 GLU B O 1
ATOM 5603 N N . ILE B 1 159 ? -19.703 -24.078 7.188 1 97.44 159 ILE B N 1
ATOM 5604 C CA . ILE B 1 159 ? -18.344 -23.781 6.707 1 97.44 159 ILE B CA 1
ATOM 5605 C C . ILE B 1 159 ? -18.422 -23.031 5.379 1 97.44 159 ILE B C 1
ATOM 5607 O O . ILE B 1 159 ? -17.641 -22.109 5.133 1 97.44 159 ILE B O 1
ATOM 5611 N N . GLU B 1 160 ? -19.328 -23.422 4.531 1 97.38 160 GLU B N 1
ATOM 5612 C CA . GLU B 1 160 ? -19.531 -22.688 3.283 1 97.38 160 GLU B CA 1
ATOM 5613 C C . GLU B 1 160 ? -19.922 -21.25 3.551 1 97.38 160 GLU B C 1
ATOM 5615 O O . GLU B 1 160 ? -19.406 -20.328 2.912 1 97.38 160 GLU B O 1
ATOM 5620 N N . GLN B 1 161 ? -20.797 -21.016 4.484 1 97.44 161 GLN B N 1
ATOM 5621 C CA . GLN B 1 161 ? -21.172 -19.656 4.859 1 97.44 161 GLN B CA 1
ATOM 5622 C C . GLN B 1 161 ? -19.969 -18.891 5.367 1 97.44 161 GLN B C 1
ATOM 5624 O O . GLN B 1 161 ? -19.781 -17.719 5.016 1 97.44 161 GLN B O 1
ATOM 5629 N N . PHE B 1 162 ? -19.25 -19.594 6.129 1 96.62 162 PHE B N 1
ATOM 5630 C CA . PHE B 1 162 ? -18.047 -18.984 6.672 1 96.62 162 PHE B CA 1
ATOM 5631 C C . PHE B 1 162 ? -17.109 -18.531 5.551 1 96.62 162 PHE B C 1
ATOM 5633 O O . PHE B 1 162 ? -16.609 -17.406 5.578 1 96.62 162 PHE B O 1
ATOM 5640 N N . LEU B 1 163 ? -16.906 -19.359 4.637 1 95.69 163 LEU B N 1
ATOM 5641 C CA . LEU B 1 163 ? -16.062 -19.016 3.488 1 95.69 163 LEU B CA 1
ATOM 5642 C C . LEU B 1 163 ? -16.672 -17.859 2.695 1 95.69 163 LEU B C 1
ATOM 5644 O O . LEU B 1 163 ? -15.953 -16.984 2.209 1 95.69 163 LEU B O 1
ATOM 5648 N N . GLY B 1 164 ? -17.953 -17.922 2.523 1 95 164 GLY B N 1
ATOM 5649 C CA . GLY B 1 164 ? -18.625 -16.828 1.858 1 95 164 GLY B CA 1
ATOM 5650 C C . GLY B 1 164 ? -18.406 -15.484 2.543 1 95 164 GLY B C 1
ATOM 5651 O O . GLY B 1 164 ? -18.141 -14.477 1.88 1 95 164 GLY B O 1
ATOM 5652 N N . ILE B 1 165 ? -18.469 -15.477 3.84 1 95.25 165 ILE B N 1
ATOM 5653 C CA . ILE B 1 165 ? -18.234 -14.266 4.621 1 95.25 165 ILE B CA 1
ATOM 5654 C C . ILE B 1 165 ? -16.797 -13.781 4.398 1 95.25 165 ILE B C 1
ATOM 5656 O O . ILE B 1 165 ? -16.562 -12.594 4.172 1 95.25 165 ILE B O 1
ATOM 5660 N N . GLN B 1 166 ? -15.906 -14.711 4.414 1 93.12 166 GLN B N 1
ATOM 5661 C CA . GLN B 1 166 ? -14.508 -14.359 4.188 1 93.12 166 GLN B CA 1
ATOM 5662 C C . GLN B 1 166 ? -14.312 -13.734 2.811 1 93.12 166 GLN B C 1
ATOM 5664 O O . GLN B 1 166 ? -13.57 -12.758 2.666 1 93.12 166 GLN B O 1
ATOM 5669 N N . LEU B 1 167 ? -14.922 -14.258 1.875 1 91.12 167 LEU B N 1
ATOM 5670 C CA . LEU B 1 167 ? -14.82 -13.719 0.525 1 91.12 167 LEU B CA 1
ATOM 5671 C C . LEU B 1 167 ? -15.414 -12.312 0.452 1 91.12 167 LEU B C 1
ATOM 5673 O O . LEU B 1 167 ? -14.828 -11.414 -0.155 1 91.12 167 LEU B O 1
ATOM 5677 N N . TYR B 1 168 ? -16.531 -12.102 1.083 1 91.44 168 TYR B N 1
ATOM 5678 C CA . TYR B 1 168 ? -17.109 -10.766 1.13 1 91.44 168 TYR B CA 1
ATOM 5679 C C . TYR B 1 168 ? -16.172 -9.781 1.81 1 91.44 168 TYR B C 1
ATOM 5681 O O . TYR B 1 168 ? -16.016 -8.648 1.354 1 91.44 168 TYR B O 1
ATOM 5689 N N . MET B 1 169 ? -15.586 -10.258 2.863 1 89.94 169 MET B N 1
ATOM 5690 C CA . MET B 1 169 ? -14.695 -9.391 3.623 1 89.94 169 MET B CA 1
ATOM 5691 C C . MET B 1 169 ? -13.453 -9.039 2.809 1 89.94 169 MET B C 1
ATOM 5693 O O . MET B 1 169 ? -12.797 -8.031 3.076 1 89.94 169 MET B O 1
ATOM 5697 N N . SER B 1 170 ? -13.133 -9.859 1.867 1 84.56 170 SER B N 1
ATOM 5698 C CA . SER B 1 170 ? -12.008 -9.555 0.988 1 84.56 170 SER B CA 1
ATOM 5699 C C . SER B 1 170 ? -12.383 -8.492 -0.039 1 84.56 170 SER B C 1
ATOM 5701 O O . SER B 1 170 ? -11.516 -7.789 -0.559 1 84.56 170 SER B O 1
ATOM 5703 N N . ILE B 1 171 ? -13.617 -8.406 -0.344 1 85.25 171 ILE B N 1
ATOM 5704 C CA . ILE B 1 171 ? -14.109 -7.434 -1.312 1 85.25 171 ILE B CA 1
ATOM 5705 C C . ILE B 1 171 ? -14.406 -6.109 -0.61 1 85.25 171 ILE B C 1
ATOM 5707 O O . ILE B 1 171 ? -14.008 -5.043 -1.088 1 85.25 171 ILE B O 1
ATOM 5711 N N . ILE B 1 172 ? -15.117 -6.32 0.464 1 89.56 172 ILE B N 1
ATOM 5712 C CA . ILE B 1 172 ? -15.469 -5.168 1.287 1 89.56 172 ILE B CA 1
ATOM 5713 C C . ILE B 1 172 ? -14.516 -5.074 2.479 1 89.56 172 ILE B C 1
ATOM 5715 O O . ILE B 1 172 ? -14.508 -5.957 3.342 1 89.56 172 ILE B O 1
ATOM 5719 N N . LYS B 1 173 ? -13.875 -4.055 2.533 1 86.12 173 LYS B N 1
ATOM 5720 C CA . LYS B 1 173 ? -12.852 -3.945 3.57 1 86.12 173 LYS B CA 1
ATOM 5721 C C . LYS B 1 173 ? -13.281 -2.975 4.664 1 86.12 173 LYS B C 1
ATOM 5723 O O . LYS B 1 173 ? -13.797 -1.894 4.375 1 86.12 173 LYS B O 1
ATOM 5728 N N . MET B 1 174 ? -13.133 -3.441 5.844 1 86.88 174 MET B N 1
ATOM 5729 C CA . MET B 1 174 ? -13.336 -2.623 7.035 1 86.88 174 MET B CA 1
ATOM 5730 C C . MET B 1 174 ? -12.141 -2.725 7.973 1 86.88 174 MET B C 1
ATOM 5732 O O . MET B 1 174 ? -11.414 -3.719 7.953 1 86.88 174 MET B O 1
ATOM 5736 N N . PRO B 1 175 ? -11.883 -1.699 8.758 1 80.5 175 PRO B N 1
ATOM 5737 C CA . PRO B 1 175 ? -10.727 -1.719 9.664 1 80.5 175 PRO B CA 1
ATOM 5738 C C . PRO B 1 175 ? -10.742 -2.914 10.609 1 80.5 175 PRO B C 1
ATOM 5740 O O . PRO B 1 175 ? -9.688 -3.455 10.945 1 80.5 175 PRO B O 1
ATOM 5743 N N . SER B 1 176 ? -11.875 -3.314 11.039 1 83.31 176 SER B N 1
ATOM 5744 C CA . SER B 1 176 ? -12.07 -4.5 11.859 1 83.31 176 SER B CA 1
ATOM 5745 C C . SER B 1 176 ? -13.234 -5.348 11.352 1 83.31 176 SER B C 1
ATOM 5747 O O . SER B 1 176 ? -14.258 -4.816 10.922 1 83.31 176 SER B O 1
ATOM 5749 N N . TYR B 1 177 ? -12.961 -6.676 11.469 1 87.56 177 TYR B N 1
ATOM 5750 C CA . TYR B 1 177 ? -14 -7.527 10.898 1 87.56 177 TYR B CA 1
ATOM 5751 C C . TYR B 1 177 ? -15.281 -7.457 11.727 1 87.56 177 TYR B C 1
ATOM 5753 O O . TYR B 1 177 ? -16.375 -7.711 11.219 1 87.56 177 TYR B O 1
ATOM 5761 N N . ARG B 1 178 ? -15.18 -7.105 12.977 1 89.69 178 ARG B N 1
ATOM 5762 C CA . ARG B 1 178 ? -16.359 -7.062 13.844 1 89.69 178 ARG B CA 1
ATOM 5763 C C . ARG B 1 178 ? -17.281 -5.926 13.438 1 89.69 178 ARG B C 1
ATOM 5765 O O . ARG B 1 178 ? -18.469 -5.918 13.82 1 89.69 178 ARG B O 1
ATOM 5772 N N . MET B 1 179 ? -16.75 -5 12.711 1 91.12 179 MET B N 1
ATOM 5773 C CA . MET B 1 179 ? -17.547 -3.852 12.281 1 91.12 179 MET B CA 1
ATOM 5774 C C . MET B 1 179 ? -18.656 -4.285 11.336 1 91.12 179 MET B C 1
ATOM 5776 O O . MET B 1 179 ? -19.672 -3.588 11.203 1 91.12 179 MET B O 1
ATOM 5780 N N . PHE B 1 180 ? -18.531 -5.434 10.734 1 94 180 PHE B N 1
ATOM 5781 C CA . PHE B 1 180 ? -19.562 -5.945 9.844 1 94 180 PHE B CA 1
ATOM 5782 C C . PHE B 1 180 ? -20.859 -6.215 10.602 1 94 180 PHE B C 1
ATOM 5784 O O . PHE B 1 180 ? -21.922 -6.312 10 1 94 180 PHE B O 1
ATOM 5791 N N . TRP B 1 181 ? -20.797 -6.371 11.969 1 95.06 181 TRP B N 1
ATOM 5792 C CA . TRP B 1 181 ? -21.953 -6.668 12.797 1 95.06 181 TRP B CA 1
ATOM 5793 C C . TRP B 1 181 ? -22.328 -5.465 13.656 1 95.06 181 TRP B C 1
ATOM 5795 O O . TRP B 1 181 ? -23.359 -5.484 14.352 1 95.06 181 TRP B O 1
ATOM 5805 N N . SER B 1 182 ? -21.516 -4.402 13.609 1 91.06 182 SER B N 1
ATOM 5806 C CA . SER B 1 182 ? -21.766 -3.242 14.461 1 91.06 182 SER B CA 1
ATOM 5807 C C . SER B 1 182 ? -22.953 -2.424 13.953 1 91.06 182 SER B C 1
ATOM 5809 O O . SER B 1 182 ? -23.266 -2.451 12.758 1 91.06 182 SER B O 1
ATOM 5811 N N . GLU B 1 183 ? -23.5 -1.681 14.727 1 86.62 183 GLU B N 1
ATOM 5812 C CA . GLU B 1 183 ? -24.766 -0.988 14.438 1 86.62 183 GLU B CA 1
ATOM 5813 C C . GLU B 1 183 ? -24.578 0.016 13.305 1 86.62 183 GLU B C 1
ATOM 5815 O O . GLU B 1 183 ? -25.297 -0.042 12.305 1 86.62 183 GLU B O 1
ATOM 5820 N N . ASN B 1 184 ? -23.625 0.887 13.375 1 85 184 ASN B N 1
ATOM 5821 C CA . ASN B 1 184 ? -23.484 1.972 12.414 1 85 184 ASN B CA 1
ATOM 5822 C C . ASN B 1 184 ? -22.844 1.484 11.109 1 85 184 ASN B C 1
ATOM 5824 O O . ASN B 1 184 ? -22.984 2.129 10.07 1 85 184 ASN B O 1
ATOM 5828 N N . THR B 1 185 ? -22.188 0.33 11.188 1 90.31 185 THR B N 1
ATOM 5829 C CA . THR B 1 185 ? -21.484 -0.168 10.008 1 90.31 185 THR B CA 1
ATOM 5830 C C . THR B 1 185 ? -21.984 -1.559 9.625 1 90.31 185 THR B C 1
ATOM 5832 O O . THR B 1 185 ? -21.297 -2.301 8.922 1 90.31 185 THR B O 1
ATOM 5835 N N . ARG B 1 186 ? -23.125 -1.853 10.062 1 91.44 186 ARG B N 1
ATOM 5836 C CA . ARG B 1 186 ? -23.656 -3.195 9.883 1 91.44 186 ARG B CA 1
ATOM 5837 C C . ARG B 1 186 ? -23.812 -3.531 8.406 1 91.44 186 ARG B C 1
ATOM 5839 O O . ARG B 1 186 ? -24.391 -2.754 7.645 1 91.44 186 ARG B O 1
ATOM 5846 N N . PHE B 1 187 ? -23.266 -4.582 8.023 1 93.75 187 PHE B N 1
ATOM 5847 C CA . PHE B 1 187 ? -23.422 -5.125 6.68 1 93.75 187 PHE B CA 1
ATOM 5848 C C . PHE B 1 187 ? -24.375 -6.316 6.684 1 93.75 187 PHE B C 1
ATOM 5850 O O . PHE B 1 187 ? -23.984 -7.438 7.004 1 93.75 187 PHE B O 1
ATOM 5857 N N . THR B 1 188 ? -25.531 -6.117 6.293 1 92.69 188 THR B N 1
ATOM 5858 C CA . THR B 1 188 ? -26.656 -7.023 6.516 1 92.69 188 THR B CA 1
ATOM 5859 C C . THR B 1 188 ? -26.422 -8.352 5.801 1 92.69 188 THR B C 1
ATOM 5861 O O . THR B 1 188 ? -26.812 -9.414 6.301 1 92.69 188 THR B O 1
ATOM 5864 N N . THR B 1 189 ? -25.781 -8.336 4.684 1 92.88 189 THR B N 1
ATOM 5865 C CA . THR B 1 189 ? -25.531 -9.562 3.934 1 92.88 189 THR B CA 1
ATOM 5866 C C . THR B 1 189 ? -24.75 -10.57 4.781 1 92.88 189 THR B C 1
ATOM 5868 O O . THR B 1 189 ? -25.031 -11.766 4.746 1 92.88 189 THR B O 1
ATOM 5871 N N . ILE B 1 190 ? -23.812 -10.055 5.551 1 94.5 190 ILE B N 1
ATOM 5872 C CA . ILE B 1 190 ? -22.969 -10.906 6.387 1 94.5 190 ILE B CA 1
ATOM 5873 C C . ILE B 1 190 ? -23.641 -11.125 7.742 1 94.5 190 ILE B C 1
ATOM 5875 O O . ILE B 1 190 ? -23.75 -12.258 8.203 1 94.5 190 ILE B O 1
ATOM 5879 N N . SER B 1 191 ? -24.172 -10.031 8.312 1 95 191 SER B N 1
ATOM 5880 C CA . SER B 1 191 ? -24.688 -10.086 9.68 1 95 191 SER B CA 1
ATOM 5881 C C . SER B 1 191 ? -25.953 -10.93 9.766 1 95 191 SER B C 1
ATOM 5883 O O . SER B 1 191 ? -26.234 -11.531 10.805 1 95 191 SER B O 1
ATOM 5885 N N . ASP B 1 192 ? -26.703 -10.953 8.711 1 92.75 192 ASP B N 1
ATOM 5886 C CA . ASP B 1 192 ? -27.922 -11.742 8.703 1 92.75 192 ASP B CA 1
ATOM 5887 C C . ASP B 1 192 ? -27.625 -13.219 8.453 1 92.75 192 ASP B C 1
ATOM 5889 O O . ASP B 1 192 ? -28.438 -14.086 8.773 1 92.75 192 ASP B O 1
ATOM 5893 N N . ALA B 1 193 ? -26.547 -13.578 7.879 1 94.12 193 ALA B N 1
ATOM 5894 C CA . ALA B 1 193 ? -26.203 -14.953 7.535 1 94.12 193 ALA B CA 1
ATOM 5895 C C . ALA B 1 193 ? -25.656 -15.703 8.75 1 94.12 193 ALA B C 1
ATOM 5897 O O . ALA B 1 193 ? -25.891 -16.906 8.906 1 94.12 193 ALA B O 1
ATOM 5898 N N . MET B 1 194 ? -24.906 -15.008 9.578 1 95.75 194 MET B N 1
ATOM 5899 C CA . MET B 1 194 ? -24.281 -15.609 10.75 1 95.75 194 MET B CA 1
ATOM 5900 C C . MET B 1 194 ? -24.078 -14.57 11.852 1 95.75 194 MET B C 1
ATOM 5902 O O . MET B 1 194 ? -23.703 -13.43 11.57 1 95.75 194 MET B O 1
ATOM 5906 N N . SER B 1 195 ? -24.406 -14.977 13.047 1 96.75 195 SER B N 1
ATOM 5907 C CA . SER B 1 195 ? -24.188 -14.062 14.164 1 96.75 195 SER B CA 1
ATOM 5908 C C . SER B 1 195 ? -22.703 -13.812 14.398 1 96.75 195 SER B C 1
ATOM 5910 O O . SER B 1 195 ? -21.875 -14.648 14.047 1 96.75 195 SER B O 1
ATOM 5912 N N . ARG B 1 196 ? -22.375 -12.719 14.969 1 96.12 196 ARG B N 1
ATOM 5913 C CA . ARG B 1 196 ? -20.984 -12.336 15.242 1 96.12 196 ARG B CA 1
ATOM 5914 C C . ARG B 1 196 ? -20.297 -13.367 16.125 1 96.12 196 ARG B C 1
ATOM 5916 O O . ARG B 1 196 ? -19.188 -13.812 15.82 1 96.12 196 ARG B O 1
ATOM 5923 N N . ASN B 1 197 ? -20.938 -13.758 17.172 1 96.19 197 ASN B N 1
ATOM 5924 C CA . ASN B 1 197 ? -20.344 -14.695 18.109 1 96.19 197 ASN B CA 1
ATOM 5925 C C . ASN B 1 197 ? -20.078 -16.047 17.469 1 96.19 197 ASN B C 1
ATOM 5927 O O . ASN B 1 197 ? -19.062 -16.688 17.75 1 96.19 197 ASN B O 1
ATOM 5931 N N . ARG B 1 198 ? -21 -16.484 16.703 1 96.69 198 ARG B N 1
ATOM 5932 C CA . ARG B 1 198 ? -20.797 -17.75 15.992 1 96.69 198 ARG B CA 1
ATOM 5933 C C . ARG B 1 198 ? -19.609 -17.641 15.031 1 96.69 198 ARG B C 1
ATOM 5935 O O . ARG B 1 198 ? -18.781 -18.562 14.953 1 96.69 198 ARG B O 1
ATOM 5942 N N . PHE B 1 199 ? -19.547 -16.562 14.32 1 96.5 199 PHE B N 1
ATOM 5943 C CA . PHE B 1 199 ? -18.422 -16.328 13.43 1 96.5 199 PHE B CA 1
ATOM 5944 C C . PHE B 1 199 ? -17.109 -16.344 14.203 1 96.5 199 PHE B C 1
ATOM 5946 O O . PHE B 1 199 ? -16.125 -16.969 13.773 1 96.5 199 PHE B O 1
ATOM 5953 N N . ASP B 1 200 ? -17.109 -15.68 15.305 1 94.31 200 ASP B N 1
ATOM 5954 C CA . ASP B 1 200 ? -15.922 -15.656 16.172 1 94.31 200 ASP B CA 1
ATOM 5955 C C . ASP B 1 200 ? -15.516 -17.062 16.578 1 94.31 200 ASP B C 1
ATOM 5957 O O . ASP B 1 200 ? -14.328 -17.406 16.578 1 94.31 200 ASP B O 1
ATOM 5961 N N . SER B 1 201 ? -16.469 -17.781 16.922 1 95 201 SER B N 1
ATOM 5962 C CA . SER B 1 201 ? -16.219 -19.156 17.344 1 95 201 SER B CA 1
ATOM 5963 C C . SER B 1 201 ? -15.609 -19.969 16.203 1 95 201 SER B C 1
ATOM 5965 O O . SER B 1 201 ? -14.617 -20.672 16.406 1 95 201 SER B O 1
ATOM 5967 N N . LEU B 1 202 ? -16.172 -19.891 15.07 1 95.56 202 LEU B N 1
ATOM 5968 C CA . LEU B 1 202 ? -15.656 -20.641 13.922 1 95.56 202 LEU B CA 1
ATOM 5969 C C . LEU B 1 202 ? -14.258 -20.172 13.539 1 95.56 202 LEU B C 1
ATOM 5971 O O . LEU B 1 202 ? -13.383 -20.984 13.25 1 95.56 202 LEU B O 1
ATOM 5975 N N . ARG B 1 203 ? -14.078 -18.875 13.555 1 94.12 203 ARG B N 1
ATOM 5976 C CA . ARG B 1 203 ? -12.789 -18.281 13.203 1 94.12 203 ARG B CA 1
ATOM 5977 C C . ARG B 1 203 ? -11.68 -18.781 14.125 1 94.12 203 ARG B C 1
ATOM 5979 O O . ARG B 1 203 ? -10.562 -19.047 13.68 1 94.12 203 ARG B O 1
ATOM 5986 N N . SER B 1 204 ? -12.023 -19.016 15.344 1 92.88 204 SER B N 1
ATOM 5987 C CA . SER B 1 204 ? -11.039 -19.422 16.344 1 92.88 204 SER B CA 1
ATOM 5988 C C . SER B 1 204 ? -10.773 -20.922 16.266 1 92.88 204 SER B C 1
ATOM 5990 O O . SER B 1 204 ? -9.766 -21.391 16.797 1 92.88 204 SER B O 1
ATOM 5992 N N . ASN B 1 205 ? -11.68 -21.578 15.633 1 94.88 205 ASN B N 1
ATOM 5993 C CA . ASN B 1 205 ? -11.555 -23.031 15.695 1 94.88 205 ASN B CA 1
ATOM 5994 C C . ASN B 1 205 ? -11.328 -23.641 14.312 1 94.88 205 ASN B C 1
ATOM 5996 O O . ASN B 1 205 ? -11.133 -24.844 14.18 1 94.88 205 ASN B O 1
ATOM 6000 N N . ILE B 1 206 ? -11.305 -22.859 13.273 1 95.69 206 ILE B N 1
ATOM 6001 C CA . ILE B 1 206 ? -11.172 -23.375 11.914 1 95.69 206 ILE B CA 1
ATOM 6002 C C . ILE B 1 206 ? -9.883 -24.188 11.797 1 95.69 206 ILE B C 1
ATOM 6004 O O . ILE B 1 206 ? -8.828 -23.75 12.258 1 95.69 206 ILE B O 1
ATOM 6008 N N . HIS B 1 207 ? -9.992 -25.375 11.297 1 96.06 207 HIS B N 1
ATOM 6009 C CA . HIS B 1 207 ? -8.859 -26.281 11.18 1 96.06 207 HIS B CA 1
ATOM 6010 C C . HIS B 1 207 ? -8.984 -27.156 9.945 1 96.06 207 HIS B C 1
ATOM 6012 O O . HIS B 1 207 ? -10.094 -27.422 9.469 1 96.06 207 HIS B O 1
ATOM 6018 N N . PHE B 1 208 ? -7.848 -27.641 9.445 1 96.44 208 PHE B N 1
ATOM 6019 C CA . PHE B 1 208 ? -7.848 -28.359 8.18 1 96.44 208 PHE B CA 1
ATOM 6020 C C . PHE B 1 208 ? -7.227 -29.734 8.336 1 96.44 208 PHE B C 1
ATOM 6022 O O . PHE B 1 208 ? -7.281 -30.562 7.418 1 96.44 208 PHE B O 1
ATOM 6029 N N . ASN B 1 209 ? -6.582 -30.016 9.523 1 95.81 209 ASN B N 1
ATOM 6030 C CA . ASN B 1 209 ? -5.887 -31.281 9.75 1 95.81 209 ASN B CA 1
ATOM 6031 C C . ASN B 1 209 ? -5.895 -31.672 11.227 1 95.81 209 ASN B C 1
ATOM 6033 O O . ASN B 1 209 ? -6.168 -30.828 12.094 1 95.81 209 ASN B O 1
ATOM 6037 N N . ASP B 1 210 ? -5.629 -32.938 11.414 1 94.5 210 ASP B N 1
ATOM 6038 C CA . ASP B 1 210 ? -5.574 -33.438 12.781 1 94.5 210 ASP B CA 1
ATOM 6039 C C . ASP B 1 210 ? -4.223 -33.125 13.43 1 94.5 210 ASP B C 1
ATOM 6041 O O . ASP B 1 210 ? -3.211 -33.75 13.078 1 94.5 210 ASP B O 1
ATOM 6045 N N . ASN B 1 211 ? -4.223 -32.344 14.406 1 91.12 211 ASN B N 1
ATOM 6046 C CA . ASN B 1 211 ? -2.996 -31.875 15.047 1 91.12 211 ASN B CA 1
ATOM 6047 C C . ASN B 1 211 ? -2.285 -33.031 15.773 1 91.12 211 ASN B C 1
ATOM 6049 O O . ASN B 1 211 ? -1.076 -32.969 16 1 91.12 211 ASN B O 1
ATOM 6053 N N . SER B 1 212 ? -3.025 -33.969 16.141 1 90.56 212 SER B N 1
ATOM 6054 C CA . SER B 1 212 ? -2.447 -35.062 16.891 1 90.56 212 SER B CA 1
ATOM 6055 C C . SER B 1 212 ? -1.461 -35.875 16.047 1 90.56 212 SER B C 1
ATOM 6057 O O . SER B 1 212 ? -0.586 -36.562 16.578 1 90.56 212 SER B O 1
ATOM 6059 N N . LYS B 1 213 ? -1.544 -35.719 14.82 1 93.06 213 LYS B N 1
ATOM 6060 C CA . LYS B 1 213 ? -0.697 -36.5 13.906 1 93.06 213 LYS B CA 1
ATOM 6061 C C . LYS B 1 213 ? 0.515 -35.688 13.469 1 93.06 213 LYS B C 1
ATOM 6063 O O . LYS B 1 213 ? 1.343 -36.156 12.695 1 93.06 213 LYS B O 1
ATOM 6068 N N . MET B 1 214 ? 0.609 -34.5 13.945 1 92.69 214 MET B N 1
ATOM 6069 C CA . MET B 1 214 ? 1.705 -33.625 13.539 1 92.69 214 MET B CA 1
ATOM 6070 C C . MET B 1 214 ? 3.01 -34.031 14.211 1 92.69 214 MET B C 1
ATOM 6072 O O . MET B 1 214 ? 3.059 -34.219 15.43 1 92.69 214 MET B O 1
ATOM 6076 N N . LEU B 1 215 ? 3.992 -34.125 13.438 1 91.44 215 LEU B N 1
ATOM 6077 C CA . LEU B 1 215 ? 5.312 -34.469 13.953 1 91.44 215 LEU B CA 1
ATOM 6078 C C . LEU B 1 215 ? 5.996 -33.25 14.555 1 91.44 215 LEU B C 1
ATOM 6080 O O . LEU B 1 215 ? 5.812 -32.125 14.078 1 91.44 215 LEU B O 1
ATOM 6084 N N . PRO B 1 216 ? 6.758 -33.5 15.586 1 89.38 216 PRO B N 1
ATOM 6085 C CA . PRO B 1 216 ? 7.449 -32.375 16.219 1 89.38 216 PRO B CA 1
ATOM 6086 C C . PRO B 1 216 ? 8.445 -31.703 15.281 1 89.38 216 PRO B C 1
ATOM 6088 O O . PRO B 1 216 ? 8.852 -32.281 14.281 1 89.38 216 PRO B O 1
ATOM 6091 N N . ARG B 1 217 ? 8.805 -30.5 15.516 1 83.44 217 ARG B N 1
ATOM 6092 C CA . ARG B 1 217 ? 9.648 -29.641 14.688 1 83.44 217 ARG B CA 1
ATOM 6093 C C . ARG B 1 217 ? 11.023 -30.25 14.484 1 83.44 217 ARG B C 1
ATOM 6095 O O . ARG B 1 217 ? 11.656 -30.047 13.445 1 83.44 217 ARG B O 1
ATOM 6102 N N . GLU B 1 218 ? 11.438 -31.016 15.461 1 83.44 218 GLU B N 1
ATOM 6103 C CA . GLU B 1 218 ? 12.781 -31.594 15.438 1 83.44 218 GLU B CA 1
ATOM 6104 C C . GLU B 1 218 ? 12.812 -32.844 14.57 1 83.44 218 GLU B C 1
ATOM 6106 O O . GLU B 1 218 ? 13.891 -33.312 14.188 1 83.44 218 GLU B O 1
ATOM 6111 N N . HIS B 1 219 ? 11.734 -33.312 14.297 1 86.44 219 HIS B N 1
ATOM 6112 C CA . HIS B 1 219 ? 11.672 -34.5 13.477 1 86.44 219 HIS B CA 1
ATOM 6113 C C . HIS B 1 219 ? 12.078 -34.219 12.031 1 86.44 219 HIS B C 1
ATOM 6115 O O . HIS B 1 219 ? 11.703 -33.188 11.477 1 86.44 219 HIS B O 1
ATOM 6121 N N . PRO B 1 220 ? 12.82 -35.031 11.445 1 79.88 220 PRO B N 1
ATOM 6122 C CA . PRO B 1 220 ? 13.289 -34.812 10.07 1 79.88 220 PRO B CA 1
ATOM 6123 C C . PRO B 1 220 ? 12.148 -34.719 9.062 1 79.88 220 PRO B C 1
ATOM 6125 O O . PRO B 1 220 ? 12.289 -34.062 8.023 1 79.88 220 PRO B O 1
ATOM 6128 N N . ASN B 1 221 ? 11.086 -35.344 9.391 1 82.88 221 ASN B N 1
ATOM 6129 C CA . ASN B 1 221 ? 9.961 -35.312 8.461 1 82.88 221 ASN B CA 1
ATOM 6130 C C . ASN B 1 221 ? 8.891 -34.312 8.883 1 82.88 221 ASN B C 1
ATOM 6132 O O . ASN B 1 221 ? 7.727 -34.469 8.508 1 82.88 221 ASN B O 1
ATOM 6136 N N . HIS B 1 222 ? 9.297 -33.438 9.602 1 87.56 222 HIS B N 1
ATOM 6137 C CA . HIS B 1 222 ? 8.352 -32.406 10.023 1 87.56 222 HIS B CA 1
ATOM 6138 C C . HIS B 1 222 ? 7.879 -31.594 8.836 1 87.56 222 HIS B C 1
ATOM 6140 O O . HIS B 1 222 ? 8.695 -31.125 8.031 1 87.56 222 HIS B O 1
ATOM 6146 N N . ASP B 1 223 ? 6.645 -31.453 8.68 1 87.69 223 ASP B N 1
ATOM 6147 C CA . ASP B 1 223 ? 6.035 -30.672 7.605 1 87.69 223 ASP B CA 1
ATOM 6148 C C . ASP B 1 223 ? 5.523 -29.328 8.133 1 87.69 223 ASP B C 1
ATOM 6150 O O . ASP B 1 223 ? 4.527 -29.281 8.859 1 87.69 223 ASP B O 1
ATOM 6154 N N . LYS B 1 224 ? 6.18 -28.266 7.691 1 86.44 224 LYS B N 1
ATOM 6155 C CA . LYS B 1 224 ? 5.789 -26.938 8.133 1 86.44 224 LYS B CA 1
ATOM 6156 C C . LYS B 1 224 ? 4.367 -26.609 7.688 1 86.44 224 LYS B C 1
ATOM 6158 O O . LYS B 1 224 ? 3.717 -25.734 8.273 1 86.44 224 LYS B O 1
ATOM 6163 N N . LEU B 1 225 ? 3.879 -27.312 6.648 1 90.44 225 LEU B N 1
ATOM 6164 C CA . LEU B 1 225 ? 2.545 -27.047 6.125 1 90.44 225 LEU B CA 1
ATOM 6165 C C . LEU B 1 225 ? 1.556 -28.109 6.57 1 90.44 225 LEU B C 1
ATOM 6167 O O . LEU B 1 225 ? 0.478 -28.25 5.988 1 90.44 225 LEU B O 1
ATOM 6171 N N . PHE B 1 226 ? 1.873 -28.844 7.57 1 92 226 PHE B N 1
ATOM 6172 C CA . PHE B 1 226 ? 1.069 -29.984 8.008 1 92 226 PHE B CA 1
ATOM 6173 C C . PHE B 1 226 ? -0.369 -29.547 8.273 1 92 226 PHE B C 1
ATOM 6175 O O . PHE B 1 226 ? -1.312 -30.219 7.855 1 92 226 PHE B O 1
ATOM 6182 N N . LYS B 1 227 ? -0.537 -28.469 8.898 1 91.44 227 LYS B N 1
ATOM 6183 C CA . LYS B 1 227 ? -1.851 -28.031 9.359 1 91.44 227 LYS B CA 1
ATOM 6184 C C . LYS B 1 227 ? -2.773 -27.719 8.18 1 91.44 227 LYS B C 1
ATOM 6186 O O . LYS B 1 227 ? -3.996 -27.812 8.305 1 91.44 227 LYS B O 1
ATOM 6191 N N . VAL B 1 228 ? -2.24 -27.375 7.008 1 92.69 228 VAL B N 1
ATOM 6192 C CA . VAL B 1 228 ? -3.08 -27.031 5.871 1 92.69 228 VAL B CA 1
ATOM 6193 C C . VAL B 1 228 ? -2.824 -28 4.719 1 92.69 228 VAL B C 1
ATOM 6195 O O . VAL B 1 228 ? -3.305 -27.781 3.602 1 92.69 228 VAL B O 1
ATOM 6198 N N . ARG B 1 229 ? -2.135 -29.062 4.887 1 93.88 229 ARG B N 1
ATOM 6199 C CA . ARG B 1 229 ? -1.68 -29.984 3.855 1 93.88 229 ARG B CA 1
ATOM 6200 C C . ARG B 1 229 ? -2.861 -30.609 3.123 1 93.88 229 ARG B C 1
ATOM 6202 O O . ARG B 1 229 ? -2.877 -30.656 1.891 1 93.88 229 ARG B O 1
ATOM 6209 N N . PRO B 1 230 ? -3.9 -31.062 3.861 1 95.5 230 PRO B N 1
ATOM 6210 C CA . PRO B 1 230 ? -5.027 -31.656 3.143 1 95.5 230 PRO B CA 1
ATOM 6211 C C . PRO B 1 230 ? -5.703 -30.672 2.186 1 95.5 230 PRO B C 1
ATOM 6213 O O . PRO B 1 230 ? -6.098 -31.062 1.082 1 95.5 230 PRO B O 1
ATOM 6216 N N . PHE B 1 231 ? -5.793 -29.469 2.648 1 94.75 231 PHE B N 1
ATOM 6217 C CA . PHE B 1 231 ? -6.402 -28.438 1.808 1 94.75 231 PHE B CA 1
ATOM 6218 C C . PHE B 1 231 ? -5.539 -28.172 0.58 1 94.75 231 PHE B C 1
ATOM 6220 O O . PHE B 1 231 ? -6.047 -28.125 -0.543 1 94.75 231 PHE B O 1
ATOM 6227 N N . ILE B 1 232 ? -4.293 -28.047 0.735 1 93.25 232 ILE B N 1
ATOM 6228 C CA . ILE B 1 232 ? -3.338 -27.766 -0.331 1 93.25 232 ILE B CA 1
ATOM 6229 C C . ILE B 1 232 ? -3.342 -28.906 -1.345 1 93.25 232 ILE B C 1
ATOM 6231 O O . ILE B 1 232 ? -3.424 -28.672 -2.553 1 93.25 232 ILE B O 1
ATOM 6235 N N . ASN B 1 233 ? -3.281 -30.109 -0.83 1 95 233 ASN B N 1
ATOM 6236 C CA . ASN B 1 233 ? -3.256 -31.266 -1.712 1 95 233 ASN B CA 1
ATOM 6237 C C . ASN B 1 233 ? -4.527 -31.375 -2.547 1 95 233 ASN B C 1
ATOM 6239 O O . ASN B 1 233 ? -4.469 -31.625 -3.75 1 95 233 ASN B O 1
ATOM 6243 N N . ALA B 1 234 ? -5.609 -31.141 -1.868 1 95.81 234 ALA B N 1
ATOM 6244 C CA . ALA B 1 234 ? -6.887 -31.266 -2.562 1 95.81 234 ALA B CA 1
ATOM 6245 C C . ALA B 1 234 ? -7.023 -30.203 -3.652 1 95.81 234 ALA B C 1
ATOM 6247 O O . ALA B 1 234 ? -7.457 -30.5 -4.77 1 95.81 234 ALA B O 1
ATOM 6248 N N . ILE B 1 235 ? -6.695 -29 -3.342 1 94.44 235 ILE B N 1
ATOM 6249 C CA . ILE B 1 235 ? -6.812 -27.906 -4.316 1 94.44 235 ILE B CA 1
ATOM 6250 C C . ILE B 1 235 ? -5.883 -28.188 -5.496 1 94.44 235 ILE B C 1
ATOM 6252 O O . ILE B 1 235 ? -6.254 -27.953 -6.648 1 94.44 235 ILE B O 1
ATOM 6256 N N . ARG B 1 236 ? -4.691 -28.641 -5.27 1 94 236 ARG B N 1
ATOM 6257 C CA . ARG B 1 236 ? -3.738 -28.953 -6.328 1 94 236 ARG B CA 1
ATOM 6258 C C . ARG B 1 236 ? -4.281 -30.047 -7.242 1 94 236 ARG B C 1
ATOM 6260 O O . ARG B 1 236 ? -4.184 -29.953 -8.469 1 94 236 ARG B O 1
ATOM 6267 N N . GLU B 1 237 ? -4.797 -31.078 -6.594 1 95.44 237 GLU B N 1
ATOM 6268 C CA . GLU B 1 237 ? -5.359 -32.188 -7.371 1 95.44 237 GLU B CA 1
ATOM 6269 C C . GLU B 1 237 ? -6.48 -31.688 -8.289 1 95.44 237 GLU B C 1
ATOM 6271 O O . GLU B 1 237 ? -6.586 -32.125 -9.43 1 95.44 237 GLU B O 1
ATOM 6276 N N . ASN B 1 238 ? -7.289 -30.812 -7.758 1 94.19 238 ASN B N 1
ATOM 6277 C CA . ASN B 1 238 ? -8.383 -30.281 -8.562 1 94.19 238 ASN B CA 1
ATOM 6278 C C . ASN B 1 238 ? -7.871 -29.359 -9.672 1 94.19 238 ASN B C 1
ATOM 6280 O O . ASN B 1 238 ? -8.438 -29.328 -10.766 1 94.19 238 ASN B O 1
ATOM 6284 N N . MET B 1 239 ? -6.863 -28.609 -9.453 1 92.5 239 MET B N 1
ATOM 6285 C CA . MET B 1 239 ? -6.258 -27.75 -10.469 1 92.5 239 MET B CA 1
ATOM 6286 C C . MET B 1 239 ? -5.648 -28.578 -11.594 1 92.5 239 MET B C 1
ATOM 6288 O O . MET B 1 239 ? -5.699 -28.172 -12.758 1 92.5 239 MET B O 1
ATOM 6292 N N . LYS B 1 240 ? -5.113 -29.688 -11.242 1 93.44 240 LYS B N 1
ATOM 6293 C CA . LYS B 1 240 ? -4.469 -30.562 -12.211 1 93.44 240 LYS B CA 1
ATOM 6294 C C . LYS B 1 240 ? -5.484 -31.156 -13.188 1 93.44 240 LYS B C 1
ATOM 6296 O O . LYS B 1 240 ? -5.121 -31.625 -14.266 1 93.44 240 LYS B O 1
ATOM 6301 N N . LYS B 1 241 ? -6.746 -31.141 -12.742 1 91.38 241 LYS B N 1
ATOM 6302 C CA . LYS B 1 241 ? -7.793 -31.703 -13.594 1 91.38 241 LYS B CA 1
ATOM 6303 C C . LYS B 1 241 ? -8.039 -30.812 -14.812 1 91.38 241 LYS B C 1
ATOM 6305 O O . LYS B 1 241 ? -8.609 -31.25 -15.812 1 91.38 241 LYS B O 1
ATOM 6310 N N . ILE B 1 242 ? -7.629 -29.578 -14.711 1 89.12 242 ILE B N 1
ATOM 6311 C CA . ILE B 1 242 ? -7.77 -28.672 -15.844 1 89.12 242 ILE B CA 1
ATOM 6312 C C . ILE B 1 242 ? -6.648 -28.922 -16.844 1 89.12 242 ILE B C 1
ATOM 6314 O O . ILE B 1 242 ? -5.469 -28.922 -16.484 1 89.12 242 ILE B O 1
ATOM 6318 N N . LYS B 1 243 ? -6.996 -29.047 -18.047 1 90 243 LYS B N 1
ATOM 6319 C CA . LYS B 1 243 ? -6.012 -29.391 -19.078 1 90 243 LYS B CA 1
ATOM 6320 C C . LYS B 1 243 ? -5.074 -28.203 -19.328 1 90 243 LYS B C 1
ATOM 6322 O O . LYS B 1 243 ? -5.512 -27.062 -19.406 1 90 243 LYS B O 1
ATOM 6327 N N . VAL B 1 244 ? -3.85 -28.531 -19.516 1 91.12 244 VAL B N 1
ATOM 6328 C CA . VAL B 1 244 ? -2.805 -27.531 -19.75 1 91.12 244 VAL B CA 1
ATOM 6329 C C . VAL B 1 244 ? -2.793 -27.141 -21.234 1 91.12 244 VAL B C 1
ATOM 6331 O O . VAL B 1 244 ? -3.035 -27.984 -22.109 1 91.12 244 VAL B O 1
ATOM 6334 N N . GLU B 1 245 ? -2.447 -25.906 -21.469 1 89.88 245 GLU B N 1
ATOM 6335 C CA . GLU B 1 245 ? -2.281 -25.438 -22.844 1 89.88 245 GLU B CA 1
ATOM 6336 C C . GLU B 1 245 ? -0.875 -25.734 -23.359 1 89.88 245 GLU B C 1
ATOM 6338 O O . GLU B 1 245 ? -0.012 -26.188 -22.609 1 89.88 245 GLU B O 1
ATOM 6343 N N . GLU B 1 246 ? -0.782 -25.531 -24.625 1 93.12 246 GLU B N 1
ATOM 6344 C CA . GLU B 1 246 ? 0.498 -25.797 -25.281 1 93.12 246 GLU B CA 1
ATOM 6345 C C . GLU B 1 246 ? 1.63 -25.016 -24.609 1 93.12 246 GLU B C 1
ATOM 6347 O O . GLU B 1 246 ? 2.695 -25.578 -24.344 1 93.12 246 GLU B O 1
ATOM 6352 N N . TYR B 1 247 ? 1.38 -23.781 -24.359 1 90.81 247 TYR B N 1
ATOM 6353 C CA . TYR B 1 247 ? 2.396 -22.906 -23.797 1 90.81 247 TYR B CA 1
ATOM 6354 C C . TYR B 1 247 ? 2.148 -22.688 -22.297 1 90.81 247 TYR B C 1
ATOM 6356 O O . TYR B 1 247 ? 1.08 -22.203 -21.906 1 90.81 247 TYR B O 1
ATOM 6364 N N . THR B 1 248 ? 3.16 -23.062 -21.516 1 90.56 248 THR B N 1
ATOM 6365 C CA . THR B 1 248 ? 3.055 -22.891 -20.078 1 90.56 248 THR B CA 1
ATOM 6366 C C . THR B 1 248 ? 4.285 -22.172 -19.516 1 90.56 248 THR B C 1
ATOM 6368 O O . THR B 1 248 ? 5.301 -22.062 -20.219 1 90.56 248 THR B O 1
ATOM 6371 N N . ALA B 1 249 ? 4.086 -21.672 -18.344 1 90 249 ALA B N 1
ATOM 6372 C CA . ALA B 1 249 ? 5.199 -20.984 -17.688 1 90 249 ALA B CA 1
ATOM 6373 C C . ALA B 1 249 ? 5.277 -21.328 -16.203 1 90 249 ALA B C 1
ATOM 6375 O O . ALA B 1 249 ? 4.246 -21.516 -15.547 1 90 249 ALA B O 1
ATOM 6376 N N . VAL B 1 250 ? 6.508 -21.531 -15.758 1 90.19 250 VAL B N 1
ATOM 6377 C CA . VAL B 1 250 ? 6.762 -21.672 -14.328 1 90.19 250 VAL B CA 1
ATOM 6378 C C . VAL B 1 250 ? 7.309 -20.359 -13.766 1 90.19 250 VAL B C 1
ATOM 6380 O O . VAL B 1 250 ? 8.258 -19.797 -14.312 1 90.19 250 VAL B O 1
ATOM 6383 N N . ASP B 1 251 ? 6.648 -19.906 -12.734 1 83.12 251 ASP B N 1
ATOM 6384 C CA . ASP B 1 251 ? 7.09 -18.641 -12.164 1 83.12 251 ASP B CA 1
ATOM 6385 C C . ASP B 1 251 ? 6.859 -18.609 -10.656 1 83.12 251 ASP B C 1
ATOM 6387 O O . ASP B 1 251 ? 6.137 -19.438 -10.109 1 83.12 251 ASP B O 1
ATOM 6391 N N . GLU B 1 252 ? 7.551 -17.609 -10.07 1 80.75 252 GLU B N 1
ATOM 6392 C CA . GLU B 1 252 ? 7.402 -17.359 -8.641 1 80.75 252 GLU B CA 1
ATOM 6393 C C . GLU B 1 252 ? 6.27 -16.375 -8.375 1 80.75 252 GLU B C 1
ATOM 6395 O O . GLU B 1 252 ? 6.129 -15.375 -9.086 1 80.75 252 GLU B O 1
ATOM 6400 N N . ILE B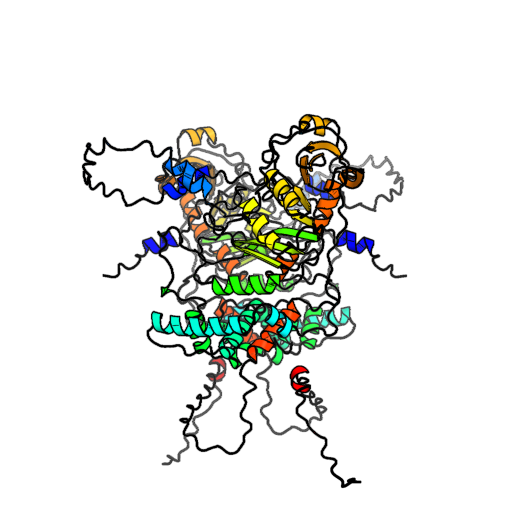 1 253 ? 5.398 -16.781 -7.441 1 76.31 253 ILE B N 1
ATOM 6401 C CA . ILE B 1 253 ? 4.312 -15.906 -7.012 1 76.31 253 ILE B CA 1
ATOM 6402 C C . ILE B 1 253 ? 4.477 -15.57 -5.531 1 76.31 253 ILE B C 1
ATOM 6404 O O . ILE B 1 253 ? 4.742 -16.453 -4.715 1 76.31 253 ILE B O 1
ATOM 6408 N N . ILE B 1 254 ? 4.387 -14.258 -5.141 1 74.19 254 ILE B N 1
ATOM 6409 C CA . ILE B 1 254 ? 4.441 -13.859 -3.736 1 74.19 254 ILE B CA 1
ATOM 6410 C C . ILE B 1 254 ? 3.031 -13.555 -3.232 1 74.19 254 ILE B C 1
ATOM 6412 O O . ILE B 1 254 ? 2.344 -12.688 -3.779 1 74.19 254 ILE B O 1
ATOM 6416 N N . ILE B 1 255 ? 2.6 -14.258 -2.373 1 73.31 255 ILE B N 1
ATOM 6417 C CA . ILE B 1 255 ? 1.314 -14.023 -1.724 1 73.31 255 ILE B CA 1
ATOM 6418 C C . ILE B 1 255 ? 1.497 -13.07 -0.549 1 73.31 255 ILE B C 1
ATOM 6420 O O . ILE B 1 255 ? 2.176 -13.398 0.427 1 73.31 255 ILE B O 1
ATOM 6424 N N . PRO B 1 256 ? 0.944 -11.859 -0.724 1 70 256 PRO B N 1
ATOM 6425 C CA . PRO B 1 256 ? 1.098 -10.93 0.393 1 70 256 PRO B CA 1
ATOM 6426 C C . PRO B 1 256 ? 0.607 -11.508 1.719 1 70 256 PRO B C 1
ATOM 6428 O O . PRO B 1 256 ? -0.419 -12.188 1.757 1 70 256 PRO B O 1
ATOM 6431 N N . PHE B 1 257 ? 1.436 -11.398 2.705 1 65.88 257 PHE B N 1
ATOM 6432 C CA . PHE B 1 257 ? 1.121 -11.93 4.027 1 65.88 257 PHE B CA 1
ATOM 6433 C C . PHE B 1 257 ? 1.596 -10.977 5.117 1 65.88 257 PHE B C 1
ATOM 6435 O O . PHE B 1 257 ? 2.766 -10.594 5.148 1 65.88 257 PHE B O 1
ATOM 6442 N N . LYS B 1 258 ? 0.673 -10.508 5.953 1 59.59 258 LYS B N 1
ATOM 6443 C CA . LYS B 1 258 ? 1.015 -9.547 7 1 59.59 258 LYS B CA 1
ATOM 6444 C C . LYS B 1 258 ? 1.223 -10.242 8.336 1 59.59 258 LYS B C 1
ATOM 6446 O O . LYS B 1 258 ? 1.702 -9.633 9.297 1 59.59 258 LYS B O 1
ATOM 6451 N N . GLY B 1 259 ? 0.951 -11.539 8.391 1 60.66 259 GLY B N 1
ATOM 6452 C CA . GLY B 1 259 ? 1.043 -12.242 9.656 1 60.66 259 GLY B CA 1
ATOM 6453 C C . GLY B 1 259 ? 2.455 -12.688 9.992 1 60.66 259 GLY B C 1
ATOM 6454 O O . GLY B 1 259 ? 3.406 -12.336 9.297 1 60.66 259 GLY B O 1
ATOM 6455 N N . ARG B 1 260 ? 2.502 -13.188 11.195 1 61.56 260 ARG B N 1
ATOM 6456 C CA . ARG B 1 260 ? 3.773 -13.75 11.641 1 61.56 260 ARG B CA 1
ATOM 6457 C C . ARG B 1 260 ? 3.949 -15.172 11.125 1 61.56 260 ARG B C 1
ATOM 6459 O O . ARG B 1 260 ? 3.059 -16.016 11.289 1 61.56 260 ARG B O 1
ATOM 6466 N N . SER B 1 261 ? 4.785 -15.336 10.188 1 66.44 261 SER B N 1
ATOM 6467 C CA . SER B 1 261 ? 5.086 -16.672 9.672 1 66.44 261 SER B CA 1
ATOM 6468 C C . SER B 1 261 ? 6.562 -16.812 9.336 1 66.44 261 SER B C 1
ATOM 6470 O O . SER B 1 261 ? 7.203 -15.852 8.906 1 66.44 261 SER B O 1
ATOM 6472 N N . THR B 1 262 ? 7 -17.969 9.648 1 66.69 262 THR B N 1
ATOM 6473 C CA . THR B 1 262 ? 8.391 -18.266 9.312 1 66.69 262 THR B CA 1
ATOM 6474 C C . THR B 1 262 ? 8.578 -18.344 7.801 1 66.69 262 THR B C 1
ATOM 6476 O O . THR B 1 262 ? 9.703 -18.281 7.309 1 66.69 262 THR B O 1
ATOM 6479 N N . MET B 1 263 ? 7.547 -18.469 7.152 1 69.5 263 MET B N 1
ATOM 6480 C CA . MET B 1 263 ? 7.617 -18.625 5.703 1 69.5 263 MET B CA 1
ATOM 6481 C C . MET B 1 263 ? 7.621 -17.25 5.02 1 69.5 263 MET B C 1
ATOM 6483 O O . MET B 1 263 ? 7.742 -17.172 3.795 1 69.5 263 MET B O 1
ATOM 6487 N N . LYS B 1 264 ? 7.527 -16.219 5.82 1 72.31 264 LYS B N 1
ATOM 6488 C CA . LYS B 1 264 ? 7.426 -14.875 5.266 1 72.31 264 LYS B CA 1
ATOM 6489 C C . LYS B 1 264 ? 8.742 -14.445 4.629 1 72.31 264 LYS B C 1
ATOM 6491 O O . LYS B 1 264 ? 9.812 -14.688 5.18 1 72.31 264 LYS B O 1
ATOM 6496 N N . GLN B 1 265 ? 8.602 -13.977 3.404 1 70.19 265 GLN B N 1
ATOM 6497 C CA . GLN B 1 265 ? 9.742 -13.477 2.65 1 70.19 265 GLN B CA 1
ATOM 6498 C C . GLN B 1 265 ? 9.656 -11.961 2.473 1 70.19 265 GLN B C 1
ATOM 6500 O O . GLN B 1 265 ? 8.562 -11.406 2.352 1 70.19 265 GLN B O 1
ATOM 6505 N N . TYR B 1 266 ? 10.789 -11.266 2.641 1 66.62 266 TYR B N 1
ATOM 6506 C CA . TYR B 1 266 ? 10.875 -9.828 2.447 1 66.62 266 TYR B CA 1
ATOM 6507 C C . TYR B 1 266 ? 11.414 -9.492 1.059 1 66.62 266 TYR B C 1
ATOM 6509 O O . TYR B 1 266 ? 12.438 -10.031 0.637 1 66.62 266 TYR B O 1
ATOM 6517 N N . ASN B 1 267 ? 10.625 -8.797 0.327 1 63.03 267 ASN B N 1
ATOM 6518 C CA . ASN B 1 267 ? 11.078 -8.281 -0.961 1 63.03 267 ASN B CA 1
ATOM 6519 C C . ASN B 1 267 ? 10.93 -6.766 -1.045 1 63.03 267 ASN B C 1
ATOM 6521 O O . ASN B 1 267 ? 9.82 -6.258 -1.209 1 63.03 267 ASN B O 1
ATOM 6525 N N . LYS B 1 268 ? 12.023 -6.004 -0.97 1 61.28 268 LYS B N 1
ATOM 6526 C CA . LYS B 1 268 ? 12.062 -4.547 -0.882 1 61.28 268 LYS B CA 1
ATOM 6527 C C . LYS B 1 268 ? 11.461 -3.904 -2.127 1 61.28 268 LYS B C 1
ATOM 6529 O O . LYS B 1 268 ? 10.891 -2.814 -2.053 1 61.28 268 LYS B O 1
ATOM 6534 N N . ASN B 1 269 ? 11.57 -4.574 -3.223 1 57 269 ASN B N 1
ATOM 6535 C CA . ASN B 1 269 ? 11.211 -3.969 -4.5 1 57 269 ASN B CA 1
ATOM 6536 C C . ASN B 1 269 ? 9.727 -4.16 -4.809 1 57 269 ASN B C 1
ATOM 6538 O O . ASN B 1 269 ? 9.219 -3.621 -5.797 1 57 269 ASN B O 1
ATOM 6542 N N . LYS B 1 270 ? 9.141 -4.934 -3.924 1 57.44 270 LYS B N 1
ATOM 6543 C CA . LYS B 1 270 ? 7.734 -5.195 -4.191 1 57.44 270 LYS B CA 1
ATOM 6544 C C . LYS B 1 270 ? 6.836 -4.324 -3.316 1 57.44 270 LYS B C 1
ATOM 6546 O O . LYS B 1 270 ? 7.234 -3.92 -2.223 1 57.44 270 LYS B O 1
ATOM 6551 N N . PRO B 1 271 ? 5.734 -3.879 -3.885 1 57.94 271 PRO B N 1
ATOM 6552 C CA . PRO B 1 271 ? 4.816 -3.053 -3.098 1 57.94 271 PRO B CA 1
ATOM 6553 C C . PRO B 1 271 ? 4.504 -3.658 -1.73 1 57.94 271 PRO B C 1
ATOM 6555 O O . PRO B 1 271 ? 4.438 -2.938 -0.731 1 57.94 271 PRO B O 1
ATOM 6558 N N . HIS B 1 272 ? 4.25 -4.957 -1.807 1 60.12 272 HIS B N 1
ATOM 6559 C CA . HIS B 1 272 ? 4.094 -5.676 -0.546 1 60.12 272 HIS B CA 1
ATOM 6560 C C . HIS B 1 272 ? 5.383 -6.395 -0.16 1 60.12 272 HIS B C 1
ATOM 6562 O O . HIS B 1 272 ? 5.719 -7.43 -0.737 1 60.12 272 HIS B O 1
ATOM 6568 N N . LYS B 1 273 ? 6.023 -5.773 0.734 1 62.72 273 LYS B N 1
ATOM 6569 C CA . LYS B 1 273 ? 7.398 -6.176 1.009 1 62.72 273 LYS B CA 1
ATOM 6570 C C . LYS B 1 273 ? 7.445 -7.551 1.674 1 62.72 273 LYS B C 1
ATOM 6572 O O . LYS B 1 273 ? 8.445 -8.266 1.571 1 62.72 273 LYS B O 1
ATOM 6577 N N . TRP B 1 274 ? 6.277 -7.969 2.25 1 64.81 274 TRP B N 1
ATOM 6578 C CA . TRP B 1 274 ? 6.262 -9.25 2.957 1 64.81 274 TRP B CA 1
ATOM 6579 C C . TRP B 1 274 ? 5.23 -10.195 2.352 1 64.81 274 TRP B C 1
ATOM 6581 O O . TRP B 1 274 ? 4.125 -9.773 2.002 1 64.81 274 TRP B O 1
ATOM 6591 N N . GLY B 1 275 ? 5.691 -11.406 2.006 1 74.44 275 GLY B N 1
ATOM 6592 C CA . GLY B 1 275 ? 4.738 -12.359 1.468 1 74.44 275 GLY B CA 1
ATOM 6593 C C . GLY B 1 275 ? 5.254 -13.789 1.469 1 74.44 275 GLY B C 1
ATOM 6594 O O . GLY B 1 275 ? 6.414 -14.031 1.816 1 74.44 275 GLY B O 1
ATOM 6595 N N . ILE B 1 276 ? 4.301 -14.719 1.26 1 78.81 276 ILE B N 1
ATOM 6596 C CA . ILE B 1 276 ? 4.613 -16.141 1.097 1 78.81 276 ILE B CA 1
ATOM 6597 C C . ILE B 1 276 ? 4.934 -16.422 -0.367 1 78.81 276 ILE B C 1
ATOM 6599 O O . ILE B 1 276 ? 4.195 -16.016 -1.266 1 78.81 276 ILE B O 1
ATOM 6603 N N . LYS B 1 277 ? 6.133 -17.078 -0.483 1 81.19 277 LYS B N 1
ATOM 6604 C CA . LYS B 1 277 ? 6.602 -17.422 -1.826 1 81.19 277 LYS B CA 1
ATOM 6605 C C . LYS B 1 277 ? 6.012 -18.734 -2.303 1 81.19 277 LYS B C 1
ATOM 6607 O O . LYS B 1 277 ? 5.992 -19.719 -1.555 1 81.19 277 LYS B O 1
ATOM 6612 N N . MET B 1 278 ? 5.43 -18.641 -3.525 1 85.12 278 MET B N 1
ATOM 6613 C CA . MET B 1 278 ? 4.879 -19.844 -4.152 1 85.12 278 MET B CA 1
ATOM 6614 C C . MET B 1 278 ? 5.328 -19.953 -5.605 1 85.12 278 MET B C 1
ATOM 6616 O O . MET B 1 278 ? 5.438 -18.938 -6.305 1 85.12 278 MET B O 1
ATOM 6620 N N . PHE B 1 279 ? 5.625 -21.219 -6.035 1 87.56 279 PHE B N 1
ATOM 6621 C CA . PHE B 1 279 ? 5.934 -21.516 -7.43 1 87.56 279 PHE B CA 1
ATOM 6622 C C . PHE B 1 279 ? 4.723 -22.109 -8.141 1 87.56 279 PHE B C 1
ATOM 6624 O O . PHE B 1 279 ? 4.051 -22.984 -7.598 1 87.56 279 PHE B O 1
ATOM 6631 N N . ALA B 1 280 ? 4.465 -21.578 -9.297 1 89.5 280 ALA B N 1
ATOM 6632 C CA . ALA B 1 280 ? 3.252 -22.047 -9.961 1 89.5 280 ALA B CA 1
ATOM 6633 C C . ALA B 1 280 ? 3.51 -22.312 -11.445 1 89.5 280 ALA B C 1
ATOM 6635 O O . ALA B 1 280 ? 4.41 -21.719 -12.039 1 89.5 280 ALA B O 1
ATOM 6636 N N . LEU B 1 281 ? 2.828 -23.312 -11.961 1 91.56 281 LEU B N 1
ATOM 6637 C CA . LEU B 1 281 ? 2.73 -23.609 -13.383 1 91.56 281 LEU B CA 1
ATOM 6638 C C . LEU B 1 281 ? 1.429 -23.062 -13.961 1 91.56 281 LEU B C 1
ATOM 6640 O O . LEU B 1 281 ? 0.342 -23.453 -13.531 1 91.56 281 LEU B O 1
ATOM 6644 N N . ALA B 1 282 ? 1.563 -22.172 -14.938 1 87.44 282 ALA B N 1
ATOM 6645 C CA . ALA B 1 282 ? 0.373 -21.547 -15.508 1 87.44 282 ALA B CA 1
ATOM 6646 C C . ALA B 1 282 ? 0.389 -21.609 -17.031 1 87.44 282 ALA B C 1
ATOM 6648 O O . ALA B 1 282 ? 1.456 -21.594 -17.641 1 87.44 282 ALA B O 1
ATOM 6649 N N . SER B 1 283 ? -0.775 -21.703 -17.578 1 86.31 283 SER B N 1
ATOM 6650 C CA . SER B 1 283 ? -0.94 -21.641 -19.016 1 86.31 283 SER B CA 1
ATOM 6651 C C . SER B 1 283 ? -0.946 -20.203 -19.516 1 86.31 283 SER B C 1
ATOM 6653 O O . SER B 1 283 ? -0.999 -19.266 -18.703 1 86.31 283 SER B O 1
ATOM 6655 N N . SER B 1 284 ? -0.89 -20.016 -20.797 1 78.81 284 SER B N 1
ATOM 6656 C CA . SER B 1 284 ? -0.839 -18.703 -21.422 1 78.81 284 SER B CA 1
ATOM 6657 C C . SER B 1 284 ? -2.104 -17.906 -21.125 1 78.81 284 SER B C 1
ATOM 6659 O O . SER B 1 284 ? -2.074 -16.672 -21.109 1 78.81 284 SER B O 1
ATOM 6661 N N . ASN B 1 285 ? -3.191 -18.609 -20.828 1 74.69 285 ASN B N 1
ATOM 6662 C CA . ASN B 1 285 ? -4.445 -17.922 -20.516 1 74.69 285 ASN B CA 1
ATOM 6663 C C . ASN B 1 285 ? -4.496 -17.453 -19.062 1 74.69 285 ASN B C 1
ATOM 6665 O O . ASN B 1 285 ? -5.488 -16.875 -18.625 1 74.69 285 ASN B O 1
ATOM 6669 N N . GLY B 1 286 ? -3.506 -17.844 -18.344 1 76.94 286 GLY B N 1
ATOM 6670 C CA . GLY B 1 286 ? -3.428 -17.344 -16.969 1 76.94 286 GLY B CA 1
ATOM 6671 C C . GLY B 1 286 ? -3.896 -18.359 -15.945 1 76.94 286 GLY B C 1
ATOM 6672 O O . GLY B 1 286 ? -3.783 -18.125 -14.742 1 76.94 286 GLY B O 1
ATOM 6673 N N . LEU B 1 287 ? -4.383 -19.469 -16.344 1 80.62 287 LEU B N 1
ATOM 6674 C CA . LEU B 1 287 ? -4.863 -20.484 -15.414 1 80.62 287 LEU B CA 1
ATOM 6675 C C . LEU B 1 287 ? -3.695 -21.219 -14.773 1 80.62 287 LEU B C 1
ATOM 6677 O O . LEU B 1 287 ? -2.77 -21.656 -15.461 1 80.62 287 LEU B O 1
ATOM 6681 N N . VAL B 1 288 ? -3.793 -21.328 -13.484 1 86 288 VAL B N 1
ATOM 6682 C CA . VAL B 1 288 ? -2.775 -22.062 -12.742 1 86 288 VAL B CA 1
ATOM 6683 C C . VAL B 1 288 ? -3.174 -23.547 -12.648 1 86 288 VAL B C 1
ATOM 6685 O O . VAL B 1 288 ? -4.309 -23.859 -12.289 1 86 288 VAL B O 1
ATOM 6688 N N . HIS B 1 289 ? -2.24 -24.422 -12.969 1 91.06 289 HIS B N 1
ATOM 6689 C CA . HIS B 1 289 ? -2.537 -25.844 -13.023 1 91.06 289 HIS B CA 1
ATOM 6690 C C . HIS B 1 289 ? -1.952 -26.578 -11.82 1 91.06 289 HIS B C 1
ATOM 6692 O O . HIS B 1 289 ? -2.406 -27.672 -11.469 1 91.06 289 HIS B O 1
ATOM 6698 N N . ASP B 1 290 ? -0.949 -26 -11.297 1 92.06 290 ASP B N 1
ATOM 6699 C CA . ASP B 1 290 ? -0.296 -26.547 -10.117 1 92.06 290 ASP B CA 1
ATOM 6700 C C . ASP B 1 290 ? 0.587 -25.516 -9.438 1 92.06 290 ASP B C 1
ATOM 6702 O O . ASP B 1 290 ? 0.942 -24.5 -10.039 1 92.06 290 ASP B O 1
ATOM 6706 N N . PHE B 1 291 ? 0.823 -25.781 -8.117 1 91 291 PHE B N 1
ATOM 6707 C CA . PHE B 1 291 ? 1.688 -24.844 -7.406 1 91 291 PHE B CA 1
ATOM 6708 C C . PHE B 1 291 ? 2.404 -25.547 -6.258 1 91 291 PHE B C 1
ATOM 6710 O O . PHE B 1 291 ? 2.041 -26.656 -5.875 1 91 291 PHE B O 1
ATOM 6717 N N . GLU B 1 292 ? 3.506 -24.922 -5.867 1 90.06 292 GLU B N 1
ATOM 6718 C CA . GLU B 1 292 ? 4.293 -25.375 -4.723 1 90.06 292 GLU B CA 1
ATOM 6719 C C . GLU B 1 292 ? 4.648 -24.203 -3.807 1 90.06 292 GLU B C 1
ATOM 6721 O O . GLU B 1 292 ? 5.188 -23.203 -4.262 1 90.06 292 GLU B O 1
ATOM 6726 N N . ILE B 1 293 ? 4.262 -24.375 -2.527 1 88.56 293 ILE B N 1
ATOM 6727 C CA . ILE B 1 293 ? 4.586 -23.328 -1.562 1 88.56 293 ILE B CA 1
ATOM 6728 C C . ILE B 1 293 ? 6.031 -23.484 -1.099 1 88.56 293 ILE B C 1
ATOM 6730 O O . ILE B 1 293 ? 6.469 -24.594 -0.765 1 88.56 293 ILE B O 1
ATOM 6734 N N . TYR B 1 294 ? 6.742 -22.438 -1.139 1 85.56 294 TYR B N 1
ATOM 6735 C CA . TYR B 1 294 ? 8.141 -22.453 -0.729 1 85.56 294 TYR B CA 1
ATOM 6736 C C . TYR B 1 294 ? 8.266 -22.312 0.783 1 85.56 294 TYR B C 1
ATOM 6738 O O . TYR B 1 294 ? 7.82 -21.328 1.365 1 85.56 294 TYR B O 1
ATOM 6746 N N . VAL B 1 295 ? 8.797 -23.297 1.478 1 84.38 295 VAL B N 1
ATOM 6747 C CA . VAL B 1 295 ? 8.938 -23.266 2.93 1 84.38 295 VAL B CA 1
ATOM 6748 C C . VAL B 1 295 ? 10.414 -23.297 3.307 1 84.38 295 VAL B C 1
ATOM 6750 O O . VAL B 1 295 ? 10.766 -23.625 4.445 1 84.38 295 VAL B O 1
ATOM 6753 N N . GLY B 1 296 ? 11.25 -22.984 2.422 1 76 296 GLY B N 1
ATOM 6754 C CA . GLY B 1 296 ? 12.68 -23.078 2.668 1 76 296 GLY B CA 1
ATOM 6755 C C . GLY B 1 296 ? 13.227 -24.469 2.455 1 76 296 GLY B C 1
ATOM 6756 O O . GLY B 1 296 ? 12.859 -25.156 1.496 1 76 296 GLY B O 1
ATOM 6757 N N . LYS B 1 297 ? 14.164 -24.703 3.451 1 70.06 297 LYS B N 1
ATOM 6758 C CA . LYS B 1 297 ? 14.703 -26.062 3.426 1 70.06 297 LYS B CA 1
ATOM 6759 C C . LYS B 1 297 ? 13.617 -27.094 3.721 1 70.06 297 LYS B C 1
ATOM 6761 O O . LYS B 1 297 ? 12.852 -26.938 4.68 1 70.06 297 LYS B O 1
ATOM 6766 N N . GLY B 1 298 ? 13.258 -27.969 2.807 1 71.5 298 GLY B N 1
ATOM 6767 C CA . GLY B 1 298 ? 12.227 -28.984 3.012 1 71.5 298 GLY B CA 1
ATOM 6768 C C . GLY B 1 298 ? 11.039 -28.812 2.08 1 71.5 298 GLY B C 1
ATOM 6769 O O . GLY B 1 298 ? 10.039 -29.516 2.219 1 71.5 298 GLY B O 1
ATOM 6770 N N . THR B 1 299 ? 11.039 -27.781 1.302 1 76.81 299 THR B N 1
ATOM 6771 C CA . THR B 1 299 ? 9.961 -27.609 0.336 1 76.81 299 THR B CA 1
ATOM 6772 C C . THR B 1 299 ? 9.703 -28.906 -0.424 1 76.81 299 THR B C 1
ATOM 6774 O O . THR B 1 299 ? 8.555 -29.312 -0.609 1 76.81 299 THR B O 1
ATOM 6777 N N . LEU B 1 300 ? 10.773 -29.484 -0.842 1 77.31 300 LEU B N 1
ATOM 6778 C CA . LEU B 1 300 ? 10.688 -30.781 -1.502 1 77.31 300 LEU B CA 1
ATOM 6779 C C . LEU B 1 300 ? 11.602 -31.797 -0.824 1 77.31 300 LEU B C 1
ATOM 6781 O O . LEU B 1 300 ? 12.594 -31.422 -0.194 1 77.31 300 LEU B O 1
ATOM 6785 N N . PRO B 1 301 ? 11.047 -32.938 -0.73 1 69.75 301 PRO B N 1
ATOM 6786 C CA . PRO B 1 301 ? 11.961 -33.938 -0.204 1 69.75 301 PRO B CA 1
ATOM 6787 C C . PRO B 1 301 ? 13.297 -33.969 -0.944 1 69.75 301 PRO B C 1
ATOM 6789 O O . PRO B 1 301 ? 13.383 -33.531 -2.092 1 69.75 301 PRO B O 1
ATOM 6792 N N . PRO B 1 302 ? 14.367 -34.156 -0.064 1 58.59 302 PRO B N 1
ATOM 6793 C CA . PRO B 1 302 ? 15.688 -34.156 -0.703 1 58.59 302 PRO B CA 1
ATOM 6794 C C . PRO B 1 302 ? 15.648 -34.719 -2.123 1 58.59 302 PRO B C 1
ATOM 6796 O O . PRO B 1 302 ? 14.742 -35.469 -2.465 1 58.59 302 PRO B O 1
ATOM 6799 N N . SER B 1 303 ? 16.766 -34.281 -3.016 1 58.78 303 SER B N 1
ATOM 6800 C CA . SER B 1 303 ? 16.938 -34.188 -4.461 1 58.78 303 SER B CA 1
ATOM 6801 C C . SER B 1 303 ? 16.547 -35.469 -5.16 1 58.78 303 SER B C 1
ATOM 6803 O O . SER B 1 303 ? 17.25 -36.5 -5.039 1 58.78 303 SER B O 1
ATOM 6805 N N . GLU B 1 304 ? 15.242 -35.625 -5.332 1 58.66 304 GLU B N 1
ATOM 6806 C CA . GLU B 1 304 ? 14.797 -36.75 -6.156 1 58.66 304 GLU B CA 1
ATOM 6807 C C . GLU B 1 304 ? 15.516 -36.781 -7.5 1 58.66 304 GLU B C 1
ATOM 6809 O O . GLU B 1 304 ? 15.914 -37.844 -7.984 1 58.66 304 GLU B O 1
ATOM 6814 N N . HIS B 1 305 ? 15.789 -35.562 -8.047 1 64.31 305 HIS B N 1
ATOM 6815 C CA . HIS B 1 305 ? 16.312 -35.531 -9.406 1 64.31 305 HIS B CA 1
ATOM 6816 C C . HIS B 1 305 ? 17.734 -34.969 -9.438 1 64.31 305 HIS B C 1
ATOM 6818 O O . HIS B 1 305 ? 18.375 -34.938 -10.492 1 64.31 305 HIS B O 1
ATOM 6824 N N . GLY B 1 306 ? 18.25 -34.656 -8.305 1 70.44 306 GLY B N 1
ATOM 6825 C CA . GLY B 1 306 ? 19.609 -34.156 -8.242 1 70.44 306 GLY B CA 1
ATOM 6826 C C . GLY B 1 306 ? 19.781 -32.812 -8.945 1 70.44 306 GLY B C 1
ATOM 6827 O O . GLY B 1 306 ? 20.875 -32.469 -9.391 1 70.44 306 GLY B O 1
ATOM 6828 N N . LEU B 1 307 ? 18.734 -32.031 -9.242 1 79.56 307 LEU B N 1
ATOM 6829 C CA . LEU B 1 307 ? 18.766 -30.781 -10 1 79.56 307 LEU B CA 1
ATOM 6830 C C . LEU B 1 307 ? 18.797 -29.578 -9.062 1 79.56 307 LEU B C 1
ATOM 6832 O O . LEU B 1 307 ? 18.875 -28.438 -9.516 1 79.56 307 LEU B O 1
ATOM 6836 N N . GLY B 1 308 ? 18.859 -29.812 -7.789 1 80.56 308 GLY B N 1
ATOM 6837 C CA . GLY B 1 308 ? 18.688 -28.734 -6.844 1 80.56 308 GLY B CA 1
ATOM 6838 C C . GLY B 1 308 ? 17.219 -28.406 -6.586 1 80.56 308 GLY B C 1
ATOM 6839 O O . GLY B 1 308 ? 16.344 -28.922 -7.273 1 80.56 308 GLY B O 1
ATOM 6840 N N . ILE B 1 309 ? 16.953 -27.562 -5.719 1 81.56 309 ILE B N 1
ATOM 6841 C CA . ILE B 1 309 ? 15.594 -27.266 -5.297 1 81.56 309 ILE B CA 1
ATOM 6842 C C . ILE B 1 309 ? 14.828 -26.609 -6.449 1 81.56 309 ILE B C 1
ATOM 6844 O O . ILE B 1 309 ? 13.664 -26.953 -6.703 1 81.56 309 ILE B O 1
ATOM 6848 N N . SER B 1 310 ? 15.461 -25.656 -7.164 1 85.25 310 SER B N 1
ATOM 6849 C CA . SER B 1 310 ? 14.781 -24.938 -8.242 1 85.25 310 SER B CA 1
ATOM 6850 C C . SER B 1 310 ? 14.414 -25.875 -9.383 1 85.25 310 SER B C 1
ATOM 6852 O O . SER B 1 310 ? 13.305 -25.812 -9.914 1 85.25 310 SER B O 1
ATOM 6854 N N . GLY B 1 311 ? 15.359 -26.734 -9.773 1 88.88 311 GLY B N 1
ATOM 6855 C CA . GLY B 1 311 ? 15.078 -27.703 -10.82 1 88.88 311 GLY B CA 1
ATOM 6856 C C . GLY B 1 311 ? 14.055 -28.734 -10.414 1 88.88 311 GLY B C 1
ATOM 6857 O O . GLY B 1 311 ? 13.188 -29.109 -11.211 1 88.88 311 GLY B O 1
ATOM 6858 N N . ASP B 1 312 ? 14.102 -29.125 -9.172 1 89.31 312 ASP B N 1
ATOM 6859 C CA . ASP B 1 312 ? 13.18 -30.141 -8.672 1 89.31 312 ASP B CA 1
ATOM 6860 C C . ASP B 1 312 ? 11.75 -29.594 -8.617 1 89.31 312 ASP B C 1
ATOM 6862 O O . ASP B 1 312 ? 10.797 -30.328 -8.859 1 89.31 312 ASP B O 1
ATOM 6866 N N . VAL B 1 313 ? 11.633 -28.359 -8.258 1 91 313 VAL B N 1
ATOM 6867 C CA . VAL B 1 313 ? 10.32 -27.734 -8.219 1 91 313 VAL B CA 1
ATOM 6868 C C . VAL B 1 313 ? 9.703 -27.734 -9.617 1 91 313 VAL B C 1
ATOM 6870 O O . VAL B 1 313 ? 8.516 -28.047 -9.773 1 91 313 VAL B O 1
ATOM 6873 N N . VAL B 1 314 ? 10.531 -27.391 -10.625 1 93.62 314 VAL B N 1
ATOM 6874 C CA . VAL B 1 314 ? 10.031 -27.375 -12 1 93.62 314 VAL B CA 1
ATOM 6875 C C . VAL B 1 314 ? 9.586 -28.781 -12.406 1 93.62 314 VAL B C 1
ATOM 6877 O O . VAL B 1 314 ? 8.5 -28.953 -12.961 1 93.62 314 VAL B O 1
ATOM 6880 N N . MET B 1 315 ? 10.414 -29.734 -12.07 1 93.12 315 MET B N 1
ATOM 6881 C CA . MET B 1 315 ? 10.102 -31.109 -12.445 1 93.12 315 MET B CA 1
ATOM 6882 C C . MET B 1 315 ? 8.805 -31.578 -11.781 1 93.12 315 MET B C 1
ATOM 6884 O O . MET B 1 315 ? 8.008 -32.281 -12.398 1 93.12 315 MET B O 1
ATOM 6888 N N . ARG B 1 316 ? 8.586 -31.172 -10.609 1 91.62 316 ARG B N 1
ATOM 6889 C CA . ARG B 1 316 ? 7.355 -31.531 -9.906 1 91.62 316 ARG B CA 1
ATOM 6890 C C . ARG B 1 316 ? 6.141 -30.875 -10.555 1 91.62 316 ARG B C 1
ATOM 6892 O O . ARG B 1 316 ? 5.105 -31.516 -10.742 1 91.62 316 ARG B O 1
ATOM 6899 N N . LEU B 1 317 ? 6.27 -29.641 -10.883 1 93.25 317 LEU B N 1
ATOM 6900 C CA . LEU B 1 317 ? 5.164 -28.875 -11.445 1 93.25 317 LEU B CA 1
ATOM 6901 C C . LEU B 1 317 ? 4.824 -29.359 -12.852 1 93.25 317 LEU B C 1
ATOM 6903 O O . LEU B 1 317 ? 3.652 -29.391 -13.234 1 93.25 317 LEU B O 1
ATOM 6907 N N . VAL B 1 318 ? 5.828 -29.828 -13.602 1 94.56 318 VAL B N 1
ATOM 6908 C CA . VAL B 1 318 ? 5.59 -30.219 -14.992 1 94.56 318 VAL B CA 1
ATOM 6909 C C . VAL B 1 318 ? 5.129 -31.672 -15.047 1 94.56 318 VAL B C 1
ATOM 6911 O O . VAL B 1 318 ? 4.785 -32.188 -16.125 1 94.56 318 VAL B O 1
ATOM 6914 N N . ASP B 1 319 ? 5.102 -32.312 -13.922 1 91.06 319 ASP B N 1
ATOM 6915 C CA . ASP B 1 319 ? 4.652 -33.688 -13.875 1 91.06 319 ASP B CA 1
ATOM 6916 C C . ASP B 1 319 ? 3.221 -33.844 -14.383 1 91.06 319 ASP B C 1
ATOM 6918 O O . ASP B 1 319 ? 2.834 -34.875 -14.891 1 91.06 319 ASP B O 1
ATOM 6922 N N . SER B 1 320 ? 2.457 -32.781 -14.281 1 89.5 320 SER B N 1
ATOM 6923 C CA . SER B 1 320 ? 1.062 -32.812 -14.711 1 89.5 320 SER B CA 1
ATOM 6924 C C . SER B 1 320 ? 0.943 -32.594 -16.219 1 89.5 320 SER B C 1
ATOM 6926 O O . SER B 1 320 ? -0.132 -32.781 -16.781 1 89.5 320 SER B O 1
ATOM 6928 N N . ILE B 1 321 ? 2.004 -32.25 -16.891 1 95 321 ILE B N 1
ATOM 6929 C CA . ILE B 1 321 ? 2.012 -32.031 -18.328 1 95 321 ILE B CA 1
ATOM 6930 C C . ILE B 1 321 ? 2.201 -33.375 -19.062 1 95 321 ILE B C 1
ATOM 6932 O O . ILE B 1 321 ? 3.096 -34.156 -18.719 1 95 321 ILE B O 1
ATOM 6936 N N . PRO B 1 322 ? 1.343 -33.594 -20.047 1 94.31 322 PRO B N 1
ATOM 6937 C CA . PRO B 1 322 ? 1.547 -34.812 -20.828 1 94.31 322 PRO B CA 1
ATOM 6938 C C . PRO B 1 322 ? 2.93 -34.875 -21.484 1 94.31 322 PRO B C 1
ATOM 6940 O O . PRO B 1 322 ? 3.396 -33.906 -22.047 1 94.31 322 PRO B O 1
ATOM 6943 N N . LYS B 1 323 ? 3.541 -36.062 -21.453 1 94.44 323 LYS B N 1
ATOM 6944 C CA . LYS B 1 323 ? 4.906 -36.25 -21.938 1 94.44 323 LYS B CA 1
ATOM 6945 C C . LYS B 1 323 ? 4.914 -36.594 -23.422 1 94.44 323 LYS B C 1
ATOM 6947 O O . LYS B 1 323 ? 3.963 -37.156 -23.953 1 94.44 323 LYS B O 1
ATOM 6952 N N . HIS B 1 324 ? 5.941 -36.094 -24.156 1 94.75 324 HIS B N 1
ATOM 6953 C CA . HIS B 1 324 ? 6.234 -36.406 -25.547 1 94.75 324 HIS B CA 1
ATOM 6954 C C . HIS B 1 324 ? 5.109 -35.906 -26.469 1 94.75 324 HIS B C 1
ATOM 6956 O O . HIS B 1 324 ? 4.73 -36.625 -27.406 1 94.75 324 HIS B O 1
ATOM 6962 N N . GLN B 1 325 ? 4.52 -34.844 -26.031 1 95.81 325 GLN B N 1
ATOM 6963 C CA . GLN B 1 325 ? 3.5 -34.25 -26.875 1 95.81 325 GLN B CA 1
ATOM 6964 C C . GLN B 1 325 ? 3.877 -32.812 -27.219 1 95.81 325 GLN B C 1
ATOM 6966 O O . GLN B 1 325 ? 3.025 -32.031 -27.641 1 95.81 325 GLN B O 1
ATOM 6971 N N . ASN B 1 326 ? 5.07 -32.438 -26.953 1 96.19 326 ASN B N 1
ATOM 6972 C CA . ASN B 1 326 ? 5.699 -31.188 -27.328 1 96.19 326 ASN B CA 1
ATOM 6973 C C . ASN B 1 326 ? 5.035 -30 -26.656 1 96.19 326 ASN B C 1
ATOM 6975 O O . ASN B 1 326 ? 4.73 -29 -27.297 1 96.19 326 ASN B O 1
ATOM 6979 N N . TYR B 1 327 ? 4.641 -30.219 -25.422 1 96.19 327 TYR B N 1
ATOM 6980 C CA . TYR B 1 327 ? 4.266 -29.078 -24.609 1 96.19 327 TYR B CA 1
ATOM 6981 C C . TYR B 1 327 ? 5.484 -28.203 -24.297 1 96.19 327 TYR B C 1
ATOM 6983 O O . TYR B 1 327 ? 6.594 -28.719 -24.141 1 96.19 327 TYR B O 1
ATOM 6991 N N . LYS B 1 328 ? 5.273 -26.938 -24.25 1 95.81 328 LYS B N 1
ATOM 6992 C CA . LYS B 1 328 ? 6.367 -25.984 -24.062 1 95.81 328 LYS B CA 1
ATOM 6993 C C . LYS B 1 328 ? 6.273 -25.297 -22.703 1 95.81 328 LYS B C 1
ATOM 6995 O O . LYS B 1 328 ? 5.188 -24.891 -22.281 1 95.81 328 LYS B O 1
ATOM 7000 N N . VAL B 1 329 ? 7.387 -25.203 -22.031 1 95.12 329 VAL B N 1
ATOM 7001 C CA . VAL B 1 329 ? 7.43 -24.594 -20.719 1 95.12 329 VAL B CA 1
ATOM 7002 C C . VAL B 1 329 ? 8.523 -23.531 -20.672 1 95.12 329 VAL B C 1
ATOM 7004 O O . VAL B 1 329 ? 9.656 -23.766 -21.078 1 95.12 329 VAL B O 1
ATOM 7007 N N . SER B 1 330 ? 8.141 -22.359 -20.219 1 93.88 330 SER B N 1
ATOM 7008 C CA . SER B 1 330 ? 9.109 -21.281 -20.047 1 93.88 330 SER B CA 1
ATOM 7009 C C . SER B 1 330 ? 9.391 -21.016 -18.578 1 93.88 330 SER B C 1
ATOM 7011 O O . SER B 1 330 ? 8.539 -21.281 -17.719 1 93.88 330 SER B O 1
ATOM 7013 N N . MET B 1 331 ? 10.609 -20.625 -18.281 1 92 331 MET B N 1
ATOM 7014 C CA . MET B 1 331 ? 10.984 -20.344 -16.906 1 92 331 MET B CA 1
ATOM 7015 C C . MET B 1 331 ? 12.086 -19.281 -16.859 1 92 331 MET B C 1
ATOM 7017 O O . MET B 1 331 ? 12.75 -19.016 -17.859 1 92 331 MET B O 1
ATOM 7021 N N . ASP B 1 332 ? 12.273 -18.719 -15.719 1 88.5 332 ASP B N 1
ATOM 7022 C CA . ASP B 1 332 ? 13.281 -17.672 -15.594 1 88.5 332 ASP B CA 1
ATOM 7023 C C . ASP B 1 332 ? 14.602 -18.234 -15.078 1 88.5 332 ASP B C 1
ATOM 7025 O O . ASP B 1 332 ? 14.742 -19.453 -14.914 1 88.5 332 ASP B O 1
ATOM 7029 N N . ASN B 1 333 ? 15.586 -17.359 -14.836 1 88.69 333 ASN B N 1
ATOM 7030 C CA . ASN B 1 333 ? 16.969 -17.75 -14.555 1 88.69 333 ASN B CA 1
ATOM 7031 C C . ASN B 1 333 ? 17.094 -18.344 -13.156 1 88.69 333 ASN B C 1
ATOM 7033 O O . ASN B 1 333 ? 18.094 -19 -12.859 1 88.69 333 ASN B O 1
ATOM 7037 N N . TRP B 1 334 ? 16.094 -18.156 -12.375 1 84.62 334 TRP B N 1
ATOM 7038 C CA . TRP B 1 334 ? 16.125 -18.781 -11.055 1 84.62 334 TRP B CA 1
ATOM 7039 C C . TRP B 1 334 ? 15.953 -20.281 -11.156 1 84.62 334 TRP B C 1
ATOM 7041 O O . TRP B 1 334 ? 16.594 -21.047 -10.422 1 84.62 334 TRP B O 1
ATOM 7051 N N . PHE B 1 335 ? 15.211 -20.688 -12.07 1 90.12 335 PHE B N 1
ATOM 7052 C CA . PHE B 1 335 ? 14.852 -22.094 -12.203 1 90.12 335 PHE B CA 1
ATOM 7053 C C . PHE B 1 335 ? 15.797 -22.812 -13.164 1 90.12 335 PHE B C 1
ATOM 7055 O O . PHE B 1 335 ? 16.203 -23.938 -12.914 1 90.12 335 PHE B O 1
ATOM 7062 N N . ASN B 1 336 ? 16.203 -22.172 -14.102 1 93.75 336 ASN B N 1
ATOM 7063 C CA . ASN B 1 336 ? 16.703 -22.812 -15.312 1 93.75 336 ASN B CA 1
ATOM 7064 C C . ASN B 1 336 ? 18.172 -23.219 -15.156 1 93.75 336 ASN B C 1
ATOM 7066 O O . ASN B 1 336 ? 18.922 -22.594 -14.414 1 93.75 336 ASN B O 1
ATOM 7070 N N . SER B 1 337 ? 18.531 -24.312 -15.742 1 94.88 337 SER B N 1
ATOM 7071 C CA . SER B 1 337 ? 19.891 -24.875 -15.789 1 94.88 337 SER B CA 1
ATOM 7072 C C . SER B 1 337 ? 20.031 -25.859 -16.953 1 94.88 337 SER B C 1
ATOM 7074 O O . SER B 1 337 ? 19.047 -26.312 -17.516 1 94.88 337 SER B O 1
ATOM 7076 N N . HIS B 1 338 ? 21.312 -26.078 -17.281 1 95.56 338 HIS B N 1
ATOM 7077 C CA . HIS B 1 338 ? 21.594 -27.062 -18.312 1 95.56 338 HIS B CA 1
ATOM 7078 C C . HIS B 1 338 ? 21.031 -28.438 -17.922 1 95.56 338 HIS B C 1
ATOM 7080 O O . HIS B 1 338 ? 20.375 -29.094 -18.75 1 95.56 338 HIS B O 1
ATOM 7086 N N . SER B 1 339 ? 21.203 -28.812 -16.688 1 93.69 339 SER B N 1
ATOM 7087 C CA . SER B 1 339 ? 20.734 -30.125 -16.219 1 93.69 339 SER B CA 1
ATOM 7088 C C . SER B 1 339 ? 19.219 -30.219 -16.297 1 93.69 339 SER B C 1
ATOM 7090 O O . SER B 1 339 ? 18.688 -31.266 -16.656 1 93.69 339 SER B O 1
ATOM 7092 N N . LEU B 1 340 ? 18.562 -29.172 -15.977 1 95.19 340 LEU B N 1
ATOM 7093 C CA . LEU B 1 340 ? 17.094 -29.172 -16.031 1 95.19 340 LEU B CA 1
ATOM 7094 C C . LEU B 1 340 ? 16.609 -29.312 -17.469 1 95.19 340 LEU B C 1
ATOM 7096 O O . LEU B 1 340 ? 15.688 -30.078 -17.734 1 95.19 340 LEU B O 1
ATOM 7100 N N . GLN B 1 341 ? 17.25 -28.594 -18.375 1 96.38 341 GLN B N 1
ATOM 7101 C CA . GLN B 1 341 ? 16.859 -28.656 -19.781 1 96.38 341 GLN B CA 1
ATOM 7102 C C . GLN B 1 341 ? 17.062 -30.062 -20.344 1 96.38 341 GLN B C 1
ATOM 7104 O O . GLN B 1 341 ? 16.266 -30.547 -21.141 1 96.38 341 GLN B O 1
ATOM 7109 N N . CYS B 1 342 ? 18.141 -30.672 -19.938 1 95.06 342 CYS B N 1
ATOM 7110 C CA . CYS B 1 342 ? 18.391 -32.031 -20.344 1 95.06 342 CYS B CA 1
ATOM 7111 C C . CYS B 1 342 ? 17.266 -32.969 -19.859 1 95.06 342 CYS B C 1
ATOM 7113 O O . CYS B 1 342 ? 16.766 -33.781 -20.625 1 95.06 342 CYS B O 1
ATOM 7115 N N . LYS B 1 343 ? 16.906 -32.812 -18.641 1 93.56 343 LYS B N 1
ATOM 7116 C CA . LYS B 1 343 ? 15.859 -33.656 -18.062 1 93.56 343 LYS B CA 1
ATOM 7117 C C . LYS B 1 343 ? 14.516 -33.375 -18.75 1 93.56 343 LYS B C 1
ATOM 7119 O O . LYS B 1 343 ? 13.773 -34.344 -19.031 1 93.56 343 LYS B O 1
ATOM 7124 N N . LEU B 1 344 ? 14.203 -32.156 -18.984 1 95.75 344 LEU B N 1
ATOM 7125 C CA . LEU B 1 344 ? 12.969 -31.828 -19.688 1 95.75 344 LEU B CA 1
ATOM 7126 C C . LEU B 1 344 ? 12.938 -32.438 -21.078 1 95.75 344 LEU B C 1
ATOM 7128 O O . LEU B 1 344 ? 11.914 -32.969 -21.5 1 95.75 344 LEU B O 1
ATOM 7132 N N . HIS B 1 345 ? 14.062 -32.312 -21.734 1 94.44 345 HIS B N 1
ATOM 7133 C CA . HIS B 1 345 ? 14.172 -32.938 -23.062 1 94.44 345 HIS B CA 1
ATOM 7134 C C . HIS B 1 345 ? 13.922 -34.438 -23.016 1 94.44 345 HIS B C 1
ATOM 7136 O O . HIS B 1 345 ? 13.211 -34.969 -23.859 1 94.44 345 HIS B O 1
ATOM 7142 N N . PHE B 1 346 ? 14.445 -35 -22.062 1 91.25 346 PHE B N 1
ATOM 7143 C CA . PHE B 1 346 ? 14.297 -36.438 -21.891 1 91.25 346 PHE B CA 1
ATOM 7144 C C . PHE B 1 346 ? 12.836 -36.812 -21.672 1 91.25 346 PHE B C 1
ATOM 7146 O O . PHE B 1 346 ? 12.359 -37.812 -22.188 1 91.25 346 PHE B O 1
ATOM 7153 N N . CYS B 1 347 ? 12.094 -36 -20.953 1 92.44 347 CYS B N 1
ATOM 7154 C CA . CYS B 1 347 ? 10.688 -36.25 -20.641 1 92.44 347 CYS B CA 1
ATOM 7155 C C . CYS B 1 347 ? 9.797 -35.812 -21.797 1 92.44 347 CYS B C 1
ATOM 7157 O O . CYS B 1 347 ? 8.57 -35.969 -21.734 1 92.44 347 CYS B O 1
ATOM 7159 N N . GLY B 1 348 ? 10.398 -35.281 -22.797 1 93.75 348 GLY B N 1
ATOM 7160 C CA . GLY B 1 348 ? 9.625 -34.875 -23.953 1 93.75 348 GLY B CA 1
ATOM 7161 C C . GLY B 1 348 ? 8.93 -33.531 -23.75 1 93.75 348 GLY B C 1
ATOM 7162 O O . GLY B 1 348 ? 7.863 -33.281 -24.312 1 93.75 348 GLY B O 1
ATOM 7163 N N . ILE B 1 349 ? 9.367 -32.75 -22.859 1 96.25 349 ILE B N 1
ATOM 7164 C CA . ILE B 1 349 ? 8.844 -31.422 -22.625 1 96.25 349 ILE B CA 1
ATOM 7165 C C . ILE B 1 349 ? 9.812 -30.391 -23.203 1 96.25 349 ILE B C 1
ATOM 7167 O O . ILE B 1 349 ? 11.023 -30.469 -22.984 1 96.25 349 ILE B O 1
ATOM 7171 N N . LEU B 1 350 ? 9.312 -29.5 -23.969 1 96.81 350 LEU B N 1
ATOM 7172 C CA . LEU B 1 350 ? 10.133 -28.469 -24.609 1 96.81 350 LEU B CA 1
ATOM 7173 C C . LEU B 1 350 ? 10.312 -27.266 -23.688 1 96.81 350 LEU B C 1
ATOM 7175 O O . LEU B 1 350 ? 9.344 -26.578 -23.344 1 96.81 350 LEU B O 1
ATOM 7179 N N . GLY B 1 351 ? 11.555 -27.031 -23.25 1 96.25 351 GLY B N 1
ATOM 7180 C CA . GLY B 1 351 ? 11.836 -25.984 -22.281 1 96.25 351 GLY B CA 1
ATOM 7181 C C . GLY B 1 351 ? 12.633 -24.828 -22.875 1 96.25 351 GLY B C 1
ATOM 7182 O O . GLY B 1 351 ? 13.477 -25.031 -23.734 1 96.25 351 GLY B O 1
ATOM 7183 N N . ILE B 1 352 ? 12.336 -23.641 -22.391 1 96.06 352 ILE B N 1
ATOM 7184 C CA . ILE B 1 352 ? 13.094 -22.453 -22.781 1 96.06 352 ILE B CA 1
ATOM 7185 C C . ILE B 1 352 ? 13.086 -21.438 -21.641 1 96.06 352 ILE B C 1
ATOM 7187 O O . ILE B 1 352 ? 12.125 -21.375 -20.875 1 96.06 352 ILE B O 1
ATOM 7191 N N . GLY B 1 353 ? 14.141 -20.688 -21.469 1 95.12 353 GLY B N 1
ATOM 7192 C CA . GLY B 1 353 ? 14.164 -19.641 -20.469 1 95.12 353 GLY B CA 1
ATOM 7193 C C . GLY B 1 353 ? 15.531 -19.016 -20.297 1 95.12 353 GLY B C 1
ATOM 7194 O O . GLY B 1 353 ? 16.516 -19.469 -20.875 1 95.12 353 GLY B O 1
ATOM 7195 N N . THR B 1 354 ? 15.555 -17.969 -19.562 1 93.94 354 THR B N 1
ATOM 7196 C CA . THR B 1 354 ? 16.828 -17.344 -19.234 1 93.94 354 THR B CA 1
ATOM 7197 C C . THR B 1 354 ? 17.625 -18.203 -18.25 1 93.94 354 THR B C 1
ATOM 7199 O O . THR B 1 354 ? 17.047 -19.031 -17.547 1 93.94 354 THR B O 1
ATOM 7202 N N . VAL B 1 355 ? 18.906 -18.094 -18.312 1 95.38 355 VAL B N 1
ATOM 7203 C CA . VAL B 1 355 ? 19.766 -18.906 -17.453 1 95.38 355 VAL B CA 1
ATOM 7204 C C . VAL B 1 355 ? 20.969 -18.078 -17 1 95.38 355 VAL B C 1
ATOM 7206 O O . VAL B 1 355 ? 21.438 -17.203 -17.719 1 95.38 355 VAL B O 1
ATOM 7209 N N . ARG B 1 356 ? 21.359 -18.391 -15.852 1 92.5 356 ARG B N 1
ATOM 7210 C CA . ARG B 1 356 ? 22.578 -17.766 -15.344 1 92.5 356 ARG B CA 1
ATOM 7211 C C . ARG B 1 356 ? 23.812 -18.359 -15.992 1 92.5 356 ARG B C 1
ATOM 7213 O O . ARG B 1 356 ? 23.828 -19.547 -16.312 1 92.5 356 ARG B O 1
ATOM 7220 N N . SER B 1 357 ? 24.859 -17.594 -16.031 1 90.62 357 SER B N 1
ATOM 7221 C CA . SER B 1 357 ? 26.078 -18 -16.734 1 90.62 357 SER B CA 1
ATOM 7222 C C . SER B 1 357 ? 26.766 -19.156 -16.016 1 90.62 357 SER B C 1
ATOM 7224 O O . SER B 1 357 ? 27.469 -19.938 -16.641 1 90.62 357 SER B O 1
ATOM 7226 N N . ASN B 1 358 ? 26.5 -19.281 -14.766 1 90.12 358 ASN B N 1
ATOM 7227 C CA . ASN B 1 358 ? 27.172 -20.328 -14 1 90.12 358 ASN B CA 1
ATOM 7228 C C . ASN B 1 358 ? 26.375 -21.641 -14.023 1 90.12 358 ASN B C 1
ATOM 7230 O O . ASN B 1 358 ? 26.781 -22.625 -13.414 1 90.12 358 ASN B O 1
ATOM 7234 N N . ARG B 1 359 ? 25.266 -21.703 -14.727 1 93.31 359 ARG B N 1
ATOM 7235 C CA . ARG B 1 359 ? 24.422 -22.891 -14.742 1 93.31 359 ARG B CA 1
ATOM 7236 C C . ARG B 1 359 ? 24.297 -23.469 -16.141 1 93.31 359 ARG B C 1
ATOM 7238 O O . ARG B 1 359 ? 23.281 -24.078 -16.484 1 93.31 359 ARG B O 1
ATOM 7245 N N . ILE B 1 360 ? 25.25 -23.266 -16.984 1 94.19 360 ILE B N 1
ATOM 7246 C CA . ILE B 1 360 ? 25.188 -23.719 -18.359 1 94.19 360 ILE B CA 1
ATOM 7247 C C . ILE B 1 360 ? 26.266 -24.797 -18.594 1 94.19 360 ILE B C 1
ATOM 7249 O O . ILE B 1 360 ? 26.766 -24.938 -19.703 1 94.19 360 ILE B O 1
ATOM 7253 N N . ALA B 1 361 ? 26.672 -25.453 -17.578 1 92.5 361 ALA B N 1
ATOM 7254 C CA . ALA B 1 361 ? 27.516 -26.656 -17.625 1 92.5 361 ALA B CA 1
ATOM 7255 C C . ALA B 1 361 ? 28.781 -26.391 -18.422 1 92.5 361 ALA B C 1
ATOM 7257 O O . ALA B 1 361 ? 29.125 -27.172 -19.312 1 92.5 361 ALA B O 1
ATOM 7258 N N . GLY B 1 362 ? 29.438 -25.297 -18.234 1 90.44 362 GLY B N 1
ATOM 7259 C CA . GLY B 1 362 ? 30.75 -25.047 -18.797 1 90.44 362 GLY B CA 1
ATOM 7260 C C . GLY B 1 362 ? 30.703 -24.469 -20.203 1 90.44 362 GLY B C 1
ATOM 7261 O O . GLY B 1 362 ? 31.703 -24.453 -20.906 1 90.44 362 GLY B O 1
ATOM 7262 N N . CYS B 1 363 ? 29.578 -24.062 -20.703 1 93.56 363 CYS B N 1
ATOM 7263 C CA . CYS B 1 363 ? 29.453 -23.438 -22 1 93.56 363 CYS B CA 1
ATOM 7264 C C . CYS B 1 363 ? 30.234 -22.125 -22.062 1 93.56 363 CYS B C 1
ATOM 7266 O O . CYS B 1 363 ? 30.047 -21.266 -21.203 1 93.56 363 CYS B O 1
ATOM 7268 N N . VAL B 1 364 ? 31.125 -22.016 -23.031 1 92.94 364 VAL B N 1
ATOM 7269 C CA . VAL B 1 364 ? 31.953 -20.812 -23.141 1 92.94 364 VAL B CA 1
ATOM 7270 C C . VAL B 1 364 ? 31.453 -19.953 -24.312 1 92.94 364 VAL B C 1
ATOM 7272 O O . VAL B 1 364 ? 31.562 -20.359 -25.469 1 92.94 364 VAL B O 1
ATOM 7275 N N . LEU B 1 365 ? 30.938 -18.891 -24 1 95.25 365 LEU B N 1
ATOM 7276 C CA . LEU B 1 365 ? 30.453 -17.938 -25 1 95.25 365 LEU B CA 1
ATOM 7277 C C . LEU B 1 365 ? 31.312 -16.672 -25.016 1 95.25 365 LEU B C 1
ATOM 7279 O O . LEU B 1 365 ? 32.219 -16.531 -24.188 1 95.25 365 LEU B O 1
ATOM 7283 N N . GLU B 1 366 ? 31.062 -15.867 -25.969 1 94.38 366 GLU B N 1
ATOM 7284 C CA . GLU B 1 366 ? 31.828 -14.625 -26.062 1 94.38 366 GLU B CA 1
ATOM 7285 C C . GLU B 1 366 ? 31.672 -13.773 -24.812 1 94.38 366 GLU B C 1
ATOM 7287 O O . GLU B 1 366 ? 30.594 -13.742 -24.219 1 94.38 366 GLU B O 1
ATOM 7292 N N . SER B 1 367 ? 32.719 -13.102 -24.516 1 92.62 367 SER B N 1
ATOM 7293 C CA . SER B 1 367 ? 32.688 -12.273 -23.312 1 92.62 367 SER B CA 1
ATOM 7294 C C . SER B 1 367 ? 31.734 -11.102 -23.469 1 92.62 367 SER B C 1
ATOM 7296 O O . SER B 1 367 ? 31.422 -10.695 -24.594 1 92.62 367 SER B O 1
ATOM 7298 N N . ASP B 1 368 ? 31.25 -10.641 -22.344 1 92.25 368 ASP B N 1
ATOM 7299 C CA . ASP B 1 368 ? 30.344 -9.492 -22.359 1 92.25 368 ASP B CA 1
ATOM 7300 C C . ASP B 1 368 ? 30.984 -8.297 -23.062 1 92.25 368 ASP B C 1
ATOM 7302 O O . ASP B 1 368 ? 30.328 -7.59 -23.828 1 92.25 368 ASP B O 1
ATOM 7306 N N . LYS B 1 369 ? 32.281 -8.094 -22.797 1 91.69 369 LYS B N 1
ATOM 7307 C CA . LYS B 1 369 ? 33.031 -6.973 -23.391 1 91.69 369 LYS B CA 1
ATOM 7308 C C . LYS B 1 369 ? 33.031 -7.062 -24.906 1 91.69 369 LYS B C 1
ATOM 7310 O O . LYS B 1 369 ? 32.812 -6.07 -25.609 1 91.69 369 LYS B O 1
ATOM 7315 N N . THR B 1 370 ? 33.344 -8.258 -25.391 1 92.5 370 THR B N 1
ATOM 7316 C CA . THR B 1 370 ? 33.438 -8.469 -26.828 1 92.5 370 THR B CA 1
ATOM 7317 C C . THR B 1 370 ? 32.062 -8.258 -27.484 1 92.5 370 THR B C 1
ATOM 7319 O O . THR B 1 370 ? 31.969 -7.629 -28.531 1 92.5 370 THR B O 1
ATOM 7322 N N . LEU B 1 371 ? 31 -8.758 -26.875 1 93.31 371 LEU B N 1
ATOM 7323 C CA . LEU B 1 371 ? 29.656 -8.609 -27.422 1 93.31 371 LEU B CA 1
ATOM 7324 C C . LEU B 1 371 ? 29.234 -7.152 -27.422 1 93.31 371 LEU B C 1
ATOM 7326 O O . LEU B 1 371 ? 28.609 -6.684 -28.391 1 93.31 371 LEU B O 1
ATOM 7330 N N . LYS B 1 372 ? 29.531 -6.477 -26.391 1 91.19 372 LYS B N 1
ATOM 7331 C CA . LYS B 1 372 ? 29.188 -5.062 -26.281 1 91.19 372 LYS B CA 1
ATOM 7332 C C . LYS B 1 372 ? 29.875 -4.242 -27.359 1 91.19 372 LYS B C 1
ATOM 7334 O O . LYS B 1 372 ? 29.297 -3.314 -27.922 1 91.19 372 LYS B O 1
ATOM 7339 N N . SER B 1 373 ? 31.109 -4.574 -27.625 1 92.44 373 SER B N 1
ATOM 7340 C CA . SER B 1 373 ? 31.875 -3.848 -28.641 1 92.44 373 SER B CA 1
ATOM 7341 C C . SER B 1 373 ? 31.281 -4.027 -30.031 1 92.44 373 SER B C 1
ATOM 7343 O O . SER B 1 373 ? 31.438 -3.162 -30.891 1 92.44 373 SER B O 1
ATOM 7345 N N . LYS B 1 374 ? 30.609 -5.098 -30.266 1 93.06 374 LYS B N 1
ATOM 7346 C CA . LYS B 1 374 ? 30.016 -5.383 -31.562 1 93.06 374 LYS B CA 1
ATOM 7347 C C . LYS B 1 374 ? 28.672 -4.66 -31.719 1 93.06 374 LYS B C 1
ATOM 7349 O O . LYS B 1 374 ? 28.125 -4.594 -32.812 1 93.06 374 LYS B O 1
ATOM 7354 N N . GLY B 1 375 ? 28.141 -4.145 -30.641 1 90.25 375 GLY B N 1
ATOM 7355 C CA . GLY B 1 375 ? 26.938 -3.316 -30.703 1 90.25 375 GLY B CA 1
ATOM 7356 C C . GLY B 1 375 ? 25.688 -4.035 -30.25 1 90.25 375 GLY B C 1
ATOM 7357 O O . GLY B 1 375 ? 25.688 -5.262 -30.109 1 90.25 375 GLY B O 1
ATOM 7358 N N . ARG B 1 376 ? 24.625 -3.334 -30.141 1 92.12 376 ARG B N 1
ATOM 7359 C CA . ARG B 1 376 ? 23.359 -3.875 -29.688 1 92.12 376 ARG B CA 1
ATOM 7360 C C . ARG B 1 376 ? 22.766 -4.828 -30.719 1 92.12 376 ARG B C 1
ATOM 7362 O O . ARG B 1 376 ? 22.812 -4.559 -31.922 1 92.12 376 ARG B O 1
ATOM 7369 N N . GLY B 1 377 ? 22.25 -5.98 -30.297 1 93.44 377 GLY B N 1
ATOM 7370 C CA . GLY B 1 377 ? 21.656 -6.961 -31.203 1 93.44 377 GLY B CA 1
ATOM 7371 C C . GLY B 1 377 ? 22.594 -8.117 -31.516 1 93.44 377 GLY B C 1
ATOM 7372 O O . GLY B 1 377 ? 22.188 -9.094 -32.156 1 93.44 377 GLY B O 1
ATOM 7373 N N . THR B 1 378 ? 23.797 -8.023 -31.094 1 95.19 378 THR B N 1
ATOM 7374 C CA . THR B 1 378 ? 24.766 -9.086 -31.344 1 95.19 378 THR B CA 1
ATOM 7375 C C . THR B 1 378 ? 24.484 -10.297 -30.469 1 95.19 378 THR B C 1
ATOM 7377 O O . THR B 1 378 ? 23.953 -10.164 -29.359 1 95.19 378 THR B O 1
ATOM 7380 N N . HIS B 1 379 ? 24.719 -11.516 -31.031 1 96.5 379 HIS B N 1
ATOM 7381 C CA . HIS B 1 379 ? 24.469 -12.727 -30.266 1 96.5 379 HIS B CA 1
ATOM 7382 C C . HIS B 1 379 ? 25.547 -13.773 -30.516 1 96.5 379 HIS B C 1
ATOM 7384 O O . HIS B 1 379 ? 26.328 -13.664 -31.469 1 96.5 379 HIS B O 1
ATOM 7390 N N . ASP B 1 380 ? 25.703 -14.602 -29.625 1 96.5 380 ASP B N 1
ATOM 7391 C CA . ASP B 1 380 ? 26.547 -15.797 -29.688 1 96.5 380 ASP B CA 1
ATOM 7392 C C . ASP B 1 380 ? 25.781 -17.031 -29.203 1 96.5 380 ASP B C 1
ATOM 7394 O O . ASP B 1 380 ? 24.859 -16.922 -28.391 1 96.5 380 ASP B O 1
ATOM 7398 N N . SER B 1 381 ? 26.109 -18.203 -29.844 1 96.81 381 SER B N 1
ATOM 7399 C CA . SER B 1 381 ? 25.391 -19.406 -29.438 1 96.81 381 SER B CA 1
ATOM 7400 C C . SER B 1 381 ? 26.266 -20.641 -29.562 1 96.81 381 SER B C 1
ATOM 7402 O O . SER B 1 381 ? 27.203 -20.672 -30.359 1 96.81 381 SER B O 1
ATOM 7404 N N . GLN B 1 382 ? 26.031 -21.531 -28.75 1 97.31 382 GLN B N 1
ATOM 7405 C CA . GLN B 1 382 ? 26.656 -22.859 -28.812 1 97.31 382 GLN B CA 1
ATOM 7406 C C . GLN B 1 382 ? 25.609 -23.953 -28.625 1 97.31 382 GLN B C 1
ATOM 7408 O O . GLN B 1 382 ? 24.578 -23.75 -27.969 1 97.31 382 GLN B O 1
ATOM 7413 N N . VAL B 1 383 ? 25.906 -25.094 -29.234 1 96.75 383 VAL B N 1
ATOM 7414 C CA . VAL B 1 383 ? 24.984 -26.219 -29.172 1 96.75 383 VAL B CA 1
ATOM 7415 C C . VAL B 1 383 ? 25.672 -27.422 -28.516 1 96.75 383 VAL B C 1
ATOM 7417 O O . VAL B 1 383 ? 26.812 -27.766 -28.859 1 96.75 383 VAL B O 1
ATOM 7420 N N . ASP B 1 384 ? 25 -27.891 -27.484 1 96.5 384 ASP B N 1
ATOM 7421 C CA . ASP B 1 384 ? 25.375 -29.203 -26.984 1 96.5 384 ASP B CA 1
ATOM 7422 C C . ASP B 1 384 ? 24.844 -30.328 -27.875 1 96.5 384 ASP B C 1
ATOM 7424 O O . ASP B 1 384 ? 23.672 -30.703 -27.75 1 96.5 384 ASP B O 1
ATOM 7428 N N . THR B 1 385 ? 25.719 -30.906 -28.672 1 93 385 THR B N 1
ATOM 7429 C CA . THR B 1 385 ? 25.297 -31.844 -29.703 1 93 385 THR B CA 1
ATOM 7430 C C . THR B 1 385 ? 24.969 -33.219 -29.109 1 93 385 THR B C 1
ATOM 7432 O O . THR B 1 385 ? 24.297 -34.031 -29.734 1 93 385 THR B O 1
ATOM 7435 N N . VAL B 1 386 ? 25.438 -33.375 -27.891 1 91.75 386 VAL B N 1
ATOM 7436 C CA . VAL B 1 386 ? 25.203 -34.656 -27.234 1 91.75 386 VAL B CA 1
ATOM 7437 C C . VAL B 1 386 ? 23.812 -34.656 -26.609 1 91.75 386 VAL B C 1
ATOM 7439 O O . VAL B 1 386 ? 23.047 -35.625 -26.797 1 91.75 386 VAL B O 1
ATOM 7442 N N . ASN B 1 387 ? 23.469 -33.688 -25.922 1 92.12 387 ASN B N 1
ATOM 7443 C CA . ASN B 1 387 ? 22.203 -33.625 -25.188 1 92.12 387 ASN B CA 1
ATOM 7444 C C . ASN B 1 387 ? 21.156 -32.812 -25.953 1 92.12 387 ASN B C 1
ATOM 7446 O O . ASN B 1 387 ? 19.984 -32.781 -25.562 1 92.12 387 ASN B O 1
ATOM 7450 N N . ASN B 1 388 ? 21.516 -32.188 -27.016 1 92.69 388 ASN B N 1
ATOM 7451 C CA . ASN B 1 388 ? 20.641 -31.391 -27.859 1 92.69 388 ASN B CA 1
ATOM 7452 C C . ASN B 1 388 ? 20.094 -30.172 -27.125 1 92.69 388 ASN B C 1
ATOM 7454 O O . ASN B 1 388 ? 18.875 -30 -27.016 1 92.69 388 ASN B O 1
ATOM 7458 N N . ILE B 1 389 ? 20.938 -29.406 -26.578 1 96.12 389 ILE B N 1
ATOM 7459 C CA . ILE B 1 389 ? 20.641 -28.172 -25.875 1 96.12 389 ILE B CA 1
ATOM 7460 C C . ILE B 1 389 ? 21.359 -27 -26.531 1 96.12 389 ILE B C 1
ATOM 7462 O O . ILE B 1 389 ? 22.5 -27.141 -26.969 1 96.12 389 ILE B O 1
ATOM 7466 N N . VAL B 1 390 ? 20.703 -25.906 -26.641 1 97.12 390 VAL B N 1
ATOM 7467 C CA . VAL B 1 390 ? 21.328 -24.734 -27.25 1 97.12 390 VAL B CA 1
ATOM 7468 C C . VAL B 1 390 ? 21.328 -23.578 -26.266 1 97.12 390 VAL B C 1
ATOM 7470 O O . VAL B 1 390 ? 20.344 -23.359 -25.562 1 97.12 390 VAL B O 1
ATOM 7473 N N . VAL B 1 391 ? 22.422 -22.875 -26.141 1 97.69 391 VAL B N 1
ATOM 7474 C CA . VAL B 1 391 ? 22.547 -21.656 -25.328 1 97.69 391 VAL B CA 1
ATOM 7475 C C . VAL B 1 391 ? 22.812 -20.453 -26.234 1 97.69 391 VAL B C 1
ATOM 7477 O O . VAL B 1 391 ? 23.672 -20.516 -27.109 1 97.69 391 VAL B O 1
ATOM 7480 N N . THR B 1 392 ? 22 -19.469 -26.078 1 97.44 392 THR B N 1
ATOM 7481 C CA . THR B 1 392 ? 22.141 -18.234 -26.859 1 97.44 392 THR B CA 1
ATOM 7482 C C . THR B 1 392 ? 22.406 -17.047 -25.953 1 97.44 392 THR B C 1
ATOM 7484 O O . THR B 1 392 ? 21.703 -16.828 -24.969 1 97.44 392 THR B O 1
ATOM 7487 N N . LYS B 1 393 ? 23.484 -16.359 -26.203 1 97.12 393 LYS B N 1
ATOM 7488 C CA . LYS B 1 393 ? 23.828 -15.109 -25.516 1 97.12 393 LYS B CA 1
ATOM 7489 C C . LYS B 1 393 ? 23.5 -13.898 -26.406 1 97.12 393 LYS B C 1
ATOM 7491 O O . LYS B 1 393 ? 23.906 -13.852 -27.562 1 97.12 393 LYS B O 1
ATOM 7496 N N . TRP B 1 394 ? 22.703 -12.977 -25.875 1 96.44 394 TRP B N 1
ATOM 7497 C CA . TRP B 1 394 ? 22.234 -11.828 -26.641 1 96.44 394 TRP B CA 1
ATOM 7498 C C . TRP B 1 394 ? 22.5 -10.523 -25.906 1 96.44 394 TRP B C 1
ATOM 7500 O O . TRP B 1 394 ? 22.25 -10.438 -24.688 1 96.44 394 TRP B O 1
ATOM 7510 N N . PHE B 1 395 ? 23.031 -9.531 -26.641 1 95.44 395 PHE B N 1
ATOM 7511 C CA . PHE B 1 395 ? 23.312 -8.234 -26.031 1 95.44 395 PHE B CA 1
ATOM 7512 C C . PHE B 1 395 ? 22.375 -7.168 -26.562 1 95.44 395 PHE B C 1
ATOM 7514 O O . PHE B 1 395 ? 22.328 -6.914 -27.781 1 95.44 395 PHE B O 1
ATOM 7521 N N . ASP B 1 396 ? 21.578 -6.613 -25.719 1 90.88 396 ASP B N 1
ATOM 7522 C CA . ASP B 1 396 ? 20.812 -5.402 -26 1 90.88 396 ASP B CA 1
ATOM 7523 C C . ASP B 1 396 ? 21.266 -4.246 -25.109 1 90.88 396 ASP B C 1
ATOM 7525 O O . ASP B 1 396 ? 22.328 -3.662 -25.344 1 90.88 396 ASP B O 1
ATOM 7529 N N . ASN B 1 397 ? 20.5 -3.973 -24 1 85.12 397 ASN B N 1
ATOM 7530 C CA . ASN B 1 397 ? 21 -3.07 -22.969 1 85.12 397 ASN B CA 1
ATOM 7531 C C . ASN B 1 397 ? 21.875 -3.803 -21.953 1 85.12 397 ASN B C 1
ATOM 7533 O O . ASN B 1 397 ? 22.844 -3.244 -21.453 1 85.12 397 ASN B O 1
ATOM 7537 N N . LYS B 1 398 ? 21.5 -4.965 -21.812 1 88.12 398 LYS B N 1
ATOM 7538 C CA . LYS B 1 398 ? 22.25 -5.91 -20.984 1 88.12 398 LYS B CA 1
ATOM 7539 C C . LYS B 1 398 ? 22.391 -7.258 -21.688 1 88.12 398 LYS B C 1
ATOM 7541 O O . LYS B 1 398 ? 21.688 -7.523 -22.672 1 88.12 398 LYS B O 1
ATOM 7546 N N . VAL B 1 399 ? 23.328 -7.984 -21.219 1 92.81 399 VAL B N 1
ATOM 7547 C CA . VAL B 1 399 ? 23.547 -9.312 -21.781 1 92.81 399 VAL B CA 1
ATOM 7548 C C . VAL B 1 399 ? 22.562 -10.305 -21.156 1 92.81 399 VAL B C 1
ATOM 7550 O O . VAL B 1 399 ? 22.359 -10.297 -19.938 1 92.81 399 VAL B O 1
ATOM 7553 N N . VAL B 1 400 ? 21.922 -11.125 -22 1 94.12 400 VAL B N 1
ATOM 7554 C CA . VAL B 1 400 ? 20.984 -12.141 -21.531 1 94.12 400 VAL B CA 1
ATOM 7555 C C . VAL B 1 400 ? 21.344 -13.5 -22.109 1 94.12 400 VAL B C 1
ATOM 7557 O O . VAL B 1 400 ? 21.703 -13.602 -23.297 1 94.12 400 VAL B O 1
ATOM 7560 N N . HIS B 1 401 ? 21.344 -14.555 -21.281 1 96.38 401 HIS B N 1
ATOM 7561 C CA . HIS B 1 401 ? 21.516 -15.938 -21.719 1 96.38 401 HIS B CA 1
ATOM 7562 C C . HIS B 1 401 ? 20.188 -16.672 -21.797 1 96.38 401 HIS B C 1
ATOM 7564 O O . HIS B 1 401 ? 19.406 -16.625 -20.844 1 96.38 401 HIS B O 1
ATOM 7570 N N . VAL B 1 402 ? 19.922 -17.266 -22.922 1 96.94 402 VAL B N 1
ATOM 7571 C CA . VAL B 1 402 ? 18.734 -18.094 -23.062 1 96.94 402 VAL B CA 1
ATOM 7572 C C . VAL B 1 402 ? 19.141 -19.531 -23.391 1 96.94 402 VAL B C 1
ATOM 7574 O O . VAL B 1 402 ? 20.016 -19.75 -24.219 1 96.94 402 VAL B O 1
ATOM 7577 N N . ILE B 1 403 ? 18.594 -20.438 -22.672 1 97.5 403 ILE B N 1
ATOM 7578 C CA . ILE B 1 403 ? 18.844 -21.859 -22.891 1 97.5 403 ILE B CA 1
ATOM 7579 C C . ILE B 1 403 ? 17.547 -22.531 -23.328 1 97.5 403 ILE B C 1
ATOM 7581 O O . ILE B 1 403 ? 16.469 -22.234 -22.812 1 97.5 403 ILE B O 1
ATOM 7585 N N . SER B 1 404 ? 17.641 -23.422 -24.312 1 97 404 SER B N 1
ATOM 7586 C CA . SER B 1 404 ? 16.469 -24.109 -24.844 1 97 404 SER B CA 1
ATOM 7587 C C . SER B 1 404 ? 16.828 -25.516 -25.344 1 97 404 SER B C 1
ATOM 7589 O O . SER B 1 404 ? 17.969 -25.766 -25.75 1 97 404 SER B O 1
ATOM 7591 N N . ASN B 1 405 ? 15.859 -26.375 -25.297 1 96.44 405 ASN B N 1
ATOM 7592 C CA . ASN B 1 405 ? 16.047 -27.719 -25.859 1 96.44 405 ASN B CA 1
ATOM 7593 C C . ASN B 1 405 ? 15.25 -27.906 -27.141 1 96.44 405 ASN B C 1
ATOM 7595 O O . ASN B 1 405 ? 15.133 -29.016 -27.656 1 96.44 405 ASN B O 1
ATOM 7599 N N . TYR B 1 406 ? 14.672 -26.75 -27.703 1 95.69 406 TYR B N 1
ATOM 7600 C CA . TYR B 1 406 ? 13.898 -27 -28.906 1 95.69 406 TYR B CA 1
ATOM 7601 C C . TYR B 1 406 ? 14.008 -25.812 -29.875 1 95.69 406 TYR B C 1
ATOM 7603 O O . TYR B 1 406 ? 13.625 -25.922 -31.031 1 95.69 406 TYR B O 1
ATOM 7611 N N . GLN B 1 407 ? 14.523 -24.641 -29.344 1 94.62 407 GLN B N 1
ATOM 7612 C CA . GLN B 1 407 ? 14.555 -23.453 -30.188 1 94.62 407 GLN B CA 1
ATOM 7613 C C . GLN B 1 407 ? 15.945 -22.828 -30.188 1 94.62 407 GLN B C 1
ATOM 7615 O O . GLN B 1 407 ? 16.469 -22.453 -29.141 1 94.62 407 GLN B O 1
ATOM 7620 N N . GLY B 1 408 ? 16.516 -22.625 -31.344 1 94.44 408 GLY B N 1
ATOM 7621 C CA . GLY B 1 408 ? 17.812 -21.984 -31.516 1 94.44 408 GLY B CA 1
ATOM 7622 C C . GLY B 1 408 ? 17.703 -20.5 -31.859 1 94.44 408 GLY B C 1
ATOM 7623 O O . GLY B 1 408 ? 16.594 -19.953 -31.875 1 94.44 408 GLY B O 1
ATOM 7624 N N . PRO B 1 409 ? 18.828 -19.875 -32.062 1 95.12 409 PRO B N 1
ATOM 7625 C CA . PRO B 1 409 ? 18.844 -18.438 -32.312 1 95.12 409 PRO B CA 1
ATOM 7626 C C . PRO B 1 409 ? 18.328 -18.078 -33.719 1 95.12 409 PRO B C 1
ATOM 7628 O O . PRO B 1 409 ? 17.844 -16.953 -33.906 1 95.12 409 PRO B O 1
ATOM 7631 N N . LEU B 1 410 ? 18.375 -18.984 -34.656 1 92.44 410 LEU B N 1
ATOM 7632 C CA . LEU B 1 410 ? 18 -18.672 -36 1 92.44 410 LEU B CA 1
ATOM 7633 C C . LEU B 1 410 ? 16.547 -19.031 -36.281 1 92.44 410 LEU B C 1
ATOM 7635 O O . LEU B 1 410 ? 16.031 -20 -35.719 1 92.44 410 LEU B O 1
ATOM 7639 N N . PRO B 1 411 ? 15.844 -18.344 -37.125 1 91.62 411 PRO B N 1
ATOM 7640 C CA . PRO B 1 411 ? 16.266 -17.125 -37.812 1 91.62 411 PRO B CA 1
ATOM 7641 C C . PRO B 1 411 ? 16.312 -15.898 -36.938 1 91.62 411 PRO B C 1
ATOM 7643 O O . PRO B 1 411 ? 15.742 -15.914 -35.812 1 91.62 411 PRO B O 1
ATOM 7646 N N . ILE B 1 412 ? 17.031 -14.914 -37.406 1 93.88 412 ILE B N 1
ATOM 7647 C CA . ILE B 1 412 ? 17.141 -13.664 -36.656 1 93.88 412 ILE B CA 1
ATOM 7648 C C . ILE B 1 412 ? 16.016 -12.711 -37.062 1 93.88 412 ILE B C 1
ATOM 7650 O O . ILE B 1 412 ? 15.75 -12.547 -38.25 1 93.88 412 ILE B O 1
ATOM 7654 N N . ASN B 1 413 ? 15.336 -12.234 -36.094 1 92 413 ASN B N 1
ATOM 7655 C CA . ASN B 1 413 ? 14.305 -11.242 -36.344 1 92 413 ASN B CA 1
ATOM 7656 C C . ASN B 1 413 ? 14.695 -9.875 -35.812 1 92 413 ASN B C 1
ATOM 7658 O O . ASN B 1 413 ? 15.727 -9.734 -35.156 1 92 413 ASN B O 1
ATOM 7662 N N . GLN B 1 414 ? 13.852 -8.891 -36.25 1 93.25 414 GLN B N 1
ATOM 7663 C CA . GLN B 1 414 ? 14.102 -7.531 -35.781 1 93.25 414 GLN B CA 1
ATOM 7664 C C . GLN B 1 414 ? 13.094 -7.113 -34.719 1 93.25 414 GLN B C 1
ATOM 7666 O O . GLN B 1 414 ? 11.922 -7.5 -34.781 1 93.25 414 GLN B O 1
ATOM 7671 N N . VAL B 1 415 ? 13.633 -6.453 -33.75 1 91.62 415 VAL B N 1
ATOM 7672 C CA . VAL B 1 415 ? 12.75 -5.945 -32.719 1 91.62 415 VAL B CA 1
ATOM 7673 C C . VAL B 1 415 ? 13 -4.449 -32.5 1 91.62 415 VAL B C 1
ATOM 7675 O O . VAL B 1 415 ? 14.141 -3.992 -32.562 1 91.62 415 VAL B O 1
ATOM 7678 N N . LYS B 1 416 ? 11.938 -3.723 -32.375 1 90.62 416 LYS B N 1
ATOM 7679 C CA . LYS B 1 416 ? 12.023 -2.289 -32.094 1 90.62 416 LYS B CA 1
ATOM 7680 C C . LYS B 1 416 ? 12.281 -2.016 -30.625 1 90.62 416 LYS B C 1
ATOM 7682 O O . LYS B 1 416 ? 11.516 -2.465 -29.766 1 90.62 416 LYS B O 1
ATOM 7687 N N . ARG B 1 417 ? 13.406 -1.344 -30.344 1 88.06 417 ARG B N 1
ATOM 7688 C CA . ARG B 1 417 ? 13.781 -1.031 -28.969 1 88.06 417 ARG B CA 1
ATOM 7689 C C . ARG B 1 417 ? 14.109 0.449 -28.812 1 88.06 417 ARG B C 1
ATOM 7691 O O . ARG B 1 417 ? 14.633 1.072 -29.734 1 88.06 417 ARG B O 1
ATOM 7698 N N . TRP B 1 418 ? 13.852 1.034 -27.719 1 84.88 418 TRP B N 1
ATOM 7699 C CA . TRP B 1 418 ? 14.156 2.43 -27.422 1 84.88 418 TRP B CA 1
ATOM 7700 C C . TRP B 1 418 ? 15.641 2.604 -27.109 1 84.88 418 TRP B C 1
ATOM 7702 O O . TRP B 1 418 ? 16.203 1.85 -26.328 1 84.88 418 TRP B O 1
ATOM 7712 N N . SER B 1 419 ? 16.172 3.588 -27.781 1 83 419 SER B N 1
ATOM 7713 C CA . SER B 1 419 ? 17.547 3.971 -27.5 1 83 419 SER B CA 1
ATOM 7714 C C . SER B 1 419 ? 17.609 5.262 -26.688 1 83 419 SER B C 1
ATOM 7716 O O . SER B 1 419 ? 17.188 6.316 -27.156 1 83 419 SER B O 1
ATOM 7718 N N . VAL B 1 420 ? 18.078 5.125 -25.516 1 82.19 420 VAL B N 1
ATOM 7719 C CA . VAL B 1 420 ? 18.203 6.289 -24.656 1 82.19 420 VAL B CA 1
ATOM 7720 C C . VAL B 1 420 ? 19.188 7.281 -25.266 1 82.19 420 VAL B C 1
ATOM 7722 O O . VAL B 1 420 ? 18.984 8.492 -25.203 1 82.19 420 VAL B O 1
ATOM 7725 N N . THR B 1 421 ? 20.312 6.715 -25.828 1 77.19 421 THR B N 1
ATOM 7726 C CA . THR B 1 421 ? 21.359 7.539 -26.422 1 77.19 421 THR B CA 1
ATOM 7727 C C . THR B 1 421 ? 20.828 8.32 -27.625 1 77.19 421 THR B C 1
ATOM 7729 O O . THR B 1 421 ? 21.062 9.523 -27.75 1 77.19 421 THR B O 1
ATOM 7732 N N . ASP B 1 422 ? 20.062 7.617 -28.344 1 81 422 ASP B N 1
ATOM 7733 C CA . ASP B 1 422 ? 19.594 8.234 -29.578 1 81 422 ASP B CA 1
ATOM 7734 C C . ASP B 1 422 ? 18.203 8.852 -29.391 1 81 422 ASP B C 1
ATOM 7736 O O . ASP B 1 422 ? 17.703 9.539 -30.281 1 81 422 ASP B O 1
ATOM 7740 N N . LYS B 1 423 ? 17.562 8.562 -28.281 1 83.81 423 LYS B N 1
ATOM 7741 C CA . LYS B 1 423 ? 16.234 9.062 -27.938 1 83.81 423 LYS B CA 1
ATOM 7742 C C . LYS B 1 423 ? 15.227 8.711 -29.031 1 83.81 423 LYS B C 1
ATOM 7744 O O . LYS B 1 423 ? 14.43 9.562 -29.438 1 83.81 423 LYS B O 1
ATOM 7749 N N . LYS B 1 424 ? 15.391 7.688 -29.688 1 85.56 424 LYS B N 1
ATOM 7750 C CA . LYS B 1 424 ? 14.492 7.172 -30.703 1 85.56 424 LYS B CA 1
ATOM 7751 C C . LYS B 1 424 ? 14.406 5.652 -30.656 1 85.56 424 LYS B C 1
ATOM 7753 O O . LYS B 1 424 ? 15.242 5.004 -30.016 1 85.56 424 LYS B O 1
ATOM 7758 N N . TYR B 1 425 ? 13.383 5.113 -31.312 1 89.38 425 TYR B N 1
ATOM 7759 C CA . TYR B 1 425 ? 13.281 3.664 -31.453 1 89.38 425 TYR B CA 1
ATOM 7760 C C . TYR B 1 425 ? 14.188 3.158 -32.562 1 89.38 425 TYR B C 1
ATOM 7762 O O . TYR B 1 425 ? 14.242 3.744 -33.656 1 89.38 425 TYR B O 1
ATOM 7770 N N . ILE B 1 426 ? 14.938 2.201 -32.25 1 89.88 426 ILE B N 1
ATOM 7771 C CA . ILE B 1 426 ? 15.844 1.61 -33.219 1 89.88 426 ILE B CA 1
ATOM 7772 C C . ILE B 1 426 ? 15.5 0.134 -33.406 1 89.88 426 ILE B C 1
ATOM 7774 O O . ILE B 1 426 ? 14.938 -0.5 -32.531 1 89.88 426 ILE B O 1
ATOM 7778 N N . ASN B 1 427 ? 15.812 -0.387 -34.594 1 91.81 427 ASN B N 1
ATOM 7779 C CA . ASN B 1 427 ? 15.648 -1.809 -34.906 1 91.81 427 ASN B CA 1
ATOM 7780 C C . ASN B 1 427 ? 16.922 -2.592 -34.562 1 91.81 427 ASN B C 1
ATOM 7782 O O . ASN B 1 427 ? 18 -2.266 -35.062 1 91.81 427 ASN B O 1
ATOM 7786 N N . ILE B 1 428 ? 16.734 -3.541 -33.719 1 93.56 428 ILE B N 1
ATOM 7787 C CA . ILE B 1 428 ? 17.875 -4.367 -33.375 1 93.56 428 ILE B CA 1
ATOM 7788 C C . ILE B 1 428 ? 17.609 -5.824 -33.719 1 93.56 428 ILE B C 1
ATOM 7790 O O . ILE B 1 428 ? 16.484 -6.309 -33.531 1 93.56 428 ILE B O 1
ATOM 7794 N N . PRO B 1 429 ? 18.656 -6.559 -34.25 1 95 429 PRO B N 1
ATOM 7795 C CA . PRO B 1 429 ? 18.484 -7.992 -34.5 1 95 429 PRO B CA 1
ATOM 7796 C C . PRO B 1 429 ? 18.25 -8.789 -33.219 1 95 429 PRO B C 1
ATOM 7798 O O . PRO B 1 429 ? 18.922 -8.57 -32.219 1 95 429 PRO B O 1
ATOM 7801 N N . ARG B 1 430 ? 17.281 -9.664 -33.188 1 95.75 430 ARG B N 1
ATOM 7802 C CA . ARG B 1 430 ? 16.922 -10.5 -32.062 1 95.75 430 ARG B CA 1
ATOM 7803 C C . ARG B 1 430 ? 16.844 -11.969 -32.469 1 95.75 430 ARG B C 1
ATOM 7805 O O . ARG B 1 430 ? 16.062 -12.336 -33.344 1 95.75 430 ARG B O 1
ATOM 7812 N N . PRO B 1 431 ? 17.672 -12.789 -31.828 1 95.81 431 PRO B N 1
ATOM 7813 C CA . PRO B 1 431 ? 17.547 -14.227 -32.094 1 95.81 431 PRO B CA 1
ATOM 7814 C C . PRO B 1 431 ? 16.141 -14.758 -31.797 1 95.81 431 PRO B C 1
ATOM 7816 O O . PRO B 1 431 ? 15.461 -14.258 -30.906 1 95.81 431 PRO B O 1
ATOM 7819 N N . THR B 1 432 ? 15.688 -15.766 -32.5 1 94.56 432 THR B N 1
ATOM 7820 C CA . THR B 1 432 ? 14.352 -16.328 -32.375 1 94.56 432 THR B CA 1
ATOM 7821 C C . THR B 1 432 ? 14.133 -16.953 -31 1 94.56 432 THR B C 1
ATOM 7823 O O . THR B 1 432 ? 13.016 -16.953 -30.484 1 94.56 432 THR B O 1
ATOM 7826 N N . SER B 1 433 ? 15.195 -17.547 -30.453 1 94.5 433 SER B N 1
ATOM 7827 C CA . SER B 1 433 ? 15.07 -18.109 -29.109 1 94.5 433 SER B CA 1
ATOM 7828 C C . SER B 1 433 ? 14.648 -17.047 -28.109 1 94.5 433 SER B C 1
ATOM 7830 O O . SER B 1 433 ? 13.836 -17.312 -27.219 1 94.5 433 SER B O 1
ATOM 7832 N N . ILE B 1 434 ? 15.172 -15.867 -28.281 1 93.62 434 ILE B N 1
ATOM 7833 C CA . ILE B 1 434 ? 14.836 -14.766 -27.391 1 93.62 434 ILE B CA 1
ATOM 7834 C C . ILE B 1 434 ? 13.398 -14.32 -27.641 1 93.62 434 ILE B C 1
ATOM 7836 O O . ILE B 1 434 ? 12.641 -14.062 -26.703 1 93.62 434 ILE B O 1
ATOM 7840 N N . ALA B 1 435 ? 13.047 -14.266 -28.875 1 91.5 435 ALA B N 1
ATOM 7841 C CA . ALA B 1 435 ? 11.688 -13.883 -29.25 1 91.5 435 ALA B CA 1
ATOM 7842 C C . ALA B 1 435 ? 10.664 -14.867 -28.672 1 91.5 435 ALA B C 1
ATOM 7844 O O . ALA B 1 435 ? 9.617 -14.461 -28.172 1 91.5 435 ALA B O 1
ATOM 7845 N N . GLU B 1 436 ? 11.008 -16.078 -28.781 1 90.25 436 GLU B N 1
ATOM 7846 C CA . GLU B 1 436 ? 10.141 -17.141 -28.266 1 90.25 436 GLU B CA 1
ATOM 7847 C C . GLU B 1 436 ? 9.961 -17.016 -26.75 1 90.25 436 GLU B C 1
ATOM 7849 O O . GLU B 1 436 ? 8.836 -17.062 -26.25 1 90.25 436 GLU B O 1
ATOM 7854 N N . TYR B 1 437 ? 10.977 -16.828 -26.094 1 90.06 437 TYR B N 1
ATOM 7855 C CA . TYR B 1 437 ? 10.906 -16.672 -24.641 1 90.06 437 TYR B CA 1
ATOM 7856 C C . TYR B 1 437 ? 10.062 -15.469 -24.266 1 90.06 437 TYR B C 1
ATOM 7858 O O . TYR B 1 437 ? 9.227 -15.547 -23.359 1 90.06 437 TYR B O 1
ATOM 7866 N N . ASN B 1 438 ? 10.289 -14.375 -24.969 1 83 438 ASN B N 1
ATOM 7867 C CA . ASN B 1 438 ? 9.547 -13.148 -24.688 1 83 438 ASN B CA 1
ATOM 7868 C C . ASN B 1 438 ? 8.055 -13.336 -24.922 1 83 438 ASN B C 1
ATOM 7870 O O . ASN B 1 438 ? 7.234 -12.711 -24.234 1 83 438 ASN B O 1
ATOM 7874 N N . SER B 1 439 ? 7.707 -14.102 -25.781 1 80.56 439 SER B N 1
ATOM 7875 C CA . SER B 1 439 ? 6.301 -14.344 -26.078 1 80.56 439 SER B CA 1
ATOM 7876 C C . SER B 1 439 ? 5.605 -15.055 -24.922 1 80.56 439 SER B C 1
ATOM 7878 O O . SER B 1 439 ? 4.398 -14.891 -24.719 1 80.56 439 SER B O 1
ATOM 7880 N N . PHE B 1 440 ? 6.379 -15.914 -24.203 1 78.38 440 PHE B N 1
ATOM 7881 C CA . PHE B 1 440 ? 5.84 -16.594 -23.031 1 78.38 440 PHE B CA 1
ATOM 7882 C C . PHE B 1 440 ? 5.605 -15.609 -21.906 1 78.38 440 PHE B C 1
ATOM 7884 O O . PHE B 1 440 ? 4.582 -15.672 -21.219 1 78.38 440 PHE B O 1
ATOM 7891 N N . MET B 1 441 ? 6.609 -14.727 -21.594 1 69.25 441 MET B N 1
ATOM 7892 C CA . MET B 1 441 ? 6.594 -13.82 -20.453 1 69.25 441 MET B CA 1
ATOM 7893 C C . MET B 1 441 ? 5.48 -12.781 -20.609 1 69.25 441 MET B C 1
ATOM 7895 O O . MET B 1 441 ? 4.852 -12.398 -19.625 1 69.25 441 MET B O 1
ATOM 7899 N N . GLY B 1 442 ? 5.297 -12.234 -21.734 1 57.41 442 GLY B N 1
ATOM 7900 C CA . GLY B 1 442 ? 4.227 -11.273 -21.969 1 57.41 442 GLY B CA 1
ATOM 7901 C C . GLY B 1 442 ? 2.844 -11.883 -21.844 1 57.41 442 GLY B C 1
ATOM 7902 O O . GLY B 1 442 ? 1.871 -11.172 -21.578 1 57.41 442 GLY B O 1
ATOM 7903 N N . GLY B 1 443 ? 2.781 -13.047 -22.062 1 51.22 443 GLY B N 1
ATOM 7904 C CA . GLY B 1 443 ? 1.473 -13.68 -22.125 1 51.22 443 GLY B CA 1
ATOM 7905 C C . GLY B 1 443 ? 1.022 -14.234 -20.781 1 51.22 443 GLY B C 1
ATOM 7906 O O . GLY B 1 443 ? -0.177 -14.375 -20.531 1 51.22 443 GLY B O 1
ATOM 7907 N N . VAL B 1 444 ? 1.949 -14.734 -20.078 1 52.19 444 VAL B N 1
ATOM 7908 C CA . VAL B 1 444 ? 1.484 -15.328 -18.828 1 52.19 444 VAL B CA 1
ATOM 7909 C C . VAL B 1 444 ? 1.2 -14.227 -17.812 1 52.19 444 VAL B C 1
ATOM 7911 O O . VAL B 1 444 ? 2.119 -13.555 -17.344 1 52.19 444 VAL B O 1
ATOM 7914 N N . ASP B 1 445 ? 0.187 -13.531 -17.938 1 52.12 445 ASP B N 1
ATOM 7915 C CA . ASP B 1 445 ? -0.466 -12.57 -17.062 1 52.12 445 ASP B CA 1
ATOM 7916 C C . ASP B 1 445 ? -0.553 -13.102 -15.633 1 52.12 445 ASP B C 1
ATOM 7918 O O . ASP B 1 445 ? -1.541 -12.859 -14.938 1 52.12 445 ASP B O 1
ATOM 7922 N N . LEU B 1 446 ? 0.351 -14 -15.438 1 52.94 446 LEU B N 1
ATOM 7923 C CA . LEU B 1 446 ? 0.227 -14.586 -14.117 1 52.94 446 LEU B CA 1
ATOM 7924 C C . LEU B 1 446 ? 0.257 -13.516 -13.031 1 52.94 446 LEU B C 1
ATOM 7926 O O . LEU B 1 446 ? -0.518 -13.57 -12.078 1 52.94 446 LEU B O 1
ATOM 7930 N N . TYR B 1 447 ? 1.274 -12.57 -13.25 1 47.06 447 TYR B N 1
ATOM 7931 C CA . TYR B 1 447 ? 1.438 -11.531 -12.242 1 47.06 447 TYR B CA 1
ATOM 7932 C C . TYR B 1 447 ? 0.179 -10.68 -12.125 1 47.06 447 TYR B C 1
ATOM 7934 O O . TYR B 1 447 ? -0.31 -10.43 -11.016 1 47.06 447 TYR B O 1
ATOM 7942 N N . ASP B 1 448 ? -0.184 -10.281 -13.258 1 48.75 448 ASP B N 1
ATOM 7943 C CA . ASP B 1 448 ? -1.369 -9.43 -13.219 1 48.75 448 ASP B CA 1
ATOM 7944 C C . ASP B 1 448 ? -2.578 -10.195 -12.68 1 48.75 448 ASP B C 1
ATOM 7946 O O . ASP B 1 448 ? -3.408 -9.633 -11.969 1 48.75 448 ASP B O 1
ATOM 7950 N N . MET B 1 449 ? -2.553 -11.461 -13.125 1 50.94 449 MET B N 1
ATOM 7951 C CA . MET B 1 449 ? -3.65 -12.281 -12.609 1 50.94 449 MET B CA 1
ATOM 7952 C C . MET B 1 449 ? -3.598 -12.367 -11.086 1 50.94 449 MET B C 1
ATOM 7954 O O . MET B 1 449 ? -4.617 -12.203 -10.414 1 50.94 449 MET B O 1
ATOM 7958 N N . LEU B 1 450 ? -2.357 -12.562 -10.641 1 46.94 450 LEU B N 1
ATOM 7959 C CA . LEU B 1 450 ? -2.195 -12.727 -9.195 1 46.94 450 LEU B CA 1
ATOM 7960 C C . LEU B 1 450 ? -2.439 -11.406 -8.477 1 46.94 450 LEU B C 1
ATOM 7962 O O . LEU B 1 450 ? -3.047 -11.383 -7.402 1 46.94 450 LEU B O 1
ATOM 7966 N N . VAL B 1 451 ? -1.868 -10.383 -9.109 1 46.09 451 VAL B N 1
ATOM 7967 C CA . VAL B 1 451 ? -2.084 -9.047 -8.555 1 46.09 451 VAL B CA 1
ATOM 7968 C C . VAL B 1 451 ? -3.582 -8.758 -8.477 1 46.09 451 VAL B C 1
ATOM 7970 O O . VAL B 1 451 ? -4.062 -8.203 -7.484 1 46.09 451 VAL B O 1
ATOM 7973 N N . GLU B 1 452 ? -4.219 -9.133 -9.609 1 46.03 452 GLU B N 1
ATOM 7974 C CA . GLU B 1 452 ? -5.656 -8.891 -9.672 1 46.03 452 GLU B CA 1
ATOM 7975 C C . GLU B 1 452 ? -6.395 -9.688 -8.602 1 46.03 452 GLU B C 1
ATOM 7977 O O . GLU B 1 452 ? -7.391 -9.227 -8.047 1 46.03 452 GLU B O 1
ATOM 7982 N N . ILE B 1 453 ? -5.883 -10.914 -8.555 1 45.06 453 ILE B N 1
ATOM 7983 C CA . ILE B 1 453 ? -6.562 -11.75 -7.566 1 45.06 453 ILE B CA 1
ATOM 7984 C C . ILE B 1 453 ? -6.43 -11.125 -6.18 1 45.06 453 ILE B C 1
ATOM 7986 O O . ILE B 1 453 ? -7.379 -11.141 -5.395 1 45.06 453 ILE B O 1
ATOM 7990 N N . TYR B 1 454 ? -5.227 -10.672 -5.918 1 40.59 454 TYR B N 1
ATOM 7991 C CA . TYR B 1 454 ? -5.016 -10.156 -4.57 1 40.59 454 TYR B CA 1
ATOM 7992 C C . TYR B 1 454 ? -5.547 -8.734 -4.434 1 40.59 454 TYR B C 1
ATOM 7994 O O . TYR B 1 454 ? -5.973 -8.328 -3.352 1 40.59 454 TYR B O 1
ATOM 8002 N N . ARG B 1 455 ? -5.117 -7.855 -5.52 1 42.16 455 ARG B N 1
ATOM 8003 C CA . ARG B 1 455 ? -5.508 -6.457 -5.375 1 42.16 455 ARG B CA 1
ATOM 8004 C C . ARG B 1 455 ? -6.988 -6.266 -5.68 1 42.16 455 ARG B C 1
ATOM 8006 O O . ARG B 1 455 ? -7.391 -6.25 -6.844 1 42.16 455 ARG B O 1
ATOM 8013 N N . VAL B 1 456 ? -7.773 -6.859 -5 1 38.75 456 VAL B N 1
ATOM 8014 C CA . VAL B 1 456 ? -9.156 -6.453 -5.238 1 38.75 456 VAL B CA 1
ATOM 8015 C C . VAL B 1 456 ? -9.203 -4.969 -5.586 1 38.75 456 VAL B C 1
ATOM 8017 O O . VAL B 1 456 ? -10.25 -4.453 -5.992 1 38.75 456 VAL B O 1
ATOM 8020 N N . ASN B 1 457 ? -8.258 -4.152 -5.211 1 37.09 457 ASN B N 1
ATOM 8021 C CA . ASN B 1 457 ? -8.445 -2.752 -5.57 1 37.09 457 ASN B CA 1
ATOM 8022 C C . ASN B 1 457 ? -8.172 -2.51 -7.051 1 37.09 457 ASN B C 1
ATOM 8024 O O . ASN B 1 457 ? -7.051 -2.15 -7.426 1 37.09 457 ASN B O 1
ATOM 8028 N N . ILE B 1 458 ? -8.539 -3.262 -7.973 1 35.03 458 ILE B N 1
ATOM 8029 C CA . ILE B 1 458 ? -8.188 -3.223 -9.391 1 35.03 458 ILE B CA 1
ATOM 8030 C C . ILE B 1 458 ? -8.641 -1.897 -10 1 35.03 458 ILE B C 1
ATOM 8032 O O . ILE B 1 458 ? -9.82 -1.543 -9.922 1 35.03 458 ILE B O 1
ATOM 8036 N N . ARG B 1 459 ? -7.793 -1.033 -10.227 1 36.44 459 ARG B N 1
ATOM 8037 C CA . ARG B 1 459 ? -8.062 0.036 -11.18 1 36.44 459 ARG B CA 1
ATOM 8038 C C . ARG B 1 459 ? -8.766 -0.502 -12.422 1 36.44 459 ARG B C 1
ATOM 8040 O O . ARG B 1 459 ? -8.516 -1.63 -12.852 1 36.44 459 ARG B O 1
ATOM 8047 N N . GLN B 1 460 ? -9.984 -0.023 -12.727 1 34.59 460 GLN B N 1
ATOM 8048 C CA . GLN B 1 460 ? -10.812 -0.394 -13.867 1 34.59 460 GLN B CA 1
ATOM 8049 C C . GLN B 1 460 ? -9.969 -0.603 -15.125 1 34.59 460 GLN B C 1
ATOM 8051 O O . GLN B 1 460 ? -9.477 0.361 -15.711 1 34.59 460 GLN B O 1
ATOM 8056 N N . LEU B 1 461 ? -9.023 -1.366 -15.18 1 32.38 461 LEU B N 1
ATOM 8057 C CA . LEU B 1 461 ? -8.586 -1.604 -16.547 1 32.38 461 LEU B CA 1
ATOM 8058 C C . LEU B 1 461 ? -9.766 -1.987 -17.438 1 32.38 461 LEU B C 1
ATOM 8060 O O . LEU B 1 461 ? -10.719 -2.609 -16.969 1 32.38 461 LEU B O 1
ATOM 8064 N N . LYS B 1 462 ? -9.945 -1.297 -18.609 1 33.72 462 LYS B N 1
ATOM 8065 C CA . LYS B 1 462 ? -10.883 -1.623 -19.688 1 33.72 462 LYS B CA 1
ATOM 8066 C C . LYS B 1 462 ? -10.922 -3.127 -19.938 1 33.72 462 LYS B C 1
ATOM 8068 O O . LYS B 1 462 ? -10.281 -3.621 -20.875 1 33.72 462 LYS B O 1
ATOM 8073 N N . ILE B 1 463 ? -10.609 -3.893 -19.109 1 31.58 463 ILE B N 1
ATOM 8074 C CA . ILE B 1 463 ? -10.75 -5.273 -19.562 1 31.58 463 ILE B CA 1
ATOM 8075 C C . ILE B 1 463 ? -12.141 -5.492 -20.141 1 31.58 463 ILE B C 1
ATOM 8077 O O . ILE B 1 463 ? -13.141 -5.102 -19.531 1 31.58 463 ILE B O 1
ATOM 8081 N N . LYS B 1 464 ? -12.312 -5.977 -21.422 1 34.69 464 LYS B N 1
ATOM 8082 C CA . LYS B 1 464 ? -13.453 -6.52 -22.156 1 34.69 464 LYS B CA 1
ATOM 8083 C C . LYS B 1 464 ? -14.484 -7.121 -21.203 1 34.69 464 LYS B C 1
ATOM 8085 O O . LYS B 1 464 ? -14.18 -7.406 -20.047 1 34.69 464 LYS B O 1
ATOM 8090 N N . LYS B 1 465 ? -15.703 -7.68 -21.766 1 40.75 465 LYS B N 1
ATOM 8091 C CA . LYS B 1 465 ? -17 -8.273 -21.453 1 40.75 465 LYS B CA 1
ATOM 8092 C C . LYS B 1 465 ? -16.844 -9.383 -20.406 1 40.75 465 LYS B C 1
ATOM 8094 O O . LYS B 1 465 ? -17.812 -10.078 -20.094 1 40.75 465 LYS B O 1
ATOM 8099 N N . THR B 1 466 ? -15.648 -9.906 -20.047 1 41.62 466 THR B N 1
ATOM 8100 C CA . THR B 1 466 ? -15.555 -11.016 -19.109 1 41.62 466 THR B CA 1
ATOM 8101 C C . THR B 1 466 ? -15.93 -10.555 -17.703 1 41.62 466 THR B C 1
ATOM 8103 O O . THR B 1 466 ? -15.664 -9.422 -17.312 1 41.62 466 THR B O 1
ATOM 8106 N N . MET B 1 467 ? -16.844 -11.297 -17.203 1 51.12 467 MET B N 1
ATOM 8107 C CA . MET B 1 467 ? -17.25 -11.102 -15.82 1 51.12 467 MET B CA 1
ATOM 8108 C C . MET B 1 467 ? -16.078 -10.641 -14.969 1 51.12 467 MET B C 1
ATOM 8110 O O . MET B 1 467 ? -15.07 -11.336 -14.859 1 51.12 467 MET B O 1
ATOM 8114 N N . SER B 1 468 ? -16.125 -9.414 -14.672 1 65.31 468 SER B N 1
ATOM 8115 C CA . SER B 1 468 ? -15.055 -8.891 -13.828 1 65.31 468 SER B CA 1
ATOM 8116 C C . SER B 1 468 ? -14.781 -9.812 -12.648 1 65.31 468 SER B C 1
ATOM 8118 O O . SER B 1 468 ? -15.664 -10.547 -12.203 1 65.31 468 SER B O 1
ATOM 8120 N N . LEU B 1 469 ? -13.578 -10.219 -12.461 1 73.69 469 LEU B N 1
ATOM 8121 C CA . LEU B 1 469 ? -13.164 -11.023 -11.32 1 73.69 469 LEU B CA 1
ATOM 8122 C C . LEU B 1 469 ? -13.891 -10.578 -10.055 1 73.69 469 LEU B C 1
ATOM 8124 O O . LEU B 1 469 ? -14.203 -11.398 -9.195 1 73.69 469 LEU B O 1
ATOM 8128 N N . LEU B 1 470 ? -14.234 -9.398 -10.109 1 78.81 470 LEU B N 1
ATOM 8129 C CA . LEU B 1 470 ? -14.961 -8.891 -8.953 1 78.81 470 LEU B CA 1
ATOM 8130 C C . LEU B 1 470 ? -16.375 -9.445 -8.906 1 78.81 470 LEU B C 1
ATOM 8132 O O . LEU B 1 470 ? -16.859 -9.867 -7.852 1 78.81 470 LEU B O 1
ATOM 8136 N N . LYS B 1 471 ? -17.031 -9.359 -10.07 1 82.69 471 LYS B N 1
ATOM 8137 C CA . LYS B 1 471 ? -18.375 -9.922 -10.148 1 82.69 471 LYS B CA 1
ATOM 8138 C C . LYS B 1 471 ? -18.359 -11.422 -9.844 1 82.69 471 LYS B C 1
ATOM 8140 O O . LYS B 1 471 ? -19.234 -11.922 -9.133 1 82.69 471 LYS B O 1
ATOM 8145 N N . PHE B 1 472 ? -17.391 -12.062 -10.406 1 84.5 472 PHE B N 1
ATOM 8146 C CA . PHE B 1 472 ? -17.234 -13.484 -10.148 1 84.5 472 PHE B CA 1
ATOM 8147 C C . PHE B 1 472 ? -17.094 -13.758 -8.648 1 84.5 472 PHE B C 1
ATOM 8149 O O . PHE B 1 472 ? -17.844 -14.578 -8.102 1 84.5 472 PHE B O 1
ATOM 8156 N N . LYS B 1 473 ? -16.266 -13.039 -7.984 1 85.5 473 LYS B N 1
ATOM 8157 C CA . LYS B 1 473 ? -16.016 -13.211 -6.559 1 85.5 473 LYS B CA 1
ATOM 8158 C C . LYS B 1 473 ? -17.266 -12.906 -5.742 1 85.5 473 LYS B C 1
ATOM 8160 O O . LYS B 1 473 ? -17.609 -13.641 -4.809 1 85.5 473 LYS B O 1
ATOM 8165 N N . SER B 1 474 ? -17.875 -11.867 -6.102 1 87.38 474 SER B N 1
ATOM 8166 C CA . SER B 1 474 ? -19.078 -11.469 -5.379 1 87.38 474 SER B CA 1
ATOM 8167 C C . SER B 1 474 ? -20.172 -12.516 -5.523 1 87.38 474 SER B C 1
ATOM 8169 O O . SER B 1 474 ? -20.875 -12.82 -4.555 1 87.38 474 SER B O 1
ATOM 8171 N N . GLU B 1 475 ? -20.328 -13.07 -6.699 1 90.69 475 GLU B N 1
ATOM 8172 C CA . GLU B 1 475 ? -21.344 -14.086 -6.938 1 90.69 475 GLU B CA 1
ATOM 8173 C C . GLU B 1 475 ? -21.047 -15.367 -6.172 1 90.69 475 GLU B C 1
ATOM 8175 O O . GLU B 1 475 ? -21.953 -16 -5.617 1 90.69 475 GLU B O 1
ATOM 8180 N N . VAL B 1 476 ? -19.812 -15.727 -6.184 1 93.56 476 VAL B N 1
ATOM 8181 C CA . VAL B 1 476 ? -19.406 -16.906 -5.418 1 93.56 476 VAL B CA 1
ATOM 8182 C C . VAL B 1 476 ? -19.688 -16.672 -3.934 1 93.56 476 VAL B C 1
ATOM 8184 O O . VAL B 1 476 ? -20.266 -17.531 -3.266 1 93.56 476 VAL B O 1
ATOM 8187 N N . ALA B 1 477 ? -19.266 -15.523 -3.447 1 93.75 477 ALA B N 1
ATOM 8188 C CA . ALA B 1 477 ? -19.484 -15.188 -2.041 1 93.75 477 ALA B CA 1
ATOM 8189 C C . ALA B 1 477 ? -20.953 -15.266 -1.685 1 93.75 477 ALA B C 1
ATOM 8191 O O . ALA B 1 477 ? -21.328 -15.859 -0.667 1 93.75 477 ALA B O 1
ATOM 8192 N N . HIS B 1 478 ? -21.766 -14.742 -2.521 1 93.44 478 HIS B N 1
ATOM 8193 C CA . HIS B 1 478 ? -23.203 -14.727 -2.275 1 93.44 478 HIS B CA 1
ATOM 8194 C C . HIS B 1 478 ? -23.781 -16.141 -2.287 1 93.44 478 HIS B C 1
ATOM 8196 O O . HIS B 1 478 ? -24.609 -16.484 -1.435 1 93.44 478 HIS B O 1
ATOM 8202 N N . ALA B 1 479 ? -23.375 -16.906 -3.211 1 94.81 479 ALA B N 1
ATOM 8203 C CA . ALA B 1 479 ? -23.875 -18.281 -3.312 1 94.81 479 ALA B CA 1
ATOM 8204 C C . ALA B 1 479 ? -23.484 -19.078 -2.076 1 94.81 479 ALA B C 1
ATOM 8206 O O . ALA B 1 479 ? -24.297 -19.859 -1.554 1 94.81 479 ALA B O 1
ATOM 8207 N N . LEU B 1 480 ? -22.297 -18.922 -1.657 1 95.31 480 LEU B N 1
ATOM 8208 C CA . LEU B 1 480 ? -21.812 -19.641 -0.477 1 95.31 480 LEU B CA 1
ATOM 8209 C C . LEU B 1 480 ? -22.625 -19.25 0.757 1 95.31 480 LEU B C 1
ATOM 8211 O O . LEU B 1 480 ? -22.906 -20.094 1.607 1 95.31 480 LEU B O 1
ATOM 8215 N N . LEU B 1 481 ? -22.969 -18.016 0.884 1 94.56 481 LEU B N 1
ATOM 8216 C CA . LEU B 1 481 ? -23.719 -17.547 2.033 1 94.56 481 LEU B CA 1
ATOM 8217 C C . LEU B 1 481 ? -25.094 -18.203 2.094 1 94.56 481 LEU B C 1
ATOM 8219 O O . LEU B 1 481 ? -25.703 -18.281 3.162 1 94.56 481 LEU B O 1
ATOM 8223 N N . GLN B 1 482 ? -25.625 -18.641 1.013 1 92.19 482 GLN B N 1
ATOM 8224 C CA . GLN B 1 482 ? -26.969 -19.203 0.942 1 92.19 482 GLN B CA 1
ATOM 8225 C C . GLN B 1 482 ? -26.953 -20.688 1.331 1 92.19 482 GLN B C 1
ATOM 8227 O O . GLN B 1 482 ? -28.016 -21.312 1.413 1 92.19 482 GLN B O 1
ATOM 8232 N N . ALA B 1 483 ? -25.859 -21.125 1.632 1 91.12 483 ALA B N 1
ATOM 8233 C CA . ALA B 1 483 ? -25.75 -22.547 1.987 1 91.12 483 ALA B CA 1
ATOM 8234 C C . ALA B 1 483 ? -26.609 -22.859 3.209 1 91.12 483 ALA B C 1
ATOM 8236 O O . ALA B 1 483 ? -26.562 -22.156 4.215 1 91.12 483 ALA B O 1
ATOM 8237 N N . GLY B 1 484 ? -27.391 -23.906 3.18 1 82.56 484 GLY B N 1
ATOM 8238 C CA . GLY B 1 484 ? -28.188 -24.359 4.301 1 82.56 484 GLY B CA 1
ATOM 8239 C C . GLY B 1 484 ? -29.516 -23.641 4.414 1 82.56 484 GLY B C 1
ATOM 8240 O O . GLY B 1 484 ? -30.359 -24.016 5.242 1 82.56 484 GLY B O 1
ATOM 8241 N N . LYS B 1 485 ? -29.688 -22.469 3.84 1 75.31 485 LYS B N 1
ATOM 8242 C CA . LYS B 1 485 ? -30.922 -21.688 3.98 1 75.31 485 LYS B CA 1
ATOM 8243 C C . LYS B 1 485 ? -32.062 -22.328 3.197 1 75.31 485 LYS B C 1
ATOM 8245 O O . LYS B 1 485 ? -33.219 -22.203 3.588 1 75.31 485 LYS B O 1
ATOM 8250 N N . ASN B 1 486 ? -31.953 -22.906 2.105 1 58.41 486 ASN B N 1
ATOM 8251 C CA . ASN B 1 486 ? -33.094 -23.484 1.396 1 58.41 486 ASN B CA 1
ATOM 8252 C C . ASN B 1 486 ? -33.75 -24.594 2.209 1 58.41 486 ASN B C 1
ATOM 8254 O O . ASN B 1 486 ? -34.75 -25.156 1.785 1 58.41 486 ASN B O 1
ATOM 8258 N N . LYS B 1 487 ? -33.219 -25.125 3.188 1 47.25 487 LYS B N 1
ATOM 8259 C CA . LYS B 1 487 ? -34 -26.125 3.939 1 47.25 487 LYS B CA 1
ATOM 8260 C C . LYS B 1 487 ? -35.156 -25.469 4.676 1 47.25 487 LYS B C 1
ATOM 8262 O O . LYS B 1 487 ? -35.281 -25.594 5.895 1 47.25 487 LYS B O 1
ATOM 8267 N N . LEU B 1 488 ? -35.5 -24.359 4.367 1 39.34 488 LEU B N 1
ATOM 8268 C CA . LEU B 1 488 ? -36.75 -23.891 4.984 1 39.34 488 LEU B CA 1
ATOM 8269 C C . LEU B 1 488 ? -37.875 -24.891 4.789 1 39.34 488 LEU B C 1
ATOM 8271 O O . LEU B 1 488 ? -38.031 -25.438 3.697 1 39.34 488 LEU B O 1
ATOM 8275 N N . ASN B 1 489 ? -38.438 -25.328 5.934 1 35.91 489 ASN B N 1
ATOM 8276 C CA . ASN B 1 489 ? -39.594 -26.109 6.289 1 35.91 489 ASN B CA 1
ATOM 8277 C C . ASN B 1 489 ? -40.812 -25.703 5.461 1 35.91 489 ASN B C 1
ATOM 8279 O O . ASN B 1 489 ? -41.219 -24.547 5.457 1 35.91 489 ASN B O 1
ATOM 8283 N N . LYS B 1 490 ? -41.031 -26.203 4.367 1 33.44 490 LYS B N 1
ATOM 8284 C CA . LYS B 1 490 ? -42.469 -26.156 4.09 1 33.44 490 LYS B CA 1
ATOM 8285 C C . LYS B 1 490 ? -43.281 -26.359 5.363 1 33.44 490 LYS B C 1
ATOM 8287 O O . LYS B 1 490 ? -42.938 -27.234 6.18 1 33.44 490 LYS B O 1
ATOM 8292 N N . ARG B 1 491 ? -43.938 -25.359 5.918 1 34.94 491 ARG B N 1
ATOM 8293 C CA . ARG B 1 491 ? -44.969 -25.531 6.941 1 34.94 491 ARG B CA 1
ATOM 8294 C C . ARG B 1 491 ? -45.719 -26.828 6.754 1 34.94 491 ARG B C 1
ATOM 8296 O O . ARG B 1 491 ? -46.719 -26.875 6.035 1 34.94 491 ARG B O 1
ATOM 8303 N N . GLY B 1 492 ? -45.188 -27.891 6.168 1 31.64 492 GLY B N 1
ATOM 8304 C CA . GLY B 1 492 ? -46.125 -28.969 6.426 1 31.64 492 GLY B CA 1
ATOM 8305 C C . GLY B 1 492 ? -46.438 -29.141 7.898 1 31.64 492 GLY B C 1
ATOM 8306 O O . GLY B 1 492 ? -45.812 -28.516 8.758 1 31.64 492 GLY B O 1
ATOM 8307 N N . ARG B 1 493 ? -47.594 -29.781 8.289 1 32.75 493 ARG B N 1
ATOM 8308 C CA . ARG B 1 493 ? -48.125 -30.078 9.625 1 32.75 493 ARG B CA 1
ATOM 8309 C C . ARG B 1 493 ? -47 -30.516 10.555 1 32.75 493 ARG B C 1
ATOM 8311 O O . ARG B 1 493 ? -46.094 -31.281 10.148 1 32.75 493 ARG B O 1
ATOM 8318 N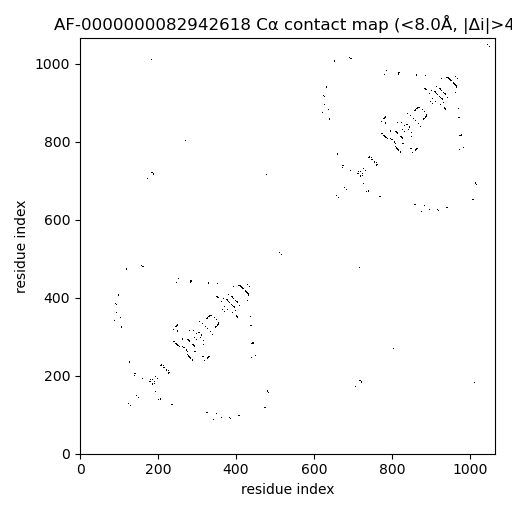 N . PRO B 1 494 ? -46.75 -29.734 11.656 1 34.22 494 PRO B N 1
ATOM 8319 C CA . PRO B 1 494 ? -45.812 -30.031 12.734 1 34.22 494 PRO B CA 1
ATOM 8320 C C . PRO B 1 494 ? -45.688 -31.516 13.031 1 34.22 494 PRO B C 1
ATOM 8322 O O . PRO B 1 494 ? -46.719 -32.156 13.312 1 34.22 494 PRO B O 1
ATOM 8325 N N . SER B 1 495 ? -45.125 -32.25 12.211 1 30.77 495 SER B N 1
ATOM 8326 C CA . SER B 1 495 ? -45 -33.562 12.852 1 30.77 495 SER B CA 1
ATOM 8327 C C . SER B 1 495 ? -44.406 -33.438 14.25 1 30.77 495 SER B C 1
ATOM 8329 O O . SER B 1 495 ? -43.719 -32.5 14.555 1 30.77 495 SER B O 1
ATOM 8331 N N . LEU B 1 496 ? -44.875 -34.188 15.312 1 31.38 496 LEU B N 1
ATOM 8332 C CA . LEU B 1 496 ? -44.812 -34.344 16.766 1 31.38 496 LEU B CA 1
ATOM 8333 C C . LEU B 1 496 ? -43.375 -34.312 17.25 1 31.38 496 LEU B C 1
ATOM 8335 O O . LEU B 1 496 ? -43.094 -34.562 18.422 1 31.38 496 LEU B O 1
ATOM 8339 N N . SER B 1 497 ? -42.344 -34.344 16.375 1 30.09 497 SER B N 1
ATOM 8340 C CA . SER B 1 497 ? -41.156 -34.625 17.172 1 30.09 497 SER B CA 1
ATOM 8341 C C . SER B 1 497 ? -40.75 -33.438 18.016 1 30.09 497 SER B C 1
ATOM 8343 O O . SER B 1 497 ? -40.938 -32.281 17.609 1 30.09 497 SER B O 1
ATOM 8345 N N . THR B 1 498 ? -40.625 -33.5 19.359 1 32.25 498 THR B N 1
ATOM 8346 C CA . THR B 1 498 ? -40.375 -32.719 20.578 1 32.25 498 THR B CA 1
ATOM 8347 C C . THR B 1 498 ? -39.156 -31.828 20.438 1 32.25 498 THR B C 1
ATOM 8349 O O . THR B 1 498 ? -38.406 -31.656 21.391 1 32.25 498 THR B O 1
ATOM 8352 N N . THR B 1 499 ? -38.844 -31.438 19.266 1 31.39 499 THR B N 1
ATOM 8353 C CA . THR B 1 499 ? -37.594 -30.688 19.359 1 31.39 499 THR B CA 1
ATOM 8354 C C . THR B 1 499 ? -37.781 -29.422 20.203 1 31.39 499 THR B C 1
ATOM 8356 O O . THR B 1 499 ? -38.781 -28.703 20.031 1 31.39 499 THR B O 1
ATOM 8359 N N . PRO B 1 500 ? -37.062 -29.281 21.359 1 33.31 500 PRO B N 1
ATOM 8360 C CA . PRO B 1 500 ? -37.281 -28.219 22.328 1 33.31 500 PRO B CA 1
ATOM 8361 C C . PRO B 1 500 ? -37.312 -26.828 21.688 1 33.31 500 PRO B C 1
ATOM 8363 O O . PRO B 1 500 ? -36.75 -26.625 20.609 1 33.31 500 PRO B O 1
ATOM 8366 N N . PRO B 1 501 ? -38.25 -25.953 22.109 1 30.95 501 PRO B N 1
ATOM 8367 C CA . PRO B 1 501 ? -38.562 -24.609 21.609 1 30.95 501 PRO B CA 1
ATOM 8368 C C . PRO B 1 501 ? -37.344 -23.719 21.516 1 30.95 501 PRO B C 1
ATOM 8370 O O . PRO B 1 501 ? -36.5 -23.719 22.422 1 30.95 501 PRO B O 1
ATOM 8373 N N . THR B 1 502 ? -36.812 -23.562 20.422 1 28.19 502 THR B N 1
ATOM 8374 C CA . THR B 1 502 ? -35.688 -22.672 20.141 1 28.19 502 THR B CA 1
ATOM 8375 C C . THR B 1 502 ? -35.906 -21.312 20.781 1 28.19 502 THR B C 1
ATOM 8377 O O . THR B 1 502 ? -37 -20.734 20.672 1 28.19 502 THR B O 1
ATOM 8380 N N . LYS B 1 503 ? -35.156 -20.906 21.859 1 31.78 503 LYS B N 1
ATOM 8381 C CA . LYS B 1 503 ? -35.281 -19.656 22.609 1 31.78 503 LYS B CA 1
ATOM 8382 C C . LYS B 1 503 ? -35.469 -18.469 21.656 1 31.78 503 LYS B C 1
ATOM 8384 O O . LYS B 1 503 ? -34.75 -18.359 20.656 1 31.78 503 LYS B O 1
ATOM 8389 N N . LYS B 1 504 ? -36.531 -17.75 21.672 1 27.62 504 LYS B N 1
ATOM 8390 C CA . LYS B 1 504 ? -36.906 -16.516 21 1 27.62 504 LYS B CA 1
ATOM 8391 C C . LYS B 1 504 ? -35.781 -15.477 21.094 1 27.62 504 LYS B C 1
ATOM 8393 O O . LYS B 1 504 ? -35.312 -15.156 22.188 1 27.62 504 LYS B O 1
ATOM 8398 N N . ARG B 1 505 ? -34.969 -15.289 20.156 1 30.5 505 ARG B N 1
ATOM 8399 C CA . ARG B 1 505 ? -33.969 -14.227 20.109 1 30.5 505 ARG B CA 1
ATOM 8400 C C . ARG B 1 505 ? -34.594 -12.883 20.453 1 30.5 505 ARG B C 1
ATOM 8402 O O . ARG B 1 505 ? -35.562 -12.453 19.828 1 30.5 505 ARG B O 1
ATOM 8409 N N . ARG B 1 506 ? -34.531 -12.383 21.734 1 28.94 506 ARG B N 1
ATOM 8410 C CA . ARG B 1 506 ? -34.969 -11.055 22.156 1 28.94 506 ARG B CA 1
ATOM 8411 C C . ARG B 1 506 ? -34.5 -9.992 21.172 1 28.94 506 ARG B C 1
ATOM 8413 O O . ARG B 1 506 ? -33.312 -9.969 20.781 1 28.94 506 ARG B O 1
ATOM 8420 N N . LEU B 1 507 ? -35.281 -9.414 20.359 1 29.55 507 LEU B N 1
ATOM 8421 C CA . LEU B 1 507 ? -35.094 -8.273 19.469 1 29.55 507 LEU B CA 1
ATOM 8422 C C . LEU B 1 507 ? -34.438 -7.113 20.219 1 29.55 507 LEU B C 1
ATOM 8424 O O . LEU B 1 507 ? -35 -6.617 21.203 1 29.55 507 LEU B O 1
ATOM 8428 N N . PHE B 1 508 ? -33.188 -7.148 20.5 1 28.39 508 PHE B N 1
ATOM 8429 C CA . PHE B 1 508 ? -32.531 -6.012 21.125 1 28.39 508 PHE B CA 1
ATOM 8430 C C . PHE B 1 508 ? -32.844 -4.723 20.375 1 28.39 508 PHE B C 1
ATOM 8432 O O . PHE B 1 508 ? -32.531 -4.602 19.188 1 28.39 508 PHE B O 1
ATOM 8439 N N . ALA B 1 509 ? -33.875 -3.992 20.688 1 30.66 509 ALA B N 1
ATOM 8440 C CA . ALA B 1 509 ? -34.156 -2.648 20.188 1 30.66 509 ALA B CA 1
ATOM 8441 C C . ALA B 1 509 ? -32.969 -1.709 20.438 1 30.66 509 ALA B C 1
ATOM 8443 O O . ALA B 1 509 ? -32.469 -1.641 21.562 1 30.66 509 ALA B O 1
ATOM 8444 N N . PRO B 1 510 ? -32.281 -1.324 19.453 1 33.06 510 PRO B N 1
ATOM 8445 C CA . PRO B 1 510 ? -31.141 -0.435 19.625 1 33.06 510 PRO B CA 1
ATOM 8446 C C . PRO B 1 510 ? -31.469 0.808 20.453 1 33.06 510 PRO B C 1
ATOM 8448 O O . PRO B 1 510 ? -32.594 1.307 20.391 1 33.06 510 PRO B O 1
ATOM 8451 N N . ARG B 1 511 ? -30.797 1.08 21.547 1 37.31 511 ARG B N 1
ATOM 8452 C CA . ARG B 1 511 ? -30.984 2.23 22.422 1 37.31 511 ARG B CA 1
ATOM 8453 C C . ARG B 1 511 ? -30.906 3.535 21.641 1 37.31 511 ARG B C 1
ATOM 8455 O O . ARG B 1 511 ? -30.016 3.701 20.781 1 37.31 511 ARG B O 1
ATOM 8462 N N . PRO B 1 512 ? -31.953 4.406 21.531 1 34.03 512 PRO B N 1
ATOM 8463 C CA . PRO B 1 512 ? -31.969 5.691 20.828 1 34.03 512 PRO B CA 1
ATOM 8464 C C . PRO B 1 512 ? -30.766 6.562 21.188 1 34.03 512 PRO B C 1
ATOM 8466 O O . PRO B 1 512 ? -30.172 6.402 22.266 1 34.03 512 PRO B O 1
ATOM 8469 N N . VAL B 1 513 ? -30.094 7.168 20.25 1 35.5 513 VAL B N 1
ATOM 8470 C CA . VAL B 1 513 ? -28.938 8.047 20.438 1 35.5 513 VAL B CA 1
ATOM 8471 C C . VAL B 1 513 ? -29.297 9.148 21.438 1 35.5 513 VAL B C 1
ATOM 8473 O O . VAL B 1 513 ? -30.453 9.586 21.5 1 35.5 513 VAL B O 1
ATOM 8476 N N . ASP B 1 514 ? -28.516 9.32 22.422 1 32.97 514 ASP B N 1
ATOM 8477 C CA . ASP B 1 514 ? -28.734 10.195 23.562 1 32.97 514 ASP B CA 1
ATOM 8478 C C . ASP B 1 514 ? -29.094 11.609 23.125 1 32.97 514 ASP B C 1
ATOM 8480 O O . ASP B 1 514 ? -29.828 12.312 23.812 1 32.97 514 ASP B O 1
ATOM 8484 N N . ASN B 1 515 ? -28.484 12.023 21.984 1 33.59 515 ASN B N 1
ATOM 8485 C CA . ASN B 1 515 ? -28.75 13.43 21.672 1 33.59 515 ASN B CA 1
ATOM 8486 C C . ASN B 1 515 ? -30.234 13.688 21.453 1 33.59 515 ASN B C 1
ATOM 8488 O O . ASN B 1 515 ? -30.672 14.844 21.422 1 33.59 515 ASN B O 1
ATOM 8492 N N . VAL B 1 516 ? -30.891 12.703 20.844 1 35.53 516 VAL B N 1
ATOM 8493 C CA . VAL B 1 516 ? -32.312 12.898 20.656 1 35.53 516 VAL B CA 1
ATOM 8494 C C . VAL B 1 516 ? -33.031 12.859 22 1 35.53 516 VAL B C 1
ATOM 8496 O O . VAL B 1 516 ? -34.219 13.211 22.094 1 35.53 516 VAL B O 1
ATOM 8499 N N . ARG B 1 517 ? -32.469 12.117 22.906 1 33.59 517 ARG B N 1
ATOM 8500 C CA . ARG B 1 517 ? -33.219 11.953 24.141 1 33.59 517 ARG B CA 1
ATOM 8501 C C . ARG B 1 517 ? -33.438 13.297 24.844 1 33.59 517 ARG B C 1
ATOM 8503 O O . ARG B 1 517 ? -34.406 13.484 25.562 1 33.59 517 ARG B O 1
ATOM 8510 N N . PHE B 1 518 ? -32.375 14.016 24.906 1 31.48 518 PHE B N 1
ATOM 8511 C CA . PHE B 1 518 ? -32.438 15.156 25.797 1 31.48 518 PHE B CA 1
ATOM 8512 C C . PHE B 1 518 ? -33.188 16.328 25.141 1 31.48 518 PHE B C 1
ATOM 8514 O O . PHE B 1 518 ? -32.594 17.391 24.938 1 31.48 518 PHE B O 1
ATOM 8521 N N . ASP B 1 519 ? -33.969 15.961 23.953 1 30.03 519 ASP B N 1
ATOM 8522 C CA . ASP B 1 519 ? -34.812 17.094 23.562 1 30.03 519 ASP B CA 1
ATOM 8523 C C . ASP B 1 519 ? -35.688 17.562 24.734 1 30.03 519 ASP B C 1
ATOM 8525 O O . ASP B 1 519 ? -36.156 16.734 25.516 1 30.03 519 ASP B O 1
ATOM 8529 N N . GLU B 1 520 ? -35.312 18.453 25.453 1 29.53 520 GLU B N 1
ATOM 8530 C CA . GLU B 1 520 ? -35.938 19.109 26.594 1 29.53 520 GLU B CA 1
ATOM 8531 C C . GLU B 1 520 ? -37.438 19.219 26.422 1 29.53 520 GLU B C 1
ATOM 8533 O O . GLU B 1 520 ? -38.094 20 27.109 1 29.53 520 GLU B O 1
ATOM 8538 N N . ILE B 1 521 ? -37.906 18.672 25.203 1 29.86 521 ILE B N 1
ATOM 8539 C CA . ILE B 1 521 ? -39.375 18.875 25.188 1 29.86 521 ILE B CA 1
ATOM 8540 C C . ILE B 1 521 ? -39.969 18.219 26.422 1 29.86 521 ILE B C 1
ATOM 8542 O O . ILE B 1 521 ? -39.562 17.125 26.828 1 29.86 521 ILE B O 1
ATOM 8546 N N . ALA B 1 522 ? -40.906 19 27 1 30.12 522 ALA B N 1
ATOM 8547 C CA . ALA B 1 522 ? -41.625 19.047 28.281 1 30.12 522 ALA B CA 1
ATOM 8548 C C . ALA B 1 522 ? -42.344 17.734 28.547 1 30.12 522 ALA B C 1
ATOM 8550 O O . ALA B 1 522 ? -43.375 17.469 27.922 1 30.12 522 ALA B O 1
ATOM 8551 N N . HIS B 1 523 ? -41.688 16.578 28.156 1 29.27 523 HIS B N 1
ATOM 8552 C CA . HIS B 1 523 ? -42.562 15.477 28.562 1 29.27 523 HIS B CA 1
ATOM 8553 C C . HIS B 1 523 ? -42.875 15.547 30.062 1 29.27 523 HIS B C 1
ATOM 8555 O O . HIS B 1 523 ? -42.031 15.203 30.891 1 29.27 523 HIS B O 1
ATOM 8561 N N . TRP B 1 524 ? -43.625 16.625 30.328 1 29.75 524 TRP B N 1
ATOM 8562 C CA . TRP B 1 524 ? -44.094 16.797 31.688 1 29.75 524 TRP B CA 1
ATOM 8563 C C . TRP B 1 524 ? -44.812 15.547 32.188 1 29.75 524 TRP B C 1
ATOM 8565 O O . TRP B 1 524 ? -45.562 14.914 31.438 1 29.75 524 TRP B O 1
ATOM 8575 N N . PRO B 1 525 ? -44.062 14.828 32.969 1 32.16 525 PRO B N 1
ATOM 8576 C CA . PRO B 1 525 ? -44.812 13.719 33.562 1 32.16 525 PRO B CA 1
ATOM 8577 C C . PRO B 1 525 ? -46.219 14.094 33.969 1 32.16 525 PRO B C 1
ATOM 8579 O O . PRO B 1 525 ? -46.438 15.148 34.562 1 32.16 525 PRO B O 1
ATOM 8582 N N . ILE B 1 526 ? -47.125 14.016 32.938 1 32.34 526 ILE B N 1
ATOM 8583 C CA . ILE B 1 526 ? -48.469 14.289 33.438 1 32.34 526 ILE B CA 1
ATOM 8584 C C . ILE B 1 526 ? -48.719 13.43 34.656 1 32.34 526 ILE B C 1
ATOM 8586 O O . ILE B 1 526 ? -48.594 12.203 34.625 1 32.34 526 ILE B O 1
ATOM 8590 N N . PRO B 1 527 ? -48.594 14.055 35.781 1 30.95 527 PRO B N 1
ATOM 8591 C CA . PRO B 1 527 ? -48.969 13.336 37 1 30.95 527 PRO B CA 1
ATOM 8592 C C . PRO B 1 527 ? -50.312 12.633 36.906 1 30.95 527 PRO B C 1
ATOM 8594 O O . PRO B 1 527 ? -51.312 13.258 36.594 1 30.95 527 PRO B O 1
ATOM 8597 N N . VAL B 1 528 ? -50.312 11.672 35.938 1 31.25 528 VAL B N 1
ATOM 8598 C CA . VAL B 1 528 ? -51.625 11.062 36 1 31.25 528 VAL B CA 1
ATOM 8599 C C . VAL B 1 528 ? -51.906 10.578 37.438 1 31.25 528 VAL B C 1
ATOM 8601 O O . VAL B 1 528 ? -51.031 10.102 38.125 1 31.25 528 VAL B O 1
ATOM 8604 N N . THR B 1 529 ? -52.844 11.227 37.938 1 27.39 529 THR B N 1
ATOM 8605 C CA . THR B 1 529 ? -53.438 11.023 39.25 1 27.39 529 THR B CA 1
ATOM 8606 C C . THR B 1 529 ? -53.719 9.547 39.5 1 27.39 529 THR B C 1
ATOM 8608 O O . THR B 1 529 ? -53.812 9.109 40.656 1 27.39 529 THR B O 1
ATOM 8611 N N . LYS B 1 530 ? -54.344 8.977 38.375 1 25.19 530 LYS B N 1
ATOM 8612 C CA . LYS B 1 530 ? -54.906 7.723 38.906 1 25.19 530 LYS B CA 1
ATOM 8613 C C . LYS B 1 530 ? -53.781 6.719 39.188 1 25.19 530 LYS B C 1
ATOM 8615 O O . LYS B 1 530 ? -52.969 6.398 38.312 1 25.19 530 LYS B O 1
ATOM 8620 N N . LYS B 1 531 ? -53.219 6.859 40.281 1 28.61 531 LYS B N 1
ATOM 8621 C CA . LYS B 1 531 ? -52.562 5.73 40.906 1 28.61 531 LYS B CA 1
ATOM 8622 C C . LYS B 1 531 ? -53.219 4.406 40.5 1 28.61 531 LYS B C 1
ATOM 8624 O O . LYS B 1 531 ? -54.406 4.215 40.688 1 28.61 531 LYS B O 1
ATOM 8629 N N . GLN B 1 532 ? -53.125 4.059 39.406 1 21.25 532 GLN B N 1
ATOM 8630 C CA . GLN B 1 532 ? -53.75 2.736 39.281 1 21.25 532 GLN B CA 1
ATOM 8631 C C . GLN B 1 532 ? -53.406 1.854 40.469 1 21.25 532 GLN B C 1
ATOM 8633 O O . GLN B 1 532 ? -52.281 1.381 40.625 1 21.25 532 GLN B O 1
ATOM 8638 N N . ARG B 1 533 ? -53.281 2.789 41.625 1 18.3 533 ARG B N 1
ATOM 8639 C CA . ARG B 1 533 ? -54.312 3.627 42.219 1 18.3 533 ARG B CA 1
ATOM 8640 C C . ARG B 1 533 ? -54.469 4.934 41.438 1 18.3 533 ARG B C 1
ATOM 8642 O O . ARG B 1 533 ? -53.469 5.457 40.906 1 18.3 533 ARG B O 1
#

InterPro domains:
  IPR029526 PiggyBac transposable element-derived protein [PF13843] (119-462)